Protein 4PZ6 (pdb70)

Radius of gyration: 36.15 Å; Cα contacts (8 Å, |Δi|>4): 1493; chains: 4; bounding box: 57×68×120 Å

Structure (mmCIF, N/CA/C/O backbone):
data_4PZ6
#
_entry.id   4PZ6
#
_cell.length_a   56.406
_cell.length_b   78.614
_cell.length_c   115.716
_cell.angle_alpha   90.00
_cell.angle_beta   91.42
_cell.angle_gamma   90.00
#
_symmetry.space_group_name_H-M   'P 1 21 1'
#
loop_
_entity.id
_entity.type
_entity.pdbx_description
1 polymer 'mRNA-capping enzyme subunit alpha'
2 polymer 'DNA-directed RNA polymerase II subunit rpb1'
3 non-polymer GUANOSINE
4 water water
#
loop_
_atom_site.group_PDB
_atom_site.id
_atom_site.type_symbol
_atom_site.label_atom_id
_atom_site.label_alt_id
_atom_site.label_comp_id
_atom_site.label_asym_id
_atom_site.label_entity_id
_atom_site.label_seq_id
_atom_site.pdbx_PDB_ins_code
_atom_site.Cartn_x
_atom_s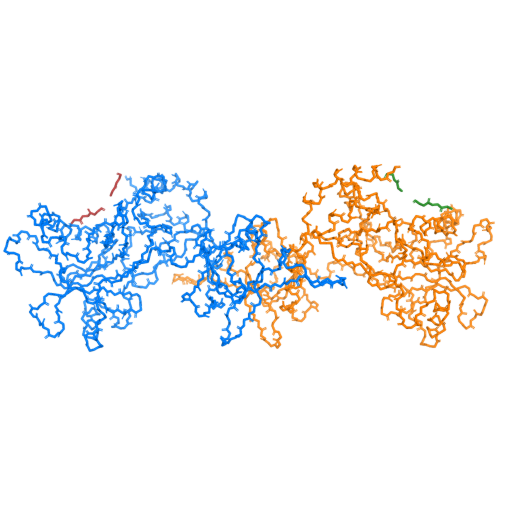ite.Cartn_y
_atom_site.Cartn_z
_atom_site.occupancy
_atom_site.B_iso_or_equiv
_atom_site.auth_seq_id
_atom_site.auth_comp_id
_atom_site.auth_asym_id
_atom_site.auth_atom_id
_atom_site.pdbx_PDB_model_num
ATOM 1 N N . SER A 1 1 ? 46.947 -13.228 -40.288 1.00 72.54 0 SER A N 1
ATOM 2 C CA . SER A 1 1 ? 46.602 -12.282 -41.343 1.00 60.84 0 SER A CA 1
ATOM 3 C C . SER A 1 1 ? 46.070 -10.979 -40.757 1.00 57.65 0 SER A C 1
ATOM 4 O O . SER A 1 1 ? 45.880 -10.866 -39.544 1.00 63.27 0 SER A O 1
ATOM 7 N N . MET A 1 2 ? 45.832 -9.997 -41.619 1.00 52.51 1 MET A N 1
ATOM 8 C CA . MET A 1 2 ? 45.209 -8.751 -41.193 1.00 67.34 1 MET A CA 1
ATOM 9 C C . MET A 1 2 ? 43.773 -9.010 -40.748 1.00 61.73 1 MET A C 1
ATOM 10 O O . MET A 1 2 ? 43.133 -9.953 -41.210 1.00 58.26 1 MET A O 1
ATOM 15 N N . ALA A 1 3 ? 43.274 -8.177 -39.842 1.00 54.57 2 ALA A N 1
ATOM 16 C CA . ALA A 1 3 ? 41.890 -8.285 -39.402 1.00 59.38 2 ALA A CA 1
ATOM 17 C C . ALA A 1 3 ? 40.967 -7.964 -40.567 1.00 48.51 2 ALA A C 1
ATOM 18 O O . ALA A 1 3 ? 41.240 -7.039 -41.332 1.00 47.06 2 ALA A O 1
ATOM 20 N N . PRO A 1 4 ? 39.870 -8.729 -40.704 1.00 50.69 3 PRO A N 1
ATOM 21 C CA . PRO A 1 4 ? 38.874 -8.432 -41.739 1.00 48.42 3 PRO A CA 1
ATOM 22 C C . PRO A 1 4 ? 38.348 -7.013 -41.546 1.00 46.19 3 PRO A C 1
ATOM 23 O O . PRO A 1 4 ? 38.052 -6.620 -40.417 1.00 44.86 3 PRO A O 1
ATOM 27 N N . SER A 1 5 ? 38.255 -6.252 -42.631 1.00 50.56 4 SER A N 1
ATOM 28 C CA . SER A 1 5 ? 37.834 -4.860 -42.556 1.00 49.61 4 SER A CA 1
ATOM 29 C C . SER A 1 5 ? 37.091 -4.445 -43.816 1.00 50.68 4 SER A C 1
ATOM 30 O O . SER A 1 5 ? 36.865 -5.262 -44.705 1.00 48.53 4 SER A O 1
ATOM 33 N N . GLU A 1 6 ? 36.732 -3.168 -43.890 1.00 45.03 5 GLU A N 1
ATOM 34 C CA . GLU A 1 6 ? 36.052 -2.619 -45.060 1.00 62.05 5 GLU A CA 1
ATOM 35 C C . GLU A 1 6 ? 36.955 -2.594 -46.297 1.00 58.53 5 GLU A C 1
ATOM 36 O O . GLU A 1 6 ? 36.476 -2.426 -47.419 1.00 65.15 5 GLU A O 1
ATOM 42 N N . LYS A 1 7 ? 38.257 -2.765 -46.087 1.00 56.51 6 LYS A N 1
ATOM 43 C CA . LYS A 1 7 ? 39.219 -2.766 -47.186 1.00 53.51 6 LYS A CA 1
ATOM 44 C C . LYS A 1 7 ? 39.195 -4.076 -47.973 1.00 56.98 6 LYS A C 1
ATOM 45 O O . LYS A 1 7 ? 39.740 -4.158 -49.074 1.00 74.96 6 LYS A O 1
ATOM 51 N N . ASP A 1 8 ? 38.564 -5.097 -47.401 1.00 60.43 7 ASP A N 1
ATOM 52 C CA . ASP A 1 8 ? 38.371 -6.369 -48.090 1.00 71.65 7 ASP A CA 1
ATOM 53 C C . ASP A 1 8 ? 37.270 -6.245 -49.137 1.00 63.52 7 ASP A C 1
ATOM 54 O O . ASP A 1 8 ? 37.276 -6.946 -50.146 1.00 69.36 7 ASP A O 1
ATOM 59 N N . ILE A 1 9 ? 36.321 -5.352 -48.877 1.00 64.92 8 ILE A N 1
ATOM 60 C CA . ILE A 1 9 ? 35.198 -5.132 -49.779 1.00 79.23 8 ILE A CA 1
ATOM 61 C C . ILE A 1 9 ? 35.650 -4.440 -51.061 1.00 80.39 8 ILE A C 1
ATOM 62 O O . ILE A 1 9 ? 36.278 -3.378 -51.019 1.00 66.94 8 ILE A O 1
ATOM 67 N N . GLU A 1 10 ? 35.343 -5.047 -52.202 1.00 70.70 9 GLU A N 1
ATOM 68 C CA . GLU A 1 10 ? 35.516 -4.357 -53.474 1.00 97.79 9 GLU A CA 1
ATOM 69 C C . GLU A 1 10 ? 34.392 -3.326 -53.620 1.00 85.75 9 GLU A C 1
ATOM 70 O O . GLU A 1 10 ? 33.228 -3.663 -53.845 1.00 84.89 9 GLU A O 1
ATOM 76 N N . GLU A 1 11 ? 34.738 -2.058 -53.438 1.00 72.49 10 GLU A N 1
ATOM 77 C CA . GLU A 1 11 ? 33.729 -1.010 -53.452 1.00 74.25 10 GLU A CA 1
ATOM 78 C C . GLU A 1 11 ? 33.748 -0.236 -54.760 1.00 70.64 10 GLU A C 1
ATOM 79 O O . GLU A 1 11 ? 34.744 0.400 -55.108 1.00 82.26 10 GLU A O 1
ATOM 85 N N . VAL A 1 12 ? 32.640 -0.312 -55.487 1.00 66.66 11 VAL A N 1
ATOM 86 C CA . VAL A 1 12 ? 32.487 0.427 -56.729 1.00 61.36 11 VAL A CA 1
ATOM 87 C C . VAL A 1 12 ? 32.399 1.923 -56.447 1.00 66.88 11 VAL A C 1
ATOM 88 O O . VAL A 1 12 ? 31.636 2.362 -55.586 1.00 64.32 11 VAL A O 1
ATOM 92 N N . SER A 1 13 ? 33.206 2.700 -57.161 1.00 68.37 12 SER A N 1
ATOM 93 C CA . SER A 1 13 ? 33.170 4.151 -57.052 1.00 75.70 12 SER A CA 1
ATOM 94 C C . SER A 1 13 ? 32.680 4.740 -58.371 1.00 75.95 12 SER A C 1
ATOM 95 O O . SER A 1 13 ? 33.197 4.395 -59.435 1.00 73.14 12 SER A O 1
ATOM 98 N N . VAL A 1 14 ? 31.677 5.614 -58.297 1.00 67.93 13 VAL A N 1
ATOM 99 C CA . VAL A 1 14 ? 31.123 6.256 -59.486 1.00 63.38 13 VAL A CA 1
ATOM 100 C C . VAL A 1 14 ? 32.227 6.974 -60.258 1.00 66.97 13 VAL A C 1
ATOM 101 O O . VAL A 1 14 ? 32.873 7.875 -59.726 1.00 66.18 13 VAL A O 1
ATOM 105 N N . PRO A 1 15 ? 32.451 6.562 -61.518 1.00 70.00 14 PRO A N 1
ATOM 106 C CA . PRO A 1 15 ? 33.542 7.064 -62.360 1.00 71.38 14 PRO A CA 1
ATOM 107 C C . PRO A 1 15 ? 33.198 8.413 -62.971 1.00 75.61 14 PRO A C 1
ATOM 108 O O . PRO A 1 15 ? 33.236 8.569 -64.194 1.00 71.85 14 PRO A O 1
ATOM 112 N N . GLY A 1 16 ? 32.865 9.379 -62.123 1.00 68.37 15 GLY A N 1
ATOM 113 C CA . GLY A 1 16 ? 32.475 10.690 -62.595 1.00 67.02 15 GLY A CA 1
ATOM 114 C C . GLY A 1 16 ? 32.695 11.779 -61.568 1.00 55.49 15 GLY A C 1
ATOM 115 O O . GLY A 1 16 ? 33.111 11.517 -60.437 1.00 62.94 15 GLY A O 1
ATOM 116 N N . VAL A 1 17 ? 32.419 13.013 -61.973 1.00 51.07 16 VAL A N 1
ATOM 117 C CA . VAL A 1 17 ? 32.535 14.157 -61.086 1.00 59.13 16 VAL A CA 1
ATOM 118 C C . VAL A 1 17 ? 31.140 14.620 -60.693 1.00 49.60 16 VAL A C 1
ATOM 119 O O . VAL A 1 17 ? 30.218 14.582 -61.509 1.00 52.58 16 VAL A O 1
ATOM 123 N N . LEU A 1 18 ? 30.986 15.047 -59.443 1.00 48.35 17 LEU A N 1
ATOM 124 C CA . LEU A 1 18 ? 29.733 15.633 -58.990 1.00 49.88 17 LEU A CA 1
ATOM 125 C C . LEU A 1 18 ? 29.365 16.816 -59.877 1.00 54.94 17 LEU A C 1
ATOM 126 O O . LEU A 1 18 ? 30.207 17.666 -60.177 1.00 47.66 17 LEU A O 1
ATOM 131 N N . ALA A 1 19 ? 28.112 16.858 -60.314 1.00 55.63 18 ALA A N 1
ATOM 132 C CA . ALA A 1 19 ? 27.621 17.994 -61.080 1.00 60.42 18 ALA A CA 1
ATOM 133 C C . ALA A 1 19 ? 27.540 19.212 -60.163 1.00 54.10 18 ALA A C 1
ATOM 134 O O . ALA A 1 19 ? 27.194 19.081 -58.987 1.00 60.69 18 ALA A O 1
ATOM 136 N N . PRO A 1 20 ? 27.873 20.399 -60.697 1.00 65.04 19 PRO A N 1
ATOM 137 C CA . PRO A 1 20 ? 27.777 21.653 -59.936 1.00 50.57 19 PRO A CA 1
ATOM 138 C C . PRO A 1 20 ? 26.334 21.954 -59.522 1.00 52.26 19 PRO A C 1
ATOM 139 O O . PRO A 1 20 ? 25.405 21.468 -60.171 1.00 57.76 19 PRO A O 1
ATOM 143 N N . ARG A 1 21 ? 26.156 22.750 -58.468 1.00 52.98 20 ARG A N 1
ATOM 144 C CA . ARG A 1 21 ? 24.834 23.015 -57.898 1.00 54.70 20 ARG A CA 1
ATOM 145 C C . ARG A 1 21 ? 23.851 23.679 -58.858 1.00 57.10 20 ARG A C 1
ATOM 146 O O . ARG A 1 21 ? 22.666 23.343 -58.866 1.00 63.53 20 ARG A O 1
ATOM 154 N N . ASP A 1 22 ? 24.333 24.628 -59.654 1.00 51.96 21 ASP A N 1
ATOM 155 C CA . ASP A 1 22 ? 23.479 25.279 -60.643 1.00 58.42 21 ASP A CA 1
ATOM 156 C C . ASP A 1 22 ? 23.062 24.298 -61.740 1.00 60.38 21 ASP A C 1
ATOM 157 O O . ASP A 1 22 ? 21.963 24.391 -62.290 1.00 50.25 21 ASP A O 1
ATOM 162 N N . ASP A 1 23 ? 23.940 23.345 -62.037 1.00 64.71 22 ASP A N 1
ATOM 163 C CA . ASP A 1 23 ? 23.665 22.339 -63.056 1.00 56.33 22 ASP A CA 1
ATOM 164 C C . ASP A 1 23 ? 22.576 21.356 -62.622 1.00 59.95 22 ASP A C 1
ATOM 165 O O . ASP A 1 23 ? 21.734 20.966 -63.431 1.00 48.00 22 ASP A O 1
ATOM 170 N N . VAL A 1 24 ? 22.587 20.961 -61.349 1.00 44.01 23 VAL A N 1
ATOM 171 C CA . VAL A 1 24 ? 21.609 19.985 -60.867 1.00 53.35 23 VAL A CA 1
ATOM 172 C C . VAL A 1 24 ? 20.196 20.561 -60.764 1.00 45.58 23 VAL A C 1
ATOM 173 O O . VAL A 1 24 ? 19.218 19.821 -60.856 1.00 51.18 23 VAL A O 1
ATOM 177 N N . ARG A 1 25 ? 20.087 21.875 -60.587 1.00 46.73 24 ARG A N 1
ATOM 178 C CA . ARG A 1 25 ? 18.774 22.516 -60.554 1.00 54.98 24 ARG A CA 1
ATOM 179 C C . ARG A 1 25 ? 18.110 22.413 -61.922 1.00 47.32 24 ARG A C 1
ATOM 180 O O . ARG A 1 25 ? 16.905 22.188 -62.025 1.00 51.79 24 ARG A O 1
ATOM 188 N N . VAL A 1 26 ? 18.908 22.574 -62.973 1.00 45.32 25 VAL A N 1
ATOM 189 C CA . VAL A 1 26 ? 18.411 22.446 -64.336 1.00 52.15 25 VAL A CA 1
ATOM 190 C C . VAL A 1 26 ? 17.990 21.009 -64.621 1.00 53.97 25 VAL A C 1
ATOM 191 O O . VAL A 1 26 ? 16.916 20.764 -65.163 1.00 41.75 25 VAL A O 1
ATOM 195 N N . LEU A 1 27 ? 18.840 20.064 -64.238 1.00 43.88 26 LEU A N 1
ATOM 196 C CA . LEU A 1 27 ? 18.581 18.647 -64.468 1.00 48.37 26 LEU A CA 1
ATOM 197 C C . LEU A 1 27 ? 17.330 18.156 -63.740 1.00 43.70 26 LEU A C 1
ATOM 198 O O . LEU A 1 27 ? 16.493 17.470 -64.328 1.00 44.74 26 LEU A O 1
ATOM 203 N N . LYS A 1 28 ? 17.206 18.512 -62.464 1.00 44.16 27 LYS A N 1
ATOM 204 C CA . LYS A 1 28 ? 16.033 18.151 -61.670 1.00 48.67 27 LYS A CA 1
ATOM 205 C C . LYS A 1 28 ? 14.760 18.732 -62.273 1.00 50.66 27 LYS A C 1
ATOM 206 O O . LYS A 1 28 ? 13.723 18.071 -62.314 1.00 46.61 27 LYS A O 1
ATOM 212 N N . THR A 1 29 ? 14.849 19.973 -62.738 1.00 50.31 28 THR A N 1
ATOM 213 C CA . THR A 1 29 ? 13.724 20.629 -63.395 1.00 54.21 28 THR A CA 1
ATOM 214 C C . THR A 1 29 ? 13.394 19.914 -64.700 1.00 49.24 28 THR A C 1
ATOM 215 O O . THR A 1 29 ? 12.231 19.637 -64.999 1.00 45.69 28 THR A O 1
ATOM 219 N N . ARG A 1 30 ? 14.434 19.598 -65.463 1.00 44.60 29 ARG A N 1
ATOM 220 C CA . ARG A 1 30 ? 14.290 18.923 -66.747 1.00 47.32 29 ARG A CA 1
ATOM 221 C C . ARG A 1 30 ? 13.670 17.532 -66.578 1.00 44.52 29 ARG A C 1
ATOM 222 O O . ARG A 1 30 ? 12.778 17.148 -67.333 1.00 59.22 29 ARG A O 1
ATOM 230 N N . ILE A 1 31 ? 14.133 16.796 -65.570 1.00 46.25 30 ILE A N 1
ATOM 231 C CA . ILE A 1 31 ? 13.645 15.444 -65.288 1.00 44.36 30 ILE A CA 1
ATOM 232 C C . ILE A 1 31 ? 12.192 15.434 -64.805 1.00 57.44 30 ILE A C 1
ATOM 233 O O . ILE A 1 31 ? 11.379 14.636 -65.272 1.00 58.29 30 ILE A O 1
ATOM 238 N N . ALA A 1 32 ? 11.871 16.324 -63.871 1.00 42.05 31 ALA A N 1
ATOM 239 C CA . ALA A 1 32 ? 10.513 16.439 -63.346 1.00 64.26 31 ALA A CA 1
ATOM 240 C C . ALA A 1 32 ? 9.500 16.801 -64.432 1.00 54.73 31 ALA A C 1
ATOM 241 O O . ALA A 1 32 ? 8.376 16.302 -64.436 1.00 49.08 31 ALA A O 1
ATOM 243 N N . LYS A 1 33 ? 9.903 17.676 -65.348 1.00 51.48 32 LYS A N 1
ATOM 244 C CA . LYS A 1 33 ? 9.054 18.063 -66.471 1.00 54.91 32 LYS A CA 1
ATOM 245 C C . LYS A 1 33 ? 8.803 16.873 -67.393 1.00 63.15 32 LYS A C 1
ATOM 246 O O . LYS A 1 33 ? 7.715 16.725 -67.948 1.00 61.23 32 LYS A O 1
ATOM 252 N N . LEU A 1 34 ? 9.814 16.024 -67.544 1.00 56.51 33 LEU A N 1
ATOM 253 C CA . LEU A 1 34 ? 9.709 14.835 -68.388 1.00 52.72 33 LEU A CA 1
ATOM 254 C C . LEU A 1 34 ? 8.793 13.772 -67.783 1.00 58.22 33 LEU A C 1
ATOM 255 O O . LEU A 1 34 ? 8.028 13.129 -68.495 1.00 64.99 33 LEU A O 1
ATOM 260 N N . LEU A 1 35 ? 8.865 13.602 -66.466 1.00 48.56 34 LEU A N 1
ATOM 261 C CA . LEU A 1 35 ? 8.168 12.505 -65.794 1.00 62.76 34 LEU A CA 1
ATOM 262 C C . LEU A 1 35 ? 6.873 12.925 -65.108 1.00 56.77 34 LEU A C 1
ATOM 263 O O . LEU A 1 35 ? 6.014 12.088 -64.834 1.00 61.04 34 LEU A O 1
ATOM 268 N N . GLY A 1 36 ? 6.735 14.214 -64.822 1.00 67.38 35 GLY A N 1
ATOM 269 C CA . GLY A 1 36 ? 5.559 14.705 -64.128 1.00 62.53 35 GLY A CA 1
ATOM 270 C C . GLY A 1 36 ? 5.636 14.462 -62.633 1.00 66.16 35 GLY A C 1
ATOM 271 O O . GLY A 1 36 ? 4.640 14.119 -61.997 1.00 92.03 35 GLY A O 1
ATOM 272 N N . THR A 1 37 ? 6.828 14.644 -62.072 1.00 63.34 36 THR A N 1
ATOM 273 C CA . THR A 1 37 ? 7.042 14.491 -60.637 1.00 71.25 36 THR A CA 1
ATOM 274 C C . THR A 1 37 ? 7.466 15.819 -60.016 1.00 73.42 36 THR A C 1
ATOM 275 O O . THR A 1 37 ? 7.492 16.848 -60.691 1.00 66.86 36 THR A O 1
ATOM 279 N N . SER A 1 38 ? 7.803 15.789 -58.731 1.00 63.18 37 SER A N 1
ATOM 280 C CA . SER A 1 38 ? 8.358 16.958 -58.062 1.00 58.69 37 SER A CA 1
ATOM 281 C C . SER A 1 38 ? 9.878 16.958 -58.227 1.00 81.17 37 SER A C 1
ATOM 282 O O . SER A 1 38 ? 10.520 15.915 -58.090 1.00 69.11 37 SER A O 1
ATOM 285 N N . PRO A 1 39 ? 10.456 18.132 -58.530 1.00 72.59 38 PRO A N 1
ATOM 286 C CA . PRO A 1 39 ? 11.873 18.302 -58.886 1.00 73.43 38 PRO A CA 1
ATOM 287 C C . PRO A 1 39 ? 12.881 17.732 -57.885 1.00 73.35 38 PRO A C 1
ATOM 288 O O . PRO A 1 39 ? 13.904 17.182 -58.300 1.00 64.89 38 PRO A O 1
ATOM 292 N N . ASP A 1 40 ? 12.606 17.867 -56.593 1.00 62.87 39 ASP A N 1
ATOM 293 C CA . ASP A 1 40 ? 13.540 17.400 -55.574 1.00 75.59 39 ASP A CA 1
ATOM 294 C C . ASP A 1 40 ? 13.196 15.996 -55.078 1.00 73.30 39 ASP A C 1
ATOM 295 O O . ASP A 1 40 ? 13.756 15.522 -54.091 1.00 73.76 39 ASP A O 1
ATOM 300 N N . THR A 1 41 ? 12.279 15.336 -55.779 1.00 71.65 40 THR A N 1
ATOM 301 C CA . THR A 1 41 ? 11.857 13.983 -55.430 1.00 62.48 40 THR A CA 1
ATOM 302 C C . THR A 1 41 ? 12.510 12.934 -56.335 1.00 72.72 40 THR A C 1
ATOM 303 O O . THR A 1 41 ? 12.402 13.007 -57.560 1.00 52.89 40 THR A O 1
ATOM 307 N N . PHE A 1 42 ? 13.184 11.963 -55.724 1.00 58.89 41 PHE A N 1
ATOM 308 C CA . PHE A 1 42 ? 13.781 10.856 -56.460 1.00 48.76 41 PHE A CA 1
ATOM 309 C C . PHE A 1 42 ? 12.693 10.059 -57.172 1.00 58.47 41 PHE A C 1
ATOM 310 O O . PHE A 1 42 ? 11.773 9.544 -56.534 1.00 65.97 41 PHE A O 1
ATOM 318 N N . PRO A 1 43 ? 12.792 9.966 -58.506 1.00 46.16 42 PRO A N 1
ATOM 319 C CA . PRO A 1 43 ? 11.779 9.297 -59.328 1.00 51.28 42 PRO A CA 1
ATOM 320 C C . PRO A 1 43 ? 11.934 7.779 -59.338 1.00 46.29 42 PRO A C 1
ATOM 321 O O . PRO A 1 43 ? 11.047 7.084 -59.833 1.00 47.00 42 PRO A O 1
ATOM 325 N N . GLY A 1 44 ? 13.041 7.275 -58.805 1.00 51.01 43 GLY A N 1
ATOM 326 C CA . GLY A 1 44 ? 13.280 5.844 -58.787 1.00 48.45 43 GLY A CA 1
ATOM 327 C C . GLY A 1 44 ? 12.368 5.100 -57.826 1.00 49.16 43 GLY A C 1
ATOM 328 O O . GLY A 1 44 ? 11.835 5.681 -56.878 1.00 53.02 43 GLY A O 1
ATOM 329 N N . SER A 1 45 ? 12.187 3.808 -58.076 1.00 39.03 44 SER A N 1
ATOM 330 C CA . SER A 1 45 ? 11.388 2.959 -57.201 1.00 55.90 44 SER A CA 1
ATOM 331 C C . SER A 1 45 ? 12.243 2.369 -56.086 1.00 54.10 44 SER A C 1
ATOM 332 O O . SER A 1 45 ? 13.438 2.138 -56.264 1.00 47.34 44 SER A O 1
ATOM 335 N N . GLN A 1 46 ? 11.626 2.134 -54.933 1.00 51.06 45 GLN A N 1
ATOM 336 C CA . GLN A 1 46 ? 12.292 1.425 -53.849 1.00 52.46 45 GLN A CA 1
ATOM 337 C C . GLN A 1 46 ? 11.509 0.163 -53.519 1.00 58.61 45 GLN A C 1
ATOM 338 O O . GLN A 1 46 ? 10.281 0.198 -53.427 1.00 50.74 45 GLN A O 1
ATOM 344 N N . PRO A 1 47 ? 12.218 -0.961 -53.350 1.00 50.24 46 PRO A N 1
ATOM 345 C CA . PRO A 1 47 ? 11.547 -2.231 -53.059 1.00 46.39 46 PRO A CA 1
ATOM 346 C C . PRO A 1 47 ? 11.142 -2.336 -51.596 1.00 56.81 46 PRO A C 1
ATOM 347 O O . PRO A 1 47 ? 11.641 -1.575 -50.767 1.00 50.44 46 PRO A O 1
ATOM 351 N N . VAL A 1 48 ? 10.232 -3.257 -51.292 1.00 59.85 47 VAL A N 1
ATOM 352 C CA . VAL A 1 48 ? 9.909 -3.583 -49.907 1.00 45.33 47 VAL A CA 1
ATOM 353 C C . VAL A 1 48 ? 10.597 -4.894 -49.553 1.00 48.12 47 VAL A C 1
ATOM 354 O O . VAL A 1 48 ? 10.877 -5.704 -50.437 1.00 43.59 47 VAL A O 1
ATOM 358 N N . SER A 1 49 ? 10.876 -5.105 -48.271 1.00 56.69 48 SER A N 1
ATOM 359 C CA . SER A 1 49 ? 11.509 -6.346 -47.834 1.00 56.37 48 SER A CA 1
ATOM 360 C C . SER A 1 49 ? 10.569 -7.534 -48.032 1.00 57.09 48 SER A C 1
ATOM 361 O O . SER A 1 49 ? 9.379 -7.448 -47.731 1.00 54.34 48 SER A O 1
ATOM 364 N N . PHE A 1 50 ? 11.105 -8.639 -48.539 1.00 47.00 49 PHE A N 1
ATOM 365 C CA . PHE A 1 50 ? 10.302 -9.836 -48.760 1.00 57.01 49 PHE A CA 1
ATOM 366 C C . PHE A 1 50 ? 9.787 -10.402 -47.433 1.00 59.48 49 PHE A C 1
ATOM 367 O O . PHE A 1 50 ? 10.566 -10.763 -46.548 1.00 56.31 49 PHE A O 1
ATOM 375 N N . SER A 1 51 ? 8.465 -10.465 -47.309 1.00 66.01 50 SER A N 1
ATOM 376 C CA . SER A 1 51 ? 7.799 -10.964 -46.110 1.00 52.00 50 SER A CA 1
ATOM 377 C C . SER A 1 51 ? 7.065 -12.262 -46.431 1.00 63.73 50 SER A C 1
ATOM 378 O O . SER A 1 51 ? 7.071 -12.710 -47.576 1.00 67.37 50 SER A O 1
ATOM 381 N N . LYS A 1 52 ? 6.429 -12.863 -45.428 1.00 60.50 51 LYS A N 1
ATOM 382 C CA . LYS A 1 52 ? 5.723 -14.129 -45.632 1.00 73.35 51 LYS A CA 1
ATOM 383 C C . LYS A 1 52 ? 4.523 -13.987 -46.569 1.00 72.44 51 LYS A C 1
ATOM 384 O O . LYS A 1 52 ? 4.237 -14.884 -47.362 1.00 64.42 51 LYS A O 1
ATOM 390 N N . LYS A 1 53 ? 3.829 -12.855 -46.483 1.00 46.84 52 LYS A N 1
ATOM 391 C CA . LYS A 1 53 ? 2.666 -12.599 -47.331 1.00 56.15 52 LYS A CA 1
ATOM 392 C C . LYS A 1 53 ? 3.028 -12.522 -48.813 1.00 61.27 52 LYS A C 1
ATOM 393 O O . LYS A 1 53 ? 2.150 -12.551 -49.673 1.00 70.66 52 LYS A O 1
ATOM 399 N N . HIS A 1 54 ? 4.321 -12.427 -49.106 1.00 55.01 53 HIS A N 1
ATOM 400 C CA . HIS A 1 54 ? 4.790 -12.282 -50.480 1.00 58.14 53 HIS A CA 1
ATOM 401 C C . HIS A 1 54 ? 4.951 -13.621 -51.195 1.00 61.34 53 HIS A C 1
ATOM 402 O O . HIS A 1 54 ? 5.230 -13.660 -52.392 1.00 68.04 53 HIS A O 1
ATOM 409 N N . LEU A 1 55 ? 4.777 -14.716 -50.461 1.00 58.91 54 LEU A N 1
ATOM 410 C CA . LEU A 1 55 ? 4.735 -16.037 -51.080 1.00 66.51 54 LEU A CA 1
ATOM 411 C C . LEU A 1 55 ? 3.432 -16.188 -51.858 1.00 54.20 54 LEU A C 1
ATOM 412 O O . LEU A 1 55 ? 3.402 -16.770 -52.941 1.00 61.97 54 LEU A O 1
ATOM 417 N N . GLN A 1 56 ? 2.358 -15.646 -51.295 1.00 56.99 55 GLN A N 1
ATOM 418 C CA . GLN A 1 56 ? 1.053 -15.645 -51.946 1.00 69.11 55 GLN A CA 1
ATOM 419 C C . GLN A 1 56 ? 1.036 -14.689 -53.136 1.00 80.39 55 GLN A C 1
ATOM 420 O O . GLN A 1 56 ? 0.432 -14.981 -54.169 1.00 80.21 55 GLN A O 1
ATOM 426 N N . ALA A 1 57 ? 1.707 -13.551 -52.986 1.00 69.24 56 ALA A N 1
ATOM 427 C CA . ALA A 1 57 ? 1.792 -12.560 -54.054 1.00 70.13 56 ALA A CA 1
ATOM 428 C C . ALA A 1 57 ? 2.434 -13.137 -55.312 1.00 60.30 56 ALA A C 1
ATOM 429 O O . ALA A 1 57 ? 2.004 -12.844 -56.426 1.00 70.42 56 ALA A O 1
ATOM 431 N N . LEU A 1 58 ? 3.464 -13.957 -55.124 1.00 66.66 57 LEU A N 1
ATOM 432 C CA . LEU A 1 58 ? 4.164 -14.590 -56.239 1.00 54.72 57 LEU A CA 1
ATOM 433 C C . LEU A 1 58 ? 3.293 -15.620 -56.960 1.00 62.52 57 LEU A C 1
ATOM 434 O O . LEU A 1 58 ? 3.583 -15.997 -58.093 1.00 68.55 57 LEU A O 1
ATOM 439 N N . LYS A 1 59 ? 2.230 -16.073 -56.299 1.00 70.69 58 LYS A N 1
ATOM 440 C CA . LYS A 1 59 ? 1.319 -17.056 -56.882 1.00 77.92 58 LYS A CA 1
ATOM 441 C C . LYS A 1 59 ? 0.219 -16.391 -57.699 1.00 71.16 58 LYS A C 1
ATOM 442 O O . LYS A 1 59 ? -0.361 -17.007 -58.591 1.00 81.10 58 LYS A O 1
ATOM 448 N N . GLU A 1 60 ? -0.063 -15.131 -57.386 1.00 67.54 59 GLU A N 1
ATOM 449 C CA . GLU A 1 60 ? -1.181 -14.413 -57.993 1.00 78.36 59 GLU A CA 1
ATOM 450 C C . GLU A 1 60 ? -0.795 -13.609 -59.235 1.00 81.01 59 GLU A C 1
ATOM 451 O O . GLU A 1 60 ? -1.627 -13.375 -60.110 1.00 75.18 59 GLU A O 1
ATOM 457 N N . LYS A 1 61 ? 0.461 -13.184 -59.313 1.00 72.71 60 LYS A N 1
ATOM 458 C CA . LYS A 1 61 ? 0.899 -12.344 -60.423 1.00 62.10 60 LYS A CA 1
ATOM 459 C C . LYS A 1 61 ? 2.180 -12.836 -61.079 1.00 62.21 60 LYS A C 1
ATOM 460 O O . LYS A 1 61 ? 3.013 -13.480 -60.439 1.00 61.33 60 LYS A O 1
ATOM 466 N N . ASN A 1 62 ? 2.332 -12.521 -62.360 1.00 61.47 61 ASN A N 1
ATOM 467 C CA . ASN A 1 62 ? 3.553 -12.848 -63.077 1.00 73.53 61 ASN A CA 1
ATOM 468 C C . ASN A 1 62 ? 4.727 -12.015 -62.575 1.00 69.22 61 ASN A C 1
ATOM 469 O O . ASN A 1 62 ? 4.615 -10.799 -62.411 1.00 57.33 61 ASN A O 1
ATOM 474 N N . TYR A 1 63 ? 5.852 -12.674 -62.325 1.00 59.67 62 TYR A N 1
ATOM 475 C CA . TYR A 1 63 ? 7.018 -11.989 -61.788 1.00 50.65 62 TYR A CA 1
ATOM 476 C C . TYR A 1 63 ? 8.286 -12.324 -62.551 1.00 55.83 62 TYR A C 1
ATOM 477 O O . TYR A 1 63 ? 8.400 -13.387 -63.161 1.00 56.62 62 TYR A O 1
ATOM 486 N N . PHE A 1 64 ? 9.231 -11.392 -62.527 1.00 54.19 63 PHE A N 1
ATOM 487 C CA . PHE A 1 64 ? 10.593 -11.683 -62.933 1.00 62.14 63 PHE A CA 1
ATOM 488 C C . PHE A 1 64 ? 11.431 -11.695 -61.672 1.00 56.65 63 PHE A C 1
ATOM 489 O O . PHE A 1 64 ? 11.033 -11.137 -60.648 1.00 49.87 63 PHE A O 1
ATOM 497 N N . VAL A 1 65 ? 12.587 -12.336 -61.737 1.00 54.02 64 VAL A N 1
ATOM 498 C CA . VAL A 1 65 ? 13.522 -12.271 -60.633 1.00 49.42 64 VAL A CA 1
ATOM 499 C C . VAL A 1 65 ? 14.941 -12.140 -61.164 1.00 59.69 64 VAL A C 1
ATOM 500 O O . VAL A 1 65 ? 15.318 -12.802 -62.131 1.00 57.43 64 VAL A O 1
ATOM 504 N N . CYS A 1 66 ? 15.713 -11.253 -60.549 1.00 42.17 65 CYS A N 1
ATOM 505 C CA . CYS A 1 66 ? 17.110 -11.090 -60.910 1.00 59.94 65 CYS A CA 1
ATOM 506 C C . CYS A 1 66 ? 17.966 -11.095 -59.658 1.00 44.15 65 CYS A C 1
ATOM 507 O O . CYS A 1 66 ? 17.452 -11.043 -58.542 1.00 61.51 65 CYS A O 1
ATOM 510 N N . GLU A 1 67 ? 19.274 -11.163 -59.855 1.00 50.07 66 GLU A N 1
ATOM 511 C CA . GLU A 1 67 ? 20.224 -11.121 -58.757 1.00 49.77 66 GLU A CA 1
ATOM 512 C C . GLU A 1 67 ? 20.413 -9.682 -58.275 1.00 56.23 66 GLU A C 1
ATOM 513 O O . GLU A 1 67 ? 20.613 -8.772 -59.081 1.00 54.28 66 GLU A O 1
ATOM 519 N N . LYS A 1 68 ? 20.327 -9.473 -56.964 1.00 46.41 67 LYS A N 1
ATOM 520 C CA . LYS A 1 68 ? 20.605 -8.162 -56.383 1.00 58.52 67 LYS A CA 1
ATOM 521 C C . LYS A 1 68 ? 22.102 -8.059 -56.113 1.00 57.14 67 LYS A C 1
ATOM 522 O O . LYS A 1 68 ? 22.641 -8.768 -55.262 1.00 62.61 67 LYS A O 1
ATOM 528 N N . SER A 1 69 ? 22.773 -7.167 -56.833 1.00 52.84 68 SER A N 1
ATOM 529 C CA . SER A 1 69 ? 24.230 -7.110 -56.803 1.00 58.91 68 SER A CA 1
ATOM 530 C C . SER A 1 69 ? 24.810 -6.182 -55.740 1.00 59.11 68 SER A C 1
ATOM 531 O O . SER A 1 69 ? 24.159 -5.232 -55.300 1.00 61.79 68 SER A O 1
ATOM 534 N N . ASP A 1 70 ? 26.038 -6.485 -55.326 1.00 64.08 69 ASP A N 1
ATOM 535 C CA . ASP A 1 70 ? 26.836 -5.566 -54.530 1.00 81.24 69 ASP A CA 1
ATOM 536 C C . ASP A 1 70 ? 27.290 -4.440 -55.443 1.00 78.04 69 ASP A C 1
ATOM 537 O O . ASP A 1 70 ? 28.232 -4.599 -56.219 1.00 102.01 69 ASP A O 1
ATOM 542 N N . GLY A 1 71 ? 26.608 -3.307 -55.361 1.00 58.94 70 GLY A N 1
ATOM 543 C CA . GLY A 1 71 ? 26.929 -2.175 -56.205 1.00 53.60 70 GLY A CA 1
ATOM 544 C C . GLY A 1 71 ? 26.114 -0.962 -55.820 1.00 56.75 70 GLY A C 1
ATOM 545 O O . GLY A 1 71 ? 25.540 -0.908 -54.733 1.00 56.43 70 GLY A O 1
ATOM 546 N N . ILE A 1 72 ? 26.056 0.011 -56.718 1.00 59.31 71 ILE A N 1
ATOM 547 C CA . ILE A 1 72 ? 25.333 1.243 -56.454 1.00 48.44 71 ILE A CA 1
ATOM 548 C C . ILE A 1 72 ? 24.125 1.362 -57.368 1.00 40.53 71 ILE A C 1
ATOM 549 O O . ILE A 1 72 ? 24.260 1.385 -58.593 1.00 49.57 71 ILE A O 1
ATOM 554 N N . ARG A 1 73 ? 22.940 1.426 -56.771 1.00 54.08 72 ARG A N 1
ATOM 555 C CA . ARG A 1 73 ? 21.731 1.692 -57.534 1.00 40.24 72 ARG A CA 1
ATOM 556 C C . ARG A 1 73 ? 21.771 3.158 -57.944 1.00 44.84 72 ARG A C 1
ATOM 557 O O . ARG A 1 73 ? 21.891 4.047 -57.098 1.00 55.73 72 ARG A O 1
ATOM 565 N N . CYS A 1 74 ? 21.679 3.407 -59.244 1.00 42.73 73 CYS A N 1
ATOM 566 C CA . CYS A 1 74 ? 21.598 4.769 -59.752 1.00 57.66 73 CYS A CA 1
ATOM 567 C C . CYS A 1 74 ? 20.822 4.825 -61.058 1.00 51.30 73 CYS A C 1
ATOM 568 O O . CYS A 1 74 ? 20.754 3.842 -61.798 1.00 50.84 73 CYS A O 1
ATOM 571 N N . LEU A 1 75 ? 20.225 5.980 -61.326 1.00 46.12 74 LEU A N 1
ATOM 572 C CA . LEU A 1 75 ? 19.537 6.205 -62.583 1.00 48.68 74 LEU A CA 1
ATOM 573 C C . LEU A 1 75 ? 20.509 6.832 -63.572 1.00 49.57 74 LEU A C 1
ATOM 574 O O . LEU A 1 75 ? 21.323 7.683 -63.201 1.00 42.60 74 LEU A O 1
ATOM 579 N N . LEU A 1 76 ? 20.437 6.402 -64.827 1.00 42.12 75 LEU A N 1
ATOM 580 C CA . LEU A 1 76 ? 21.263 6.991 -65.872 1.00 40.79 75 LEU A CA 1
ATOM 581 C C . LEU A 1 76 ? 20.410 7.939 -66.709 1.00 51.24 75 LEU A C 1
ATOM 582 O O . LEU A 1 76 ? 19.347 7.562 -67.205 1.00 41.37 75 LEU A O 1
ATOM 587 N N . TYR A 1 77 ? 20.878 9.174 -66.857 1.00 52.79 76 TYR A N 1
ATOM 588 C CA . TYR A 1 77 ? 20.137 10.191 -67.592 1.00 44.60 76 TYR A CA 1
ATOM 589 C C . TYR A 1 77 ? 20.937 10.686 -68.791 1.00 45.55 76 TYR A C 1
ATOM 590 O O . TYR A 1 77 ? 21.998 11.293 -68.629 1.00 50.66 76 TYR A O 1
ATOM 599 N N . MET A 1 78 ? 20.431 10.413 -69.991 1.00 42.66 77 MET A N 1
ATOM 600 C CA . MET A 1 78 ? 21.050 10.903 -71.218 1.00 43.65 77 MET A CA 1
ATOM 601 C C . MET A 1 78 ? 20.391 12.213 -71.621 1.00 59.40 77 MET A C 1
ATOM 602 O O . MET A 1 78 ? 19.181 12.263 -71.852 1.00 43.33 77 MET A O 1
ATOM 607 N N . THR A 1 79 ? 21.187 13.272 -71.705 1.00 53.72 78 THR A N 1
ATOM 608 C CA . THR A 1 79 ? 20.646 14.590 -71.999 1.00 44.35 78 THR A CA 1
ATOM 609 C C . THR A 1 79 ? 21.698 15.499 -72.621 1.00 51.70 78 THR A C 1
ATOM 610 O O . THR A 1 79 ? 22.733 15.033 -73.099 1.00 50.65 78 THR A O 1
ATOM 614 N N . GLU A 1 80 ? 21.419 16.796 -72.626 1.00 51.21 79 GLU A N 1
ATOM 615 C CA . GLU A 1 80 ? 22.390 17.774 -73.080 1.00 52.64 79 GLU A CA 1
ATOM 616 C C . GLU A 1 80 ? 22.909 18.557 -71.886 1.00 44.06 79 GLU A C 1
ATOM 617 O O . GLU A 1 80 ? 22.190 18.753 -70.906 1.00 38.54 79 GLU A O 1
ATOM 623 N N . HIS A 1 81 ? 24.162 18.989 -71.971 1.00 37.25 80 HIS A N 1
ATOM 624 C CA . HIS A 1 81 ? 24.813 19.703 -70.878 1.00 39.94 80 HIS A CA 1
ATOM 625 C C . HIS A 1 81 ? 24.102 21.025 -70.601 1.00 39.05 80 HIS A C 1
ATOM 626 O O . HIS A 1 81 ? 23.863 21.810 -71.519 1.00 42.80 80 HIS A O 1
ATOM 633 N N . PRO A 1 82 ? 23.765 21.274 -69.325 1.00 55.43 81 PRO A N 1
ATOM 634 C CA . PRO A 1 82 ? 23.015 22.466 -68.911 1.00 51.95 81 PRO A CA 1
ATOM 635 C C . PRO A 1 82 ? 23.672 23.780 -69.325 1.00 45.12 81 PRO A C 1
ATOM 636 O O . PRO A 1 82 ? 22.971 24.781 -69.457 1.00 65.25 81 PRO A O 1
ATOM 640 N N . ARG A 1 83 ? 24.988 23.776 -69.521 1.00 54.30 82 ARG A N 1
ATOM 641 C CA . ARG A 1 83 ? 25.715 24.984 -69.910 1.00 51.02 82 ARG A CA 1
ATOM 642 C C . ARG A 1 83 ? 26.092 24.968 -71.386 1.00 54.92 82 ARG A C 1
ATOM 643 O O . ARG A 1 83 ? 26.260 26.014 -72.008 1.00 65.79 82 ARG A O 1
ATOM 651 N N . TYR A 1 84 ? 26.239 23.769 -71.935 1.00 52.12 83 TYR A N 1
ATOM 652 C CA . TYR A 1 84 ? 26.581 23.604 -73.340 1.00 49.67 83 TYR A CA 1
ATOM 653 C C . TYR A 1 84 ? 25.488 22.805 -74.040 1.00 60.30 83 TYR A C 1
ATOM 654 O O . TYR A 1 84 ? 25.498 21.571 -74.019 1.00 50.84 83 TYR A O 1
ATOM 663 N N . GLU A 1 85 ? 24.545 23.518 -74.654 1.00 44.02 84 GLU A N 1
ATOM 664 C CA . GLU A 1 85 ? 23.339 22.905 -75.214 1.00 50.53 84 GLU A CA 1
ATOM 665 C C . GLU A 1 85 ? 23.639 21.961 -76.374 1.00 56.08 84 GLU A C 1
ATOM 666 O O . GLU A 1 85 ? 22.789 21.163 -76.770 1.00 42.93 84 GLU A O 1
ATOM 672 N N . ASN A 1 86 ? 24.851 22.052 -76.909 1.00 33.72 85 ASN A N 1
ATOM 673 C CA . ASN A 1 86 ? 25.241 21.255 -78.064 1.00 41.32 85 ASN A CA 1
ATOM 674 C C . ASN A 1 86 ? 26.152 20.093 -77.695 1.00 57.05 85 ASN A C 1
ATOM 675 O O . ASN A 1 86 ? 26.717 19.437 -78.568 1.00 56.62 85 ASN A O 1
ATOM 680 N N . ARG A 1 87 ? 26.291 19.842 -76.397 1.00 53.59 86 ARG A N 1
ATOM 681 C CA . ARG A 1 87 ? 27.162 18.775 -75.911 1.00 50.20 86 ARG A CA 1
ATOM 682 C C . ARG A 1 87 ? 26.359 17.665 -75.238 1.00 45.30 86 ARG A C 1
ATOM 683 O O . ARG A 1 87 ? 25.694 17.900 -74.224 1.00 45.59 86 ARG A O 1
ATOM 691 N N . PRO A 1 88 ? 26.420 16.448 -75.801 1.00 54.20 87 PRO A N 1
ATOM 692 C CA . PRO A 1 88 ? 25.734 15.293 -75.213 1.00 49.53 87 PRO A CA 1
ATOM 693 C C . PRO A 1 88 ? 26.366 14.958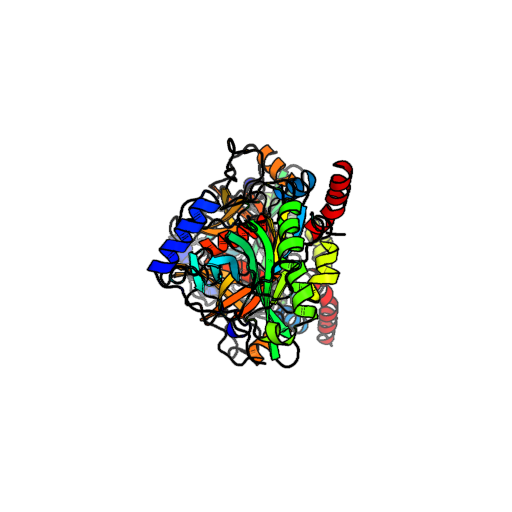 -73.867 1.00 47.01 87 PRO A C 1
ATOM 694 O O . PRO A 1 88 ? 27.595 14.890 -73.774 1.00 55.40 87 PRO A O 1
ATOM 698 N N . SER A 1 89 ? 25.546 14.760 -72.842 1.00 45.01 88 SER A N 1
ATOM 699 C CA . SER A 1 89 ? 26.060 14.516 -71.501 1.00 46.57 88 SER A CA 1
ATOM 700 C C . SER A 1 89 ? 25.263 13.446 -70.767 1.00 51.52 88 SER A C 1
ATOM 701 O O . SER A 1 89 ? 24.032 13.427 -70.816 1.00 44.61 88 SER A O 1
ATOM 704 N N . VAL A 1 90 ? 25.978 12.563 -70.077 1.00 58.56 89 VAL A N 1
ATOM 705 C CA . VAL A 1 90 ? 25.356 11.470 -69.343 1.00 51.43 89 VAL A CA 1
ATOM 706 C C . VAL A 1 90 ? 25.567 11.640 -67.844 1.00 51.37 89 VAL A C 1
ATOM 707 O O . VAL A 1 90 ? 26.690 11.864 -67.389 1.00 45.08 89 VAL A O 1
ATOM 711 N N . TYR A 1 91 ? 24.483 11.537 -67.081 1.00 38.58 90 TYR A N 1
ATOM 712 C CA . TYR A 1 91 ? 24.557 11.668 -65.631 1.00 44.82 90 TYR A CA 1
ATOM 713 C C . TYR A 1 91 ? 24.090 10.404 -64.916 1.00 44.62 90 TYR A C 1
ATOM 714 O O . TYR A 1 91 ? 23.164 9.728 -65.366 1.00 36.58 90 TYR A O 1
ATOM 723 N N . LEU A 1 92 ? 24.755 10.086 -63.810 1.00 50.14 91 LEU A N 1
ATOM 724 C CA . LEU A 1 92 ? 24.298 9.045 -62.902 1.00 43.15 91 LEU A CA 1
ATOM 725 C C . LEU A 1 92 ? 23.853 9.740 -61.622 1.00 53.70 91 LEU A C 1
ATOM 726 O O . LEU A 1 92 ? 24.505 10.683 -61.166 1.00 48.22 91 LEU A O 1
ATOM 731 N N . PHE A 1 93 ? 22.743 9.296 -61.044 1.00 45.09 92 PHE A N 1
ATOM 732 C CA . PHE A 1 93 ? 22.302 9.864 -59.774 1.00 45.85 92 PHE A CA 1
ATOM 733 C C . PHE A 1 93 ? 21.580 8.868 -58.872 1.00 49.65 92 PHE A C 1
ATOM 734 O O . PHE A 1 93 ? 20.782 8.053 -59.338 1.00 47.97 92 PHE A O 1
ATOM 742 N N . ASP A 1 94 ? 21.878 8.945 -57.576 1.00 53.85 93 ASP A N 1
ATOM 743 C CA . ASP A 1 94 ? 21.346 8.004 -56.593 1.00 56.19 93 ASP A CA 1
ATOM 744 C C . ASP A 1 94 ? 20.131 8.559 -55.857 1.00 50.77 93 ASP A C 1
ATOM 745 O O . ASP A 1 94 ? 19.655 9.651 -56.167 1.00 54.29 93 ASP A O 1
ATOM 750 N N . ARG A 1 95 ? 19.647 7.808 -54.869 1.00 49.47 94 ARG A N 1
ATOM 751 C CA . ARG A 1 95 ? 18.438 8.178 -54.128 1.00 59.08 94 ARG A CA 1
ATOM 752 C C . ARG A 1 95 ? 18.559 9.493 -53.355 1.00 59.45 94 ARG A C 1
ATOM 753 O O . ARG A 1 95 ? 17.550 10.101 -52.995 1.00 64.17 94 ARG A O 1
ATOM 761 N N . LYS A 1 96 ? 19.789 9.927 -53.100 1.00 62.80 95 LYS A N 1
ATOM 762 C CA . LYS A 1 96 ? 20.020 11.190 -52.407 1.00 62.51 95 LYS A CA 1
ATOM 763 C C . LYS A 1 96 ? 20.082 12.348 -53.394 1.00 60.87 95 LYS A C 1
ATOM 764 O O . LYS A 1 96 ? 20.426 13.472 -53.023 1.00 69.89 95 LYS A O 1
ATOM 770 N N . MET A 1 97 ? 19.746 12.059 -54.649 1.00 61.82 96 MET A N 1
ATOM 771 C CA . MET A 1 97 ? 19.753 13.055 -55.719 1.00 55.56 96 MET A CA 1
ATOM 772 C C . MET A 1 97 ? 21.110 13.746 -55.870 1.00 66.32 96 MET A C 1
ATOM 773 O O . MET A 1 97 ? 21.189 14.969 -56.015 1.00 60.38 96 MET A O 1
ATOM 778 N N . ASN A 1 98 ? 22.172 12.949 -55.831 1.00 52.90 97 ASN A N 1
ATOM 779 C CA . ASN A 1 98 ? 23.512 13.429 -56.137 1.00 51.74 97 ASN A CA 1
ATOM 780 C C . ASN A 1 98 ? 23.876 13.088 -57.575 1.00 59.83 97 ASN A C 1
ATOM 781 O O . ASN A 1 98 ? 23.970 11.915 -57.934 1.00 66.42 97 ASN A O 1
ATOM 786 N N . PHE A 1 99 ? 24.080 14.113 -58.396 1.00 59.75 98 PHE A N 1
ATOM 787 C CA . PHE A 1 99 ? 24.360 13.907 -59.813 1.00 45.59 98 PHE A CA 1
ATOM 788 C C . PHE A 1 99 ? 25.856 13.797 -60.090 1.00 58.65 98 PHE A C 1
ATOM 789 O O . PHE A 1 99 ? 26.650 14.617 -59.623 1.00 57.28 98 PHE A O 1
ATOM 797 N N . TYR A 1 100 ? 26.231 12.770 -60.845 1.00 44.62 99 TYR A N 1
ATOM 798 C CA . TYR A 1 100 ? 27.614 12.579 -61.258 1.00 45.29 99 TYR A CA 1
ATOM 799 C C . TYR A 1 100 ? 27.689 12.683 -62.771 1.00 43.06 99 TYR A C 1
ATOM 800 O O . TYR A 1 100 ? 26.962 11.991 -63.481 1.00 44.16 99 TYR A O 1
ATOM 809 N N . HIS A 1 101 ? 28.555 13.564 -63.259 1.00 53.50 100 HIS A N 1
ATOM 810 C CA . HIS A 1 101 ? 28.748 13.728 -64.693 1.00 47.70 100 HIS A CA 1
ATOM 811 C C . HIS A 1 101 ? 29.802 12.748 -65.200 1.00 52.14 100 HIS A C 1
ATOM 812 O O . HIS A 1 101 ? 30.946 12.762 -64.740 1.00 46.55 100 HIS A O 1
ATOM 819 N N . VAL A 1 102 ? 29.411 11.899 -66.146 1.00 48.44 101 VAL A N 1
ATOM 820 C CA . VAL A 1 102 ? 30.310 10.889 -66.699 1.00 47.61 101 VAL A CA 1
ATOM 821 C C . VAL A 1 102 ? 30.710 11.233 -68.134 1.00 57.60 101 VAL A C 1
ATOM 822 O O . VAL A 1 102 ? 29.861 11.280 -69.024 1.00 64.91 101 VAL A O 1
ATOM 826 N N . GLU A 1 103 ? 32.001 11.468 -68.359 1.00 61.60 102 GLU A N 1
ATOM 827 C CA . GLU A 1 103 ? 32.489 11.850 -69.686 1.00 64.49 102 GLU A CA 1
ATOM 828 C C . GLU A 1 103 ? 33.059 10.675 -70.475 1.00 64.80 102 GLU A C 1
ATOM 829 O O . GLU A 1 103 ? 33.376 9.635 -69.902 1.00 68.18 102 GLU A O 1
ATOM 835 N N . LYS A 1 104 ? 33.186 10.863 -71.788 1.00 67.46 103 LYS A N 1
ATOM 836 C CA . LYS A 1 104 ? 33.707 9.845 -72.704 1.00 64.98 103 LYS A CA 1
ATOM 837 C C . LYS A 1 104 ? 32.816 8.608 -72.799 1.00 72.37 103 LYS A C 1
ATOM 838 O O . LYS A 1 104 ? 33.248 7.554 -73.267 1.00 74.94 103 LYS A O 1
ATOM 844 N N . ILE A 1 105 ? 31.571 8.746 -72.360 1.00 64.72 104 ILE A N 1
ATOM 845 C CA . ILE A 1 105 ? 30.590 7.679 -72.499 1.00 60.33 104 ILE A CA 1
ATOM 846 C C . ILE A 1 105 ? 29.669 8.033 -73.668 1.00 72.50 104 ILE A C 1
ATOM 847 O O . ILE A 1 105 ? 29.374 9.207 -73.901 1.00 70.07 104 ILE A O 1
ATOM 852 N N . PHE A 1 106 ? 29.233 7.026 -74.420 1.00 69.83 105 PHE A N 1
ATOM 853 C CA . PHE A 1 106 ? 28.518 7.279 -75.666 1.00 60.43 105 PHE A CA 1
ATOM 854 C C . PHE A 1 106 ? 27.526 6.175 -76.030 1.00 59.36 105 PHE A C 1
ATOM 855 O O . PHE A 1 106 ? 27.878 4.996 -76.059 1.00 55.36 105 PHE A O 1
ATOM 863 N N . TYR A 1 107 ? 26.286 6.569 -76.302 1.00 55.71 106 TYR A N 1
ATOM 864 C CA . TYR A 1 107 ? 25.250 5.629 -76.714 1.00 56.19 106 TYR A CA 1
ATOM 865 C C . TYR A 1 107 ? 24.785 5.921 -78.137 1.00 56.36 106 TYR A C 1
ATOM 866 O O . TYR A 1 107 ? 24.096 6.913 -78.380 1.00 63.20 106 TYR A O 1
ATOM 875 N N . PRO A 1 108 ? 25.182 5.059 -79.086 1.00 69.06 107 PRO A N 1
ATOM 876 C CA . PRO A 1 108 ? 24.846 5.200 -80.509 1.00 50.74 107 PRO A CA 1
ATOM 877 C C . PRO A 1 108 ? 23.343 5.156 -80.776 1.00 65.40 107 PRO A C 1
ATOM 878 O O . PRO A 1 108 ? 22.589 4.568 -79.998 1.00 58.99 107 PRO A O 1
ATOM 882 N N . VAL A 1 109 ? 22.922 5.777 -81.873 1.00 63.80 108 VAL A N 1
ATOM 883 C CA . VAL A 1 109 ? 21.540 5.704 -82.324 1.00 64.06 108 VAL A CA 1
ATOM 884 C C . VAL A 1 109 ? 21.466 4.677 -83.454 1.00 81.41 108 VAL A C 1
ATOM 885 O O . VAL A 1 109 ? 22.398 4.563 -84.252 1.00 66.27 108 VAL A O 1
ATOM 889 N N . GLU A 1 110 ? 20.372 3.921 -83.511 1.00 78.81 109 GLU A N 1
ATOM 890 C CA . GLU A 1 110 ? 20.220 2.858 -84.504 1.00 85.45 109 GLU A CA 1
ATOM 891 C C . GLU A 1 110 ? 20.279 3.378 -85.943 1.00 87.74 109 GLU A C 1
ATOM 892 O O . GLU A 1 110 ? 19.654 4.389 -86.272 1.00 84.09 109 GLU A O 1
ATOM 898 N N . ASN A 1 111 ? 21.044 2.679 -86.780 1.00 79.09 110 ASN A N 1
ATOM 899 C CA . ASN A 1 111 ? 21.165 2.969 -88.214 1.00 88.34 110 ASN A CA 1
ATOM 900 C C . ASN A 1 111 ? 21.908 4.260 -88.583 1.00 90.92 110 ASN A C 1
ATOM 901 O O . ASN A 1 111 ? 21.994 4.614 -89.759 1.00 94.48 110 ASN A O 1
ATOM 906 N N . ASP A 1 112 ? 22.451 4.953 -87.586 1.00 84.74 111 ASP A N 1
ATOM 907 C CA . ASP A 1 112 ? 23.253 6.149 -87.838 1.00 91.55 111 ASP A CA 1
ATOM 908 C C . ASP A 1 112 ? 24.739 5.801 -87.890 1.00 86.42 111 ASP A C 1
ATOM 909 O O . ASP A 1 112 ? 25.375 5.596 -86.855 1.00 90.49 111 ASP A O 1
ATOM 914 N N . LYS A 1 113 ? 25.286 5.736 -89.101 1.00 80.04 112 LYS A N 1
ATOM 915 C CA . LYS A 1 113 ? 26.679 5.342 -89.297 1.00 101.40 112 LYS A CA 1
ATOM 916 C C . LYS A 1 113 ? 27.647 6.523 -89.224 1.00 98.94 112 LYS A C 1
ATOM 917 O O . LYS A 1 113 ? 28.863 6.335 -89.193 1.00 94.45 112 LYS A O 1
ATOM 923 N N . SER A 1 114 ? 27.104 7.737 -89.192 1.00 100.21 113 SER A N 1
ATOM 924 C CA . SER A 1 114 ? 27.925 8.936 -89.056 1.00 91.09 113 SER A CA 1
ATOM 925 C C . SER A 1 114 ? 28.544 9.017 -87.663 1.00 93.74 113 SER A C 1
ATOM 926 O O . SER A 1 114 ? 29.693 9.431 -87.507 1.00 89.69 113 SER A O 1
ATOM 929 N N . GLY A 1 115 ? 27.772 8.623 -86.654 1.00 92.21 114 GLY A N 1
ATOM 930 C CA . GLY A 1 115 ? 28.237 8.646 -85.279 1.00 75.22 114 GLY A CA 1
ATOM 931 C C . GLY A 1 115 ? 28.056 9.999 -84.618 1.00 79.20 114 GLY A C 1
ATOM 932 O O . GLY A 1 115 ? 28.596 10.246 -83.540 1.00 86.19 114 GLY A O 1
ATOM 933 N N . LYS A 1 116 ? 27.284 10.873 -85.260 1.00 72.69 115 LYS A N 1
ATOM 934 C CA . LYS A 1 116 ? 27.080 12.232 -84.768 1.00 82.11 115 LYS A CA 1
ATOM 935 C C . LYS A 1 116 ? 25.763 12.389 -84.008 1.00 67.53 115 LYS A C 1
ATOM 936 O O . LYS A 1 116 ? 25.595 13.329 -83.232 1.00 76.01 115 LYS A O 1
ATOM 942 N N . LYS A 1 117 ? 24.829 11.474 -84.242 1.00 60.54 116 LYS A N 1
ATOM 943 C CA . LYS A 1 117 ? 23.526 11.526 -83.587 1.00 67.16 116 LYS A CA 1
ATOM 944 C C . LYS A 1 117 ? 23.555 10.871 -82.205 1.00 68.48 116 LYS A C 1
ATOM 945 O O . LYS A 1 117 ? 24.199 9.838 -82.005 1.00 63.99 116 LYS A O 1
ATOM 951 N N . TYR A 1 118 ? 22.852 11.480 -81.253 1.00 58.04 117 TYR A N 1
ATOM 952 C CA . TYR A 1 118 ? 22.854 11.008 -79.871 1.00 44.50 117 TYR A CA 1
ATOM 953 C C . TYR A 1 118 ? 21.462 11.052 -79.243 1.00 49.64 117 TYR A C 1
ATOM 954 O O . TYR A 1 118 ? 20.579 11.760 -79.724 1.00 54.58 117 TYR A O 1
ATOM 963 N N . HIS A 1 119 ? 21.277 10.300 -78.162 1.00 47.43 118 HIS A N 1
ATOM 964 C CA . HIS A 1 119 ? 19.995 10.255 -77.461 1.00 59.99 118 HIS A CA 1
ATOM 965 C C . HIS A 1 119 ? 19.859 11.374 -76.429 1.00 47.76 118 HIS A C 1
ATOM 966 O O . HIS A 1 119 ? 20.834 11.755 -75.777 1.00 54.91 118 HIS A O 1
ATOM 973 N N . VAL A 1 120 ? 18.641 11.889 -76.284 1.00 44.90 119 VAL A N 1
ATOM 974 C CA . VAL A 1 120 ? 18.310 12.817 -75.203 1.00 54.07 119 VAL A CA 1
ATOM 975 C C . VAL A 1 120 ? 17.018 12.356 -74.545 1.00 49.97 119 VAL A C 1
ATOM 976 O O . VAL A 1 120 ? 16.324 11.493 -75.085 1.00 50.44 119 VAL A O 1
ATOM 980 N N . ASP A 1 121 ? 16.702 12.931 -73.387 1.00 59.97 120 ASP A N 1
ATOM 981 C CA . ASP A 1 121 ? 15.480 12.598 -72.659 1.00 52.16 120 ASP A CA 1
ATOM 982 C C . ASP A 1 121 ? 15.318 11.091 -72.482 1.00 55.17 120 ASP A C 1
ATOM 983 O O . ASP A 1 121 ? 14.241 10.534 -72.699 1.00 53.25 120 ASP A O 1
ATOM 988 N N . THR A 1 122 ? 16.411 10.440 -72.104 1.00 52.45 121 THR A N 1
ATOM 989 C CA . THR A 1 122 ? 16.417 9.005 -71.873 1.00 59.25 121 THR A CA 1
ATOM 990 C C . THR A 1 122 ? 16.849 8.739 -70.439 1.00 54.71 121 THR A C 1
ATOM 991 O O . THR A 1 122 ? 17.860 9.270 -69.978 1.00 40.60 121 THR A O 1
ATOM 995 N N . LEU A 1 123 ? 16.068 7.931 -69.730 1.00 50.96 122 LEU A N 1
ATOM 996 C CA . LEU A 1 123 ? 16.310 7.691 -68.313 1.00 53.67 122 LEU A CA 1
ATOM 997 C C . LEU A 1 123 ? 16.203 6.207 -67.987 1.00 49.97 122 LEU A C 1
ATOM 998 O O . LEU A 1 123 ? 15.144 5.601 -68.152 1.00 52.77 122 LEU A O 1
ATOM 1003 N N . LEU A 1 124 ? 17.303 5.627 -67.520 1.00 46.64 123 LEU A N 1
ATOM 1004 C CA . LEU A 1 124 ? 17.343 4.202 -67.218 1.00 52.52 123 LEU A CA 1
ATOM 1005 C C . LEU A 1 124 ? 17.455 3.957 -65.716 1.00 49.20 123 LEU A C 1
ATOM 1006 O O . LEU A 1 124 ? 17.920 4.820 -64.970 1.00 46.33 123 LEU A O 1
ATOM 1011 N N . ASP A 1 125 ? 17.014 2.782 -65.277 1.00 47.02 124 ASP A N 1
ATOM 1012 C CA . ASP A 1 125 ? 17.221 2.352 -63.901 1.00 42.23 124 ASP A CA 1
ATOM 1013 C C . ASP A 1 125 ? 18.165 1.161 -63.928 1.00 46.84 124 ASP A C 1
ATOM 1014 O O . ASP A 1 125 ? 17.950 0.197 -64.669 1.00 45.20 124 ASP A O 1
ATOM 1019 N N . GLY A 1 126 ? 19.222 1.229 -63.132 1.00 41.06 125 GLY A N 1
ATOM 1020 C CA . GLY A 1 126 ? 20.225 0.187 -63.167 1.00 39.51 125 GLY A CA 1
ATOM 1021 C C . GLY A 1 126 ? 21.107 0.137 -61.942 1.00 46.83 125 GLY A C 1
ATOM 1022 O O . GLY A 1 126 ? 20.865 0.824 -60.948 1.00 48.84 125 GLY A O 1
ATOM 1023 N N . GLU A 1 127 ? 22.141 -0.691 -62.022 1.00 46.36 126 GLU A N 1
ATOM 1024 C CA . GLU A 1 127 ? 23.075 -0.855 -60.925 1.00 47.76 126 GLU A CA 1
ATOM 1025 C C . GLU A 1 127 ? 24.501 -0.767 -61.449 1.00 48.84 126 GLU A C 1
ATOM 1026 O O . GLU A 1 127 ? 24.837 -1.366 -62.474 1.00 43.51 126 GLU A O 1
ATOM 1032 N N . LEU A 1 128 ? 25.335 -0.006 -60.750 1.00 47.75 127 LEU A N 1
ATOM 1033 C CA . LEU A 1 128 ? 26.732 0.136 -61.133 1.00 41.26 127 LEU A CA 1
ATOM 1034 C C . LEU A 1 128 ? 27.581 -0.865 -60.354 1.00 53.14 127 LEU A C 1
ATOM 1035 O O . LEU A 1 128 ? 27.714 -0.757 -59.134 1.00 53.40 127 LEU A O 1
ATOM 1040 N N . VAL A 1 129 ? 28.146 -1.843 -61.058 1.00 44.05 128 VAL A N 1
ATOM 1041 C CA . VAL A 1 129 ? 28.923 -2.896 -60.408 1.00 54.03 128 VAL A CA 1
ATOM 1042 C C . VAL A 1 129 ? 30.371 -2.944 -60.885 1.00 52.03 128 VAL A C 1
ATOM 1043 O O . VAL A 1 129 ? 30.702 -2.449 -61.963 1.00 57.15 128 VAL A O 1
ATOM 1047 N N . LEU A 1 130 ? 31.229 -3.546 -60.069 1.00 47.29 129 LEU A N 1
ATOM 1048 C CA . LEU A 1 130 ? 32.634 -3.708 -60.413 1.00 52.85 129 LEU A CA 1
ATOM 1049 C C . LEU A 1 130 ? 32.969 -5.181 -60.634 1.00 49.90 129 LEU A C 1
ATOM 1050 O O . LEU A 1 130 ? 33.076 -5.950 -59.676 1.00 66.19 129 LEU A O 1
ATOM 1055 N N . ASP A 1 131 ? 33.129 -5.571 -61.895 1.00 49.86 130 ASP A N 1
ATOM 1056 C CA . ASP A 1 131 ? 33.476 -6.950 -62.223 1.00 54.27 130 ASP A CA 1
ATOM 1057 C C . ASP A 1 131 ? 34.976 -7.198 -62.089 1.00 56.04 130 ASP A C 1
ATOM 1058 O O . ASP A 1 131 ? 35.790 -6.422 -62.590 1.00 64.40 130 ASP A O 1
ATOM 1063 N N . ILE A 1 132 ? 35.332 -8.280 -61.404 1.00 58.36 131 ILE A N 1
ATOM 1064 C CA . ILE A 1 132 ? 36.733 -8.618 -61.183 1.00 60.88 131 ILE A CA 1
ATOM 1065 C C . ILE A 1 132 ? 37.183 -9.735 -62.124 1.00 67.03 131 ILE A C 1
ATOM 1066 O O . ILE A 1 132 ? 36.545 -10.786 -62.208 1.00 68.48 131 ILE A O 1
ATOM 1071 N N . TYR A 1 133 ? 38.279 -9.493 -62.836 1.00 62.46 132 TYR A N 1
ATOM 1072 C CA . TYR A 1 133 ? 38.828 -10.468 -63.772 1.00 69.71 132 TYR A CA 1
ATOM 1073 C C . TYR A 1 133 ? 40.190 -10.944 -63.271 1.00 79.15 132 TYR A C 1
ATOM 1074 O O . TYR A 1 133 ? 40.810 -10.276 -62.441 1.00 68.51 132 TYR A O 1
ATOM 1083 N N . PRO A 1 134 ? 40.647 -12.116 -63.748 1.00 83.13 133 PRO A N 1
ATOM 1084 C CA . PRO A 1 134 ? 41.976 -12.609 -63.370 1.00 80.02 133 PRO A CA 1
ATOM 1085 C C . PRO A 1 134 ? 43.061 -11.614 -63.774 1.00 91.04 133 PRO A C 1
ATOM 1086 O O . PRO A 1 134 ? 42.903 -10.914 -64.777 1.00 78.69 133 PRO A O 1
ATOM 1090 N N . GLY A 1 135 ? 44.141 -11.544 -63.002 1.00 79.47 134 GLY A N 1
ATOM 1091 C CA . GLY A 1 135 ? 45.208 -10.604 -63.288 1.00 95.66 134 GLY A CA 1
ATOM 1092 C C . GLY A 1 135 ? 44.976 -9.252 -62.640 1.00 97.46 134 GLY A C 1
ATOM 1093 O O . GLY A 1 135 ? 45.639 -8.271 -62.978 1.00 107.87 134 GLY A O 1
ATOM 1094 N N . GLY A 1 136 ? 44.032 -9.200 -61.706 1.00 101.94 135 GLY A N 1
ATOM 1095 C CA . GLY A 1 136 ? 43.724 -7.968 -61.004 1.00 99.20 135 GLY A CA 1
ATOM 1096 C C . GLY A 1 136 ? 43.156 -6.892 -61.910 1.00 96.39 135 GLY A C 1
ATOM 1097 O O . GLY A 1 136 ? 43.339 -5.700 -61.661 1.00 92.85 135 GLY A O 1
ATOM 1098 N N . LYS A 1 137 ? 42.466 -7.309 -62.966 1.00 82.92 136 LYS A N 1
ATOM 1099 C CA . LYS A 1 137 ? 41.820 -6.358 -63.860 1.00 75.43 136 LYS A CA 1
ATOM 1100 C C . LYS A 1 137 ? 40.402 -6.061 -63.392 1.00 83.78 136 LYS A C 1
ATOM 1101 O O . LYS A 1 137 ? 39.673 -6.960 -62.972 1.00 73.44 136 LYS A O 1
ATOM 1107 N N . LYS A 1 138 ? 40.022 -4.791 -63.461 1.00 77.17 137 LYS A N 1
ATOM 1108 C CA . LYS A 1 138 ? 38.709 -4.365 -63.006 1.00 64.64 137 LYS A CA 1
ATOM 1109 C C . LYS A 1 138 ? 37.908 -3.786 -64.162 1.00 70.24 137 LYS A C 1
ATOM 1110 O O . LYS A 1 138 ? 38.461 -3.122 -65.038 1.00 73.87 137 LYS A O 1
ATOM 1116 N N . GLN A 1 139 ? 36.607 -4.051 -64.169 1.00 59.90 138 GLN A N 1
ATOM 1117 C CA . GLN A 1 139 ? 35.727 -3.509 -65.196 1.00 48.92 138 GLN A CA 1
ATOM 1118 C C . GLN A 1 139 ? 34.432 -2.994 -64.582 1.00 62.41 138 GLN A C 1
ATOM 1119 O O . GLN A 1 139 ? 33.661 -3.760 -63.995 1.00 46.31 138 GLN A O 1
ATOM 1125 N N . LEU A 1 140 ? 34.200 -1.692 -64.707 1.00 62.47 139 LEU A N 1
ATOM 1126 C CA . LEU A 1 140 ? 32.945 -1.112 -64.259 1.00 52.56 139 LEU A CA 1
ATOM 1127 C C . LEU A 1 140 ? 31.846 -1.465 -65.249 1.00 55.66 139 LEU A C 1
ATOM 1128 O O . LEU A 1 140 ? 32.055 -1.437 -66.464 1.00 48.60 139 LEU A O 1
ATOM 1133 N N . ARG A 1 141 ? 30.678 -1.816 -64.725 1.00 43.22 140 ARG A N 1
ATOM 1134 C CA . ARG A 1 141 ? 29.560 -2.202 -65.566 1.00 43.29 140 ARG A CA 1
ATOM 1135 C C . ARG A 1 141 ? 28.265 -1.607 -65.028 1.00 48.15 140 ARG A C 1
ATOM 1136 O O . ARG A 1 141 ? 28.064 -1.513 -63.817 1.00 42.03 140 ARG A O 1
ATOM 1144 N N . TYR A 1 142 ? 27.395 -1.189 -65.936 1.00 49.94 141 TYR A N 1
ATOM 1145 C CA . TYR A 1 142 ? 26.087 -0.697 -65.549 1.00 39.10 141 TYR A CA 1
ATOM 1146 C C . TYR A 1 142 ? 25.044 -1.693 -66.027 1.00 46.83 141 TYR A C 1
ATOM 1147 O O . TYR A 1 142 ? 24.873 -1.896 -67.231 1.00 50.34 141 TYR A O 1
ATOM 1156 N N . LEU A 1 143 ? 24.359 -2.319 -65.077 1.00 44.57 142 LEU A N 1
ATOM 1157 C CA . LEU A 1 143 ? 23.359 -3.328 -65.392 1.00 43.62 142 LEU A CA 1
ATOM 1158 C C . LEU A 1 143 ? 21.957 -2.721 -65.379 1.00 47.52 142 LEU A C 1
ATOM 1159 O O . LEU A 1 143 ? 21.425 -2.392 -64.319 1.00 55.79 142 LEU A O 1
ATOM 1164 N N . VAL A 1 144 ? 21.365 -2.575 -66.561 1.00 48.36 143 VAL A N 1
ATOM 1165 C CA . VAL A 1 144 ? 20.046 -1.962 -66.694 1.00 41.68 143 VAL A CA 1
ATOM 1166 C C . VAL A 1 144 ? 18.942 -2.961 -66.364 1.00 39.75 143 VAL A C 1
ATOM 1167 O O . VAL A 1 144 ? 18.891 -4.045 -66.945 1.00 51.96 143 VAL A O 1
ATOM 1171 N N . PHE A 1 145 ? 18.065 -2.599 -65.428 1.00 50.35 144 PHE A N 1
ATOM 1172 C CA . PHE A 1 145 ? 16.934 -3.459 -65.078 1.00 49.04 144 PHE A CA 1
ATOM 1173 C C . PHE A 1 145 ? 15.571 -2.794 -65.263 1.00 48.32 144 PHE A C 1
ATOM 1174 O O . PHE A 1 145 ? 14.538 -3.406 -64.985 1.00 55.72 144 PHE A O 1
ATOM 1182 N N . ASP A 1 146 ? 15.571 -1.548 -65.729 1.00 49.68 145 ASP A N 1
ATOM 1183 C CA . ASP A 1 146 ? 14.322 -0.851 -66.042 1.00 50.54 145 ASP A CA 1
ATOM 1184 C C . ASP A 1 146 ? 14.547 0.424 -66.852 1.00 55.30 145 ASP A C 1
ATOM 1185 O O . ASP A 1 146 ? 15.623 1.021 -66.805 1.00 55.23 145 ASP A O 1
ATOM 1190 N N . CYS A 1 147 ? 13.520 0.827 -67.598 1.00 61.37 146 CYS A N 1
ATOM 1191 C CA . CYS A 1 147 ? 13.567 2.043 -68.400 1.00 47.26 146 CYS A CA 1
ATOM 1192 C C . CYS A 1 147 ? 12.384 2.947 -68.072 1.00 60.84 146 CYS A C 1
ATOM 1193 O O . CYS A 1 147 ? 11.228 2.531 -68.175 1.00 57.67 146 CYS A O 1
ATOM 1196 N N . LEU A 1 148 ? 12.675 4.183 -67.679 1.00 49.03 147 LEU A N 1
ATOM 1197 C CA . LEU A 1 148 ? 11.631 5.132 -67.303 1.00 44.45 147 LEU A CA 1
ATOM 1198 C C . LEU A 1 148 ? 11.211 5.972 -68.507 1.00 62.49 147 LEU A C 1
ATOM 1199 O O . LEU A 1 148 ? 10.035 6.304 -68.671 1.00 41.63 147 LEU A O 1
ATOM 1204 N N . ALA A 1 149 ? 12.185 6.306 -69.348 1.00 43.40 148 ALA A N 1
ATOM 1205 C CA . ALA A 1 149 ? 11.936 7.093 -70.547 1.00 47.21 148 ALA A CA 1
ATOM 1206 C C . ALA A 1 149 ? 12.971 6.782 -71.617 1.00 49.75 148 ALA A C 1
ATOM 1207 O O . ALA A 1 149 ? 14.149 6.580 -71.312 1.00 48.50 148 ALA A O 1
ATOM 1209 N N . CYS A 1 150 ? 12.526 6.745 -72.869 1.00 42.80 149 CYS A N 1
ATOM 1210 C CA . CYS A 1 150 ? 13.422 6.493 -73.991 1.00 59.63 149 CYS A CA 1
ATOM 1211 C C . CYS A 1 150 ? 13.140 7.482 -75.120 1.00 63.37 149 CYS A C 1
ATOM 1212 O O . CYS A 1 150 ? 12.072 7.443 -75.735 1.00 56.27 149 CYS A O 1
ATOM 1215 N N . ASP A 1 151 ? 14.101 8.370 -75.370 1.00 61.66 150 ASP A N 1
ATOM 1216 C CA . ASP A 1 151 ? 14.017 9.353 -76.451 1.00 59.93 150 ASP A CA 1
ATOM 1217 C C . ASP A 1 151 ? 12.791 10.266 -76.361 1.00 54.15 150 ASP A C 1
ATOM 1218 O O . ASP A 1 151 ? 12.106 10.499 -77.354 1.00 55.36 150 ASP A O 1
ATOM 1223 N N . GLY A 1 152 ? 12.525 10.782 -75.167 1.00 60.73 151 GLY A N 1
ATOM 1224 C CA . GLY A 1 152 ? 11.432 11.716 -74.974 1.00 60.96 151 GLY A CA 1
ATOM 1225 C C . GLY A 1 152 ? 10.110 11.074 -74.599 1.00 61.24 151 GLY A C 1
ATOM 1226 O O . GLY A 1 152 ? 9.212 11.750 -74.096 1.00 61.34 151 GLY A O 1
ATOM 1227 N N . ILE A 1 153 ? 9.988 9.772 -74.839 1.00 65.52 152 ILE A N 1
ATOM 1228 C CA . ILE A 1 153 ? 8.746 9.054 -74.558 1.00 55.76 152 ILE A CA 1
ATOM 1229 C C . ILE A 1 153 ? 8.773 8.379 -73.181 1.00 52.85 152 ILE A C 1
ATOM 1230 O O . ILE A 1 153 ? 9.676 7.596 -72.882 1.00 49.46 152 ILE A O 1
ATOM 1235 N N . VAL A 1 154 ? 7.778 8.686 -72.351 1.00 53.31 153 VAL A N 1
ATOM 1236 C CA . VAL A 1 154 ? 7.685 8.124 -71.003 1.00 53.89 153 VAL A CA 1
ATOM 1237 C C . VAL A 1 154 ? 7.081 6.722 -71.015 1.00 51.79 153 VAL A C 1
ATOM 1238 O O . VAL A 1 154 ? 5.968 6.523 -71.502 1.00 68.45 153 VAL A O 1
ATOM 1242 N N . TYR A 1 155 ? 7.816 5.755 -70.472 1.00 46.61 154 TYR A N 1
ATOM 1243 C CA . TYR A 1 155 ? 7.376 4.363 -70.480 1.00 44.28 154 TYR A CA 1
ATOM 1244 C C . TYR A 1 155 ? 6.952 3.860 -69.104 1.00 59.89 154 TYR A C 1
ATOM 1245 O O . TYR A 1 155 ? 6.634 2.683 -68.939 1.00 54.09 154 TYR A O 1
ATOM 1254 N N . MET A 1 156 ? 6.937 4.760 -68.125 1.00 43.31 155 MET A N 1
ATOM 1255 C CA . MET A 1 156 ? 6.575 4.408 -66.754 1.00 57.37 155 MET A CA 1
ATOM 1256 C C . MET A 1 156 ? 5.190 3.772 -66.623 1.00 64.20 155 MET A C 1
ATOM 1257 O O . MET A 1 156 ? 4.973 2.922 -65.762 1.00 66.23 155 MET A O 1
ATOM 1262 N N . SER A 1 157 ? 4.261 4.180 -67.481 1.00 58.72 156 SER A N 1
ATOM 1263 C CA . SER A 1 157 ? 2.887 3.681 -67.416 1.00 65.08 156 SER A CA 1
ATOM 1264 C C . SER A 1 157 ? 2.724 2.323 -68.100 1.00 56.49 156 SER A C 1
ATOM 1265 O O . SER A 1 157 ? 1.700 1.659 -67.941 1.00 62.77 156 SER A O 1
ATOM 1268 N N . ARG A 1 158 ? 3.738 1.912 -68.854 1.00 51.93 157 ARG A N 1
ATOM 1269 C CA . ARG A 1 158 ? 3.704 0.633 -69.556 1.00 54.13 157 ARG A CA 1
ATOM 1270 C C . ARG A 1 158 ? 4.165 -0.493 -68.638 1.00 61.07 157 ARG A C 1
ATOM 1271 O O . ARG A 1 158 ? 4.681 -0.238 -67.551 1.00 64.55 157 ARG A O 1
ATOM 1279 N N . LEU A 1 159 ? 3.978 -1.736 -69.074 1.00 55.10 158 LEU A N 1
ATOM 1280 C CA . LEU A 1 159 ? 4.402 -2.889 -68.284 1.00 58.00 158 LEU A CA 1
ATOM 1281 C C . LEU A 1 159 ? 5.892 -3.155 -68.479 1.00 56.14 158 LEU A C 1
ATOM 1282 O O . LEU A 1 159 ? 6.517 -2.587 -69.375 1.00 52.95 158 LEU A O 1
ATOM 1287 N N . LEU A 1 160 ? 6.449 -4.029 -67.644 1.00 49.57 159 LEU A N 1
ATOM 1288 C CA . LEU A 1 160 ? 7.890 -4.271 -67.604 1.00 61.22 159 LEU A CA 1
ATOM 1289 C C . LEU A 1 160 ? 8.483 -4.750 -68.927 1.00 64.91 159 LEU A C 1
ATOM 1290 O O . LEU A 1 160 ? 9.579 -4.329 -69.309 1.00 58.79 159 LEU A O 1
ATOM 1295 N N . ASP A 1 161 ? 7.764 -5.624 -69.622 1.00 56.11 160 ASP A N 1
ATOM 1296 C CA . ASP A 1 161 ? 8.262 -6.178 -70.877 1.00 56.98 160 ASP A CA 1
ATOM 1297 C C . ASP A 1 161 ? 8.428 -5.095 -71.940 1.00 62.08 160 ASP A C 1
ATOM 1298 O O . ASP A 1 161 ? 9.360 -5.144 -72.743 1.00 56.87 160 ASP A O 1
ATOM 1303 N N . LYS A 1 162 ? 7.534 -4.109 -71.928 1.00 59.39 161 LYS A N 1
ATOM 1304 C CA . LYS A 1 162 ? 7.590 -3.004 -72.883 1.00 62.67 161 LYS A CA 1
ATOM 1305 C C . LYS A 1 162 ? 8.680 -2.002 -72.515 1.00 58.21 161 LYS A C 1
ATOM 1306 O O . LYS A 1 162 ? 9.356 -1.457 -73.388 1.00 60.50 161 LYS A O 1
ATOM 1312 N N . ARG A 1 163 ? 8.837 -1.760 -71.218 1.00 55.35 162 ARG A N 1
ATOM 1313 C CA . ARG A 1 163 ? 9.875 -0.872 -70.709 1.00 53.11 162 ARG A CA 1
ATOM 1314 C C . ARG A 1 163 ? 11.265 -1.392 -71.046 1.00 60.94 162 ARG A C 1
ATOM 1315 O O . ARG A 1 163 ? 12.113 -0.656 -71.545 1.00 51.16 162 ARG A O 1
ATOM 1323 N N . LEU A 1 164 ? 11.491 -2.672 -70.776 1.00 58.22 163 LEU A N 1
ATOM 1324 C CA . LEU A 1 164 ? 12.769 -3.297 -71.081 1.00 57.95 163 LEU A CA 1
ATOM 1325 C C . LEU A 1 164 ? 12.900 -3.558 -72.580 1.00 65.31 163 LEU A C 1
ATOM 1326 O O . LEU A 1 164 ? 14.009 -3.628 -73.109 1.00 64.21 163 LEU A O 1
ATOM 1331 N N . GLY A 1 165 ? 11.766 -3.687 -73.264 1.00 63.03 164 GLY A N 1
ATOM 1332 C CA . GLY A 1 165 ? 11.762 -3.914 -74.698 1.00 53.01 164 GLY A CA 1
ATOM 1333 C C . GLY A 1 165 ? 12.314 -2.737 -75.480 1.00 66.30 164 GLY A C 1
ATOM 1334 O O . GLY A 1 165 ? 13.153 -2.909 -76.367 1.00 62.34 164 GLY A O 1
ATOM 1335 N N . ILE A 1 166 ? 11.848 -1.537 -75.146 1.00 51.93 165 ILE A N 1
ATOM 1336 C CA . ILE A 1 166 ? 12.289 -0.328 -75.833 1.00 49.65 165 ILE A CA 1
ATOM 1337 C C . ILE A 1 166 ? 13.773 -0.029 -75.580 1.00 58.67 165 ILE A C 1
ATOM 1338 O O . ILE A 1 166 ? 14.461 0.483 -76.459 1.00 59.88 165 ILE A O 1
ATOM 1343 N N . PHE A 1 167 ? 14.271 -0.369 -74.394 1.00 63.02 166 PHE A N 1
ATOM 1344 C CA . PHE A 1 167 ? 15.682 -0.159 -74.086 1.00 55.52 166 PHE A CA 1
ATOM 1345 C C . PHE A 1 167 ? 16.567 -1.082 -74.913 1.00 48.53 166 PHE A C 1
ATOM 1346 O O . PHE A 1 167 ? 17.610 -0.672 -75.426 1.00 55.61 166 PHE A O 1
ATOM 1354 N N . ALA A 1 168 ? 16.148 -2.337 -75.017 1.00 62.81 167 ALA A N 1
ATOM 1355 C CA . ALA A 1 168 ? 16.914 -3.350 -75.727 1.00 71.55 167 ALA A CA 1
ATOM 1356 C C . ALA A 1 168 ? 17.080 -3.015 -77.208 1.00 61.66 167 ALA A C 1
ATOM 1357 O O . ALA A 1 168 ? 18.164 -3.176 -77.768 1.00 79.13 167 ALA A O 1
ATOM 1359 N N . LYS A 1 169 ? 16.006 -2.545 -77.835 1.00 60.43 168 LYS A N 1
ATOM 1360 C CA . LYS A 1 169 ? 16.026 -2.223 -79.260 1.00 67.01 168 LYS A CA 1
ATOM 1361 C C . LYS A 1 169 ? 16.676 -0.871 -79.551 1.00 71.84 168 LYS A C 1
ATOM 1362 O O . LYS A 1 169 ? 17.515 -0.756 -80.443 1.00 79.67 168 LYS A O 1
ATOM 1368 N N . SER A 1 170 ? 16.289 0.149 -78.793 1.00 65.26 169 SER A N 1
ATOM 1369 C CA . SER A 1 170 ? 16.709 1.519 -79.075 1.00 50.38 169 SER A CA 1
ATOM 1370 C C . SER A 1 170 ? 18.104 1.883 -78.554 1.00 62.13 169 SER A C 1
ATOM 1371 O O . SER A 1 170 ? 18.749 2.791 -79.082 1.00 65.50 169 SER A O 1
ATOM 1374 N N . ILE A 1 171 ? 18.569 1.174 -77.529 1.00 57.71 170 ILE A N 1
ATOM 1375 C CA . ILE A 1 171 ? 19.836 1.512 -76.880 1.00 56.26 170 ILE A CA 1
ATOM 1376 C C . ILE A 1 171 ? 20.848 0.368 -76.859 1.00 55.41 170 ILE A C 1
ATOM 1377 O O . ILE A 1 171 ? 21.988 0.539 -77.287 1.00 58.16 170 ILE A O 1
ATOM 1382 N N . GLN A 1 172 ? 20.437 -0.793 -76.359 1.00 64.11 171 GLN A N 1
ATOM 1383 C CA . GLN A 1 172 ? 21.354 -1.925 -76.243 1.00 62.21 171 GLN A CA 1
ATOM 1384 C C . GLN A 1 172 ? 21.796 -2.455 -77.606 1.00 59.96 171 GLN A C 1
ATOM 1385 O O . GLN A 1 172 ? 22.986 -2.671 -77.838 1.00 60.89 171 GLN A O 1
ATOM 1391 N N . LYS A 1 173 ? 20.838 -2.652 -78.505 1.00 57.57 172 LYS A N 1
ATOM 1392 C CA . LYS A 1 173 ? 21.141 -3.175 -79.838 1.00 72.14 172 LYS A CA 1
ATOM 1393 C C . LYS A 1 173 ? 22.165 -2.351 -80.639 1.00 62.50 172 LYS A C 1
ATOM 1394 O O . LYS A 1 173 ? 23.143 -2.913 -81.129 1.00 74.81 172 LYS A O 1
ATOM 1400 N N . PRO A 1 174 ? 21.953 -1.025 -80.771 1.00 58.59 173 PRO A N 1
ATOM 1401 C CA . PRO A 1 174 ? 22.946 -0.244 -81.518 1.00 63.34 173 PRO A CA 1
ATOM 1402 C C . PRO A 1 174 ? 24.310 -0.246 -80.840 1.00 62.77 173 PRO A C 1
ATOM 1403 O O . PRO A 1 174 ? 25.330 -0.277 -81.528 1.00 68.38 173 PRO A O 1
ATOM 1407 N N . LEU A 1 175 ? 24.325 -0.209 -79.511 1.00 60.41 174 LEU A N 1
ATOM 1408 C CA . LEU A 1 175 ? 25.576 -0.231 -78.759 1.00 63.88 174 LEU A CA 1
ATOM 1409 C C . LEU A 1 175 ? 26.340 -1.535 -78.993 1.00 62.31 174 LEU A C 1
ATOM 1410 O O . LEU A 1 175 ? 27.569 -1.539 -79.052 1.00 52.78 174 LEU A O 1
ATOM 1415 N N . ASP A 1 176 ? 25.604 -2.635 -79.129 1.00 72.40 175 ASP A N 1
ATOM 1416 C CA . ASP A 1 176 ? 26.204 -3.937 -79.411 1.00 78.35 175 ASP A CA 1
ATOM 1417 C C . ASP A 1 176 ? 26.804 -3.963 -80.815 1.00 72.85 175 ASP A C 1
ATOM 1418 O O . ASP A 1 176 ? 27.917 -4.453 -81.013 1.00 80.46 175 ASP A O 1
ATOM 1423 N N . GLU A 1 177 ? 26.056 -3.437 -81.783 1.00 67.25 176 GLU A N 1
ATOM 1424 C CA . GLU A 1 177 ? 26.536 -3.307 -83.156 1.00 68.89 176 GLU A CA 1
ATOM 1425 C C . GLU A 1 177 ? 27.791 -2.450 -83.200 1.00 76.73 176 GLU A C 1
ATOM 1426 O O . GLU A 1 177 ? 28.784 -2.807 -83.834 1.00 77.43 176 GLU A O 1
ATOM 1432 N N . TYR A 1 178 ? 27.728 -1.313 -82.518 1.00 70.14 177 TYR A N 1
ATOM 1433 C CA . TYR A 1 178 ? 28.835 -0.369 -82.459 1.00 75.22 177 TYR A CA 1
ATOM 1434 C C . TYR A 1 178 ? 30.082 -0.995 -81.847 1.00 80.74 177 TYR A C 1
ATOM 1435 O O . TYR A 1 178 ? 31.187 -0.820 -82.355 1.00 89.60 177 TYR A O 1
ATOM 1444 N N . THR A 1 179 ? 29.895 -1.724 -80.754 1.00 75.44 178 THR A N 1
ATOM 1445 C CA . THR A 1 179 ? 31.004 -2.323 -80.018 1.00 89.19 178 THR A CA 1
ATOM 1446 C C . THR A 1 179 ? 31.743 -3.376 -80.839 1.00 84.20 178 THR A C 1
ATOM 1447 O O . THR A 1 179 ? 32.956 -3.547 -80.709 1.00 73.61 178 THR A O 1
ATOM 1451 N N . LYS A 1 180 ? 31.004 -4.078 -81.690 1.00 79.72 179 LYS A N 1
ATOM 1452 C CA . LYS A 1 180 ? 31.574 -5.147 -82.502 1.00 84.82 179 LYS A CA 1
ATOM 1453 C C . LYS A 1 180 ? 32.588 -4.611 -83.512 1.00 89.51 179 LYS A C 1
ATOM 1454 O O . LYS A 1 180 ? 33.554 -5.292 -83.855 1.00 85.25 179 LYS A O 1
ATOM 1460 N N . THR A 1 181 ? 32.370 -3.380 -83.967 1.00 92.32 180 THR A N 1
ATOM 1461 C CA . THR A 1 181 ? 33.176 -2.794 -85.035 1.00 93.80 180 THR A CA 1
ATOM 1462 C C . THR A 1 181 ? 34.054 -1.640 -84.557 1.00 94.70 180 THR A C 1
ATOM 1463 O O . THR A 1 181 ? 35.000 -1.248 -85.240 1.00 100.86 180 THR A O 1
ATOM 1467 N N . HIS A 1 182 ? 33.732 -1.099 -83.387 1.00 97.30 181 HIS A N 1
ATOM 1468 C CA . HIS A 1 182 ? 34.469 0.031 -82.830 1.00 88.41 181 HIS A CA 1
ATOM 1469 C C . HIS A 1 182 ? 35.114 -0.332 -81.494 1.00 98.37 181 HIS A C 1
ATOM 1470 O O . HIS A 1 182 ? 35.152 0.487 -80.573 1.00 97.86 181 HIS A O 1
ATOM 1477 N N . MET A 1 183 ? 35.625 -1.557 -81.407 1.00 95.57 182 MET A N 1
ATOM 1478 C CA . MET A 1 183 ? 36.176 -2.111 -80.170 1.00 91.04 182 MET A CA 1
ATOM 1479 C C . MET A 1 183 ? 37.212 -1.207 -79.499 1.00 91.77 182 MET A C 1
ATOM 1480 O O . MET A 1 183 ? 37.305 -1.160 -78.272 1.00 98.39 182 MET A O 1
ATOM 1485 N N . ARG A 1 184 ? 37.979 -0.485 -80.308 1.00 94.91 183 ARG A N 1
ATOM 1486 C CA . ARG A 1 184 ? 38.990 0.432 -79.794 1.00 104.87 183 ARG A CA 1
ATOM 1487 C C . ARG A 1 184 ? 38.357 1.601 -79.039 1.00 94.81 183 ARG A C 1
ATOM 1488 O O . ARG A 1 184 ? 38.782 1.944 -77.937 1.00 81.18 183 ARG A O 1
ATOM 1496 N N . GLU A 1 185 ? 37.335 2.204 -79.640 1.00 101.22 184 GLU A N 1
ATOM 1497 C CA . GLU A 1 185 ? 36.643 3.341 -79.038 1.00 98.93 184 GLU A CA 1
ATOM 1498 C C . GLU A 1 185 ? 35.816 2.932 -77.818 1.00 89.65 184 GLU A C 1
ATOM 1499 O O . GLU A 1 185 ? 35.586 3.734 -76.914 1.00 85.22 184 GLU A O 1
ATOM 1505 N N . THR A 1 186 ? 35.372 1.680 -77.801 1.00 88.21 185 THR A N 1
ATOM 1506 C CA . THR A 1 186 ? 34.586 1.143 -76.691 1.00 87.08 185 THR A CA 1
ATOM 1507 C C . THR A 1 186 ? 35.407 1.032 -75.404 1.00 81.50 185 THR A C 1
ATOM 1508 O O . THR A 1 186 ? 34.915 1.316 -74.311 1.00 72.51 185 THR A O 1
ATOM 1512 N N . ALA A 1 187 ? 36.669 0.641 -75.545 1.00 87.12 186 ALA A N 1
ATOM 1513 C CA . ALA A 1 187 ? 37.540 0.415 -74.395 1.00 83.96 186 ALA A CA 1
ATOM 1514 C C . ALA A 1 187 ? 37.841 1.685 -73.595 1.00 73.89 186 ALA A C 1
ATOM 1515 O O . ALA A 1 187 ? 38.403 1.609 -72.503 1.00 83.67 186 ALA A O 1
ATOM 1517 N N . ILE A 1 188 ? 37.474 2.846 -74.132 1.00 77.63 187 ILE A N 1
ATOM 1518 C CA . ILE A 1 188 ? 37.697 4.108 -73.430 1.00 84.44 187 ILE A CA 1
ATOM 1519 C C . ILE A 1 188 ? 36.506 4.484 -72.548 1.00 77.23 187 ILE A C 1
ATOM 1520 O O . ILE A 1 188 ? 36.614 5.372 -71.700 1.00 60.98 187 ILE A O 1
ATOM 1525 N N . PHE A 1 189 ? 35.376 3.809 -72.756 1.00 62.97 188 PHE A N 1
ATOM 1526 C CA . PHE A 1 189 ? 34.185 4.025 -71.935 1.00 67.69 188 PHE A CA 1
ATOM 1527 C C . PHE A 1 189 ? 34.516 3.835 -70.457 1.00 66.02 188 PHE A C 1
ATOM 1528 O O . PHE A 1 189 ? 35.221 2.891 -70.093 1.00 62.97 188 PHE A O 1
ATOM 1536 N N . PRO A 1 190 ? 34.020 4.745 -69.601 1.00 58.26 189 PRO A N 1
ATOM 1537 C CA . PRO A 1 190 ? 34.212 4.647 -68.149 1.00 55.33 189 PRO A CA 1
ATOM 1538 C C . PRO A 1 190 ? 33.585 3.367 -67.613 1.00 47.17 189 PRO A C 1
ATOM 1539 O O . PRO A 1 190 ? 34.059 2.805 -66.626 1.00 52.11 189 PRO A O 1
ATOM 1543 N N . PHE A 1 191 ? 32.514 2.924 -68.264 1.00 46.07 190 PHE A N 1
ATOM 1544 C CA . PHE A 1 191 ? 31.895 1.647 -67.938 1.00 46.39 190 PHE A CA 1
ATOM 1545 C C . PHE A 1 191 ? 31.170 1.043 -69.133 1.00 52.34 190 PHE A C 1
ATOM 1546 O O . PHE A 1 191 ? 30.856 1.739 -70.100 1.00 52.91 190 PHE A O 1
ATOM 1554 N N . LEU A 1 192 ? 30.901 -0.256 -69.055 1.00 50.72 191 LEU A N 1
ATOM 1555 C CA . LEU A 1 192 ? 30.108 -0.931 -70.072 1.00 43.76 191 LEU A CA 1
ATOM 1556 C C . LEU A 1 192 ? 28.660 -1.037 -69.604 1.00 42.40 191 LEU A C 1
ATOM 1557 O O . LEU A 1 192 ? 28.390 -1.077 -68.402 1.00 50.93 191 LEU A O 1
ATOM 1562 N N . THR A 1 193 ? 27.729 -1.063 -70.552 1.00 44.29 192 THR A N 1
ATOM 1563 C CA . THR A 1 193 ? 26.307 -1.099 -70.226 1.00 48.68 192 THR A CA 1
ATOM 1564 C C . THR A 1 193 ? 25.660 -2.355 -70.802 1.00 52.35 192 THR A C 1
ATOM 1565 O O . THR A 1 193 ? 25.871 -2.692 -71.967 1.00 61.97 192 THR A O 1
ATOM 1569 N N . SER A 1 194 ? 24.874 -3.049 -69.985 1.00 52.42 193 SER A N 1
ATOM 1570 C CA . SER A 1 194 ? 24.180 -4.247 -70.445 1.00 59.74 193 SER A CA 1
ATOM 1571 C C . SER A 1 194 ? 22.851 -4.448 -69.731 1.00 56.10 193 SER A C 1
ATOM 1572 O O . SER A 1 194 ? 22.641 -3.939 -68.629 1.00 51.45 193 SER A O 1
ATOM 1575 N N . LEU A 1 195 ? 21.954 -5.189 -70.374 1.00 52.70 194 LEU A N 1
ATOM 1576 C CA . LEU A 1 195 ? 20.689 -5.565 -69.758 1.00 59.42 194 LEU A CA 1
ATOM 1577 C C . LEU A 1 195 ? 20.954 -6.636 -68.709 1.00 57.30 194 LEU A C 1
ATOM 1578 O O . LEU A 1 195 ? 21.752 -7.547 -68.932 1.00 52.63 194 LEU A O 1
ATOM 1583 N N . LYS A 1 196 ? 20.292 -6.533 -67.563 1.00 59.86 195 LYS A N 1
ATOM 1584 C CA . LYS A 1 196 ? 20.545 -7.469 -66.474 1.00 70.38 195 LYS A CA 1
ATOM 1585 C C . LYS A 1 196 ? 19.991 -8.859 -66.778 1.00 72.96 195 LYS A C 1
ATOM 1586 O O . LYS A 1 196 ? 18.945 -8.999 -67.413 1.00 61.78 195 LYS A O 1
ATOM 1592 N N . LYS A 1 197 ? 20.712 -9.883 -66.332 1.00 85.88 196 LYS A N 1
ATOM 1593 C CA . LYS A 1 197 ? 20.273 -11.264 -66.488 1.00 86.59 196 LYS A CA 1
ATOM 1594 C C . LYS A 1 197 ? 19.017 -11.506 -65.653 1.00 72.39 196 LYS A C 1
ATOM 1595 O O . LYS A 1 197 ? 19.061 -11.448 -64.422 1.00 70.61 196 LYS A O 1
ATOM 1601 N N . MET A 1 198 ? 17.897 -11.767 -66.321 1.00 63.12 197 MET A N 1
ATOM 1602 C CA . MET A 1 198 ? 16.639 -12.017 -65.621 1.00 63.42 197 MET A CA 1
ATOM 1603 C C . MET A 1 198 ? 16.070 -13.413 -65.854 1.00 75.67 197 MET A C 1
ATOM 1604 O O . MET A 1 198 ? 16.375 -14.068 -66.854 1.00 70.32 197 MET A O 1
ATOM 1609 N N . GLU A 1 199 ? 15.248 -13.860 -64.910 1.00 59.82 198 GLU A N 1
ATOM 1610 C CA . GLU A 1 199 ? 14.592 -15.158 -64.996 1.00 46.90 198 GLU A CA 1
ATOM 1611 C C . GLU A 1 199 ? 13.119 -15.021 -64.646 1.00 65.22 198 GLU A C 1
ATOM 1612 O O . GLU A 1 199 ? 12.700 -14.012 -64.078 1.00 62.20 198 GLU A O 1
ATOM 1618 N N . LEU A 1 200 ? 12.333 -16.037 -64.990 1.00 67.21 199 LEU A N 1
ATOM 1619 C CA . LEU A 1 200 ? 10.939 -16.084 -64.577 1.00 52.72 199 LEU A CA 1
ATOM 1620 C C . LEU A 1 200 ? 10.899 -16.268 -63.064 1.00 59.84 199 LEU A C 1
ATOM 1621 O O . LEU A 1 200 ? 11.823 -16.843 -62.486 1.00 58.45 199 LEU A O 1
ATOM 1626 N N . GLY A 1 201 ? 9.836 -15.779 -62.429 1.00 59.90 200 GLY A N 1
ATOM 1627 C CA . GLY A 1 201 ? 9.726 -15.776 -60.978 1.00 58.58 200 GLY A CA 1
ATOM 1628 C C . GLY A 1 201 ? 10.003 -17.096 -60.282 1.00 69.72 200 GLY A C 1
ATOM 1629 O O . GLY A 1 201 ? 10.389 -17.117 -59.113 1.00 80.80 200 GLY A O 1
ATOM 1630 N N . HIS A 1 202 ? 9.812 -18.198 -61.001 1.00 60.29 201 HIS A N 1
ATOM 1631 C CA . HIS A 1 202 ? 10.014 -19.529 -60.438 1.00 65.96 201 HIS A CA 1
ATOM 1632 C C . HIS A 1 202 ? 11.371 -20.129 -60.805 1.00 57.54 201 HIS A C 1
ATOM 1633 O O . HIS A 1 202 ? 11.626 -21.302 -60.539 1.00 70.72 201 HIS A O 1
ATOM 1640 N N . GLY A 1 203 ? 12.239 -19.324 -61.410 1.00 60.34 202 GLY A N 1
ATOM 1641 C CA . GLY A 1 203 ? 13.563 -19.788 -61.788 1.00 51.34 202 GLY A CA 1
ATOM 1642 C C . GLY A 1 203 ? 14.629 -19.462 -60.757 1.00 47.77 202 GLY A C 1
ATOM 1643 O O . GLY A 1 203 ? 15.808 -19.341 -61.090 1.00 53.30 202 GLY A O 1
ATOM 1644 N N . ILE A 1 204 ? 14.204 -19.323 -59.504 1.00 61.15 203 ILE A N 1
ATOM 1645 C CA . ILE A 1 204 ? 15.088 -18.994 -58.387 1.00 51.55 203 ILE A CA 1
ATOM 1646 C C . ILE A 1 204 ? 16.272 -19.953 -58.263 1.00 57.71 203 ILE A C 1
ATOM 1647 O O . ILE A 1 204 ? 17.418 -19.524 -58.109 1.00 60.19 203 ILE A O 1
ATOM 1652 N N . LEU A 1 205 ? 15.983 -21.248 -58.333 1.00 56.33 204 LEU A N 1
ATOM 1653 C CA . LEU A 1 205 ? 17.001 -22.286 -58.205 1.00 67.12 204 LEU A CA 1
ATOM 1654 C C . LEU A 1 205 ? 18.149 -22.083 -59.189 1.00 62.53 204 LEU A C 1
ATOM 1655 O O . LEU A 1 205 ? 19.315 -22.275 -58.844 1.00 67.19 204 LEU A O 1
ATOM 1660 N N . LYS A 1 206 ? 17.806 -21.688 -60.411 1.00 60.96 205 LYS A N 1
ATOM 1661 C CA . LYS A 1 206 ? 18.791 -21.461 -61.462 1.00 56.06 205 LYS A CA 1
ATOM 1662 C C . LYS A 1 206 ? 19.722 -20.307 -61.104 1.00 58.69 205 LYS A C 1
ATOM 1663 O O . LYS A 1 206 ? 20.918 -20.352 -61.390 1.00 55.99 205 LYS A O 1
ATOM 1669 N N . LEU A 1 207 ? 19.166 -19.279 -60.469 1.00 56.69 206 LEU A N 1
ATOM 1670 C CA . LEU A 1 207 ? 19.956 -18.138 -60.020 1.00 59.86 206 LEU A CA 1
ATOM 1671 C C . LEU A 1 207 ? 20.984 -18.553 -58.973 1.00 60.32 206 LEU A C 1
ATOM 1672 O O . LEU A 1 207 ? 22.171 -18.251 -59.102 1.00 61.17 206 LEU A O 1
ATOM 1677 N N . PHE A 1 208 ? 20.519 -19.254 -57.945 1.00 56.83 207 PHE A N 1
ATOM 1678 C CA . PHE A 1 208 ? 21.376 -19.705 -56.853 1.00 56.06 207 PHE A CA 1
ATOM 1679 C C . PHE A 1 208 ? 22.516 -20.611 -57.314 1.00 61.51 207 PHE A C 1
ATOM 1680 O O . PHE A 1 208 ? 23.665 -20.416 -56.923 1.00 66.33 207 PHE A O 1
ATOM 1688 N N . ASN A 1 209 ? 22.197 -21.595 -58.149 1.00 67.40 208 ASN A N 1
ATOM 1689 C CA . ASN A 1 209 ? 23.149 -22.653 -58.476 1.00 67.32 208 ASN A CA 1
ATOM 1690 C C . ASN A 1 209 ? 24.023 -22.413 -59.709 1.00 61.65 208 ASN A C 1
ATOM 1691 O O . ASN A 1 209 ? 25.121 -22.958 -59.805 1.00 71.39 208 ASN A O 1
ATOM 1696 N N . GLU A 1 210 ? 23.543 -21.603 -60.647 1.00 59.42 209 GLU A N 1
ATOM 1697 C CA . GLU A 1 210 ? 24.245 -21.423 -61.918 1.00 77.50 209 GLU A CA 1
ATOM 1698 C C . GLU A 1 210 ? 24.729 -19.995 -62.169 1.00 68.71 209 GLU A C 1
ATOM 1699 O O . GLU A 1 210 ? 25.898 -19.775 -62.487 1.00 68.29 209 GLU A O 1
ATOM 1705 N N . VAL A 1 211 ? 23.822 -19.032 -62.034 1.00 62.02 210 VAL A N 1
ATOM 1706 C CA . VAL A 1 211 ? 24.106 -17.639 -62.372 1.00 65.83 210 VAL A CA 1
ATOM 1707 C C . VAL A 1 211 ? 24.979 -16.926 -61.338 1.00 62.58 210 VAL A C 1
ATOM 1708 O O . VAL A 1 211 ? 26.065 -16.445 -61.661 1.00 52.62 210 VAL A O 1
ATOM 1712 N N . ILE A 1 212 ? 24.495 -16.864 -60.101 1.00 59.09 211 ILE A N 1
ATOM 1713 C CA . ILE A 1 212 ? 25.189 -16.161 -59.015 1.00 47.21 211 ILE A CA 1
ATOM 1714 C C . ILE A 1 212 ? 26.651 -16.593 -58.754 1.00 65.12 211 ILE A C 1
ATOM 1715 O O . ILE A 1 212 ? 27.527 -15.739 -58.592 1.00 60.74 211 ILE A O 1
ATOM 1720 N N . PRO A 1 213 ? 26.932 -17.911 -58.723 1.00 64.48 212 PRO A N 1
ATOM 1721 C CA . PRO A 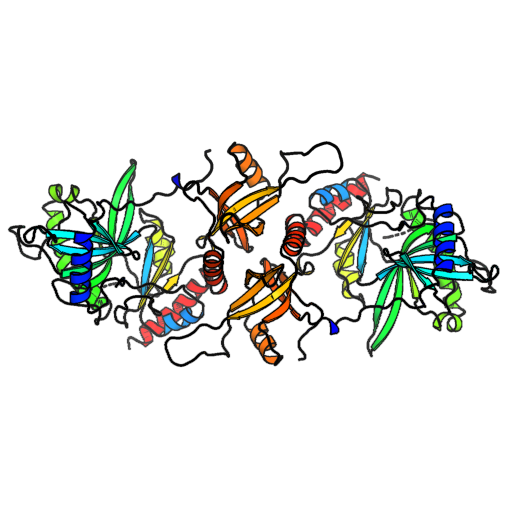1 213 ? 28.338 -18.280 -58.499 1.00 54.36 212 PRO A CA 1
ATOM 1722 C C . PRO A 1 213 ? 29.263 -18.003 -59.687 1.00 63.04 212 PRO A C 1
ATOM 1723 O O . PRO A 1 213 ? 30.481 -18.134 -59.545 1.00 67.85 212 PRO A O 1
ATOM 1727 N N . ARG A 1 214 ? 28.704 -17.628 -60.834 1.00 58.07 213 ARG A N 1
ATOM 1728 C CA . ARG A 1 214 ? 29.520 -17.339 -62.013 1.00 62.29 213 ARG A CA 1
ATOM 1729 C C . ARG A 1 214 ? 29.713 -15.841 -62.264 1.00 58.45 213 ARG A C 1
ATOM 1730 O O . ARG A 1 214 ? 30.475 -15.451 -63.146 1.00 59.07 213 ARG A O 1
ATOM 1738 N N . LEU A 1 215 ? 29.029 -15.008 -61.486 1.00 65.48 214 LEU A N 1
ATOM 1739 C CA . LEU A 1 215 ? 29.165 -13.557 -61.608 1.00 51.10 214 LEU A CA 1
ATOM 1740 C C . LEU A 1 215 ? 30.577 -13.105 -61.249 1.00 54.19 214 LEU A C 1
ATOM 1741 O O . LEU A 1 215 ? 31.273 -13.765 -60.475 1.00 62.38 214 LEU A O 1
ATOM 1746 N N . ARG A 1 216 ? 31.000 -11.981 -61.817 1.00 52.66 215 ARG A N 1
ATOM 1747 C CA . ARG A 1 216 ? 32.320 -11.438 -61.523 1.00 54.36 215 ARG A CA 1
ATOM 1748 C C . ARG A 1 216 ? 32.218 -10.300 -60.511 1.00 52.83 215 ARG A C 1
ATOM 1749 O O . ARG A 1 216 ? 33.183 -9.578 -60.267 1.00 57.36 215 ARG A O 1
ATOM 1757 N N . HIS A 1 217 ? 31.033 -10.152 -59.927 1.00 54.43 216 HIS A N 1
ATOM 1758 C CA . HIS A 1 217 ? 30.823 -9.233 -58.814 1.00 65.88 216 HIS A CA 1
ATOM 1759 C C . HIS A 1 217 ? 30.086 -9.944 -57.686 1.00 51.24 216 HIS A C 1
ATOM 1760 O O . HIS A 1 217 ? 29.724 -11.113 -57.818 1.00 58.72 216 HIS A O 1
ATOM 1767 N N . GLY A 1 218 ? 29.861 -9.237 -56.584 1.00 58.41 217 GLY A N 1
ATOM 1768 C CA . GLY A 1 218 ? 29.227 -9.833 -55.421 1.00 65.70 217 GLY A CA 1
ATOM 1769 C C . GLY A 1 218 ? 27.708 -9.782 -55.435 1.00 67.69 217 GLY A C 1
ATOM 1770 O O . GLY A 1 218 ? 27.103 -9.028 -56.199 1.00 69.80 217 GLY A O 1
ATOM 1771 N N . ASN A 1 219 ? 27.094 -10.588 -54.572 1.00 64.37 218 ASN A N 1
ATOM 1772 C CA . ASN A 1 219 ? 25.641 -10.668 -54.476 1.00 64.10 218 ASN A CA 1
ATOM 1773 C C . ASN A 1 219 ? 25.157 -10.444 -53.046 1.00 60.10 218 ASN A C 1
ATOM 1774 O O . ASN A 1 219 ? 25.810 -10.866 -52.092 1.00 62.57 218 ASN A O 1
ATOM 1779 N N . ASP A 1 220 ? 24.022 -9.767 -52.897 1.00 61.01 219 ASP A N 1
ATOM 1780 C CA . ASP A 1 220 ? 23.346 -9.712 -51.602 1.00 86.60 219 ASP A CA 1
ATOM 1781 C C . ASP A 1 220 ? 21.825 -9.849 -51.739 1.00 69.20 219 ASP A C 1
ATOM 1782 O O . ASP A 1 220 ? 21.060 -9.005 -51.267 1.00 60.22 219 ASP A O 1
ATOM 1787 N N . GLY A 1 221 ? 21.400 -10.923 -52.399 1.00 56.65 220 GLY A N 1
ATOM 1788 C CA . GLY A 1 221 ? 19.993 -11.274 -52.449 1.00 51.70 220 GLY A CA 1
ATOM 1789 C C . GLY A 1 221 ? 19.337 -11.280 -53.819 1.00 53.89 220 GLY A C 1
ATOM 1790 O O . GLY A 1 221 ? 20.004 -11.367 -54.852 1.00 48.54 220 GLY A O 1
ATOM 1791 N N . LEU A 1 222 ? 18.010 -11.190 -53.813 1.00 44.70 221 LEU A N 1
ATOM 1792 C CA . LEU A 1 222 ? 17.215 -11.266 -55.030 1.00 38.42 221 LEU A CA 1
ATOM 1793 C C . LEU A 1 222 ? 16.229 -10.110 -55.108 1.00 47.28 221 LEU A C 1
ATOM 1794 O O . LEU A 1 222 ? 15.777 -9.599 -54.082 1.00 45.94 221 LEU A O 1
ATOM 1799 N N . ILE A 1 223 ? 15.903 -9.699 -56.329 1.00 48.65 222 ILE A N 1
ATOM 1800 C CA . ILE A 1 223 ? 14.870 -8.694 -56.548 1.00 44.11 222 ILE A CA 1
ATOM 1801 C C . ILE A 1 223 ? 13.732 -9.321 -57.343 1.00 54.70 222 ILE A C 1
ATOM 1802 O O . ILE A 1 223 ? 13.964 -9.956 -58.373 1.00 46.01 222 ILE A O 1
ATOM 1807 N N . PHE A 1 224 ? 12.507 -9.158 -56.855 1.00 46.39 223 PHE A N 1
ATOM 1808 C CA . PHE A 1 224 ? 11.330 -9.644 -57.565 1.00 49.99 223 PHE A CA 1
ATOM 1809 C C . PHE A 1 224 ? 10.577 -8.475 -58.184 1.00 47.35 223 PHE A C 1
ATOM 1810 O O . PHE A 1 224 ? 10.094 -7.593 -57.474 1.00 45.71 223 PHE A O 1
ATOM 1818 N N . THR A 1 225 ? 10.486 -8.469 -59.510 1.00 37.75 224 THR A N 1
ATOM 1819 C CA . THR A 1 225 ? 9.832 -7.378 -60.225 1.00 48.47 224 THR A CA 1
ATOM 1820 C C . THR A 1 225 ? 8.563 -7.864 -60.921 1.00 53.24 224 THR A C 1
ATOM 1821 O O . THR A 1 225 ? 8.609 -8.750 -61.780 1.00 45.77 224 THR A O 1
ATOM 1825 N N . CYS A 1 226 ? 7.429 -7.284 -60.541 1.00 52.85 225 CYS A N 1
ATOM 1826 C CA . CYS A 1 226 ? 6.145 -7.651 -61.127 1.00 50.16 225 CYS A CA 1
ATOM 1827 C C . CYS A 1 226 ? 6.050 -7.180 -62.576 1.00 62.42 225 CYS A C 1
ATOM 1828 O O . CYS A 1 226 ? 6.411 -6.047 -62.898 1.00 62.95 225 CYS A O 1
ATOM 1831 N N . THR A 1 227 ? 5.555 -8.057 -63.444 1.00 67.49 226 THR A N 1
ATOM 1832 C CA . THR A 1 227 ? 5.451 -7.768 -64.870 1.00 62.14 226 THR A CA 1
ATOM 1833 C C . THR A 1 227 ? 4.048 -7.318 -65.254 1.00 56.20 226 THR A C 1
ATOM 1834 O O . THR A 1 227 ? 3.734 -7.178 -66.436 1.00 55.63 226 THR A O 1
ATOM 1838 N N . GLU A 1 228 ? 3.210 -7.094 -64.246 1.00 54.39 227 GLU A N 1
ATOM 1839 C CA . GLU A 1 228 ? 1.819 -6.720 -64.471 1.00 56.56 227 GLU A CA 1
ATOM 1840 C C . GLU A 1 228 ? 1.518 -5.331 -63.922 1.00 64.01 227 GLU A C 1
ATOM 1841 O O . GLU A 1 228 ? 0.366 -4.906 -63.890 1.00 53.30 227 GLU A O 1
ATOM 1847 N N . THR A 1 229 ? 2.559 -4.629 -63.488 1.00 61.58 228 THR A N 1
ATOM 1848 C CA . THR A 1 229 ? 2.389 -3.334 -62.834 1.00 46.30 228 THR A CA 1
ATOM 1849 C C . THR A 1 229 ? 3.226 -2.237 -63.490 1.00 60.80 228 THR A C 1
ATOM 1850 O O . THR A 1 229 ? 4.283 -2.514 -64.063 1.00 54.76 228 THR A O 1
ATOM 1854 N N . PRO A 1 230 ? 2.751 -0.982 -63.407 1.00 61.51 229 PRO A N 1
ATOM 1855 C CA . PRO A 1 230 ? 3.503 0.159 -63.944 1.00 54.86 229 PRO A CA 1
ATOM 1856 C C . PRO A 1 230 ? 4.680 0.512 -63.046 1.00 54.44 229 PRO A C 1
ATOM 1857 O O . PRO A 1 230 ? 4.708 0.082 -61.892 1.00 59.71 229 PRO A O 1
ATOM 1861 N N . TYR A 1 231 ? 5.631 1.284 -63.563 1.00 48.17 230 TYR A N 1
ATOM 1862 C CA . TYR A 1 231 ? 6.743 1.759 -62.751 1.00 47.55 230 TYR A CA 1
ATOM 1863 C C . TYR A 1 231 ? 6.216 2.771 -61.740 1.00 51.08 230 TYR A C 1
ATOM 1864 O O . TYR A 1 231 ? 5.495 3.704 -62.099 1.00 59.55 230 TYR A O 1
ATOM 1873 N N . VAL A 1 232 ? 6.577 2.578 -60.475 1.00 61.69 231 VAL A N 1
ATOM 1874 C CA . VAL A 1 232 ? 6.113 3.439 -59.395 1.00 64.63 231 VAL A CA 1
ATOM 1875 C C . VAL A 1 232 ? 7.276 4.207 -58.778 1.00 66.10 231 VAL A C 1
ATOM 1876 O O . VAL A 1 232 ? 8.268 3.609 -58.369 1.00 60.80 231 VAL A O 1
ATOM 1880 N N . SER A 1 233 ? 7.159 5.529 -58.711 1.00 48.68 232 SER A N 1
ATOM 1881 C CA . SER A 1 233 ? 8.179 6.334 -58.052 1.00 50.08 232 SER A CA 1
ATOM 1882 C C . SER A 1 233 ? 8.036 6.182 -56.539 1.00 52.43 232 SER A C 1
ATOM 1883 O O . SER A 1 233 ? 6.933 6.281 -56.004 1.00 60.60 232 SER A O 1
ATOM 1886 N N . GLY A 1 234 ? 9.145 5.929 -55.850 1.00 60.55 233 GLY A N 1
ATOM 1887 C CA . GLY A 1 234 ? 9.102 5.695 -54.417 1.00 50.68 233 GLY A CA 1
ATOM 1888 C C . GLY A 1 234 ? 8.855 4.234 -54.077 1.00 60.50 233 GLY A C 1
ATOM 1889 O O . GLY A 1 234 ? 9.124 3.346 -54.888 1.00 55.55 233 GLY A O 1
ATOM 1890 N N . THR A 1 235 ? 8.338 3.984 -52.877 1.00 53.90 234 THR A N 1
ATOM 1891 C CA . THR A 1 235 ? 8.110 2.621 -52.401 1.00 53.83 234 THR A CA 1
ATOM 1892 C C . THR A 1 235 ? 7.061 1.870 -53.230 1.00 62.65 234 THR A C 1
ATOM 1893 O O . THR A 1 235 ? 5.901 2.281 -53.309 1.00 61.77 234 THR A O 1
ATOM 1897 N N . ASP A 1 236 ? 7.487 0.768 -53.842 1.00 60.80 235 ASP A N 1
ATOM 1898 C CA . ASP A 1 236 ? 6.611 -0.088 -54.642 1.00 60.34 235 ASP A CA 1
ATOM 1899 C C . ASP A 1 236 ? 6.328 -1.393 -53.896 1.00 62.66 235 ASP A C 1
ATOM 1900 O O . ASP A 1 236 ? 7.234 -2.198 -53.669 1.00 66.76 235 ASP A O 1
ATOM 1905 N N . GLN A 1 237 ? 5.066 -1.604 -53.534 1.00 50.01 236 GLN A N 1
ATOM 1906 C CA . GLN A 1 237 ? 4.667 -2.778 -52.759 1.00 59.70 236 GLN A CA 1
ATOM 1907 C C . GLN A 1 237 ? 4.731 -4.078 -53.560 1.00 55.46 236 GLN A C 1
ATOM 1908 O O . GLN A 1 237 ? 4.595 -5.163 -52.999 1.00 60.98 236 GLN A O 1
ATOM 1914 N N . SER A 1 238 ? 4.941 -3.962 -54.868 1.00 52.58 237 SER A N 1
ATOM 1915 C CA . SER A 1 238 ? 5.038 -5.128 -55.741 1.00 44.86 237 SER A CA 1
ATOM 1916 C C . SER A 1 238 ? 6.488 -5.469 -56.084 1.00 45.19 237 SER A C 1
ATOM 1917 O O . SER A 1 238 ? 6.769 -6.528 -56.645 1.00 55.06 237 SER A O 1
ATOM 1920 N N . LEU A 1 239 ? 7.404 -4.562 -55.761 1.00 40.44 238 LEU A N 1
ATOM 1921 C CA . LEU A 1 239 ? 8.831 -4.782 -55.996 1.00 42.79 238 LEU A CA 1
ATOM 1922 C C . LEU A 1 239 ? 9.450 -5.319 -54.710 1.00 40.30 238 LEU A C 1
ATOM 1923 O O . LEU A 1 239 ? 9.516 -4.612 -53.705 1.00 46.34 238 LEU A O 1
ATOM 1928 N N . LEU A 1 240 ? 9.897 -6.570 -54.740 1.00 49.85 239 LEU A N 1
ATOM 1929 C CA . LEU A 1 240 ? 10.328 -7.254 -53.524 1.00 36.64 239 LEU A CA 1
ATOM 1930 C C . LEU A 1 240 ? 11.818 -7.568 -53.537 1.00 48.90 239 LEU A C 1
ATOM 1931 O O . LEU A 1 240 ? 12.331 -8.127 -54.509 1.00 46.74 239 LEU A O 1
ATOM 1936 N N . LYS A 1 241 ? 12.516 -7.215 -52.461 1.00 46.37 240 LYS A N 1
ATOM 1937 C CA . LYS A 1 241 ? 13.897 -7.660 -52.307 1.00 54.25 240 LYS A CA 1
ATOM 1938 C C . LYS A 1 241 ? 14.015 -8.731 -51.221 1.00 50.52 240 LYS A C 1
ATOM 1939 O O . LYS A 1 241 ? 13.540 -8.560 -50.094 1.00 40.41 240 LYS A O 1
ATOM 1945 N N . TRP A 1 242 ? 14.621 -9.856 -51.583 1.00 38.84 241 TRP A N 1
ATOM 1946 C CA . TRP A 1 242 ? 14.841 -10.937 -50.638 1.00 50.69 241 TRP A CA 1
ATOM 1947 C C . TRP A 1 242 ? 16.324 -11.038 -50.321 1.00 52.45 241 TRP A C 1
ATOM 1948 O O . TRP A 1 242 ? 17.172 -10.760 -51.166 1.00 49.00 241 TRP A O 1
ATOM 1959 N N . LYS A 1 243 ? 16.627 -11.454 -49.100 1.00 63.67 242 LYS A N 1
ATOM 1960 C CA . LYS A 1 243 ? 17.990 -11.463 -48.608 1.00 60.24 242 LYS A CA 1
ATOM 1961 C C . LYS A 1 243 ? 18.092 -12.474 -47.471 1.00 59.10 242 LYS A C 1
ATOM 1962 O O . LYS A 1 243 ? 17.243 -12.490 -46.579 1.00 52.05 242 LYS A O 1
ATOM 1968 N N . PRO A 1 244 ? 19.113 -13.346 -47.513 1.00 53.26 243 PRO A N 1
ATOM 1969 C CA . PRO A 1 244 ? 19.283 -14.295 -46.407 1.00 66.98 243 PRO A CA 1
ATOM 1970 C C . PRO A 1 244 ? 19.633 -13.562 -45.114 1.00 59.64 243 PRO A C 1
ATOM 1971 O O . PRO A 1 244 ? 20.163 -12.450 -45.177 1.00 60.51 243 PRO A O 1
ATOM 1975 N N . LYS A 1 245 ? 19.334 -14.174 -43.971 1.00 51.27 244 LYS A N 1
ATOM 1976 C CA . LYS A 1 245 ? 19.541 -13.549 -42.667 1.00 53.99 244 LYS A CA 1
ATOM 1977 C C . LYS A 1 245 ? 20.983 -13.075 -42.470 1.00 55.24 244 LYS A C 1
ATOM 1978 O O . LYS A 1 245 ? 21.226 -12.016 -41.889 1.00 50.23 244 LYS A O 1
ATOM 1984 N N . GLU A 1 246 ? 21.928 -13.849 -42.991 1.00 48.10 245 GLU A N 1
ATOM 1985 C CA . GLU A 1 246 ? 23.352 -13.566 -42.831 1.00 54.57 245 GLU A CA 1
ATOM 1986 C C . GLU A 1 246 ? 23.815 -12.284 -43.529 1.00 55.21 245 GLU A C 1
ATOM 1987 O O . GLU A 1 246 ? 24.930 -11.817 -43.297 1.00 59.13 245 GLU A O 1
ATOM 1993 N N . MET A 1 247 ? 22.969 -11.714 -44.379 1.00 51.94 246 MET A N 1
ATOM 1994 C CA . MET A 1 247 ? 23.345 -10.508 -45.109 1.00 47.49 246 MET A CA 1
ATOM 1995 C C . MET A 1 247 ? 22.672 -9.277 -44.513 1.00 47.04 246 MET A C 1
ATOM 1996 O O . MET A 1 247 ? 22.934 -8.151 -44.927 1.00 44.86 246 MET A O 1
ATOM 2001 N N . ASN A 1 248 ? 21.791 -9.499 -43.544 1.00 59.22 247 ASN A N 1
ATOM 2002 C CA . ASN A 1 248 ? 21.196 -8.400 -42.796 1.00 39.65 247 ASN A CA 1
ATOM 2003 C C . ASN A 1 248 ? 22.100 -8.007 -41.637 1.00 40.81 247 ASN A C 1
ATOM 2004 O O . ASN A 1 248 ? 21.840 -8.372 -40.491 1.00 50.20 247 ASN A O 1
ATOM 2009 N N . THR A 1 249 ? 23.156 -7.257 -41.939 1.00 32.88 248 THR A N 1
ATOM 2010 C CA . THR A 1 249 ? 24.182 -6.935 -40.947 1.00 44.83 248 THR A CA 1
ATOM 2011 C C . THR A 1 249 ? 23.927 -5.616 -40.219 1.00 35.30 248 THR A C 1
ATOM 2012 O O . THR A 1 249 ? 23.197 -4.754 -40.711 1.00 36.67 248 THR A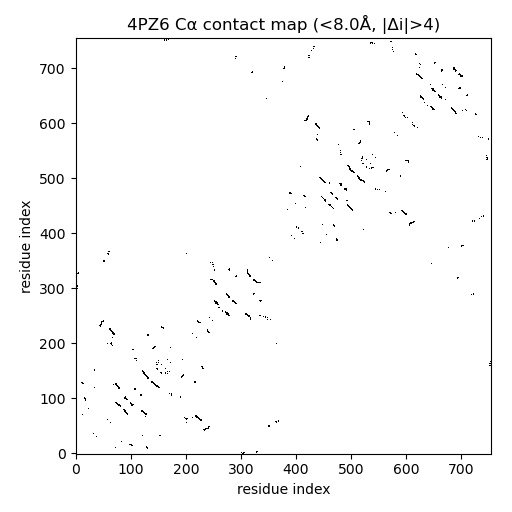 O 1
ATOM 2016 N N . ILE A 1 250 ? 24.539 -5.469 -39.046 1.00 41.14 249 ILE A N 1
ATOM 2017 C CA . ILE A 1 250 ? 24.426 -4.247 -38.254 1.00 41.69 249 ILE A CA 1
ATOM 2018 C C . ILE A 1 250 ? 25.804 -3.798 -37.767 1.00 43.27 249 ILE A C 1
ATOM 2019 O O . ILE A 1 250 ? 26.642 -4.628 -37.408 1.00 43.60 249 ILE A O 1
ATOM 2024 N N . ASP A 1 251 ? 26.048 -2.491 -37.770 1.00 51.46 250 ASP A N 1
ATOM 2025 C CA . ASP A 1 251 ? 27.268 -1.957 -37.179 1.00 44.55 250 ASP A CA 1
ATOM 2026 C C . ASP A 1 251 ? 27.042 -1.667 -35.701 1.00 44.76 250 ASP A C 1
ATOM 2027 O O . ASP A 1 251 ? 26.114 -0.942 -35.342 1.00 53.40 250 ASP A O 1
ATOM 2032 N N . PHE A 1 252 ? 27.882 -2.244 -34.848 1.00 36.60 251 PHE A N 1
ATOM 2033 C CA . PHE A 1 252 ? 27.816 -1.983 -33.414 1.00 47.49 251 PHE A CA 1
ATOM 2034 C C . PHE A 1 252 ? 29.110 -1.352 -32.924 1.00 48.70 251 PHE A C 1
ATOM 2035 O O . PHE A 1 252 ? 30.139 -1.414 -33.599 1.00 41.58 251 PHE A O 1
ATOM 2043 N N . MET A 1 253 ? 29.051 -0.753 -31.741 1.00 36.06 252 MET A N 1
ATOM 2044 C CA . MET A 1 253 ? 30.253 -0.381 -31.013 1.00 42.49 252 MET A CA 1
ATOM 2045 C C . MET A 1 253 ? 30.639 -1.571 -30.142 1.00 46.29 252 MET A C 1
ATOM 2046 O O . MET A 1 253 ? 29.881 -1.973 -29.256 1.00 41.70 252 MET A O 1
ATOM 2051 N N . LEU A 1 254 ? 31.803 -2.152 -30.409 1.00 49.32 253 LEU A N 1
ATOM 2052 C CA . LEU A 1 254 ? 32.277 -3.284 -29.620 1.00 37.53 253 LEU A CA 1
ATOM 2053 C C . LEU A 1 254 ? 33.042 -2.799 -28.393 1.00 39.79 253 LEU A C 1
ATOM 2054 O O . LEU A 1 254 ? 33.811 -1.839 -28.462 1.00 44.06 253 LEU A O 1
ATOM 2059 N N . LYS A 1 255 ? 32.815 -3.468 -27.269 1.00 40.02 254 LYS A N 1
ATOM 2060 C CA . LYS A 1 255 ? 33.482 -3.140 -26.020 1.00 43.73 254 LYS A CA 1
ATOM 2061 C C . LYS A 1 255 ? 33.802 -4.437 -25.282 1.00 48.66 254 LYS A C 1
ATOM 2062 O O . LYS A 1 255 ? 32.914 -5.253 -25.034 1.00 50.73 254 LYS A O 1
ATOM 2068 N N . LEU A 1 256 ? 35.074 -4.631 -24.949 1.00 44.53 255 LEU A N 1
ATOM 2069 C CA . LEU A 1 256 ? 35.508 -5.852 -24.282 1.00 38.09 255 LEU A CA 1
ATOM 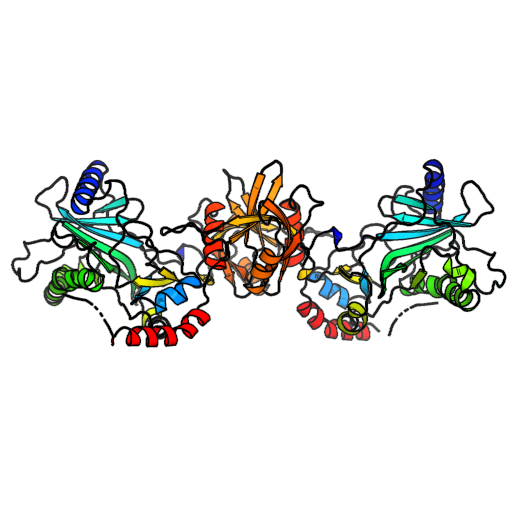2070 C C . LEU A 1 256 ? 35.541 -5.644 -22.773 1.00 40.11 255 LEU A C 1
ATOM 2071 O O . LEU A 1 256 ? 36.019 -4.617 -22.291 1.00 57.52 255 LEU A O 1
ATOM 2076 N N . GLU A 1 257 ? 35.020 -6.613 -22.028 1.00 53.54 256 GLU A N 1
ATOM 2077 C CA . GLU A 1 257 ? 35.029 -6.534 -20.573 1.00 51.62 256 GLU A CA 1
ATOM 2078 C C . GLU A 1 257 ? 35.638 -7.802 -19.998 1.00 58.99 256 GLU A C 1
ATOM 2079 O O . GLU A 1 257 ? 35.166 -8.908 -20.268 1.00 54.26 256 GLU A O 1
ATOM 2085 N N . PHE A 1 258 ? 36.692 -7.637 -19.208 1.00 52.50 257 PHE A N 1
ATOM 2086 C CA . PHE A 1 258 ? 37.417 -8.779 -18.672 1.00 56.49 257 PHE A CA 1
ATOM 2087 C C . PHE A 1 258 ? 36.991 -9.125 -17.248 1.00 67.02 257 PHE A C 1
ATOM 2088 O O . PHE A 1 258 ? 36.786 -8.242 -16.414 1.00 67.09 257 PHE A O 1
ATOM 2096 N N . ALA A 1 259 ? 36.848 -10.421 -16.988 1.00 65.63 258 ALA A N 1
ATOM 2097 C CA . ALA A 1 259 ? 36.461 -10.906 -15.670 1.00 87.13 258 ALA A CA 1
ATOM 2098 C C . ALA A 1 259 ? 37.502 -10.512 -14.632 1.00 83.86 258 ALA A C 1
ATOM 2099 O O . ALA A 1 259 ? 38.641 -10.978 -14.678 1.00 72.57 258 ALA A O 1
ATOM 2101 N N . GLN A 1 260 ? 37.106 -9.644 -13.705 1.00 82.44 259 GLN A N 1
ATOM 2102 C CA . GLN A 1 260 ? 37.963 -9.254 -12.592 1.00 91.33 259 GLN A CA 1
ATOM 2103 C C . GLN A 1 260 ? 37.871 -10.308 -11.494 1.00 90.23 259 GLN A C 1
ATOM 2104 O O . GLN A 1 260 ? 36.863 -10.392 -10.792 1.00 93.66 259 GLN A O 1
ATOM 2110 N N . PRO A 1 261 ? 38.928 -11.118 -11.340 1.00 77.43 260 PRO A N 1
ATOM 2111 C CA . PRO A 1 261 ? 38.887 -12.211 -10.368 1.00 102.51 260 PRO A CA 1
ATOM 2112 C C . PRO A 1 261 ? 39.138 -11.699 -8.955 1.00 117.72 260 PRO A C 1
ATOM 2113 O O . PRO A 1 261 ? 39.723 -10.628 -8.785 1.00 123.03 260 PRO A O 1
ATOM 2117 N N . GLU A 1 262 ? 38.697 -12.457 -7.957 1.00 115.63 261 GLU A N 1
ATOM 2118 C CA . GLU A 1 262 ? 38.917 -12.086 -6.565 1.00 128.39 261 GLU A CA 1
ATOM 2119 C C . GLU A 1 262 ? 40.370 -12.322 -6.159 1.00 131.43 261 GLU A C 1
ATOM 2120 O O . GLU A 1 262 ? 40.890 -11.652 -5.266 1.00 131.91 261 GLU A O 1
ATOM 2126 N N . GLU A 1 263 ? 41.020 -13.271 -6.824 1.00 128.02 262 GLU A N 1
ATOM 2127 C CA . GLU A 1 263 ? 42.388 -13.647 -6.485 1.00 127.43 262 GLU A CA 1
ATOM 2128 C C . GLU A 1 263 ? 43.385 -13.255 -7.575 1.00 119.47 262 GLU A C 1
ATOM 2129 O O . GLU A 1 263 ? 43.161 -13.514 -8.758 1.00 109.65 262 GLU A O 1
ATOM 2135 N N . GLY A 1 264 ? 44.488 -12.636 -7.165 1.00 109.84 263 GLY A N 1
ATOM 2136 C CA . GLY A 1 264 ? 45.544 -12.271 -8.091 1.00 110.39 263 GLY A CA 1
ATOM 2137 C C . GLY A 1 264 ? 45.131 -11.196 -9.075 1.00 113.99 263 GLY A C 1
ATOM 2138 O O . GLY A 1 264 ? 44.346 -10.306 -8.745 1.00 116.58 263 GLY A O 1
ATOM 2139 N N . ASP A 1 265 ? 45.660 -11.280 -10.292 1.00 110.11 264 ASP A N 1
ATOM 2140 C CA . ASP A 1 265 ? 45.395 -10.274 -11.314 1.00 100.50 264 ASP A CA 1
ATOM 2141 C C . ASP A 1 265 ? 44.539 -10.818 -12.456 1.00 97.77 264 ASP A C 1
ATOM 2142 O O . ASP A 1 265 ? 44.153 -11.987 -12.454 1.00 88.10 264 ASP A O 1
ATOM 2147 N N . ILE A 1 266 ? 44.248 -9.959 -13.428 1.00 84.54 265 ILE A N 1
ATOM 2148 C CA . ILE A 1 266 ? 43.413 -10.333 -14.565 1.00 67.13 265 ILE A CA 1
ATOM 2149 C C . ILE A 1 266 ? 44.190 -11.155 -15.597 1.00 63.33 265 ILE A C 1
ATOM 2150 O O . ILE A 1 266 ? 45.314 -10.808 -15.959 1.00 46.11 265 ILE A O 1
ATOM 2155 N N . ASP A 1 267 ? 43.591 -12.252 -16.055 1.00 58.28 266 ASP A N 1
ATOM 2156 C CA . ASP A 1 267 ? 44.161 -13.059 -17.130 1.00 50.35 266 ASP A CA 1
ATOM 2157 C C . ASP A 1 267 ? 43.627 -12.566 -18.471 1.00 53.39 266 ASP A C 1
ATOM 2158 O O . ASP A 1 267 ? 42.513 -12.908 -18.869 1.00 44.35 266 ASP A O 1
ATOM 2163 N N . TYR A 1 268 ? 44.424 -11.765 -19.168 1.00 53.48 267 TYR A N 1
ATOM 2164 C CA . TYR A 1 268 ? 43.978 -11.145 -20.413 1.00 46.67 267 TYR A CA 1
ATOM 2165 C C . TYR A 1 268 ? 43.975 -12.094 -21.609 1.00 44.94 267 TYR A C 1
ATOM 2166 O O . TYR A 1 268 ? 43.422 -11.774 -22.659 1.00 49.74 267 TYR A O 1
ATOM 2175 N N . SER A 1 269 ? 44.586 -13.262 -21.450 1.00 39.53 268 SER A N 1
ATOM 2176 C CA . SER A 1 269 ? 44.571 -14.266 -22.509 1.00 39.50 268 SER A CA 1
ATOM 2177 C C . SER A 1 269 ? 43.248 -15.031 -22.521 1.00 38.94 268 SER A C 1
ATOM 2178 O O . SER A 1 269 ? 42.931 -15.729 -23.487 1.00 43.56 268 SER A O 1
ATOM 2181 N N . ALA A 1 270 ? 42.485 -14.905 -21.440 1.00 42.98 269 ALA A N 1
ATOM 2182 C CA . ALA A 1 270 ? 41.201 -15.591 -21.321 1.00 54.61 269 ALA A CA 1
ATOM 2183 C C . ALA A 1 270 ? 40.093 -14.789 -22.000 1.00 43.22 269 ALA A C 1
ATOM 2184 O O . ALA A 1 270 ? 40.123 -13.554 -22.003 1.00 49.24 269 ALA A O 1
ATOM 2186 N N . MET A 1 271 ? 39.117 -15.495 -22.564 1.00 48.60 270 MET A N 1
ATOM 2187 C CA . MET A 1 271 ? 38.021 -14.865 -23.299 1.00 42.65 270 MET A CA 1
ATOM 2188 C C . MET A 1 271 ? 37.202 -13.909 -22.434 1.00 32.67 270 MET A C 1
ATOM 2189 O O . MET A 1 271 ? 36.671 -14.301 -21.393 1.00 52.25 270 MET A O 1
ATOM 2194 N N . PRO A 1 272 ? 37.099 -12.645 -22.872 1.00 33.34 271 PRO A N 1
ATOM 2195 C CA . PRO A 1 272 ? 36.336 -11.598 -22.188 1.00 38.87 271 PRO A CA 1
ATOM 2196 C C . PRO A 1 272 ? 34.886 -11.576 -22.653 1.00 53.44 271 PRO A C 1
ATOM 2197 O O . PRO A 1 272 ? 34.487 -12.418 -23.460 1.00 44.33 271 PRO A O 1
ATOM 2201 N N . GLU A 1 273 ? 34.112 -10.618 -22.151 1.00 44.92 272 GLU A N 1
ATOM 2202 C CA . GLU A 1 273 ? 32.763 -10.389 -22.647 1.00 43.67 272 GLU A CA 1
ATOM 2203 C C . GLU A 1 273 ? 32.819 -9.441 -23.831 1.00 40.36 272 GLU A C 1
ATOM 2204 O O . GLU A 1 273 ? 33.500 -8.414 -23.782 1.00 32.88 272 GLU A O 1
ATOM 2210 N N . PHE A 1 274 ? 32.090 -9.776 -24.888 1.00 41.61 273 PHE A N 1
ATOM 2211 C CA . PHE A 1 274 ? 32.038 -8.920 -26.065 1.00 36.21 273 PHE A CA 1
ATOM 2212 C C . PHE A 1 274 ? 30.707 -8.175 -26.134 1.00 35.36 273 PHE A C 1
ATOM 2213 O O . PHE A 1 274 ? 29.711 -8.704 -26.633 1.00 39.30 273 PHE A O 1
ATOM 2221 N N . GLN A 1 275 ? 30.699 -6.945 -25.630 1.00 39.04 274 GLN A N 1
ATOM 2222 C CA . GLN A 1 275 ? 29.483 -6.147 -25.578 1.00 37.60 274 GLN A CA 1
ATOM 2223 C C . GLN A 1 275 ? 29.260 -5.378 -26.868 1.00 45.65 274 GLN A C 1
ATOM 2224 O O . GLN A 1 275 ? 30.147 -4.667 -27.342 1.00 44.86 274 GLN A O 1
ATOM 2230 N N . LEU A 1 276 ? 28.065 -5.521 -27.428 1.00 35.35 275 LEU A N 1
ATOM 2231 C CA . LEU A 1 276 ? 27.696 -4.776 -28.619 1.00 34.00 275 LEU A CA 1
ATOM 2232 C C . LEU A 1 276 ? 26.819 -3.598 -28.215 1.00 50.08 275 LEU A C 1
ATOM 2233 O O . LEU A 1 276 ? 25.815 -3.766 -27.522 1.00 37.63 275 LEU A O 1
ATOM 2238 N N . GLY A 1 277 ? 27.208 -2.399 -28.631 1.00 51.67 276 GLY A N 1
ATOM 2239 C CA . GLY A 1 277 ? 26.469 -1.210 -28.253 1.00 33.12 276 GLY A CA 1
ATOM 2240 C C . GLY A 1 277 ? 25.823 -0.522 -29.439 1.00 54.91 276 GLY A C 1
ATOM 2241 O O . GLY A 1 277 ? 26.381 -0.505 -30.540 1.00 38.20 276 GLY A O 1
ATOM 2242 N N . VAL A 1 278 ? 24.646 0.051 -29.209 1.00 37.32 277 VAL A N 1
ATOM 2243 C CA . VAL A 1 278 ? 23.929 0.778 -30.246 1.00 37.17 277 VAL A CA 1
ATOM 2244 C C . VAL A 1 278 ? 24.045 2.283 -30.008 1.00 40.59 277 VAL A C 1
ATOM 2245 O O . VAL A 1 278 ? 23.983 2.753 -28.870 1.00 49.06 277 VAL A O 1
ATOM 2249 N N . TRP A 1 279 ? 24.241 3.031 -31.088 1.00 52.06 278 TRP A N 1
ATOM 2250 C CA . TRP A 1 279 ? 24.345 4.480 -31.018 1.00 53.25 278 TRP A CA 1
ATOM 2251 C C . TRP A 1 279 ? 22.958 5.118 -30.932 1.00 66.91 278 TRP A C 1
ATOM 2252 O O . TRP A 1 279 ? 22.067 4.800 -31.723 1.00 54.42 278 TRP A O 1
ATOM 2263 N N . GLU A 1 280 ? 22.779 6.015 -29.967 1.00 69.35 279 GLU A N 1
ATOM 2264 C CA . GLU A 1 280 ? 21.507 6.707 -29.789 1.00 75.63 279 GLU A CA 1
ATOM 2265 C C . GLU A 1 280 ? 21.679 8.211 -29.942 1.00 96.39 279 GLU A C 1
ATOM 2266 O O . GLU A 1 280 ? 21.494 8.764 -31.027 1.00 92.70 279 GLU A O 1
ATOM 2272 N N . GLY A 1 281 ? 22.035 8.866 -28.842 1.00 104.04 280 GLY A N 1
ATOM 2273 C CA . GLY A 1 281 ? 22.213 10.305 -28.829 1.00 104.27 280 GLY A CA 1
ATOM 2274 C C . GLY A 1 281 ? 23.486 10.767 -29.512 1.00 105.09 280 GLY A C 1
ATOM 2275 O O . GLY A 1 281 ? 23.804 10.338 -30.622 1.00 95.56 280 GLY A O 1
ATOM 2276 N N . ARG A 1 282 ? 24.219 11.650 -28.842 1.00 107.23 281 ARG A N 1
ATOM 2277 C CA . ARG A 1 282 ? 25.414 12.252 -29.422 1.00 110.70 281 ARG A CA 1
ATOM 2278 C C . ARG A 1 282 ? 26.563 11.260 -29.369 1.00 104.57 281 ARG A C 1
ATOM 2279 O O . ARG A 1 282 ? 26.919 10.647 -30.375 1.00 105.91 281 ARG A O 1
ATOM 2287 N N . ASN A 1 283 ? 27.149 11.123 -28.187 1.00 97.57 282 ASN A N 1
ATOM 2288 C CA . ASN A 1 283 ? 28.105 10.059 -27.923 1.00 110.02 282 ASN A CA 1
ATOM 2289 C C . ASN A 1 283 ? 27.536 9.148 -26.847 1.00 98.25 282 ASN A C 1
ATOM 2290 O O . ASN A 1 283 ? 28.252 8.652 -25.976 1.00 94.28 282 ASN A O 1
ATOM 2295 N N . MET A 1 284 ? 26.226 8.944 -26.924 1.00 79.91 283 MET A N 1
ATOM 2296 C CA . MET A 1 284 ? 25.504 8.122 -25.968 1.00 81.86 283 MET A CA 1
ATOM 2297 C C . MET A 1 284 ? 25.209 6.757 -26.577 1.00 78.90 283 MET A C 1
ATOM 2298 O O . MET A 1 284 ? 24.435 6.642 -27.532 1.00 68.65 283 MET A O 1
ATOM 2303 N N . TYR A 1 285 ? 25.838 5.723 -26.030 1.00 70.49 284 TYR A N 1
ATOM 2304 C CA . TYR A 1 285 ? 25.607 4.362 -26.492 1.00 59.60 284 TYR A CA 1
ATOM 2305 C C . TYR A 1 285 ? 24.841 3.566 -25.444 1.00 66.74 284 TYR A C 1
ATOM 2306 O O . TYR A 1 285 ? 24.840 3.918 -24.265 1.00 66.20 284 TYR A O 1
ATOM 2315 N N . SER A 1 286 ? 24.180 2.499 -25.878 1.00 55.96 285 SER A N 1
ATOM 2316 C CA . SER A 1 286 ? 23.440 1.638 -24.965 1.00 54.03 285 SER A CA 1
ATOM 2317 C C . SER A 1 286 ? 23.695 0.170 -25.294 1.00 40.02 285 SER A C 1
ATOM 2318 O O . SER A 1 286 ? 23.821 -0.192 -26.464 1.00 46.89 285 SER A O 1
ATOM 2321 N N . PHE A 1 287 ? 23.784 -0.664 -24.261 1.00 42.31 286 PHE A N 1
ATOM 2322 C CA . PHE A 1 287 ? 23.968 -2.096 -24.450 1.00 37.20 286 PHE A CA 1
ATOM 2323 C C . PHE A 1 287 ? 22.838 -2.659 -25.305 1.00 49.57 286 PHE A C 1
ATOM 2324 O O . PHE A 1 287 ? 21.681 -2.258 -25.161 1.00 50.88 286 PHE A O 1
ATOM 2332 N N . PHE A 1 288 ? 23.177 -3.591 -26.190 1.00 43.62 287 PHE A N 1
ATOM 2333 C CA . PHE A 1 288 ? 22.184 -4.212 -27.052 1.00 40.75 287 PHE A CA 1
ATOM 2334 C C . PHE A 1 288 ? 22.270 -5.736 -27.044 1.00 37.86 287 PHE A C 1
ATOM 2335 O O . PHE A 1 288 ? 21.248 -6.417 -27.055 1.00 45.91 287 PHE A O 1
ATOM 2343 N N . ALA A 1 289 ? 23.489 -6.265 -27.041 1.00 38.82 288 ALA A N 1
ATOM 2344 C CA . ALA A 1 289 ? 23.695 -7.707 -27.069 1.00 30.72 288 ALA A CA 1
ATOM 2345 C C . ALA A 1 289 ? 25.130 -8.074 -26.757 1.00 39.90 288 ALA A C 1
ATOM 2346 O O . ALA A 1 289 ? 26.007 -7.214 -26.692 1.00 42.00 288 ALA A O 1
ATOM 2348 N N . PHE A 1 290 ? 25.359 -9.365 -26.572 1.00 37.71 289 PHE A N 1
ATOM 2349 C CA . PHE A 1 290 ? 26.707 -9.881 -26.468 1.00 39.59 289 PHE A CA 1
ATOM 2350 C C . PHE A 1 290 ? 27.042 -10.602 -27.756 1.00 47.43 289 PHE A C 1
ATOM 2351 O O . PHE A 1 290 ? 26.240 -11.389 -28.258 1.00 40.40 289 PHE A O 1
ATOM 2359 N N . MET A 1 291 ? 28.223 -10.324 -28.295 1.00 40.41 290 MET A N 1
ATOM 2360 C CA . MET A 1 291 ? 28.679 -10.997 -29.499 1.00 32.97 290 MET A CA 1
ATOM 2361 C C . MET A 1 291 ? 29.192 -12.376 -29.095 1.00 43.58 290 MET A C 1
ATOM 2362 O O . MET A 1 291 ? 30.000 -12.495 -28.172 1.00 39.76 290 MET A O 1
ATOM 2367 N N . TYR A 1 292 ? 28.706 -13.423 -29.757 1.00 36.83 291 TYR A N 1
ATOM 2368 C CA . TYR A 1 292 ? 29.174 -14.771 -29.449 1.00 41.18 291 TYR A CA 1
ATOM 2369 C C . TYR A 1 292 ? 30.507 -15.064 -30.138 1.00 36.52 291 TYR A C 1
ATOM 2370 O O . TYR A 1 292 ? 30.628 -14.950 -31.358 1.00 34.10 291 TYR A O 1
ATOM 2379 N N . VAL A 1 293 ? 31.505 -15.436 -29.341 1.00 40.50 292 VAL A N 1
ATOM 2380 C CA . VAL A 1 293 ? 32.838 -15.747 -29.840 1.00 41.41 292 VAL A CA 1
ATOM 2381 C C . VAL A 1 293 ? 33.312 -17.055 -29.226 1.00 46.47 292 VAL A C 1
ATOM 2382 O O . VAL A 1 293 ? 33.366 -17.176 -28.003 1.00 37.42 292 VAL A O 1
ATOM 2386 N N . ASP A 1 294 ? 33.649 -18.038 -30.058 1.00 36.66 293 ASP A N 1
ATOM 2387 C CA . ASP A 1 294 ? 34.204 -19.281 -29.520 1.00 48.53 293 ASP A CA 1
ATOM 2388 C C . ASP A 1 294 ? 35.709 -19.155 -29.269 1.00 36.50 293 ASP A C 1
ATOM 2389 O O . ASP A 1 294 ? 36.313 -18.137 -29.609 1.00 41.60 293 ASP A O 1
ATOM 2394 N N . GLU A 1 295 ? 36.306 -20.181 -28.669 1.00 50.30 294 GLU A N 1
ATOM 2395 C CA . GLU A 1 295 ? 37.724 -20.144 -28.318 1.00 57.56 294 GLU A CA 1
ATOM 2396 C C . GLU A 1 295 ? 38.633 -20.012 -29.534 1.00 39.72 294 GLU A C 1
ATOM 2397 O O . GLU A 1 295 ? 39.649 -19.319 -29.484 1.00 50.51 294 GLU A O 1
ATOM 2403 N N . LYS A 1 296 ? 38.258 -20.673 -30.624 1.00 40.08 295 LYS A N 1
ATOM 2404 C CA . LYS A 1 296 ? 39.048 -20.649 -31.851 1.00 43.27 295 LYS A CA 1
ATOM 2405 C C . LYS A 1 296 ? 39.078 -19.249 -32.461 1.00 44.54 295 LYS A C 1
ATOM 2406 O O . LYS A 1 296 ? 40.121 -18.785 -32.921 1.00 53.80 295 LYS A O 1
ATOM 2412 N N . GLU A 1 297 ? 37.932 -18.575 -32.453 1.00 38.06 296 GLU A N 1
ATOM 2413 C CA . GLU A 1 297 ? 37.854 -17.214 -32.975 1.00 44.49 296 GLU A CA 1
ATOM 2414 C C . GLU A 1 297 ? 38.593 -16.234 -32.070 1.00 36.34 296 GLU A C 1
ATOM 2415 O O . GLU A 1 297 ? 39.202 -15.278 -32.545 1.00 36.13 296 GLU A O 1
ATOM 2421 N N . TRP A 1 298 ? 38.543 -16.478 -30.765 1.00 29.69 297 TRP A N 1
ATOM 2422 C CA . TRP A 1 298 ? 39.214 -15.604 -29.809 1.00 34.19 297 TRP A CA 1
ATOM 2423 C C . TRP A 1 298 ? 40.728 -15.639 -30.013 1.00 32.50 297 TRP A C 1
ATOM 2424 O O . TRP A 1 298 ? 41.392 -14.603 -29.990 1.00 34.18 297 TRP A O 1
ATOM 2435 N N . GLU A 1 299 ? 41.266 -16.834 -30.229 1.00 29.66 298 GLU A N 1
ATOM 2436 C CA . GLU A 1 299 ? 42.682 -16.984 -30.543 1.00 39.46 298 GLU A CA 1
ATOM 2437 C C . GLU A 1 299 ? 43.014 -16.275 -31.845 1.00 43.00 298 GLU A C 1
ATOM 2438 O O . GLU A 1 299 ? 44.036 -15.599 -31.953 1.00 46.46 298 GLU A O 1
ATOM 2444 N N . LYS A 1 300 ? 42.134 -16.423 -32.828 1.00 40.99 299 LYS A N 1
ATOM 2445 C CA . LYS A 1 300 ? 42.298 -15.767 -34.120 1.00 34.38 299 LYS A CA 1
ATOM 2446 C C . LYS A 1 300 ? 42.269 -14.250 -33.962 1.00 42.98 299 LYS A C 1
ATOM 2447 O O . LYS A 1 300 ? 43.046 -13.532 -34.592 1.00 42.15 299 LYS A O 1
ATOM 2453 N N . LEU A 1 301 ? 41.373 -13.768 -33.107 1.00 30.63 300 LEU A N 1
ATOM 2454 C CA . LEU A 1 301 ? 41.274 -12.337 -32.833 1.00 41.84 300 LEU A CA 1
ATOM 2455 C C . LEU A 1 301 ? 42.540 -11.797 -32.176 1.00 40.48 300 LEU A C 1
ATOM 2456 O O . LEU A 1 301 ? 43.007 -10.711 -32.515 1.00 42.68 300 LEU A O 1
ATOM 2461 N N . LYS A 1 302 ? 43.094 -12.556 -31.236 1.00 37.46 301 LYS A N 1
ATOM 2462 C CA . LYS A 1 302 ? 44.320 -12.147 -30.559 1.00 39.03 301 LYS A CA 1
ATOM 2463 C C . LYS A 1 302 ? 45.505 -12.170 -31.523 1.00 48.77 301 LYS A C 1
ATOM 2464 O O . LYS A 1 302 ? 46.384 -11.313 -31.466 1.00 41.12 301 LYS A O 1
ATOM 2470 N N . SER A 1 303 ? 45.505 -13.146 -32.424 1.00 27.29 302 SER A N 1
ATOM 2471 C CA . SER A 1 303 ? 46.571 -13.302 -33.409 1.00 43.61 302 SER A CA 1
ATOM 2472 C C . SER A 1 303 ? 46.645 -12.139 -34.397 1.00 47.93 302 SER A C 1
ATOM 2473 O O . SER A 1 303 ? 47.674 -11.927 -35.037 1.00 51.98 302 SER A O 1
ATOM 2476 N N . PHE A 1 304 ? 45.551 -11.391 -34.519 1.00 38.40 303 PHE A N 1
ATOM 2477 C CA . PHE A 1 304 ? 45.520 -10.200 -35.364 1.00 41.01 303 PHE A CA 1
ATOM 2478 C C . PHE A 1 304 ? 46.435 -9.118 -34.803 1.00 36.52 303 PHE A C 1
ATOM 2479 O O . PHE A 1 304 ? 46.944 -8.282 -35.549 1.00 42.74 303 PHE A O 1
ATOM 2487 N N . ASN A 1 305 ? 46.626 -9.142 -33.484 1.00 42.70 304 ASN A N 1
ATOM 2488 C CA . ASN A 1 305 ? 47.430 -8.141 -32.775 1.00 48.22 304 ASN A CA 1
ATOM 2489 C C . ASN A 1 305 ? 46.992 -6.712 -33.090 1.00 45.82 304 ASN A C 1
ATOM 2490 O O . ASN A 1 305 ? 47.818 -5.827 -33.313 1.00 56.38 304 ASN A O 1
ATOM 2495 N N . VAL A 1 306 ? 45.681 -6.496 -33.106 1.00 46.06 305 VAL A N 1
ATOM 2496 C CA . VAL A 1 306 ? 45.123 -5.155 -33.258 1.00 55.16 305 VAL A CA 1
ATOM 2497 C C . VAL A 1 306 ? 44.190 -4.872 -32.089 1.00 51.11 305 VAL A C 1
ATOM 2498 O O . VAL A 1 306 ? 43.661 -5.805 -31.482 1.00 45.96 305 VAL A O 1
ATOM 2502 N N . PRO A 1 307 ? 44.008 -3.586 -31.751 1.00 50.98 306 PRO A N 1
ATOM 2503 C CA . PRO A 1 307 ? 43.051 -3.212 -30.704 1.00 47.76 306 PRO A CA 1
ATOM 2504 C C . PRO A 1 307 ? 41.650 -3.717 -31.042 1.00 58.28 306 PRO A C 1
ATOM 2505 O O . PRO A 1 307 ? 41.208 -3.550 -32.179 1.00 47.37 306 PRO A O 1
ATOM 2509 N N . LEU A 1 308 ? 40.967 -4.326 -30.075 1.00 47.25 307 LEU A N 1
ATOM 2510 C CA . LEU A 1 308 ? 39.641 -4.889 -30.317 1.00 58.72 307 LEU A CA 1
ATOM 2511 C C . LEU A 1 308 ? 38.531 -4.008 -29.749 1.00 46.35 307 LEU A C 1
ATOM 2512 O O . LEU A 1 308 ? 37.529 -3.752 -30.413 1.00 48.18 307 LEU A O 1
ATOM 2517 N N . SER A 1 309 ? 38.719 -3.544 -28.519 1.00 40.95 308 SER A N 1
ATOM 2518 C CA . SER A 1 309 ? 37.695 -2.774 -27.825 1.00 46.64 308 SER A CA 1
ATOM 2519 C C . SER A 1 309 ? 37.583 -1.360 -28.376 1.00 57.60 308 SER A C 1
ATOM 2520 O O . SER A 1 309 ? 38.523 -0.852 -28.990 1.00 53.22 308 SER A O 1
ATOM 2523 N N . GLU A 1 310 ? 36.418 -0.749 -28.165 1.00 51.19 309 GLU A N 1
ATOM 2524 C CA . GLU A 1 310 ? 36.173 0.655 -28.504 1.00 47.47 309 GLU A CA 1
ATOM 2525 C C . GLU A 1 310 ? 36.206 0.969 -29.999 1.00 54.58 309 GLU A C 1
ATOM 2526 O O . GLU A 1 310 ? 36.601 2.065 -30.400 1.00 57.82 309 GLU A O 1
ATOM 2532 N N . ARG A 1 311 ? 35.774 0.022 -30.823 1.00 39.58 310 ARG A N 1
ATOM 2533 C CA . ARG A 1 311 ? 35.664 0.287 -32.254 1.00 53.31 310 ARG A CA 1
ATOM 2534 C C . ARG A 1 311 ? 34.420 -0.309 -32.906 1.00 43.49 310 ARG A C 1
ATOM 2535 O O . ARG A 1 311 ? 33.775 -1.204 -32.356 1.00 49.80 310 ARG A O 1
ATOM 2543 N N . ILE A 1 312 ? 34.093 0.210 -34.085 1.00 48.68 311 ILE A N 1
ATOM 2544 C CA . ILE A 1 312 ? 32.896 -0.189 -34.806 1.00 36.35 311 ILE A CA 1
ATOM 2545 C C . ILE A 1 312 ? 33.108 -1.521 -35.521 1.00 47.16 311 ILE A C 1
ATOM 2546 O O . ILE A 1 312 ? 34.068 -1.683 -36.279 1.00 47.76 311 ILE A O 1
ATOM 2551 N N . VAL A 1 313 ? 32.213 -2.474 -35.268 1.00 52.03 312 VAL A N 1
ATOM 2552 C CA . VAL A 1 313 ? 32.264 -3.776 -35.926 1.00 33.72 312 VAL A CA 1
ATOM 2553 C C . VAL A 1 313 ? 30.960 -4.076 -36.650 1.00 44.86 312 VAL A C 1
ATOM 2554 O O . VAL A 1 313 ? 29.881 -3.704 -36.190 1.00 48.23 312 VAL A O 1
ATOM 2558 N N . GLU A 1 314 ? 31.067 -4.735 -37.797 1.00 42.73 313 GLU A N 1
ATOM 2559 C CA . GLU A 1 314 ? 29.893 -5.214 -38.504 1.00 38.68 313 GLU A CA 1
ATOM 2560 C C . GLU A 1 314 ? 29.620 -6.630 -38.017 1.00 44.37 313 GLU A C 1
ATOM 2561 O O . GLU A 1 314 ? 30.522 -7.470 -37.992 1.00 42.96 313 GLU A O 1
ATOM 2567 N N . CYS A 1 315 ? 28.386 -6.889 -37.601 1.00 43.73 314 CYS A N 1
ATOM 2568 C CA . CYS A 1 315 ? 28.020 -8.209 -37.105 1.00 38.31 314 CYS A CA 1
ATOM 2569 C C . CYS A 1 315 ? 26.849 -8.793 -37.875 1.00 39.88 314 CYS A C 1
ATOM 2570 O O . CYS A 1 315 ? 26.086 -8.063 -38.509 1.00 44.72 314 CYS A O 1
ATOM 2573 N N . TYR A 1 316 ? 26.718 -10.116 -37.818 1.00 41.51 315 TYR A N 1
ATOM 2574 C CA . TYR A 1 316 ? 25.612 -10.812 -38.465 1.00 38.91 315 TYR A CA 1
ATOM 2575 C C . TYR A 1 316 ? 25.014 -11.855 -37.527 1.00 44.42 315 TYR A C 1
ATOM 2576 O O . TYR A 1 316 ? 25.661 -12.279 -36.567 1.00 42.19 315 TYR A O 1
ATOM 2585 N N . LEU A 1 317 ? 23.782 -12.268 -37.813 1.00 38.54 316 LEU A N 1
ATOM 2586 C CA . LEU A 1 317 ? 23.113 -13.309 -37.038 1.00 41.58 316 LEU A CA 1
ATOM 2587 C C . LEU A 1 317 ? 23.354 -14.678 -37.665 1.00 40.38 316 LEU A C 1
ATOM 2588 O O . LEU A 1 317 ? 23.220 -14.838 -38.881 1.00 41.85 316 LEU A O 1
ATOM 2593 N N . ASP A 1 318 ? 23.702 -15.666 -36.842 1.00 39.17 317 ASP A N 1
ATOM 2594 C CA . ASP A 1 318 ? 23.878 -17.032 -37.341 1.00 35.29 317 ASP A CA 1
ATOM 2595 C C . ASP A 1 318 ? 22.590 -17.858 -37.246 1.00 44.57 317 ASP A C 1
ATOM 2596 O O . ASP A 1 318 ? 21.506 -17.309 -37.036 1.00 41.00 317 ASP A O 1
ATOM 2601 N N . ASP A 1 319 ? 22.720 -19.173 -37.398 1.00 46.28 318 ASP A N 1
ATOM 2602 C CA . ASP A 1 319 ? 21.573 -20.079 -37.347 1.00 59.56 318 ASP A CA 1
ATOM 2603 C C . ASP A 1 319 ? 20.923 -20.150 -35.964 1.00 47.27 318 ASP A C 1
ATOM 2604 O O . ASP A 1 319 ? 19.736 -20.447 -35.846 1.00 66.57 318 ASP A O 1
ATOM 2609 N N . GLU A 1 320 ? 21.707 -19.880 -34.923 1.00 45.53 319 GLU A N 1
ATOM 2610 C CA . GLU A 1 320 ? 21.201 -19.885 -33.552 1.00 47.23 319 GLU A CA 1
ATOM 2611 C C . GLU A 1 320 ? 20.761 -18.491 -33.114 1.00 43.25 319 GLU A C 1
ATOM 2612 O O . GLU A 1 320 ? 20.482 -18.265 -31.937 1.00 51.97 319 GLU A O 1
ATOM 2618 N N . ASN A 1 321 ? 20.699 -17.568 -34.071 1.00 41.86 320 ASN A N 1
ATOM 2619 C CA . ASN A 1 321 ? 20.369 -16.171 -33.801 1.00 43.05 320 ASN A CA 1
ATOM 2620 C C . ASN A 1 321 ? 21.315 -15.517 -32.803 1.00 36.40 320 ASN A C 1
ATOM 2621 O O . ASN A 1 321 ? 20.894 -14.735 -31.953 1.00 37.91 320 ASN A O 1
ATOM 2626 N N . ARG A 1 322 ? 22.597 -15.845 -32.915 1.00 43.50 321 ARG A N 1
ATOM 2627 C CA . ARG A 1 322 ? 23.630 -15.166 -32.145 1.00 40.70 321 ARG A CA 1
ATOM 2628 C C . ARG A 1 322 ? 24.357 -14.173 -33.038 1.00 35.55 321 ARG A C 1
ATOM 2629 O O . ARG A 1 322 ? 24.655 -14.475 -34.197 1.00 43.24 321 ARG A O 1
ATOM 2637 N N . TRP A 1 323 ? 24.631 -12.985 -32.509 1.00 35.85 322 TRP A N 1
ATOM 2638 C CA . TRP A 1 323 ? 25.408 -12.003 -33.254 1.00 34.27 322 TRP A CA 1
ATOM 2639 C C . TRP A 1 323 ? 26.855 -12.462 -33.366 1.00 31.96 322 TRP A C 1
ATOM 2640 O O . TRP A 1 323 ? 27.468 -12.861 -32.375 1.00 42.51 322 TRP A O 1
ATOM 2651 N N . ARG A 1 324 ? 27.395 -12.408 -34.578 1.00 32.96 323 ARG A N 1
ATOM 2652 C CA . ARG A 1 324 ? 28.748 -12.880 -34.835 1.00 35.70 323 ARG A CA 1
ATOM 2653 C C . ARG A 1 324 ? 29.581 -11.800 -35.507 1.00 38.68 323 ARG A C 1
ATOM 2654 O O . ARG A 1 324 ? 29.067 -11.025 -36.308 1.00 33.55 323 ARG A O 1
ATOM 2662 N N . PHE A 1 325 ? 30.870 -11.769 -35.190 1.00 36.76 324 PHE A N 1
ATOM 2663 C CA . PHE A 1 325 ? 31.792 -10.839 -35.825 1.00 37.74 324 PHE A CA 1
ATOM 2664 C C . PHE A 1 325 ? 31.905 -11.118 -37.320 1.00 36.80 324 PHE A C 1
ATOM 2665 O O . PHE A 1 325 ? 32.093 -12.267 -37.733 1.00 35.37 324 PHE A O 1
ATOM 2673 N N . LEU A 1 326 ? 31.795 -10.066 -38.127 1.00 39.69 325 LEU A N 1
ATOM 2674 C CA . LEU A 1 326 ? 31.999 -10.177 -39.567 1.00 38.92 325 LEU A CA 1
ATOM 2675 C C . LEU A 1 326 ? 33.273 -9.456 -39.993 1.00 43.08 325 LEU A C 1
ATOM 2676 O O . LEU A 1 326 ? 34.124 -10.037 -40.661 1.00 41.03 325 LEU A O 1
ATOM 2681 N N . ARG A 1 327 ? 33.393 -8.190 -39.601 1.00 36.98 326 ARG A N 1
ATOM 2682 C CA . ARG A 1 327 ? 34.556 -7.381 -39.959 1.00 47.60 326 ARG A CA 1
ATOM 2683 C C . ARG A 1 327 ? 34.567 -6.075 -39.182 1.00 51.24 326 ARG A C 1
ATOM 2684 O O . ARG A 1 327 ? 33.550 -5.673 -38.609 1.00 42.77 326 ARG A O 1
ATOM 2692 N N . PHE A 1 328 ? 35.720 -5.412 -39.165 1.00 31.15 327 PHE A N 1
ATOM 2693 C CA . PHE A 1 328 ? 35.815 -4.076 -38.589 1.00 35.22 327 PHE A CA 1
ATOM 2694 C C . PHE A 1 328 ? 35.360 -3.026 -39.601 1.00 42.13 327 PHE A C 1
ATOM 2695 O O . PHE A 1 328 ? 35.454 -3.236 -40.812 1.00 46.12 327 PHE A O 1
ATOM 2703 N N . ARG A 1 329 ? 34.854 -1.904 -39.096 1.00 44.21 328 ARG A N 1
ATOM 2704 C CA . ARG A 1 329 ? 34.455 -0.781 -39.938 1.00 47.85 328 ARG A CA 1
ATOM 2705 C C . ARG A 1 329 ? 35.209 0.473 -39.511 1.00 48.65 328 ARG A C 1
ATOM 2706 O O . ARG A 1 329 ? 34.768 1.198 -38.618 1.00 59.79 328 ARG A O 1
ATOM 2714 N N . ASP A 1 330 ? 36.351 0.718 -40.145 1.00 57.34 329 ASP A N 1
ATOM 2715 C CA . ASP A 1 330 ? 37.175 1.875 -39.814 1.00 59.38 329 ASP A CA 1
ATOM 2716 C C . ASP A 1 330 ? 36.650 3.126 -40.515 1.00 70.21 329 ASP A C 1
ATOM 2717 O O . ASP A 1 330 ? 37.032 4.251 -40.185 1.00 61.28 329 ASP A O 1
ATOM 2722 N N . ASP A 1 331 ? 35.761 2.916 -41.480 1.00 53.92 330 ASP A N 1
ATOM 2723 C CA . ASP A 1 331 ? 35.183 4.004 -42.263 1.00 66.19 330 ASP A CA 1
ATOM 2724 C C . ASP A 1 331 ? 33.927 4.577 -41.609 1.00 69.31 330 ASP A C 1
ATOM 2725 O O . ASP A 1 331 ? 33.233 5.408 -42.196 1.00 70.66 330 ASP A O 1
ATOM 2730 N N . LYS A 1 332 ? 33.636 4.133 -40.391 1.00 51.82 331 LYS A N 1
ATOM 2731 C CA . LYS A 1 332 ? 32.467 4.621 -39.669 1.00 59.76 331 LYS A CA 1
ATOM 2732 C C . LYS A 1 332 ? 32.865 5.340 -38.389 1.00 68.68 331 LYS A C 1
ATOM 2733 O O . LYS A 1 332 ? 33.712 4.858 -37.634 1.00 70.97 331 LYS A O 1
ATOM 2739 N N . ARG A 1 333 ? 32.252 6.494 -38.149 1.00 71.23 332 ARG A N 1
ATOM 2740 C CA . ARG A 1 333 ? 32.477 7.225 -36.909 1.00 70.27 332 ARG A CA 1
ATOM 2741 C C . ARG A 1 333 ? 31.648 6.620 -35.780 1.00 75.14 332 ARG A C 1
ATOM 2742 O O . ARG A 1 333 ? 32.076 6.591 -34.626 1.00 63.54 332 ARG A O 1
ATOM 2750 N N . ASP A 1 334 ? 30.459 6.135 -36.120 1.00 64.76 333 ASP A N 1
ATOM 2751 C CA . ASP A 1 334 ? 29.558 5.571 -35.122 1.00 65.10 333 ASP A CA 1
ATOM 2752 C C . ASP A 1 334 ? 28.877 4.293 -35.592 1.00 52.76 333 ASP A C 1
ATOM 2753 O O . ASP A 1 334 ? 28.868 3.979 -36.784 1.00 49.04 333 ASP A O 1
ATOM 2758 N N . ALA A 1 335 ? 28.307 3.562 -34.638 1.00 49.63 334 ALA A N 1
ATOM 2759 C CA . ALA A 1 335 ? 27.475 2.403 -34.940 1.00 53.86 334 ALA A CA 1
ATOM 2760 C C . ALA A 1 335 ? 26.158 2.871 -35.546 1.00 50.67 334 ALA A C 1
ATOM 2761 O O . ALA A 1 335 ? 25.878 4.071 -35.584 1.00 43.70 334 ALA A O 1
ATOM 2763 N N . ASN A 1 336 ? 25.345 1.928 -36.009 1.00 52.27 335 ASN A N 1
ATOM 2764 C CA . ASN A 1 336 ? 24.029 2.265 -36.541 1.00 37.46 335 ASN A CA 1
ATOM 2765 C C . ASN A 1 336 ? 23.151 2.915 -35.471 1.00 50.43 335 ASN A C 1
ATOM 2766 O O . ASN A 1 336 ? 23.245 2.580 -34.291 1.00 44.06 335 ASN A O 1
ATOM 2771 N N . HIS A 1 337 ? 22.311 3.858 -35.883 1.00 50.53 336 HIS A N 1
ATOM 2772 C CA . HIS A 1 337 ? 21.353 4.463 -34.967 1.00 50.46 336 HIS A CA 1
ATOM 2773 C C . HIS A 1 337 ? 20.288 3.429 -34.607 1.00 48.95 336 HIS A C 1
ATOM 2774 O O . HIS A 1 337 ? 19.980 2.547 -35.411 1.00 48.10 336 HIS A O 1
ATOM 2781 N N . ILE A 1 338 ? 19.730 3.539 -33.404 1.00 54.86 337 ILE A N 1
ATOM 2782 C CA . ILE A 1 338 ? 18.746 2.577 -32.906 1.00 44.89 337 ILE A CA 1
ATOM 2783 C C . ILE A 1 338 ? 17.571 2.389 -33.870 1.00 53.41 337 ILE A C 1
ATOM 2784 O O . ILE A 1 338 ? 17.063 1.279 -34.040 1.00 45.32 337 ILE A O 1
ATOM 2789 N N . SER A 1 339 ? 17.170 3.473 -34.527 1.00 53.26 338 SER A N 1
ATOM 2790 C CA . SER A 1 339 ? 16.097 3.425 -35.513 1.00 49.58 338 SER A CA 1
ATOM 2791 C C . SER A 1 339 ? 16.461 2.534 -36.698 1.00 44.69 338 SER A C 1
ATOM 2792 O O . SER A 1 339 ? 15.605 1.832 -37.240 1.00 56.00 338 SER A O 1
ATOM 2795 N N . THR A 1 340 ? 17.729 2.570 -37.099 1.00 48.44 339 THR A N 1
ATOM 2796 C CA . THR A 1 340 ? 18.223 1.731 -38.191 1.00 42.45 339 THR A CA 1
ATOM 2797 C C . THR A 1 340 ? 18.237 0.256 -37.788 1.00 37.33 339 THR A C 1
ATOM 2798 O O . THR A 1 340 ? 17.818 -0.616 -38.554 1.00 39.75 339 THR A O 1
ATOM 2802 N N . VAL A 1 341 ? 18.728 -0.007 -36.582 1.00 33.05 340 VAL A N 1
ATOM 2803 C CA . VAL A 1 341 ? 18.829 -1.359 -36.050 1.00 39.52 340 VAL A CA 1
ATOM 2804 C C . VAL A 1 341 ? 17.462 -2.017 -36.006 1.00 42.36 340 VAL A C 1
ATOM 2805 O O . VAL A 1 341 ? 17.295 -3.167 -36.412 1.00 49.64 340 VAL A O 1
ATOM 2809 N N . LYS A 1 342 ? 16.486 -1.265 -35.517 1.00 44.32 341 LYS A N 1
ATOM 2810 C CA . LYS A 1 342 ? 15.109 -1.725 -35.432 1.00 41.44 341 LYS A CA 1
ATOM 2811 C C . LYS A 1 342 ? 14.577 -2.158 -36.797 1.00 40.41 341 LYS A C 1
ATOM 2812 O O . LYS A 1 342 ? 13.983 -3.227 -36.926 1.00 34.18 341 LYS A O 1
ATOM 2818 N N . SER A 1 343 ? 14.822 -1.341 -37.818 1.00 33.37 342 SER A N 1
ATOM 2819 C CA . SER A 1 343 ? 14.374 -1.647 -39.177 1.00 37.08 342 SER A CA 1
ATOM 2820 C C . SER A 1 343 ? 14.971 -2.947 -39.715 1.00 34.57 342 SER A C 1
ATOM 2821 O O . SER A 1 343 ? 14.261 -3.771 -40.293 1.00 46.01 342 SER A O 1
ATOM 2824 N N . VAL A 1 344 ? 16.277 -3.117 -39.537 1.00 38.48 343 VAL A N 1
ATOM 2825 C CA . VAL A 1 344 ? 16.968 -4.315 -40.003 1.00 35.64 343 VAL A CA 1
ATOM 2826 C C . VAL A 1 344 ? 16.413 -5.565 -39.329 1.00 36.56 343 VAL A C 1
ATOM 2827 O O . VAL A 1 344 ? 16.101 -6.554 -39.990 1.00 44.86 343 VAL A O 1
ATOM 2831 N N . LEU A 1 345 ? 16.282 -5.506 -38.009 1.00 34.31 344 LEU A N 1
ATOM 2832 C CA . LEU A 1 345 ? 15.748 -6.622 -37.238 1.00 40.92 344 LEU A CA 1
ATOM 2833 C C . LEU A 1 345 ? 14.311 -6.956 -37.623 1.00 46.10 344 LEU A C 1
ATOM 2834 O O . LEU A 1 345 ? 13.896 -8.112 -37.545 1.00 49.99 344 LEU A O 1
ATOM 2839 N N . GLN A 1 346 ? 13.551 -5.952 -38.045 1.00 38.25 345 GLN A N 1
ATOM 2840 C CA . GLN A 1 346 ? 12.186 -6.197 -38.494 1.00 38.78 345 GLN A CA 1
ATOM 2841 C C . GLN A 1 346 ? 12.182 -6.982 -39.804 1.00 44.69 345 GLN A C 1
ATOM 2842 O O . GLN A 1 346 ? 11.364 -7.878 -39.995 1.00 48.56 345 GLN A O 1
ATOM 2848 N N . SER A 1 347 ? 13.114 -6.658 -40.695 1.00 41.27 346 SER A N 1
ATOM 2849 C CA . SER A 1 347 ? 13.259 -7.396 -41.948 1.00 47.92 346 SER A CA 1
ATOM 2850 C C . SER A 1 347 ? 13.673 -8.845 -41.696 1.00 47.26 346 SER A C 1
ATOM 2851 O O . SER A 1 347 ? 13.435 -9.722 -42.526 1.00 47.53 346 SER A O 1
ATOM 2854 N N . ILE A 1 348 ? 14.302 -9.084 -40.550 1.00 42.94 347 ILE A N 1
ATOM 2855 C CA . ILE A 1 348 ? 14.723 -10.425 -40.164 1.00 56.13 347 ILE A CA 1
ATOM 2856 C C . ILE A 1 348 ? 13.560 -11.200 -39.544 1.00 46.58 347 ILE A C 1
ATOM 2857 O O . ILE A 1 348 ? 13.332 -12.363 -39.879 1.00 55.65 347 ILE A O 1
ATOM 2862 N N . GLU A 1 349 ? 12.823 -10.546 -38.650 1.00 48.04 348 GLU A N 1
ATOM 2863 C CA . GLU A 1 349 ? 11.657 -11.150 -38.007 1.00 62.93 348 GLU A CA 1
ATOM 2864 C C . GLU A 1 349 ? 10.581 -11.584 -38.993 1.00 55.11 348 GLU A C 1
ATOM 2865 O O . GLU A 1 349 ? 9.985 -12.647 -38.837 1.00 63.01 348 GLU A O 1
ATOM 2871 N N . ASP A 1 350 ? 10.332 -10.753 -40.000 1.00 60.38 349 ASP A N 1
ATOM 2872 C CA . ASP A 1 350 ? 9.337 -11.057 -41.020 1.00 52.65 349 ASP A CA 1
ATOM 2873 C C . ASP A 1 350 ? 9.983 -11.764 -42.204 1.00 54.37 349 ASP A C 1
ATOM 2874 O O . ASP A 1 350 ? 9.378 -11.906 -43.263 1.00 57.98 349 ASP A O 1
ATOM 2879 N N . GLY A 1 351 ? 11.218 -12.210 -42.014 1.00 49.86 350 GLY A N 1
ATOM 2880 C CA . GLY A 1 351 ? 11.973 -12.816 -43.092 1.00 63.41 350 GLY A CA 1
A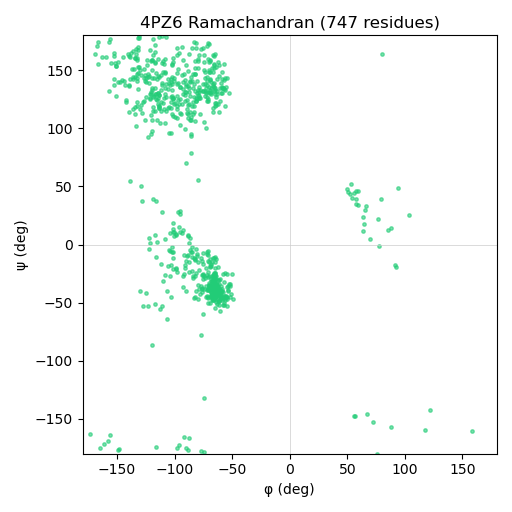TOM 2881 C C . GLY A 1 351 ? 11.482 -14.190 -43.504 1.00 59.85 350 GLY A C 1
ATOM 2882 O O . GLY A 1 351 ? 10.793 -14.877 -42.745 1.00 58.31 350 GLY A O 1
ATOM 2883 N N . VAL A 1 352 ? 11.841 -14.585 -44.721 1.00 61.26 351 VAL A N 1
ATOM 2884 C CA . VAL A 1 352 ? 11.548 -15.916 -45.230 1.00 47.55 351 VAL A CA 1
ATOM 2885 C C . VAL A 1 352 ? 12.871 -16.604 -45.526 1.00 53.76 351 VAL A C 1
ATOM 2886 O O . VAL A 1 352 ? 13.714 -16.056 -46.233 1.00 61.57 351 VAL A O 1
ATOM 2890 N N . SER A 1 353 ? 13.060 -17.800 -44.981 1.00 62.97 352 SER A N 1
ATOM 2891 C CA . SER A 1 353 ? 14.296 -18.540 -45.210 1.00 56.24 352 SER A CA 1
ATOM 2892 C C . SER A 1 353 ? 14.423 -18.947 -46.673 1.00 56.27 352 SER A C 1
ATOM 2893 O O . SER A 1 353 ? 13.440 -18.945 -47.416 1.00 63.97 352 SER A O 1
ATOM 2896 N N . LYS A 1 354 ? 15.638 -19.292 -47.082 1.00 62.37 353 LYS A N 1
ATOM 2897 C CA . LYS A 1 354 ? 15.902 -19.712 -48.452 1.00 60.15 353 LYS A CA 1
ATOM 2898 C C . LYS A 1 354 ? 15.225 -21.044 -48.749 1.00 65.27 353 LYS A C 1
ATOM 2899 O O . LYS A 1 354 ? 14.777 -21.288 -49.869 1.00 77.30 353 LYS A O 1
ATOM 2905 N N . GLU A 1 355 ? 15.140 -21.896 -47.731 1.00 67.81 354 GLU A N 1
ATOM 2906 C CA . GLU A 1 355 ? 14.505 -23.201 -47.867 1.00 66.98 354 GLU A CA 1
ATOM 2907 C C . GLU A 1 355 ? 13.003 -23.077 -48.113 1.00 70.37 354 GLU A C 1
ATOM 2908 O O . GLU A 1 355 ? 12.454 -23.753 -48.982 1.00 67.74 354 GLU A O 1
ATOM 2914 N N . ASP A 1 356 ? 12.346 -22.212 -47.346 1.00 57.32 355 ASP A N 1
ATOM 2915 C CA . ASP A 1 356 ? 10.918 -21.957 -47.515 1.00 64.91 355 ASP A CA 1
ATOM 2916 C C . ASP A 1 356 ? 10.620 -21.338 -48.880 1.00 73.35 355 ASP A C 1
ATOM 2917 O O . ASP A 1 356 ? 9.583 -21.611 -49.486 1.00 73.66 355 ASP A O 1
ATOM 2922 N N . LEU A 1 357 ? 11.535 -20.500 -49.357 1.00 68.63 356 LEU A N 1
ATOM 2923 C CA . LEU A 1 357 ? 11.387 -19.854 -50.656 1.00 72.50 356 LEU A CA 1
ATOM 2924 C C . LEU A 1 357 ? 11.471 -20.874 -51.790 1.00 68.99 356 LEU A C 1
ATOM 2925 O O . LEU A 1 357 ? 10.679 -20.836 -52.730 1.00 65.94 356 LEU A O 1
ATOM 2930 N N . LEU A 1 358 ? 12.429 -21.791 -51.688 1.00 62.01 357 LEU A N 1
ATOM 2931 C CA . LEU A 1 358 ? 12.606 -22.846 -52.682 1.00 61.02 357 LEU A CA 1
ATOM 2932 C C . LEU A 1 358 ? 11.454 -23.851 -52.667 1.00 84.81 357 LEU A C 1
ATOM 2933 O O . LEU A 1 358 ? 10.987 -24.292 -53.718 1.00 76.52 357 LEU A O 1
ATOM 2938 N N . LYS A 1 359 ? 10.996 -24.208 -51.471 1.00 74.10 358 LYS A N 1
ATOM 2939 C CA . LYS A 1 359 ? 9.934 -25.200 -51.320 1.00 82.07 358 LYS A CA 1
ATOM 2940 C C . LYS A 1 359 ? 8.563 -24.675 -51.746 1.00 89.48 358 LYS A C 1
ATOM 2941 O O . LYS A 1 359 ? 7.592 -25.429 -51.795 1.00 94.99 358 LYS A O 1
ATOM 2947 N N . GLU A 1 360 ? 8.491 -23.386 -52.060 1.00 79.17 359 GLU A N 1
ATOM 2948 C CA . GLU A 1 360 ? 7.243 -22.775 -52.504 1.00 79.03 359 GLU A CA 1
ATOM 2949 C C . GLU A 1 360 ? 7.271 -22.518 -54.011 1.00 83.45 359 GLU A C 1
ATOM 2950 O O . GLU A 1 360 ? 6.273 -22.101 -54.599 1.00 80.69 359 GLU A O 1
ATOM 2956 N N . MET A 1 361 ? 8.419 -22.779 -54.630 1.00 66.28 360 MET A N 1
ATOM 2957 C CA . MET A 1 361 ? 8.597 -22.562 -56.068 1.00 72.62 360 MET A CA 1
ATOM 2958 C C . MET A 1 361 ? 7.620 -23.311 -56.995 1.00 87.67 360 MET A C 1
ATOM 2959 O O . MET A 1 361 ? 7.004 -22.684 -57.857 1.00 80.80 360 MET A O 1
ATOM 2964 N N . PRO A 1 362 ? 7.482 -24.645 -56.834 1.00 88.40 361 PRO A N 1
ATOM 2965 C CA . PRO A 1 362 ? 6.636 -25.387 -57.781 1.00 82.30 361 PRO A CA 1
ATOM 2966 C C . PRO A 1 362 ? 5.179 -24.917 -57.814 1.00 60.73 361 PRO A C 1
ATOM 2967 O O . PRO A 1 362 ? 4.567 -24.919 -58.883 1.00 75.37 361 PRO A O 1
ATOM 2971 N N . ILE A 1 363 ? 4.639 -24.521 -56.664 1.00 65.25 362 ILE A N 1
ATOM 2972 C CA . ILE A 1 363 ? 3.281 -23.984 -56.589 1.00 75.53 362 ILE A CA 1
ATOM 2973 C C . ILE A 1 363 ? 3.180 -22.662 -57.353 1.00 84.55 362 ILE A C 1
ATOM 2974 O O . ILE A 1 363 ? 2.158 -22.362 -57.974 1.00 88.26 362 ILE A O 1
ATOM 2979 N N . ILE A 1 364 ? 4.249 -21.875 -57.294 1.00 85.30 363 ILE A N 1
ATOM 2980 C CA . ILE A 1 364 ? 4.326 -20.605 -58.006 1.00 74.12 363 ILE A CA 1
ATOM 2981 C C . ILE A 1 364 ? 4.400 -20.848 -59.510 1.00 61.61 363 ILE A C 1
ATOM 2982 O O . ILE A 1 364 ? 3.832 -20.098 -60.303 1.00 70.42 363 ILE A O 1
ATOM 2987 N N . ARG A 1 365 ? 5.086 -21.920 -59.892 1.00 65.40 364 ARG A N 1
ATOM 2988 C CA . ARG A 1 365 ? 5.234 -22.287 -61.295 1.00 67.28 364 ARG A CA 1
ATOM 2989 C C . ARG A 1 365 ? 3.910 -22.726 -61.923 1.00 86.39 364 ARG A C 1
ATOM 2990 O O . ARG A 1 365 ? 3.556 -22.274 -63.013 1.00 80.02 364 ARG A O 1
ATOM 2998 N N . GLU A 1 366 ? 3.181 -23.600 -61.232 1.00 77.05 365 GLU A N 1
ATOM 2999 C CA . GLU A 1 366 ? 1.922 -24.128 -61.758 1.00 83.23 365 GLU A CA 1
ATOM 3000 C C . GLU A 1 366 ? 0.851 -23.047 -61.896 1.00 86.67 365 GLU A C 1
ATOM 3001 O O . GLU A 1 366 ? 0.047 -23.079 -62.828 1.00 102.50 365 GLU A O 1
ATOM 3007 N N . ALA A 1 367 ? 0.850 -22.089 -60.973 1.00 75.71 366 ALA A N 1
ATOM 3008 C CA . ALA A 1 367 ? -0.115 -20.999 -61.008 1.00 80.41 366 ALA A CA 1
ATOM 3009 C C . ALA A 1 367 ? 0.183 -20.063 -62.173 1.00 86.08 366 ALA A C 1
ATOM 3010 O O . ALA A 1 367 ? -0.729 -19.490 -62.770 1.00 86.54 366 ALA A O 1
ATOM 3012 N N . TYR A 1 368 ? 1.468 -19.916 -62.489 1.00 73.80 367 TYR A N 1
ATOM 3013 C CA . TYR A 1 368 ? 1.904 -19.101 -63.619 1.00 80.63 367 TYR A CA 1
ATOM 3014 C C . TYR A 1 368 ? 1.357 -19.653 -64.928 1.00 75.85 367 TYR A C 1
ATOM 3015 O O . TYR A 1 368 ? 0.993 -18.895 -65.827 1.00 79.86 367 TYR A O 1
ATOM 3024 N N . TYR A 1 369 ? 1.297 -20.976 -65.028 1.00 78.09 368 TYR A N 1
ATOM 3025 C CA . TYR A 1 369 ? 0.808 -21.622 -66.240 1.00 88.06 368 TYR A CA 1
ATOM 3026 C C . TYR A 1 369 ? -0.716 -21.725 -66.277 1.00 79.72 368 TYR A C 1
ATOM 3027 O O . TYR A 1 369 ? -1.319 -21.723 -67.350 1.00 79.96 368 TYR A O 1
ATOM 3036 N N . ASN A 1 370 ? -1.334 -21.800 -65.103 1.00 72.68 369 ASN A N 1
ATOM 3037 C CA . ASN A 1 370 ? -2.788 -21.743 -65.005 1.00 81.26 369 ASN A CA 1
ATOM 3038 C C . ASN A 1 370 ? -3.314 -20.377 -65.434 1.00 85.45 369 ASN A C 1
ATOM 3039 O O . ASN A 1 370 ? -4.465 -20.247 -65.847 1.00 101.25 369 ASN A O 1
ATOM 3044 N N . ARG A 1 371 ? -2.463 -19.359 -65.329 1.00 85.65 370 ARG A N 1
ATOM 3045 C CA . ARG A 1 371 ? -2.797 -18.024 -65.814 1.00 87.35 370 ARG A CA 1
ATOM 3046 C C . ARG A 1 371 ? -2.557 -17.918 -67.317 1.00 88.78 370 ARG A C 1
ATOM 3047 O O . ARG A 1 371 ? -3.192 -17.116 -68.001 1.00 79.21 370 ARG A O 1
ATOM 3055 N N . LYS A 1 372 ? -1.629 -18.723 -67.825 1.00 80.43 371 LYS A N 1
ATOM 3056 C CA . LYS A 1 372 ? -1.399 -18.804 -69.264 1.00 86.47 371 LYS A CA 1
ATOM 3057 C C . LYS A 1 372 ? -2.286 -19.890 -69.860 1.00 105.25 371 LYS A C 1
ATOM 3058 O O . LYS A 1 372 ? -1.801 -20.943 -70.278 1.00 103.02 371 LYS A O 1
ATOM 3064 N N . LYS A 1 373 ? -3.590 -19.631 -69.892 1.00 109.46 372 LYS A N 1
ATOM 3065 C CA . LYS A 1 373 ? -4.556 -20.624 -70.347 1.00 115.01 372 LYS A CA 1
ATOM 3066 C C . LYS A 1 373 ? -5.543 -20.045 -71.361 1.00 105.17 372 LYS A C 1
ATOM 3067 O O . LYS A 1 373 ? -6.122 -20.770 -72.171 1.00 100.41 372 LYS A O 1
ATOM 3073 N N . SER B 1 1 ? -8.409 -18.647 -22.757 1.00 67.33 0 SER B N 1
ATOM 3074 C CA . SER B 1 1 ? -8.611 -18.625 -21.312 1.00 89.08 0 SER B CA 1
ATOM 3075 C C . SER B 1 1 ? -8.162 -17.287 -20.739 1.00 75.88 0 SER B C 1
ATOM 3076 O O . SER B 1 1 ? -7.863 -16.358 -21.486 1.00 80.08 0 SER B O 1
ATOM 3079 N N . MET B 1 2 ? -8.120 -17.188 -19.414 1.00 62.25 1 MET B N 1
ATOM 3080 C CA . MET B 1 2 ? -7.692 -15.956 -18.761 1.00 70.86 1 MET B CA 1
ATOM 3081 C C . MET B 1 2 ? -6.200 -15.704 -18.999 1.00 72.53 1 MET B C 1
ATOM 3082 O O . MET B 1 2 ? -5.376 -16.602 -18.825 1.00 66.01 1 MET B O 1
ATOM 3087 N N . ALA B 1 3 ? -5.864 -14.482 -19.406 1.00 72.57 2 ALA B N 1
ATOM 3088 C CA . ALA B 1 3 ? -4.486 -14.113 -19.729 1.00 59.86 2 ALA B CA 1
ATOM 3089 C C . ALA B 1 3 ? -3.552 -14.305 -18.541 1.00 51.58 2 ALA B C 1
ATOM 3090 O O . ALA B 1 3 ? -3.832 -13.825 -17.440 1.00 53.33 2 ALA B O 1
ATOM 3092 N N . PRO B 1 4 ? -2.421 -14.990 -18.770 1.00 62.98 3 PRO B N 1
ATOM 3093 C CA . PRO B 1 4 ? -1.480 -15.313 -17.692 1.00 57.54 3 PRO B CA 1
ATOM 3094 C C . PRO B 1 4 ? -0.889 -14.055 -17.062 1.00 47.22 3 PRO B C 1
ATOM 3095 O O . PRO B 1 4 ? -0.615 -13.078 -17.764 1.00 45.80 3 PRO B O 1
ATOM 3099 N N . SER B 1 5 ? -0.705 -14.088 -15.747 1.00 47.50 4 SER B N 1
ATOM 3100 C CA . SER B 1 5 ? -0.140 -12.966 -15.012 1.00 57.99 4 SER B CA 1
ATOM 3101 C C . SER B 1 5 ? 0.635 -13.463 -13.802 1.00 55.02 4 SER B C 1
ATOM 3102 O O . SER B 1 5 ? 0.763 -14.666 -13.586 1.00 57.85 4 SER B O 1
ATOM 3105 N N . GLU B 1 6 ? 1.144 -12.524 -13.015 1.00 62.09 5 GLU B N 1
ATOM 3106 C CA . GLU B 1 6 ? 1.841 -12.838 -11.774 1.00 69.53 5 GLU B CA 1
ATOM 3107 C C . GLU B 1 6 ? 0.908 -13.485 -10.750 1.00 72.88 5 GLU B C 1
ATOM 3108 O O . GLU B 1 6 ? 1.355 -14.218 -9.868 1.00 67.20 5 GLU B O 1
ATOM 3114 N N . LYS B 1 7 ? -0.390 -13.219 -10.883 1.00 69.23 6 LYS B N 1
ATOM 3115 C CA . LYS B 1 7 ? -1.397 -13.759 -9.972 1.00 76.80 6 LYS B CA 1
ATOM 3116 C C . LYS B 1 7 ? -1.601 -15.262 -10.129 1.00 67.65 6 LYS B C 1
ATOM 3117 O O . LYS B 1 7 ? -2.215 -15.904 -9.277 1.00 83.70 6 LYS B O 1
ATOM 3123 N N . ASP B 1 8 ? -1.097 -15.816 -11.227 1.00 83.02 7 ASP B N 1
ATOM 3124 C CA . ASP B 1 8 ? -1.200 -17.248 -11.483 1.00 81.50 7 ASP B CA 1
ATOM 3125 C C . ASP B 1 8 ? -0.486 -18.056 -10.412 1.00 84.16 7 ASP B C 1
ATOM 3126 O O . ASP B 1 8 ? -1.059 -18.975 -9.827 1.00 96.44 7 ASP B O 1
ATOM 3131 N N . ILE B 1 9 ? 0.773 -17.712 -10.163 1.00 95.40 8 ILE B N 1
ATOM 3132 C CA . ILE B 1 9 ? 1.569 -18.422 -9.172 1.00 111.15 8 ILE B CA 1
ATOM 3133 C C . ILE B 1 9 ? 1.325 -17.878 -7.761 1.00 106.63 8 ILE B C 1
ATOM 3134 O O . ILE B 1 9 ? 1.261 -16.665 -7.545 1.00 92.63 8 ILE B O 1
ATOM 3139 N N . GLU B 1 10 ? 1.150 -18.786 -6.808 1.00 115.11 9 GLU B N 1
ATOM 3140 C CA . GLU B 1 10 ? 0.965 -18.389 -5.419 1.00 114.68 9 GLU B CA 1
ATOM 3141 C C . GLU B 1 10 ? 2.319 -18.236 -4.740 1.00 90.44 9 GLU B C 1
ATOM 3142 O O . GLU B 1 10 ? 3.194 -19.093 -4.869 1.00 84.95 9 GLU B O 1
ATOM 3148 N N . GLU B 1 11 ? 2.504 -17.120 -4.047 1.00 90.90 10 GLU B N 1
ATOM 3149 C CA . GLU B 1 11 ? 3.720 -16.916 -3.280 1.00 92.79 10 GLU B CA 1
ATOM 3150 C C . GLU B 1 11 ? 3.492 -17.382 -1.853 1.00 89.09 10 GLU B C 1
ATOM 3151 O O . GLU B 1 11 ? 2.499 -17.020 -1.223 1.00 97.54 10 GLU B O 1
ATOM 3157 N N . VAL B 1 12 ? 4.407 -18.205 -1.356 1.00 70.21 11 VAL B N 1
ATOM 3158 C CA . VAL B 1 12 ? 4.352 -18.665 0.022 1.00 71.03 11 VAL B CA 1
ATOM 3159 C C . VAL B 1 12 ? 4.551 -17.486 0.973 1.00 80.65 11 VAL B C 1
ATOM 3160 O O . VAL B 1 12 ? 5.420 -16.645 0.752 1.00 79.80 11 VAL B O 1
ATOM 3164 N N . SER B 1 13 ? 3.723 -17.410 2.010 1.00 84.95 12 SER B N 1
ATOM 3165 C CA . SER B 1 13 ? 3.901 -16.407 3.052 1.00 79.25 12 SER B CA 1
ATOM 3166 C C . SER B 1 13 ? 4.499 -17.059 4.294 1.00 85.54 12 SER B C 1
ATOM 3167 O O . SER B 1 13 ? 4.090 -18.155 4.678 1.00 80.31 12 SER B O 1
ATOM 3170 N N . VAL B 1 14 ? 5.470 -16.391 4.912 1.00 80.55 13 VAL B N 1
ATOM 3171 C CA . VAL B 1 14 ? 6.080 -16.893 6.139 1.00 78.26 13 VAL B CA 1
ATOM 3172 C C . VAL B 1 14 ? 5.047 -16.936 7.260 1.00 72.90 13 VAL B C 1
ATOM 3173 O O . VAL B 1 14 ? 4.452 -15.912 7.596 1.00 74.98 13 VAL B O 1
ATOM 3177 N N . PRO B 1 15 ? 4.827 -18.128 7.839 1.00 79.27 14 PRO B N 1
ATOM 3178 C CA . PRO B 1 15 ? 3.855 -18.292 8.925 1.00 74.74 14 PRO B CA 1
ATOM 3179 C C . PRO B 1 15 ? 4.373 -17.663 10.208 1.00 81.69 14 PRO B C 1
ATOM 3180 O O . PRO B 1 15 ? 5.538 -17.268 10.265 1.00 79.85 14 PRO B O 1
ATOM 3184 N N . GLY B 1 16 ? 3.521 -17.570 11.222 1.00 92.66 15 GLY B N 1
ATOM 3185 C CA . GLY B 1 16 ? 3.910 -16.938 12.466 1.00 94.91 15 GLY B CA 1
ATOM 3186 C C . GLY B 1 16 ? 3.944 -15.425 12.352 1.00 95.95 15 GLY B C 1
ATOM 3187 O O . GLY B 1 16 ? 3.670 -14.863 11.290 1.00 93.51 15 GLY B O 1
ATOM 3188 N N . VAL B 1 17 ? 4.293 -14.762 13.449 1.00 96.60 16 VAL B N 1
ATOM 3189 C CA . VAL B 1 17 ? 4.245 -13.307 13.509 1.00 96.86 16 VAL B CA 1
ATOM 3190 C C . VAL B 1 17 ? 5.634 -12.712 13.713 1.00 88.07 16 VAL B C 1
ATOM 3191 O O . VAL B 1 17 ? 6.485 -13.321 14.362 1.00 74.25 16 VAL B O 1
ATOM 3195 N N . LEU B 1 18 ? 5.853 -11.526 13.150 1.00 86.86 17 LEU B N 1
ATOM 3196 C CA . LEU B 1 18 ? 7.091 -10.783 13.361 1.00 82.67 17 LEU B CA 1
ATOM 3197 C C . LEU B 1 18 ? 7.384 -10.630 14.850 1.00 89.21 17 LEU B C 1
ATOM 3198 O O . LEU B 1 18 ? 6.515 -10.228 15.625 1.00 91.02 17 LEU B O 1
ATOM 3203 N N . ALA B 1 19 ? 8.606 -10.964 15.245 1.00 85.91 18 ALA B N 1
ATOM 3204 C CA . ALA B 1 19 ? 9.014 -10.842 16.637 1.00 96.03 18 ALA B CA 1
ATOM 3205 C C . ALA B 1 19 ? 9.215 -9.374 16.993 1.00 104.33 18 ALA B C 1
ATOM 3206 O O . ALA B 1 19 ? 9.604 -8.578 16.138 1.00 105.03 18 ALA B O 1
ATOM 3208 N N . PRO B 1 20 ? 8.944 -9.008 18.257 1.00 104.99 19 PRO B N 1
ATOM 3209 C CA . PRO B 1 20 ? 9.159 -7.635 18.730 1.00 106.22 19 PRO B CA 1
ATOM 3210 C C . PRO B 1 20 ? 10.610 -7.193 18.536 1.00 105.52 19 PRO B C 1
ATOM 3211 O O . PRO B 1 20 ? 11.501 -8.043 18.490 1.00 115.71 19 PRO B O 1
ATOM 3215 N N . ARG B 1 21 ? 10.839 -5.886 18.428 1.00 106.50 20 ARG B N 1
ATOM 3216 C CA . ARG B 1 21 ? 12.172 -5.353 18.152 1.00 110.65 20 ARG B CA 1
ATOM 3217 C C . ARG B 1 21 ? 13.177 -5.655 19.260 1.00 105.84 20 ARG B C 1
ATOM 3218 O O . ARG B 1 21 ? 14.360 -5.864 18.995 1.00 103.59 20 ARG B O 1
ATOM 3226 N N . ASP B 1 22 ? 12.704 -5.671 20.501 1.00 107.65 21 ASP B N 1
ATOM 3227 C CA . ASP B 1 22 ? 13.570 -5.965 21.638 1.00 112.98 21 ASP B CA 1
ATOM 3228 C C . ASP B 1 22 ? 13.879 -7.458 21.739 1.00 110.31 21 ASP B C 1
ATOM 3229 O O . ASP B 1 22 ? 14.913 -7.850 22.282 1.00 99.36 21 ASP B O 1
ATOM 3234 N N . ASP B 1 23 ? 12.979 -8.283 21.210 1.00 112.70 22 ASP B N 1
ATOM 3235 C CA . ASP B 1 23 ? 13.156 -9.733 21.216 1.00 103.97 22 ASP B CA 1
ATOM 3236 C C . ASP B 1 23 ? 14.229 -10.170 20.225 1.00 90.17 22 ASP B C 1
ATOM 3237 O O . ASP B 1 23 ? 15.080 -11.000 20.547 1.00 90.40 22 ASP B O 1
ATOM 3242 N N . VAL B 1 24 ? 14.181 -9.610 19.019 1.00 90.45 23 VAL B N 1
ATOM 3243 C CA . VAL B 1 24 ? 15.170 -9.929 17.994 1.00 101.93 23 VAL B CA 1
ATOM 3244 C C . VAL B 1 24 ? 16.560 -9.448 18.408 1.00 92.38 23 VAL B C 1
ATOM 3245 O O . VAL B 1 24 ? 17.569 -10.000 17.976 1.00 88.12 23 VAL B O 1
ATOM 3249 N N . ARG B 1 25 ? 16.598 -8.426 19.259 1.00 99.58 24 ARG B N 1
ATOM 3250 C CA . ARG B 1 25 ? 17.848 -7.909 19.804 1.00 101.19 24 ARG B CA 1
ATOM 3251 C C . ARG B 1 25 ? 18.539 -8.997 20.623 1.00 91.34 24 ARG B C 1
ATOM 3252 O O . ARG B 1 25 ? 19.765 -9.131 20.596 1.00 89.57 24 ARG B O 1
ATOM 3260 N N . VAL B 1 26 ? 17.735 -9.773 21.345 1.00 96.26 25 VAL B N 1
ATOM 3261 C CA . VAL B 1 26 ? 18.229 -10.883 22.154 1.00 105.13 25 VAL B CA 1
ATOM 3262 C C . VAL B 1 26 ? 18.713 -12.031 21.272 1.00 94.75 25 VAL B C 1
ATOM 3263 O O . VAL B 1 26 ? 19.821 -12.541 21.449 1.00 90.12 25 VAL B O 1
ATOM 3267 N N . LEU B 1 27 ? 17.871 -12.428 20.323 1.00 86.97 26 LEU B N 1
ATOM 3268 C CA . LEU B 1 27 ? 18.161 -13.546 19.429 1.00 87.30 26 LEU B CA 1
ATOM 3269 C C . LEU B 1 27 ? 19.402 -13.302 18.570 1.00 86.22 26 LEU B C 1
ATOM 3270 O O . LEU B 1 27 ? 20.280 -14.163 18.482 1.00 84.71 26 LEU B O 1
ATOM 3275 N N . LYS B 1 28 ? 19.465 -12.130 17.939 1.00 81.06 27 LYS B N 1
ATOM 3276 C CA . LYS B 1 28 ? 20.618 -11.735 17.130 1.00 84.78 27 LYS B CA 1
ATOM 3277 C C . LYS B 1 28 ? 21.916 -11.813 17.927 1.00 94.82 27 LYS B C 1
ATOM 3278 O O . LYS B 1 28 ? 22.928 -12.319 17.439 1.00 78.86 27 LYS B O 1
ATOM 3284 N N . THR B 1 29 ? 21.875 -11.303 19.154 1.00 83.43 28 THR B N 1
ATOM 3285 C CA . THR B 1 29 ? 23.021 -11.351 20.051 1.00 85.31 28 THR B CA 1
ATOM 3286 C C . THR B 1 29 ? 23.352 -12.792 20.421 1.00 92.31 28 THR B C 1
ATOM 3287 O O . THR B 1 29 ? 24.515 -13.199 20.397 1.00 81.57 28 THR B O 1
ATOM 3291 N N . ARG B 1 30 ? 22.319 -13.561 20.755 1.00 83.89 29 ARG B N 1
ATOM 3292 C CA . ARG B 1 30 ? 22.484 -14.958 21.146 1.00 86.76 29 ARG B CA 1
ATOM 3293 C C . ARG B 1 30 ? 23.081 -15.795 20.016 1.00 83.52 29 ARG B C 1
ATOM 3294 O O . ARG B 1 30 ? 23.947 -16.639 20.248 1.00 77.17 29 ARG B O 1
ATOM 3302 N N . ILE B 1 31 ? 22.613 -15.551 18.796 1.00 82.65 30 ILE B N 1
ATOM 3303 C CA . ILE B 1 31 ? 23.124 -16.239 17.613 1.00 83.65 30 ILE B CA 1
ATOM 3304 C C . ILE B 1 31 ? 24.584 -15.867 17.347 1.00 89.08 30 ILE B C 1
ATOM 3305 O O . ILE B 1 31 ? 25.399 -16.725 16.997 1.00 88.17 30 ILE B O 1
ATOM 3310 N N . ALA B 1 32 ? 24.908 -14.589 17.529 1.00 95.75 31 ALA B N 1
ATOM 3311 C CA . ALA B 1 32 ? 26.268 -14.092 17.326 1.00 92.17 31 ALA B CA 1
ATOM 3312 C C . ALA B 1 32 ? 27.291 -14.830 18.187 1.00 92.10 31 ALA B C 1
ATOM 3313 O O . ALA B 1 32 ? 28.364 -15.199 17.711 1.00 95.70 31 ALA B O 1
ATOM 3315 N N . LYS B 1 33 ? 26.952 -15.044 19.454 1.00 86.81 32 LYS B N 1
ATOM 3316 C CA . LYS B 1 33 ? 27.832 -15.749 20.380 1.00 94.30 32 LYS B CA 1
ATOM 3317 C C . LYS B 1 33 ? 28.035 -17.208 19.974 1.00 92.31 32 LYS B C 1
ATOM 3318 O O . LYS B 1 33 ? 29.148 -17.732 20.041 1.00 86.08 32 LYS B O 1
ATOM 3324 N N . LEU B 1 34 ? 26.954 -17.853 19.549 1.00 92.69 33 LEU B N 1
ATOM 3325 C CA . LEU B 1 34 ? 26.989 -19.264 19.176 1.00 87.86 33 LEU B CA 1
ATOM 3326 C C . LEU B 1 34 ? 27.862 -19.518 17.949 1.00 92.25 33 LEU B C 1
ATOM 3327 O O . LEU B 1 34 ? 28.781 -20.335 17.991 1.00 86.18 33 LEU B O 1
ATOM 3332 N N . LEU B 1 35 ? 27.574 -18.810 16.863 1.00 88.49 34 LEU B N 1
ATOM 3333 C CA . LEU B 1 35 ? 28.276 -19.023 15.602 1.00 96.50 34 LEU B CA 1
ATOM 3334 C C . LEU B 1 35 ? 29.648 -18.357 15.572 1.00 93.67 34 LEU B C 1
ATOM 3335 O O . LEU B 1 35 ? 30.605 -18.909 15.027 1.00 83.38 34 LEU B O 1
ATOM 3340 N N . GLY B 1 36 ? 29.737 -17.169 16.160 1.00 88.38 35 GLY B N 1
ATOM 3341 C CA . GLY B 1 36 ? 30.955 -16.382 16.101 1.00 98.84 35 GLY B CA 1
ATOM 3342 C C . GLY B 1 36 ? 30.894 -15.406 14.943 1.00 104.10 35 GLY B C 1
ATOM 3343 O O . GLY B 1 36 ? 31.827 -15.309 14.147 1.00 105.51 35 GLY B O 1
ATOM 3344 N N . THR B 1 37 ? 29.780 -14.685 14.852 1.00 100.59 36 THR B N 1
ATOM 3345 C CA . THR B 1 37 ? 29.554 -13.737 13.766 1.00 98.05 36 THR B CA 1
ATOM 3346 C C . THR B 1 37 ? 29.083 -12.383 14.289 1.00 98.32 36 THR B C 1
ATOM 3347 O O . THR B 1 37 ? 28.926 -12.191 15.494 1.00 93.74 36 THR B O 1
ATOM 3351 N N . SER B 1 38 ? 28.855 -11.449 13.373 1.00 95.16 37 SER B N 1
ATOM 3352 C CA . SER B 1 38 ? 28.303 -10.150 13.732 1.00 105.42 37 SER B CA 1
ATOM 3353 C C . SER B 1 38 ? 26.795 -10.263 13.940 1.00 109.11 37 SER B C 1
ATOM 3354 O O . SER B 1 38 ? 26.104 -10.898 13.144 1.00 108.50 37 SER B O 1
ATOM 3357 N N . PRO B 1 39 ? 26.286 -9.644 15.017 1.00 109.18 38 PRO B N 1
ATOM 3358 C CA . PRO B 1 39 ? 24.888 -9.735 15.459 1.00 109.06 38 PRO B CA 1
ATOM 3359 C C . PRO B 1 39 ? 23.867 -9.421 14.369 1.00 114.08 38 PRO B C 1
ATOM 3360 O O . PRO B 1 39 ? 22.877 -10.141 14.230 1.00 107.47 38 PRO B O 1
ATOM 3364 N N . ASP B 1 40 ? 24.107 -8.355 13.613 1.00 111.88 39 ASP B N 1
ATOM 3365 C CA . ASP B 1 40 ? 23.169 -7.920 12.586 1.00 109.26 39 ASP B CA 1
ATOM 3366 C C . ASP B 1 40 ? 23.557 -8.458 11.213 1.00 102.46 39 ASP B C 1
ATOM 3367 O O . ASP B 1 40 ? 23.057 -7.991 10.191 1.00 98.64 39 ASP B O 1
ATOM 3372 N N . THR B 1 41 ? 24.448 -9.443 11.198 1.00 102.68 40 THR B N 1
ATOM 3373 C CA . THR B 1 41 ? 24.899 -10.053 9.951 1.00 107.37 40 THR B CA 1
ATOM 3374 C C . THR B 1 41 ? 24.243 -11.413 9.703 1.00 94.53 40 THR B C 1
ATOM 3375 O O . THR B 1 41 ? 24.346 -12.321 10.527 1.00 89.53 40 THR B O 1
ATOM 3379 N N . PHE B 1 42 ? 23.569 -11.544 8.564 1.00 88.76 41 PHE B N 1
ATOM 3380 C CA . PHE B 1 42 ? 22.971 -12.812 8.167 1.00 78.13 41 PHE B CA 1
ATOM 3381 C C . PHE B 1 42 ? 24.070 -13.840 7.923 1.00 82.33 41 PHE B C 1
ATOM 3382 O O . PHE B 1 42 ? 24.953 -13.627 7.090 1.00 93.71 41 PHE B O 1
ATOM 3390 N N . PRO B 1 43 ? 24.023 -14.958 8.663 1.00 75.11 42 PRO B N 1
ATOM 3391 C CA . PRO B 1 43 ? 25.060 -15.995 8.623 1.00 72.44 42 PRO B CA 1
ATOM 3392 C C . PRO B 1 43 ? 24.853 -16.995 7.495 1.00 72.86 42 PRO B C 1
ATOM 3393 O O . PRO B 1 43 ? 25.675 -17.895 7.322 1.00 69.08 42 PRO B O 1
ATOM 3397 N N . GLY B 1 44 ? 23.770 -16.845 6.742 1.00 70.37 43 GLY B N 1
ATOM 3398 C CA . GLY B 1 44 ? 23.481 -17.765 5.660 1.00 65.02 43 GLY B CA 1
ATOM 3399 C C . GLY B 1 44 ? 24.436 -17.641 4.488 1.00 69.88 43 GLY B C 1
ATOM 3400 O O . GLY B 1 44 ? 24.948 -16.558 4.195 1.00 68.57 43 GLY B O 1
ATOM 3401 N N . SER B 1 45 ? 24.676 -18.760 3.813 1.00 64.33 44 SER B N 1
ATOM 3402 C CA . SER B 1 45 ? 25.506 -18.769 2.618 1.00 64.84 44 SER B CA 1
ATOM 3403 C C . SER B 1 45 ? 24.703 -18.306 1.406 1.00 73.09 44 SER B C 1
ATOM 3404 O O . SER B 1 45 ? 23.529 -18.648 1.259 1.00 76.78 44 SER B O 1
ATOM 3407 N N . GLN B 1 46 ? 25.335 -17.520 0.543 1.00 62.75 45 GLN B N 1
ATOM 3408 C CA . GLN B 1 46 ? 24.709 -17.120 -0.710 1.00 65.28 45 GLN B CA 1
ATOM 3409 C C . GLN B 1 46 ? 25.500 -17.678 -1.886 1.00 59.23 45 GLN B C 1
ATOM 3410 O O . GLN B 1 46 ? 26.718 -17.522 -1.949 1.00 66.49 45 GLN B O 1
ATOM 3416 N N . PRO B 1 47 ? 24.805 -18.343 -2.819 1.00 61.29 46 PRO B N 1
ATOM 3417 C CA . PRO B 1 47 ? 25.462 -19.006 -3.951 1.00 68.62 46 PRO B CA 1
ATOM 3418 C C . PRO B 1 47 ? 25.894 -18.033 -5.045 1.00 75.10 46 PRO B C 1
ATOM 3419 O O . PRO B 1 47 ? 25.499 -16.866 -5.024 1.00 63.57 46 PRO B O 1
ATOM 3423 N N . VAL B 1 48 ? 26.704 -18.518 -5.984 1.00 62.70 47 VAL B N 1
ATOM 3424 C CA . VAL B 1 48 ? 27.114 -17.732 -7.144 1.00 58.73 47 VAL B CA 1
ATOM 3425 C C . VAL B 1 48 ? 26.589 -18.393 -8.413 1.00 58.17 47 VAL B C 1
ATOM 3426 O O . VAL B 1 48 ? 26.316 -19.593 -8.418 1.00 57.16 47 VAL B O 1
ATOM 3430 N N . SER B 1 49 ? 26.444 -17.621 -9.485 1.00 49.47 48 SER B N 1
ATOM 3431 C CA . SER B 1 49 ? 25.917 -18.169 -10.734 1.00 58.99 48 SER B CA 1
ATOM 3432 C C . SER B 1 49 ? 26.892 -19.150 -11.384 1.00 58.28 48 SER B C 1
ATOM 3433 O O . SER B 1 49 ? 28.102 -18.920 -11.398 1.00 61.27 48 SER B O 1
ATOM 3436 N N . PHE B 1 50 ? 26.354 -20.242 -11.920 1.00 58.24 49 PHE B N 1
ATOM 3437 C CA . PHE B 1 50 ? 27.159 -21.259 -12.589 1.00 69.01 49 PHE B CA 1
ATOM 3438 C C . PHE B 1 50 ? 27.776 -20.701 -13.872 1.00 71.65 49 PHE B C 1
ATOM 3439 O O . PHE B 1 50 ? 27.058 -20.319 -14.800 1.00 63.45 49 PHE B O 1
ATOM 3447 N N . SER B 1 51 ? 29.106 -20.653 -13.918 1.00 77.52 50 SER B N 1
ATOM 3448 C CA . SER B 1 51 ? 29.830 -20.147 -15.083 1.00 74.62 50 SER B CA 1
ATOM 3449 C C . SER B 1 51 ? 30.507 -21.268 -15.866 1.00 70.83 50 SER B C 1
ATOM 3450 O O . SER B 1 51 ? 30.443 -22.435 -15.482 1.00 64.74 50 SER B O 1
ATOM 3453 N N . LYS B 1 52 ? 31.164 -20.898 -16.961 1.00 74.11 51 LYS B N 1
ATOM 3454 C CA . LYS B 1 52 ? 31.871 -21.852 -17.809 1.00 71.37 51 LYS B CA 1
ATOM 3455 C C . LYS B 1 52 ? 33.047 -22.484 -17.065 1.00 75.23 51 LYS B C 1
ATOM 3456 O O . LYS B 1 52 ? 33.454 -23.608 -17.360 1.00 65.37 51 LYS B O 1
ATOM 3462 N N . LYS B 1 53 ? 33.582 -21.755 -16.091 1.00 59.26 52 LYS B N 1
ATOM 3463 C CA . LYS B 1 53 ? 34.719 -22.228 -15.310 1.00 66.09 52 LYS B CA 1
ATOM 3464 C C . LYS B 1 53 ? 34.320 -23.333 -14.335 1.00 73.54 52 LYS B C 1
ATOM 3465 O O . LYS B 1 53 ? 35.163 -24.103 -13.877 1.00 69.54 52 LYS B O 1
ATOM 3471 N N . HIS B 1 54 ? 33.031 -23.409 -14.027 1.00 62.05 53 HIS B N 1
ATOM 3472 C CA . HIS B 1 54 ? 32.542 -24.328 -13.003 1.00 57.50 53 HIS B CA 1
ATOM 3473 C C . HIS B 1 54 ? 32.375 -25.760 -13.507 1.00 54.46 53 HIS B C 1
ATOM 3474 O O . HIS B 1 54 ? 32.107 -26.671 -12.724 1.00 63.09 53 HIS B O 1
ATOM 3481 N N . LEU B 1 55 ? 32.530 -25.959 -14.813 1.00 51.74 54 LEU B N 1
ATOM 3482 C CA . LEU B 1 55 ? 32.653 -27.310 -15.345 1.00 70.26 54 LEU B CA 1
ATOM 3483 C C . LEU B 1 55 ? 33.893 -27.947 -14.733 1.00 69.63 54 LEU B C 1
ATOM 3484 O O . LEU B 1 55 ? 33.869 -29.097 -14.301 1.00 81.21 54 LEU B O 1
ATOM 3489 N N . GLN B 1 56 ? 34.973 -27.174 -14.689 1.00 66.42 55 GLN B N 1
ATOM 3490 C CA . GLN B 1 56 ? 36.230 -27.620 -14.101 1.00 84.53 55 GLN B CA 1
ATOM 3491 C C . GLN B 1 56 ? 36.110 -27.802 -12.588 1.00 72.97 55 GLN B C 1
ATOM 3492 O O . GLN B 1 56 ? 36.717 -28.703 -12.012 1.00 76.15 55 GLN B O 1
ATOM 3498 N N . ALA B 1 57 ? 35.314 -26.949 -11.949 1.00 70.08 56 ALA B N 1
ATOM 3499 C CA . ALA B 1 57 ? 35.125 -27.016 -10.502 1.00 60.40 56 ALA B CA 1
ATOM 3500 C C . ALA B 1 57 ? 34.468 -28.325 -10.069 1.00 68.04 56 ALA B C 1
ATOM 3501 O O . ALA B 1 57 ? 34.776 -28.862 -9.006 1.00 71.53 56 ALA B O 1
ATOM 3503 N N . LEU B 1 58 ? 33.561 -28.831 -10.900 1.00 63.67 57 LEU B N 1
ATOM 3504 C CA . LEU B 1 58 ? 32.866 -30.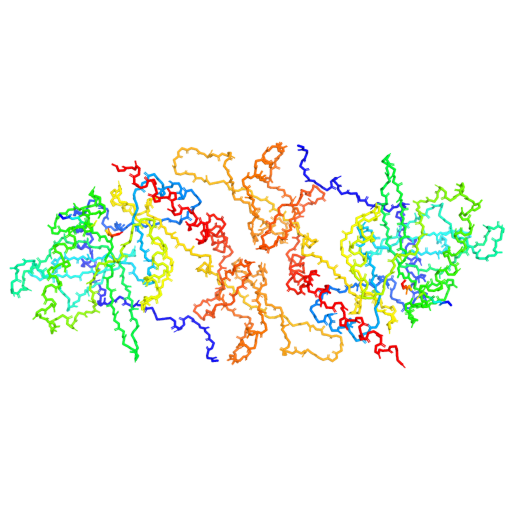083 -10.619 1.00 70.32 57 LEU B CA 1
ATOM 3505 C C . LEU B 1 58 ? 33.770 -31.290 -10.859 1.00 76.32 57 LEU B C 1
ATOM 3506 O O . LEU B 1 58 ? 33.403 -32.421 -10.546 1.00 71.83 57 LEU B O 1
ATOM 3511 N N . LYS B 1 59 ? 34.951 -31.042 -11.416 1.00 67.73 58 LYS B N 1
ATOM 3512 C CA . LYS B 1 59 ? 35.886 -32.110 -11.750 1.00 76.42 58 LYS B CA 1
ATOM 3513 C C . LYS B 1 59 ? 36.949 -32.290 -10.673 1.00 78.95 58 LYS B C 1
ATOM 3514 O O . LYS B 1 59 ? 37.531 -33.365 -10.537 1.00 87.38 58 LYS B O 1
ATOM 3520 N N . GLU B 1 60 ? 37.193 -31.232 -9.907 1.00 72.84 59 GLU B N 1
ATOM 3521 C CA . GLU B 1 60 ? 38.264 -31.235 -8.916 1.00 75.16 59 GLU B CA 1
ATOM 3522 C C . GLU B 1 60 ? 37.772 -31.527 -7.502 1.00 76.87 59 GLU B C 1
ATOM 3523 O O . GLU B 1 60 ? 38.550 -31.938 -6.643 1.00 80.49 59 GLU B O 1
ATOM 3529 N N . LYS B 1 61 ? 36.485 -31.308 -7.257 1.00 72.50 60 LYS B N 1
ATOM 3530 C CA . LYS B 1 61 ? 35.928 -31.505 -5.922 1.00 58.65 60 LYS B CA 1
ATOM 3531 C C . LYS B 1 61 ? 34.577 -32.211 -5.935 1.00 65.95 60 LYS B C 1
ATOM 3532 O O . LYS B 1 61 ? 33.815 -32.102 -6.897 1.00 68.09 60 LYS B O 1
ATOM 3538 N N . ASN B 1 62 ? 34.288 -32.932 -4.856 1.00 68.81 61 ASN B N 1
ATOM 3539 C CA . ASN B 1 62 ? 33.030 -33.653 -4.731 1.00 71.28 61 ASN B CA 1
ATOM 3540 C C . ASN B 1 62 ? 31.850 -32.711 -4.510 1.00 65.28 61 ASN B C 1
ATOM 3541 O O . ASN B 1 62 ? 31.936 -31.753 -3.739 1.00 66.89 61 ASN B O 1
ATOM 3546 N N . TYR B 1 63 ? 30.747 -32.989 -5.196 1.00 50.85 62 TYR B N 1
ATOM 3547 C CA . TYR B 1 63 ? 29.578 -32.123 -5.145 1.00 63.10 62 TYR B CA 1
ATOM 3548 C C . TYR B 1 63 ? 28.283 -32.904 -4.963 1.00 54.67 62 TYR B C 1
ATOM 3549 O O . TYR B 1 63 ? 28.128 -34.012 -5.479 1.00 49.75 62 TYR B O 1
ATOM 3558 N N . PHE B 1 64 ? 27.357 -32.319 -4.214 1.00 55.98 63 PHE B N 1
ATOM 3559 C CA . PHE B 1 64 ? 25.980 -32.784 -4.228 1.00 60.65 63 PHE B CA 1
ATOM 3560 C C . PHE B 1 64 ? 25.192 -31.824 -5.105 1.00 57.96 63 PHE B C 1
ATOM 3561 O O . PHE B 1 64 ? 25.608 -30.681 -5.314 1.00 50.63 63 PHE B O 1
ATOM 3569 N N . VAL B 1 65 ? 24.066 -32.290 -5.632 1.00 60.41 64 VAL B N 1
ATOM 3570 C CA . VAL B 1 65 ? 23.198 -31.428 -6.420 1.00 59.50 64 VAL B CA 1
ATOM 3571 C C . VAL B 1 65 ? 21.740 -31.648 -6.029 1.00 71.91 64 VAL B C 1
ATOM 3572 O O . VAL B 1 65 ? 21.337 -32.762 -5.693 1.00 64.39 64 VAL B O 1
ATOM 3576 N N . CYS B 1 66 ? 20.959 -30.574 -6.044 1.00 51.89 65 CYS B N 1
ATOM 3577 C CA . CYS B 1 66 ? 19.541 -30.667 -5.732 1.00 63.22 65 CYS B CA 1
ATOM 3578 C C . CYS B 1 66 ? 18.747 -29.678 -6.570 1.00 53.64 65 CYS B C 1
ATOM 3579 O O . CYS B 1 66 ? 19.302 -28.730 -7.122 1.00 59.72 65 CYS B O 1
ATOM 3582 N N . GLU B 1 67 ? 17.446 -29.911 -6.670 1.00 51.62 66 GLU B N 1
ATOM 3583 C CA . GLU B 1 67 ? 16.563 -28.979 -7.349 1.00 48.07 66 GLU B CA 1
ATOM 3584 C C . GLU B 1 67 ? 16.487 -27.656 -6.587 1.00 55.41 66 GLU B C 1
ATOM 3585 O O . GLU B 1 67 ? 16.382 -27.638 -5.360 1.00 54.14 66 GLU B O 1
ATOM 3591 N N . LYS B 1 68 ? 16.573 -26.551 -7.321 1.00 54.15 67 LYS B N 1
ATOM 3592 C CA . LYS B 1 68 ? 16.457 -25.224 -6.730 1.00 63.77 67 LYS B CA 1
ATOM 3593 C C . LYS B 1 68 ? 14.980 -24.850 -6.664 1.00 68.70 67 LYS B C 1
ATOM 3594 O O . LYS B 1 68 ? 14.360 -24.550 -7.686 1.00 62.37 67 LYS B O 1
ATOM 3600 N N . SER B 1 69 ? 14.417 -24.871 -5.460 1.00 67.71 68 SER B N 1
ATOM 3601 C CA . SER B 1 69 ? 12.979 -24.685 -5.283 1.00 72.82 68 SER B CA 1
ATOM 3602 C C . SER B 1 69 ? 12.555 -23.219 -5.289 1.00 67.86 68 SER B C 1
ATOM 3603 O O . SER B 1 69 ? 13.297 -22.343 -4.839 1.00 67.09 68 SER B O 1
ATOM 3606 N N . ASP B 1 70 ? 11.356 -22.963 -5.807 1.00 80.34 69 ASP B N 1
ATOM 3607 C CA . ASP B 1 70 ? 10.713 -21.667 -5.642 1.00 72.47 69 ASP B CA 1
ATOM 3608 C C . ASP B 1 70 ? 10.226 -21.586 -4.206 1.00 50.52 69 ASP B C 1
ATOM 3609 O O . ASP B 1 70 ? 9.597 -22.518 -3.710 1.00 69.24 69 ASP B O 1
ATOM 3614 N N . GLY B 1 71 ? 10.520 -20.481 -3.533 1.00 45.29 70 GLY B N 1
ATOM 3615 C CA . GLY B 1 71 ? 10.106 -20.312 -2.154 1.00 50.90 70 GLY B CA 1
ATOM 3616 C C . GLY B 1 71 ? 10.937 -19.283 -1.417 1.00 67.43 70 GLY B C 1
ATOM 3617 O O . GLY B 1 71 ? 11.604 -18.451 -2.034 1.00 63.86 70 GLY B O 1
ATOM 3618 N N . ILE B 1 72 ? 10.899 -19.345 -0.091 1.00 60.71 71 ILE B N 1
ATOM 3619 C CA . ILE B 1 72 ? 11.624 -18.393 0.735 1.00 63.00 71 ILE B CA 1
ATOM 3620 C C . ILE B 1 72 ? 12.748 -19.075 1.501 1.00 59.75 71 ILE B C 1
ATOM 3621 O O . ILE B 1 72 ? 12.503 -19.961 2.319 1.00 61.67 71 ILE B O 1
ATOM 3626 N N . ARG B 1 73 ? 13.982 -18.666 1.228 1.00 54.83 72 ARG B N 1
ATOM 3627 C CA . ARG B 1 73 ? 15.127 -19.158 1.981 1.00 52.64 72 ARG B CA 1
ATOM 3628 C C . ARG B 1 73 ? 15.078 -18.537 3.369 1.00 60.07 72 ARG B C 1
ATOM 3629 O O . ARG B 1 73 ? 14.978 -17.318 3.511 1.00 68.30 72 ARG B O 1
ATOM 3637 N N . CYS B 1 74 ? 15.140 -19.378 4.394 1.00 46.83 73 CYS B N 1
ATOM 3638 C CA . CYS B 1 74 ? 15.170 -18.897 5.769 1.00 64.45 73 CYS B CA 1
ATOM 3639 C C . CYS B 1 74 ? 15.912 -19.861 6.684 1.00 61.95 73 CYS B C 1
ATOM 3640 O O . CYS B 1 74 ? 15.994 -21.059 6.410 1.00 50.64 73 CYS B O 1
ATOM 3643 N N . LEU B 1 75 ? 16.466 -19.325 7.764 1.00 61.66 74 LEU B N 1
ATOM 3644 C CA . LEU B 1 75 ? 17.097 -20.155 8.773 1.00 51.12 74 LEU B CA 1
ATOM 3645 C C . LEU B 1 75 ? 16.070 -20.512 9.843 1.00 64.56 74 LEU B C 1
ATOM 3646 O O . LEU B 1 75 ? 15.168 -19.724 10.138 1.00 68.55 74 LEU B O 1
ATOM 3651 N N . LEU B 1 76 ? 16.194 -21.708 10.408 1.00 67.07 75 LEU B N 1
ATOM 3652 C CA . LEU B 1 76 ? 15.300 -22.138 11.477 1.00 71.47 75 LEU B CA 1
ATOM 3653 C C . LEU B 1 76 ? 16.071 -22.201 12.792 1.00 58.97 75 LEU B C 1
ATOM 3654 O O . LEU B 1 76 ? 17.062 -22.923 12.905 1.00 55.19 75 LEU B O 1
ATOM 3659 N N . TYR B 1 77 ? 15.611 -21.443 13.784 1.00 64.05 76 TYR B N 1
ATOM 3660 C CA . TYR B 1 77 ? 16.324 -21.326 15.052 1.00 55.24 76 TYR B CA 1
ATOM 3661 C C . TYR B 1 77 ? 15.510 -21.860 16.226 1.00 68.45 76 TYR B C 1
ATOM 3662 O O . TYR B 1 77 ? 14.457 -21.310 16.566 1.00 56.74 76 TYR B O 1
ATOM 3671 N N . MET B 1 78 ? 16.003 -22.933 16.839 1.00 49.36 77 MET B N 1
ATOM 3672 C CA . MET B 1 78 ? 15.372 -23.494 18.028 1.00 66.02 77 MET B CA 1
ATOM 3673 C C . MET B 1 78 ? 16.067 -22.971 19.277 1.00 69.30 77 MET B C 1
ATOM 3674 O O . MET B 1 78 ? 17.271 -23.163 19.455 1.00 67.20 77 MET B O 1
ATOM 3679 N N . THR B 1 79 ? 15.304 -22.308 20.138 1.00 65.73 78 THR B N 1
ATOM 3680 C CA . THR B 1 79 ? 15.857 -21.743 21.361 1.00 85.11 78 THR B CA 1
ATOM 3681 C C . THR B 1 79 ? 14.765 -21.528 22.402 1.00 73.90 78 THR B C 1
ATOM 3682 O O . THR B 1 79 ? 13.639 -21.999 22.239 1.00 79.48 78 THR B O 1
ATOM 3686 N N . GLU B 1 80 ? 15.104 -20.820 23.473 1.00 83.79 79 GLU B N 1
ATOM 3687 C CA . GLU B 1 80 ? 14.136 -20.508 24.513 1.00 86.79 79 GLU B CA 1
ATOM 3688 C C . GLU B 1 80 ? 13.586 -19.104 24.318 1.00 88.77 79 GLU B C 1
ATOM 3689 O O . GLU B 1 80 ? 14.291 -18.217 23.839 1.00 93.12 79 GLU B O 1
ATOM 3695 N N . HIS B 1 81 ? 12.323 -18.912 24.685 1.00 83.14 80 HIS B N 1
ATOM 3696 C CA . HIS B 1 81 ? 11.676 -17.615 24.549 1.00 89.89 80 HIS B CA 1
ATOM 3697 C C . HIS B 1 81 ? 12.440 -16.569 25.353 1.00 102.18 80 HIS B C 1
ATOM 3698 O O . HIS B 1 81 ? 12.828 -16.821 26.493 1.00 116.26 80 HIS B O 1
ATOM 3705 N N . PRO B 1 82 ? 12.678 -15.396 24.748 1.00 106.56 81 PRO B N 1
ATOM 3706 C CA . PRO B 1 82 ? 13.440 -14.307 25.370 1.00 111.07 81 PRO B CA 1
ATOM 3707 C C . PRO B 1 82 ? 12.807 -13.772 26.655 1.00 113.64 81 PRO B C 1
ATOM 3708 O O . PRO B 1 82 ? 13.532 -13.368 27.564 1.00 103.73 81 PRO B O 1
ATOM 3712 N N . ARG B 1 83 ? 11.478 -13.766 26.723 1.00 109.15 82 ARG B N 1
ATOM 3713 C CA . ARG B 1 83 ? 10.772 -13.238 27.888 1.00 99.05 82 ARG B CA 1
ATOM 3714 C C . ARG B 1 83 ? 10.251 -14.349 28.803 1.00 107.27 82 ARG B C 1
ATOM 3715 O O . ARG B 1 83 ? 9.737 -14.084 29.889 1.00 102.23 82 ARG B O 1
ATOM 3723 N N . TYR B 1 84 ? 10.396 -15.592 28.356 1.00 111.62 83 TYR B N 1
ATOM 3724 C CA . TYR B 1 84 ? 10.020 -16.755 29.152 1.00 110.82 83 TYR B CA 1
ATOM 3725 C C . TYR B 1 84 ? 11.141 -17.790 29.089 1.00 116.56 83 TYR B C 1
ATOM 3726 O O . TYR B 1 84 ? 11.278 -18.504 28.096 1.00 121.03 83 TYR B O 1
ATOM 3735 N N . GLU B 1 85 ? 11.940 -17.868 30.151 1.00 110.72 84 GLU B N 1
ATOM 3736 C CA . GLU B 1 85 ? 13.152 -18.689 30.153 1.00 126.82 84 GLU B CA 1
ATOM 3737 C C . GLU B 1 85 ? 12.888 -20.195 30.177 1.00 128.04 84 GLU B C 1
ATOM 3738 O O . GLU B 1 85 ? 13.817 -20.997 30.071 1.00 118.66 84 GLU B O 1
ATOM 3744 N N . ASN B 1 86 ? 11.622 -20.574 30.310 1.00 128.90 85 ASN B N 1
ATOM 3745 C CA . ASN B 1 86 ? 11.251 -21.979 30.405 1.00 117.48 85 ASN B CA 1
ATOM 3746 C C . ASN B 1 86 ? 10.663 -22.545 29.115 1.00 118.62 85 ASN B C 1
ATOM 3747 O O . ASN B 1 86 ? 10.612 -23.761 28.928 1.00 103.15 85 ASN B O 1
ATOM 3752 N N . ARG B 1 87 ? 10.225 -21.657 28.227 1.00 122.83 86 ARG B N 1
ATOM 3753 C CA . ARG B 1 87 ? 9.479 -22.061 27.037 1.00 110.13 86 ARG B CA 1
ATOM 3754 C C . ARG B 1 87 ? 10.337 -22.159 25.778 1.00 101.33 86 ARG B C 1
ATOM 3755 O O . ARG B 1 87 ? 11.049 -21.216 25.427 1.00 99.09 86 ARG B O 1
ATOM 3763 N N . PRO B 1 88 ? 10.258 -23.308 25.091 1.00 92.06 87 PRO B N 1
ATOM 3764 C CA . PRO B 1 88 ? 10.953 -23.526 23.820 1.00 93.72 87 PRO B CA 1
ATOM 3765 C C . PRO B 1 88 ? 10.334 -22.655 22.739 1.00 90.38 87 PRO B C 1
ATOM 3766 O O . PRO B 1 88 ? 9.107 -22.594 22.641 1.00 75.62 87 PRO B O 1
ATOM 3770 N N . SER B 1 89 ? 11.164 -21.995 21.940 1.00 82.50 88 SER B N 1
ATOM 3771 C CA . SER B 1 89 ? 10.662 -21.149 20.867 1.00 80.94 88 SER B CA 1
ATOM 3772 C C . SER B 1 89 ? 11.331 -21.469 19.534 1.00 75.72 88 SER B C 1
ATOM 3773 O O . SER B 1 89 ? 12.506 -21.834 19.485 1.00 54.32 88 SER B O 1
ATOM 3776 N N . VAL B 1 90 ? 10.567 -21.339 18.456 1.00 67.87 89 VAL B N 1
ATOM 3777 C CA . VAL B 1 90 ? 11.088 -21.566 17.117 1.00 71.21 89 VAL B CA 1
ATOM 3778 C C . VAL B 1 90 ? 10.938 -20.299 16.285 1.00 64.05 89 VAL B C 1
ATOM 3779 O O . VAL B 1 90 ? 9.863 -19.701 16.237 1.00 60.07 89 VAL B O 1
ATOM 3783 N N . TYR B 1 91 ? 12.025 -19.885 15.645 1.00 66.25 90 TYR B N 1
ATOM 3784 C CA . TYR B 1 91 ? 11.999 -18.685 14.823 1.00 63.13 90 TYR B CA 1
ATOM 3785 C C . TYR B 1 91 ? 12.476 -18.963 13.403 1.00 63.17 90 TYR B C 1
ATOM 3786 O O . TYR B 1 91 ? 13.382 -19.769 13.184 1.00 60.57 90 TYR B O 1
ATOM 3795 N N . LEU B 1 92 ? 11.844 -18.297 12.443 1.00 72.34 91 LEU B N 1
ATOM 3796 C CA . LEU B 1 92 ? 12.315 -18.285 11.067 1.00 58.25 91 LEU B CA 1
ATOM 3797 C C . LEU B 1 92 ? 12.810 -16.878 10.762 1.00 67.18 91 LEU B C 1
ATOM 3798 O O . LEU B 1 92 ? 12.174 -15.895 11.146 1.00 69.03 91 LEU B O 1
ATOM 3803 N N . PHE B 1 93 ? 13.951 -16.770 10.090 1.00 65.71 92 PHE B N 1
ATOM 3804 C CA . PHE B 1 93 ? 14.418 -15.459 9.653 1.00 70.95 92 PHE B CA 1
ATOM 3805 C C . PHE B 1 93 ? 15.116 -15.496 8.296 1.00 70.56 92 PHE B C 1
ATOM 3806 O O . PHE B 1 93 ? 15.856 -16.434 7.991 1.00 70.35 92 PHE B O 1
ATOM 3814 N N . ASP B 1 94 ? 14.851 -14.475 7.482 1.00 62.45 93 ASP B N 1
ATOM 3815 C CA . ASP B 1 94 ? 15.415 -14.378 6.137 1.00 77.03 93 ASP B CA 1
ATOM 3816 C C . ASP B 1 94 ? 16.664 -13.505 6.117 1.00 72.45 93 ASP B C 1
ATOM 3817 O O . ASP B 1 94 ? 17.150 -13.088 7.168 1.00 73.99 93 ASP B O 1
ATOM 3822 N N . ARG B 1 95 ? 17.172 -13.218 4.920 1.00 80.55 94 ARG B N 1
ATOM 3823 C CA . ARG B 1 95 ? 18.407 -12.450 4.781 1.00 81.38 94 ARG B CA 1
ATOM 3824 C C . ARG B 1 95 ? 18.237 -10.979 5.152 1.00 86.63 94 ARG B C 1
ATOM 3825 O O . ARG B 1 95 ? 19.220 -10.262 5.341 1.00 76.83 94 ARG B O 1
ATOM 3833 N N . LYS B 1 96 ? 16.989 -10.537 5.264 1.00 80.26 95 LYS B N 1
ATOM 3834 C CA . LYS B 1 96 ? 16.699 -9.197 5.760 1.00 82.23 95 LYS B CA 1
ATOM 3835 C C . LYS B 1 96 ? 16.622 -9.211 7.281 1.00 82.14 95 LYS B C 1
ATOM 3836 O O . LYS B 1 96 ? 16.280 -8.204 7.902 1.00 90.92 95 LYS B O 1
ATOM 3842 N N . MET B 1 97 ? 16.938 -10.366 7.862 1.00 84.32 96 MET B N 1
ATOM 3843 C CA . MET B 1 97 ? 16.949 -10.561 9.311 1.00 75.59 96 MET B CA 1
ATOM 3844 C C . MET B 1 97 ? 15.601 -10.261 9.965 1.00 81.71 96 MET B C 1
ATOM 3845 O O . MET B 1 97 ? 15.541 -9.762 11.091 1.00 80.17 96 MET B O 1
ATOM 3850 N N . ASN B 1 98 ? 14.524 -10.573 9.253 1.00 81.13 97 ASN B N 1
ATOM 3851 C CA . ASN B 1 98 ? 13.184 -10.475 9.817 1.00 89.18 97 ASN B CA 1
ATOM 3852 C C . ASN B 1 98 ? 12.824 -11.747 10.575 1.00 71.88 97 ASN B C 1
ATOM 3853 O O . ASN B 1 98 ? 12.616 -12.801 9.975 1.00 76.12 97 ASN B O 1
ATOM 3858 N N . PHE B 1 99 ? 12.756 -11.645 11.898 1.00 74.91 98 PHE B N 1
ATOM 3859 C CA . PHE B 1 99 ? 12.486 -12.807 12.737 1.00 71.03 98 PHE B CA 1
ATOM 3860 C C . PHE B 1 99 ? 10.990 -13.039 12.940 1.00 74.60 98 PHE B C 1
ATOM 3861 O O . PHE B 1 99 ? 10.279 -12.178 13.461 1.00 76.53 98 PHE B O 1
ATOM 3869 N N . TYR B 1 100 ? 10.522 -14.209 12.517 1.00 68.16 99 TYR B N 1
ATOM 3870 C CA . TYR B 1 100 ? 9.127 -14.591 12.690 1.00 69.44 99 TYR B CA 1
ATOM 3871 C C . TYR B 1 100 ? 9.014 -15.669 13.759 1.00 81.08 99 TYR B C 1
ATOM 3872 O O . TYR B 1 100 ? 9.724 -16.673 13.718 1.00 75.90 99 TYR B O 1
ATOM 3881 N N . HIS B 1 101 ? 8.126 -15.453 14.723 1.00 83.41 100 HIS B N 1
ATOM 3882 C CA . HIS B 1 101 ? 7.893 -16.430 15.777 1.00 78.10 100 HIS B CA 1
ATOM 3883 C C . HIS B 1 101 ? 6.909 -17.487 15.291 1.00 78.95 100 HIS B C 1
ATOM 3884 O O . HIS B 1 101 ? 5.767 -17.173 14.957 1.00 84.64 100 HIS B O 1
ATOM 3891 N N . VAL B 1 102 ? 7.353 -18.740 15.254 1.00 81.44 101 VAL B N 1
ATOM 3892 C CA . VAL B 1 102 ? 6.502 -19.836 14.805 1.00 83.19 101 VAL B CA 1
ATOM 3893 C C . VAL B 1 102 ? 5.955 -20.632 15.986 1.00 82.08 101 VAL B C 1
ATOM 3894 O O . VAL B 1 102 ? 6.702 -21.327 16.677 1.00 79.44 101 VAL B O 1
ATOM 3898 N N . GLU B 1 103 ? 4.650 -20.525 16.216 1.00 92.19 102 GLU B N 1
ATOM 3899 C CA . GLU B 1 103 ? 4.001 -21.289 17.277 1.00 94.97 102 GLU B CA 1
ATOM 3900 C C . GLU B 1 103 ? 3.336 -22.542 16.720 1.00 88.07 102 GLU B C 1
ATOM 3901 O O . GLU B 1 103 ? 3.221 -22.705 15.503 1.00 84.60 102 GLU B O 1
ATOM 3907 N N . LYS B 1 104 ? 2.906 -23.419 17.625 1.00 74.25 103 LYS B N 1
ATOM 3908 C CA . LYS B 1 104 ? 2.225 -24.661 17.269 1.00 84.08 103 LYS B CA 1
ATOM 3909 C C . LYS B 1 104 ? 3.120 -25.605 16.466 1.00 70.17 103 LYS B C 1
ATOM 3910 O O . LYS B 1 104 ? 2.640 -26.470 15.731 1.00 72.74 103 LYS B O 1
ATOM 3916 N N . ILE B 1 105 ? 4.428 -25.432 16.631 1.00 68.48 104 ILE B N 1
ATOM 3917 C CA . ILE B 1 105 ? 5.413 -26.336 16.056 1.00 64.55 104 ILE B CA 1
ATOM 3918 C C . ILE B 1 105 ? 6.429 -26.734 17.129 1.00 72.94 104 ILE B C 1
ATOM 3919 O O . ILE B 1 105 ? 6.722 -25.953 18.036 1.00 77.75 104 ILE B O 1
ATOM 3924 N N . PHE B 1 106 ? 6.945 -27.956 17.047 1.00 58.80 105 PHE B N 1
ATOM 3925 C CA . PHE B 1 106 ? 7.998 -28.388 17.961 1.00 61.28 105 PHE B CA 1
ATOM 3926 C C . PHE B 1 106 ? 8.844 -29.507 17.377 1.00 51.03 105 PHE B C 1
ATOM 3927 O O . PHE B 1 106 ? 8.403 -30.246 16.497 1.00 44.74 105 PHE B O 1
ATOM 3935 N N . TYR B 1 107 ? 10.065 -29.622 17.881 1.00 52.77 106 TYR B N 1
ATOM 3936 C CA . TYR B 1 107 ? 10.982 -30.648 17.418 1.00 47.18 106 TYR B CA 1
ATOM 3937 C C . TYR B 1 107 ? 11.399 -31.558 18.571 1.00 62.89 106 TYR B C 1
ATOM 3938 O O . TYR B 1 107 ? 12.090 -31.126 19.498 1.00 55.14 106 TYR B O 1
ATOM 3947 N N . PRO B 1 108 ? 10.948 -32.823 18.521 1.00 56.75 107 PRO B N 1
ATOM 3948 C CA . PRO B 1 108 ? 11.182 -33.818 19.573 1.00 53.40 107 PRO B CA 1
ATOM 3949 C C . PRO B 1 108 ? 12.656 -34.191 19.715 1.00 67.02 107 PRO B C 1
ATOM 3950 O O . PRO B 1 108 ? 13.426 -34.063 18.757 1.00 45.58 107 PRO B O 1
ATOM 3954 N N . VAL B 1 109 ? 13.032 -34.642 20.908 1.00 59.27 108 VAL B N 1
ATOM 3955 C CA . VAL B 1 109 ? 14.378 -35.130 21.175 1.00 56.99 108 VAL B CA 1
ATOM 3956 C C . VAL B 1 109 ? 14.336 -36.652 21.147 1.00 61.17 108 VAL B C 1
ATOM 3957 O O . VAL B 1 109 ? 13.375 -37.251 21.632 1.00 57.02 108 VAL B O 1
ATOM 3961 N N . GLU B 1 110 ? 15.364 -37.277 20.575 1.00 58.45 109 GLU B N 1
ATOM 3962 C CA . GLU B 1 110 ? 15.391 -38.735 20.424 1.00 63.07 109 GLU B CA 1
ATOM 3963 C C . GLU B 1 110 ? 15.226 -39.487 21.749 1.00 76.24 109 GLU B C 1
ATOM 3964 O O . GLU B 1 110 ? 15.709 -39.042 22.793 1.00 63.71 109 GLU B O 1
ATOM 3970 N N . ASN B 1 111 ? 14.522 -40.617 21.692 1.00 66.28 110 ASN B N 1
ATOM 3971 C CA . ASN B 1 111 ? 14.277 -41.475 22.855 1.00 77.07 110 ASN B CA 1
ATOM 3972 C C . ASN B 1 111 ? 13.453 -40.830 23.977 1.00 78.10 110 ASN B C 1
ATOM 3973 O O . ASN B 1 111 ? 13.363 -41.374 25.078 1.00 88.07 110 ASN B O 1
ATOM 3978 N N . ASP B 1 112 ? 12.849 -39.679 23.691 1.00 61.41 111 ASP B N 1
ATOM 3979 C CA . ASP B 1 112 ? 11.943 -39.028 24.634 1.00 71.11 111 ASP B CA 1
ATOM 3980 C C . ASP B 1 112 ? 10.489 -39.326 24.267 1.00 72.64 111 ASP B C 1
ATOM 3981 O O . ASP B 1 112 ? 9.982 -38.834 23.257 1.00 73.61 111 ASP B O 1
ATOM 3986 N N . LYS B 1 113 ? 9.827 -40.133 25.092 1.00 66.86 112 LYS B N 1
ATOM 3987 C CA . LYS B 1 113 ? 8.450 -40.545 24.837 1.00 69.31 112 LYS B CA 1
ATOM 3988 C C . LYS B 1 113 ? 7.431 -39.467 25.208 1.00 71.50 112 LYS B C 1
ATOM 3989 O O . LYS B 1 113 ? 6.304 -39.476 24.715 1.00 75.49 112 LYS B O 1
ATOM 3995 N N . SER B 1 114 ? 7.830 -38.545 26.079 1.00 68.13 113 SER B N 1
ATOM 3996 C CA . SER B 1 114 ? 6.936 -37.480 26.532 1.00 66.97 113 SER B CA 1
ATOM 3997 C C . SER B 1 114 ? 6.762 -36.389 25.478 1.00 84.79 113 SER B C 1
ATOM 3998 O O . SER B 1 114 ? 5.674 -35.834 25.317 1.00 72.66 113 SER B O 1
ATOM 4001 N N . GLY B 1 115 ? 7.840 -36.082 24.763 1.00 70.43 114 GLY B N 1
ATOM 4002 C CA . GLY B 1 115 ? 7.809 -35.038 23.756 1.00 63.78 114 GLY B CA 1
ATOM 4003 C C . GLY B 1 115 ? 7.855 -33.660 24.387 1.00 76.50 114 GLY B C 1
ATOM 4004 O O . GLY B 1 115 ? 7.448 -32.672 23.775 1.00 73.94 114 GLY B O 1
ATOM 4005 N N . LYS B 1 116 ? 8.358 -33.598 25.617 1.00 68.53 115 LYS B N 1
ATOM 4006 C CA . LYS B 1 116 ? 8.437 -32.342 26.354 1.00 70.27 115 LYS B CA 1
ATOM 4007 C C . LYS B 1 116 ? 9.869 -31.822 26.424 1.00 73.88 115 LYS B C 1
ATOM 4008 O O . LYS B 1 116 ? 10.098 -30.644 26.701 1.00 70.87 115 LYS B O 1
ATOM 4014 N N . LYS B 1 117 ? 10.829 -32.708 26.184 1.00 55.33 116 LYS B N 1
ATOM 4015 C CA . LYS B 1 117 ? 12.219 -32.296 26.047 1.00 74.86 116 LYS B CA 1
ATOM 4016 C C . LYS B 1 117 ? 12.379 -31.600 24.700 1.00 68.00 116 LYS B C 1
ATOM 4017 O O . LYS B 1 117 ? 11.748 -31.988 23.713 1.00 64.89 116 LYS B O 1
ATOM 4023 N N . TYR B 1 118 ? 13.215 -30.569 24.656 1.00 58.33 117 TYR B N 1
ATOM 4024 C CA . TYR B 1 118 ? 13.341 -29.762 23.448 1.00 64.93 117 TYR B CA 1
ATOM 4025 C C . TYR B 1 118 ? 14.784 -29.435 23.096 1.00 62.32 117 TYR B C 1
ATOM 4026 O O . TYR B 1 118 ? 15.693 -29.610 23.908 1.00 62.84 117 TYR B O 1
ATOM 4035 N N . HIS B 1 119 ? 14.982 -28.955 21.873 1.00 61.13 118 HIS B N 1
ATOM 4036 C CA . HIS B 1 119 ? 16.300 -28.547 21.414 1.00 62.80 118 HIS B CA 1
ATOM 4037 C C . HIS B 1 119 ? 16.500 -27.054 21.654 1.00 69.21 118 HIS B C 1
ATOM 4038 O O . HIS B 1 119 ? 15.554 -26.269 21.565 1.00 66.07 118 HIS B O 1
ATOM 4045 N N . VAL B 1 120 ? 17.733 -26.670 21.967 1.00 61.01 119 VAL B N 1
ATOM 4046 C CA . VAL B 1 120 ? 18.106 -25.262 22.067 1.00 66.93 119 VAL B CA 1
ATOM 4047 C C . VAL B 1 120 ? 19.422 -25.066 21.336 1.00 70.63 119 VAL B C 1
ATOM 4048 O O . VAL B 1 120 ? 20.149 -26.033 21.106 1.00 69.20 119 VAL B O 1
ATOM 4052 N N . ASP B 1 121 ? 19.726 -23.820 20.979 1.00 74.78 120 ASP B N 1
ATOM 4053 C CA . ASP B 1 121 ? 20.933 -23.503 20.220 1.00 74.45 120 ASP B CA 1
ATOM 4054 C C . ASP B 1 121 ? 21.059 -24.405 18.995 1.00 80.05 120 ASP B C 1
ATOM 4055 O O . ASP B 1 121 ? 22.111 -24.995 18.740 1.00 71.03 120 ASP B O 1
ATOM 4060 N N . THR B 1 122 ? 19.963 -24.519 18.256 1.00 67.09 121 THR B N 1
ATOM 4061 C CA . THR B 1 122 ? 19.929 -25.324 17.047 1.00 64.40 121 THR B CA 1
ATOM 4062 C C . THR B 1 122 ? 19.551 -24.445 15.861 1.00 65.03 121 THR B C 1
ATOM 4063 O O . THR B 1 122 ? 18.529 -23.756 15.882 1.00 60.89 121 THR B O 1
ATOM 4067 N N . LEU B 1 123 ? 20.389 -24.459 14.831 1.00 54.18 122 LEU B N 1
ATOM 4068 C CA . LEU B 1 123 ? 20.212 -23.555 13.704 1.00 52.89 122 LEU B CA 1
ATOM 4069 C C . LEU B 1 123 ? 20.268 -24.304 12.381 1.00 59.43 122 LEU B C 1
ATOM 4070 O O . LEU B 1 123 ? 21.299 -24.877 12.022 1.00 48.85 122 LEU B O 1
ATOM 4075 N N . LEU B 1 124 ? 19.154 -24.290 11.658 1.00 49.98 123 LEU B N 1
ATOM 4076 C CA . LEU B 1 124 ? 19.056 -25.008 10.395 1.00 54.67 123 LEU B CA 1
ATOM 4077 C C . LEU B 1 124 ? 19.012 -24.057 9.209 1.00 60.88 123 LEU B C 1
ATOM 4078 O O . LEU B 1 124 ? 18.610 -22.901 9.340 1.00 55.03 123 LEU B O 1
ATOM 4083 N N . ASP B 1 125 ? 19.431 -24.555 8.051 1.00 51.29 124 ASP B N 1
ATOM 4084 C CA . ASP B 1 125 ? 19.316 -23.809 6.807 1.00 51.08 124 ASP B CA 1
ATOM 4085 C C . ASP B 1 125 ? 18.414 -24.588 5.862 1.00 52.53 124 ASP B C 1
ATOM 4086 O O . ASP B 1 125 ? 18.630 -25.779 5.620 1.00 51.85 124 ASP B O 1
ATOM 4091 N N . GLY B 1 126 ? 17.397 -23.921 5.333 1.00 45.05 125 GLY B N 1
ATOM 4092 C CA . GLY B 1 126 ? 16.478 -24.573 4.424 1.00 48.16 125 GLY B CA 1
ATOM 4093 C C . GLY B 1 126 ? 15.614 -23.601 3.652 1.00 57.48 125 GLY B C 1
ATOM 4094 O O . GLY B 1 126 ? 15.787 -22.387 3.757 1.00 56.99 125 GLY B O 1
ATOM 4095 N N . GLU B 1 127 ? 14.681 -24.132 2.870 1.00 54.84 126 GLU B N 1
ATOM 4096 C CA . GLU B 1 127 ? 13.742 -23.278 2.160 1.00 49.10 126 GLU B CA 1
ATOM 4097 C C . GLU B 1 127 ? 12.291 -23.632 2.452 1.00 60.31 126 GLU B C 1
ATOM 4098 O O . GLU B 1 127 ? 11.919 -24.806 2.551 1.00 47.85 126 GLU B O 1
ATOM 4104 N N . LEU B 1 128 ? 11.476 -22.595 2.588 1.00 51.12 127 LEU B N 1
ATOM 4105 C CA . LEU B 1 128 ? 10.051 -22.751 2.812 1.00 60.51 127 LEU B CA 1
ATOM 4106 C C . LEU B 1 128 ? 9.338 -22.821 1.460 1.00 60.44 127 LEU B C 1
ATOM 4107 O O . LEU B 1 128 ? 9.317 -21.841 0.711 1.00 71.87 127 LEU B O 1
ATOM 4112 N N . VAL B 1 129 ? 8.771 -23.981 1.140 1.00 50.42 128 VAL B N 1
ATOM 4113 C CA . VAL B 1 129 ? 8.066 -24.151 -0.128 1.00 58.06 128 VAL B CA 1
ATOM 4114 C C . VAL B 1 129 ? 6.586 -24.444 0.092 1.00 55.74 128 VAL B C 1
ATOM 4115 O O . VAL B 1 129 ? 6.166 -24.769 1.201 1.00 66.38 128 VAL B O 1
ATOM 4119 N N . LEU B 1 130 ? 5.801 -24.324 -0.972 1.00 58.59 129 LEU B N 1
ATOM 4120 C CA . LEU B 1 130 ? 4.368 -24.580 -0.905 1.00 59.17 129 LEU B CA 1
ATOM 4121 C C . LEU B 1 130 ? 3.951 -25.605 -1.955 1.00 59.39 129 LEU B C 1
ATOM 4122 O O . LEU B 1 130 ? 3.921 -25.301 -3.150 1.00 65.42 129 LEU B O 1
ATOM 4127 N N . ASP B 1 131 ? 3.637 -26.819 -1.512 1.00 53.96 130 ASP B N 1
ATOM 4128 C CA . ASP B 1 131 ? 3.217 -27.873 -2.429 1.00 57.81 130 ASP B CA 1
ATOM 4129 C C . ASP B 1 131 ? 1.734 -27.755 -2.766 1.00 65.94 130 ASP B C 1
ATOM 4130 O O . ASP B 1 131 ? 0.934 -27.325 -1.937 1.00 68.03 130 ASP B O 1
ATOM 4135 N N . ILE B 1 132 ? 1.379 -28.129 -3.992 1.00 76.29 131 ILE B N 1
ATOM 4136 C CA . ILE B 1 132 ? -0.008 -28.079 -4.440 1.00 76.39 131 ILE B CA 1
ATOM 4137 C C . ILE B 1 132 ? -0.515 -29.471 -4.808 1.00 80.83 131 ILE B C 1
ATOM 4138 O O . ILE B 1 132 ? 0.020 -30.120 -5.707 1.00 75.25 131 ILE B O 1
ATOM 4143 N N . TYR B 1 133 ? -1.544 -29.927 -4.100 1.00 93.17 132 TYR B N 1
ATOM 4144 C CA . TYR B 1 133 ? -2.153 -31.226 -4.362 1.00 96.19 132 TYR B CA 1
ATOM 4145 C C . TYR B 1 133 ? -3.445 -31.034 -5.152 1.00 103.30 132 TYR B C 1
ATOM 4146 O O . TYR B 1 133 ? -3.990 -29.930 -5.182 1.00 94.90 132 TYR B O 1
ATOM 4155 N N . PRO B 1 134 ? -3.923 -32.100 -5.818 1.00 119.20 133 PRO B N 1
ATOM 4156 C CA . PRO B 1 134 ? -5.217 -32.062 -6.510 1.00 119.54 133 PRO B CA 1
ATOM 4157 C C . PRO B 1 134 ? -6.345 -31.630 -5.574 1.00 115.44 133 PRO B C 1
ATOM 4158 O O . PRO B 1 134 ? -6.327 -31.982 -4.393 1.00 111.38 133 PRO B O 1
ATOM 4162 N N . GLY B 1 135 ? -7.304 -30.870 -6.093 1.00 111.44 134 GLY B N 1
ATOM 4163 C CA . GLY B 1 135 ? -8.426 -30.409 -5.295 1.00 108.23 134 GLY B CA 1
ATOM 4164 C C . GLY B 1 135 ? -8.194 -29.050 -4.662 1.00 118.61 134 GLY B C 1
ATOM 4165 O O . GLY B 1 135 ? -9.143 -28.377 -4.257 1.00 129.00 134 GLY B O 1
ATOM 4166 N N . GLY B 1 136 ? -6.932 -28.644 -4.573 1.00 121.10 135 GLY B N 1
ATOM 4167 C CA . GLY B 1 136 ? -6.584 -27.374 -3.964 1.00 118.55 135 GLY B CA 1
ATOM 4168 C C . GLY B 1 136 ? -6.019 -27.534 -2.566 1.00 110.22 135 GLY B C 1
ATOM 4169 O O . GLY B 1 136 ? -6.105 -26.621 -1.742 1.00 104.45 135 GLY B O 1
ATOM 4170 N N . LYS B 1 137 ? -5.440 -28.700 -2.295 1.00 106.70 136 LYS B N 1
ATOM 4171 C CA . LYS B 1 137 ? -4.831 -28.963 -0.997 1.00 103.34 136 LYS B CA 1
ATOM 4172 C C . LYS B 1 137 ? -3.417 -28.395 -0.962 1.00 91.21 136 LYS B C 1
ATOM 4173 O O . LYS B 1 137 ? -2.532 -28.861 -1.682 1.00 79.22 136 LYS B O 1
ATOM 4179 N N . LYS B 1 138 ? -3.207 -27.391 -0.119 1.00 77.95 137 LYS B N 1
ATOM 4180 C CA . LYS B 1 138 ? -1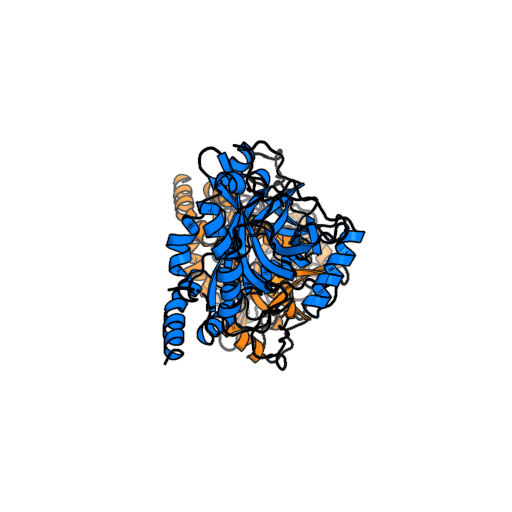.905 -26.748 -0.011 1.00 76.70 137 LYS B CA 1
ATOM 4181 C C . LYS B 1 138 ? -1.143 -27.228 1.220 1.00 77.14 137 LYS B C 1
ATOM 4182 O O . LYS B 1 138 ? -1.650 -27.166 2.339 1.00 74.81 137 LYS B O 1
ATOM 4188 N N . GLN B 1 139 ? 0.079 -27.707 1.009 1.00 62.76 138 GLN B N 1
ATOM 4189 C CA . GLN B 1 139 ? 0.915 -28.157 2.116 1.00 50.20 138 GLN B CA 1
ATOM 4190 C C . GLN B 1 139 ? 2.214 -27.361 2.199 1.00 67.31 138 GLN B C 1
ATOM 4191 O O . GLN B 1 139 ? 3.111 -27.525 1.366 1.00 58.32 138 GLN B O 1
ATOM 4197 N N . LEU B 1 140 ? 2.309 -26.495 3.203 1.00 56.72 139 LEU B N 1
ATOM 4198 C CA . LEU B 1 140 ? 3.538 -25.758 3.457 1.00 42.83 139 LEU B CA 1
ATOM 4199 C C . LEU B 1 140 ? 4.614 -26.747 3.893 1.00 60.84 139 LEU B C 1
ATOM 4200 O O . LEU B 1 140 ? 4.346 -27.664 4.670 1.00 58.05 139 LEU B O 1
ATOM 4205 N N . ARG B 1 141 ? 5.826 -26.572 3.385 1.00 52.74 140 ARG B N 1
ATOM 4206 C CA . ARG B 1 141 ? 6.887 -27.527 3.656 1.00 47.85 140 ARG B CA 1
ATOM 4207 C C . ARG B 1 141 ? 8.228 -26.820 3.819 1.00 53.59 140 ARG B C 1
ATOM 4208 O O . ARG B 1 141 ? 8.549 -25.899 3.069 1.00 54.42 140 ARG B O 1
ATOM 4216 N N . TYR B 1 142 ? 9.001 -27.246 4.812 1.00 58.35 141 TYR B N 1
ATOM 4217 C CA . TYR B 1 142 ? 10.321 -26.678 5.041 1.00 44.23 141 TYR B CA 1
ATOM 4218 C C . TYR B 1 142 ? 11.395 -27.685 4.649 1.00 48.26 141 TYR B C 1
ATOM 4219 O O . TYR B 1 142 ? 11.640 -28.662 5.361 1.00 48.42 141 TYR B O 1
ATOM 4228 N N . LEU B 1 143 ? 12.023 -27.444 3.503 1.00 50.75 142 LEU B N 1
ATOM 4229 C CA . LEU B 1 143 ? 13.051 -28.335 2.988 1.00 46.04 142 LEU B CA 1
ATOM 4230 C C . LEU B 1 143 ? 14.419 -27.947 3.543 1.00 52.76 142 LEU B C 1
ATOM 4231 O O . LEU B 1 143 ? 14.981 -26.923 3.161 1.00 52.98 142 LEU B O 1
ATOM 4236 N N . VAL B 1 144 ? 14.947 -28.773 4.443 1.00 48.32 143 VAL B N 1
ATOM 4237 C CA . VAL B 1 144 ? 16.238 -28.516 5.079 1.00 46.76 143 VAL B CA 1
ATOM 4238 C C . VAL B 1 144 ? 17.393 -28.983 4.196 1.00 54.04 143 VAL B C 1
ATOM 4239 O O . VAL B 1 144 ? 17.420 -30.136 3.763 1.00 50.23 143 VAL B O 1
ATOM 4243 N N . PHE B 1 145 ? 18.344 -28.090 3.927 1.00 38.16 144 PHE B N 1
ATOM 4244 C CA . PHE B 1 145 ? 19.514 -28.464 3.130 1.00 55.28 144 PHE B CA 1
ATOM 4245 C C . PHE B 1 145 ? 20.870 -28.255 3.817 1.00 48.52 144 PHE B C 1
ATOM 4246 O O . PHE B 1 145 ? 21.906 -28.622 3.265 1.00 63.40 144 PHE B O 1
ATOM 4254 N N . ASP B 1 146 ? 20.864 -27.683 5.018 1.00 50.50 145 ASP B N 1
ATOM 4255 C CA . ASP B 1 146 ? 22.104 -27.541 5.784 1.00 58.56 145 ASP B CA 1
ATOM 4256 C C . ASP B 1 146 ? 21.860 -27.329 7.278 1.00 59.75 145 ASP B C 1
ATOM 4257 O O . ASP B 1 146 ? 20.761 -26.961 7.695 1.00 50.88 145 ASP B O 1
ATOM 4262 N N . CYS B 1 147 ? 22.898 -27.570 8.073 1.00 60.88 146 CYS B N 1
ATOM 4263 C CA . CYS B 1 147 ? 22.832 -27.390 9.518 1.00 59.91 146 CYS B CA 1
ATOM 4264 C C . CYS B 1 147 ? 24.051 -26.619 10.006 1.00 52.44 146 CYS B C 1
ATOM 4265 O O . CYS B 1 147 ? 25.185 -27.070 9.846 1.00 57.77 146 CYS B O 1
ATOM 4268 N N . LEU B 1 148 ? 23.809 -25.455 10.600 1.00 51.28 147 LEU B N 1
ATOM 4269 C CA . LEU B 1 148 ? 24.885 -24.594 11.077 1.00 57.58 147 LEU B CA 1
ATOM 4270 C C . LEU B 1 148 ? 25.252 -24.934 12.523 1.00 68.92 147 LEU B C 1
ATOM 4271 O O . LEU B 1 148 ? 26.428 -24.947 12.890 1.00 65.63 147 LEU B O 1
ATOM 4276 N N . ALA B 1 149 ? 24.236 -25.213 13.335 1.00 64.20 148 ALA B N 1
ATOM 4277 C CA . ALA B 1 149 ? 24.432 -25.602 14.728 1.00 53.74 148 ALA B CA 1
ATOM 4278 C C . ALA B 1 149 ? 23.369 -26.606 15.154 1.00 68.84 148 ALA B C 1
ATOM 4279 O O . ALA B 1 149 ? 22.205 -26.491 14.767 1.00 60.29 148 ALA B O 1
ATOM 4281 N N . CYS B 1 150 ? 23.773 -27.585 15.956 1.00 69.79 149 CYS B N 1
ATOM 4282 C CA . CYS B 1 150 ? 22.849 -28.599 16.444 1.00 67.55 149 CYS B CA 1
ATOM 4283 C C . CYS B 1 150 ? 23.128 -28.913 17.910 1.00 77.09 149 CYS B C 1
ATOM 4284 O O . CYS B 1 150 ? 24.186 -29.450 18.245 1.00 72.00 149 CYS B O 1
ATOM 4287 N N . ASP B 1 151 ? 22.173 -28.568 18.773 1.00 78.50 150 ASP B N 1
ATOM 4288 C CA . ASP B 1 151 ? 22.281 -28.792 20.217 1.00 69.67 150 ASP B CA 1
ATOM 4289 C C . ASP B 1 151 ? 23.481 -28.080 20.842 1.00 78.31 150 ASP B C 1
ATOM 4290 O O . ASP B 1 151 ? 24.219 -28.664 21.636 1.00 84.29 150 ASP B O 1
ATOM 4295 N N . GLY B 1 152 ? 23.671 -26.815 20.481 1.00 86.62 151 GLY B N 1
ATOM 4296 C CA . GLY B 1 152 ? 24.753 -26.025 21.038 1.00 69.19 151 GLY B CA 1
ATOM 4297 C C . GLY B 1 152 ? 26.112 -26.323 20.435 1.00 72.50 151 GLY B C 1
ATOM 4298 O O . GLY B 1 152 ? 27.109 -25.702 20.802 1.00 76.99 151 GLY B O 1
ATOM 4299 N N . ILE B 1 153 ? 26.158 -27.275 19.509 1.00 68.97 152 ILE B N 1
ATOM 4300 C CA . ILE B 1 153 ? 27.409 -27.626 18.850 1.00 77.20 152 ILE B CA 1
ATOM 4301 C C . ILE B 1 153 ? 27.457 -27.075 17.423 1.00 80.70 152 ILE B C 1
ATOM 4302 O O . ILE B 1 153 ? 26.634 -27.430 16.577 1.00 76.66 152 ILE B O 1
ATOM 4307 N N . VAL B 1 154 ? 28.428 -26.203 17.170 1.00 79.29 153 VAL B N 1
ATOM 4308 C CA . VAL B 1 154 ? 28.606 -25.595 15.856 1.00 61.51 153 VAL B CA 1
ATOM 4309 C C . VAL B 1 154 ? 29.170 -26.601 14.855 1.00 66.31 153 VAL B C 1
ATOM 4310 O O . VAL B 1 154 ? 30.154 -27.286 15.138 1.00 68.04 153 VAL B O 1
ATOM 4314 N N . TYR B 1 155 ? 28.539 -26.687 13.687 1.00 61.56 154 TYR B N 1
ATOM 4315 C CA . TYR B 1 155 ? 28.948 -27.636 12.656 1.00 54.10 154 TYR B CA 1
ATOM 4316 C C . TYR B 1 155 ? 29.453 -26.934 11.402 1.00 56.10 154 TYR B C 1
ATOM 4317 O O . TYR B 1 155 ? 29.812 -27.585 10.423 1.00 54.48 154 TYR B O 1
ATOM 4326 N N . MET B 1 156 ? 29.484 -25.604 11.444 1.00 55.65 155 MET B N 1
ATOM 4327 C CA . MET B 1 156 ? 29.920 -24.796 10.306 1.00 65.75 155 MET B CA 1
ATOM 4328 C C . MET B 1 156 ? 31.338 -25.128 9.840 1.00 72.92 155 MET B C 1
ATOM 4329 O O . MET B 1 156 ? 31.682 -24.914 8.679 1.00 71.32 155 MET B O 1
ATOM 4334 N N . SER B 1 157 ? 32.153 -25.656 10.748 1.00 70.27 156 SER B N 1
ATOM 4335 C CA . SER B 1 157 ? 33.531 -26.019 10.430 1.00 67.54 156 SER B CA 1
ATOM 4336 C C . SER B 1 157 ? 33.619 -27.417 9.825 1.00 69.86 156 SER B C 1
ATOM 4337 O O . SER B 1 157 ? 34.576 -27.737 9.121 1.00 77.80 156 SER B O 1
ATOM 4340 N N . ARG B 1 158 ? 32.618 -28.247 10.103 1.00 64.10 157 ARG B N 1
ATOM 4341 C CA . ARG B 1 158 ? 32.572 -29.599 9.552 1.00 69.11 157 ARG B CA 1
ATOM 4342 C C . ARG B 1 158 ? 32.171 -29.565 8.080 1.00 65.04 157 ARG B C 1
ATOM 4343 O O . ARG B 1 158 ? 31.741 -28.529 7.573 1.00 69.64 157 ARG B O 1
ATOM 4351 N N . LEU B 1 159 ? 32.307 -30.699 7.399 1.00 66.62 158 LEU B N 1
ATOM 4352 C CA . LEU B 1 159 ? 31.900 -30.803 5.999 1.00 78.55 158 LEU B CA 1
ATOM 4353 C C . LEU B 1 159 ? 30.395 -31.042 5.866 1.00 82.71 158 LEU B C 1
ATOM 4354 O O . LEU B 1 159 ? 29.701 -31.251 6.864 1.00 75.91 158 LEU B O 1
ATOM 4359 N N . LEU B 1 160 ? 29.900 -31.012 4.631 1.00 72.86 159 LEU B N 1
ATOM 4360 C CA . LEU B 1 160 ? 28.465 -31.096 4.364 1.00 66.16 159 LEU B CA 1
ATOM 4361 C C . LEU B 1 160 ? 27.819 -32.382 4.873 1.00 67.11 159 LEU B C 1
ATOM 4362 O O . LEU B 1 160 ? 26.736 -32.345 5.459 1.00 73.38 159 LEU B O 1
ATOM 4367 N N . ASP B 1 161 ? 28.485 -33.512 4.654 1.00 58.11 160 ASP B N 1
ATOM 4368 C CA . ASP B 1 161 ? 27.912 -34.808 5.008 1.00 68.98 160 ASP B CA 1
ATOM 4369 C C . ASP B 1 161 ? 27.771 -35.002 6.517 1.00 74.88 160 ASP B C 1
ATOM 4370 O O . ASP B 1 161 ? 26.897 -35.737 6.975 1.00 60.10 160 ASP B O 1
ATOM 4375 N N . LYS B 1 162 ? 28.625 -34.334 7.286 1.00 69.02 161 LYS B N 1
ATOM 4376 C CA . LYS B 1 162 ? 28.526 -34.367 8.740 1.00 73.26 161 LYS B CA 1
ATOM 4377 C C . LYS B 1 162 ? 27.514 -33.334 9.218 1.00 62.39 161 LYS B C 1
ATOM 4378 O O . LYS B 1 162 ? 26.906 -33.487 10.277 1.00 69.03 161 LYS B O 1
ATOM 4384 N N . ARG B 1 163 ? 27.344 -32.277 8.432 1.00 59.12 162 ARG B N 1
ATOM 4385 C CA . ARG B 1 163 ? 26.370 -31.237 8.739 1.00 70.32 162 ARG B CA 1
ATOM 4386 C C . ARG B 1 163 ? 24.944 -31.737 8.526 1.00 59.51 162 ARG B C 1
ATOM 4387 O O . ARG B 1 163 ? 24.065 -31.510 9.355 1.00 51.46 162 ARG B O 1
ATOM 4395 N N . LEU B 1 164 ? 24.724 -32.429 7.415 1.00 50.18 163 LEU B N 1
ATOM 4396 C CA . LEU B 1 164 ? 23.430 -33.035 7.137 1.00 54.40 163 LEU B CA 1
ATOM 4397 C C . LEU B 1 164 ? 23.232 -34.285 7.990 1.00 65.19 163 LEU B C 1
ATOM 4398 O O . LEU B 1 164 ? 22.102 -34.663 8.301 1.00 52.94 163 LEU B O 1
ATOM 4403 N N . GLY B 1 165 ? 24.338 -34.913 8.376 1.00 69.19 164 GLY B N 1
ATOM 4404 C CA . GLY B 1 165 ? 24.296 -36.098 9.213 1.00 65.98 164 GLY B CA 1
ATOM 4405 C C . GLY B 1 165 ? 23.712 -35.829 10.587 1.00 71.00 164 GLY B C 1
ATOM 4406 O O . GLY B 1 165 ? 22.817 -36.546 11.039 1.00 58.92 164 GLY B O 1
ATOM 4407 N N . ILE B 1 166 ? 24.211 -34.791 11.250 1.00 56.51 165 ILE B N 1
ATOM 4408 C CA . ILE B 1 166 ? 23.733 -34.447 12.583 1.00 57.10 165 ILE B CA 1
ATOM 4409 C C . ILE B 1 166 ? 22.264 -34.013 12.569 1.00 60.67 165 ILE B C 1
ATOM 4410 O O . ILE B 1 166 ? 21.548 -34.222 13.545 1.00 62.40 165 ILE B O 1
ATOM 4415 N N . PHE B 1 167 ? 21.810 -33.429 11.463 1.00 59.66 166 PHE B N 1
ATOM 4416 C CA . PHE B 1 167 ? 20.409 -33.040 11.353 1.00 52.42 166 PHE B CA 1
ATOM 4417 C C . PHE B 1 167 ? 19.528 -34.272 11.212 1.00 47.43 166 PHE B C 1
ATOM 4418 O O . PHE B 1 167 ? 18.483 -34.381 11.856 1.00 62.61 166 PHE B O 1
ATOM 4426 N N . ALA B 1 168 ? 19.953 -35.187 10.347 1.00 45.40 167 ALA B N 1
ATOM 4427 C CA . ALA B 1 168 ? 19.191 -36.396 10.069 1.00 47.84 167 ALA B CA 1
ATOM 4428 C C . ALA B 1 168 ? 18.946 -37.227 11.322 1.00 53.21 167 ALA B C 1
ATOM 4429 O O . ALA B 1 168 ? 17.826 -37.670 11.566 1.00 61.73 167 ALA B O 1
ATOM 4431 N N . LYS B 1 169 ? 19.993 -37.428 12.116 1.00 59.93 168 LYS B N 1
ATOM 4432 C CA . LYS B 1 169 ? 19.913 -38.298 13.288 1.00 79.90 168 LYS B CA 1
ATOM 4433 C C . LYS B 1 169 ? 19.301 -37.621 14.516 1.00 59.71 168 LYS B C 1
ATOM 4434 O O . LYS B 1 169 ? 18.519 -38.232 15.240 1.00 69.17 168 LYS B O 1
ATOM 4440 N N . SER B 1 170 ? 19.654 -36.360 14.742 1.00 57.10 169 SER B N 1
ATOM 4441 C CA . SER B 1 170 ? 19.256 -35.656 15.962 1.00 58.71 169 SER B CA 1
ATOM 4442 C C . SER B 1 170 ? 17.936 -34.882 15.859 1.00 48.78 169 SER B C 1
ATOM 4443 O O . SER B 1 170 ? 17.338 -34.528 16.877 1.00 53.17 169 SER B O 1
ATOM 4446 N N . ILE B 1 171 ? 17.480 -34.625 14.636 1.00 57.34 170 ILE B N 1
ATOM 4447 C CA . ILE B 1 171 ? 16.269 -33.828 14.435 1.00 48.48 170 ILE B CA 1
ATOM 4448 C C . ILE B 1 171 ? 15.216 -34.491 13.547 1.00 48.26 170 ILE B C 1
ATOM 4449 O O . ILE B 1 171 ? 14.056 -34.607 13.941 1.00 52.55 170 ILE B O 1
ATOM 4454 N N . GLN B 1 172 ? 15.615 -34.925 12.357 1.00 53.07 171 GLN B N 1
ATOM 4455 C CA . GLN B 1 172 ? 14.674 -35.535 11.418 1.00 51.65 171 GLN B CA 1
ATOM 4456 C C . GLN B 1 172 ? 14.176 -36.900 11.894 1.00 59.35 171 GLN B C 1
ATOM 4457 O O . GLN B 1 172 ? 12.971 -37.155 11.915 1.00 55.53 171 GLN B O 1
ATOM 4463 N N . LYS B 1 173 ? 15.106 -37.773 12.272 1.00 53.38 172 LYS B N 1
ATOM 4464 C CA . LYS B 1 173 ? 14.754 -39.116 12.743 1.00 60.94 172 LYS B CA 1
ATOM 4465 C C . LYS B 1 173 ? 13.785 -39.128 13.940 1.00 58.12 172 LYS B C 1
ATOM 4466 O O . LYS B 1 173 ? 12.796 -39.860 13.915 1.00 62.42 172 LYS B O 1
ATOM 4472 N N . PRO B 1 174 ? 14.054 -38.317 14.983 1.00 50.54 173 PRO B N 1
ATOM 4473 C CA . PRO B 1 174 ? 13.074 -38.274 16.077 1.00 56.90 173 PRO B CA 1
ATOM 4474 C C . PRO B 1 174 ? 11.747 -37.650 15.649 1.00 56.88 173 PRO B C 1
ATOM 4475 O O . PRO B 1 174 ? 10.701 -38.006 16.195 1.00 54.97 173 PRO B O 1
ATOM 4479 N N . LEU B 1 175 ? 11.789 -36.727 14.692 1.00 57.77 174 LEU B N 1
ATOM 4480 C CA . LEU B 1 175 ? 10.566 -36.107 14.187 1.00 59.64 174 LEU B CA 1
ATOM 4481 C C . LEU B 1 175 ? 9.753 -37.104 13.371 1.00 45.67 174 LEU B C 1
ATOM 4482 O O . LEU B 1 175 ? 8.525 -37.114 13.435 1.00 58.59 174 LEU B O 1
ATOM 4487 N N . ASP B 1 176 ? 10.446 -37.942 12.607 1.00 57.88 175 ASP B N 1
ATOM 4488 C CA . ASP B 1 176 ? 9.794 -38.984 11.821 1.00 60.96 175 ASP B CA 1
ATOM 4489 C C . ASP B 1 176 ? 9.112 -40.006 12.729 1.00 68.67 175 ASP B C 1
ATOM 4490 O O . ASP B 1 176 ? 7.972 -40.402 12.488 1.00 55.78 175 ASP B O 1
ATOM 4495 N N . GLU B 1 177 ? 9.819 -40.420 13.776 1.00 61.09 176 GLU B N 1
ATOM 4496 C CA . GLU B 1 177 ? 9.305 -41.409 14.721 1.00 66.49 176 GLU B CA 1
ATOM 4497 C C . GLU B 1 177 ? 8.122 -40.887 15.534 1.00 63.32 176 GLU B C 1
ATOM 4498 O O . GLU B 1 177 ? 7.171 -41.621 15.797 1.00 67.59 176 GLU B O 1
ATOM 4504 N N . TYR B 1 178 ? 8.184 -39.620 15.931 1.00 61.86 177 TYR B N 1
ATOM 4505 C CA . TYR B 1 178 ? 7.116 -39.011 16.721 1.00 58.51 177 TYR B CA 1
ATOM 4506 C C . TYR B 1 178 ? 5.856 -38.771 15.894 1.00 62.92 177 TYR B C 1
ATOM 4507 O O . TYR B 1 178 ? 4.739 -38.945 16.383 1.00 72.44 177 TYR B O 1
ATOM 4516 N N . THR B 1 179 ? 6.042 -38.354 14.646 1.00 67.29 178 THR B N 1
ATOM 4517 C CA . THR B 1 179 ? 4.929 -38.142 13.727 1.00 71.89 178 THR B CA 1
ATOM 4518 C C . THR B 1 179 ? 4.260 -39.476 13.418 1.00 67.12 178 THR B C 1
ATOM 4519 O O . THR B 1 179 ? 3.059 -39.546 13.155 1.00 63.47 178 THR B O 1
ATOM 4523 N N . LYS B 1 180 ? 5.053 -40.539 13.471 1.00 58.37 179 LYS B N 1
ATOM 4524 C CA . LYS B 1 180 ? 4.582 -41.882 13.156 1.00 67.70 179 LYS B CA 1
ATOM 4525 C C . LYS B 1 180 ? 3.557 -42.400 14.170 1.00 68.39 179 LYS B C 1
ATOM 4526 O O . LYS B 1 180 ? 2.660 -43.160 13.812 1.00 62.87 179 LYS B O 1
ATOM 4532 N N . THR B 1 181 ? 3.685 -41.981 15.429 1.00 54.20 180 THR B N 1
ATOM 4533 C CA . THR B 1 181 ? 2.821 -42.488 16.498 1.00 61.88 180 THR B CA 1
ATOM 4534 C C . THR B 1 181 ? 1.926 -41.427 17.140 1.00 62.51 180 THR B C 1
ATOM 4535 O O . THR B 1 181 ? 1.028 -41.754 17.913 1.00 74.27 180 THR B O 1
ATOM 4539 N N . HIS B 1 182 ? 2.184 -40.161 16.830 1.00 65.58 181 HIS B N 1
ATOM 4540 C CA . HIS B 1 182 ? 1.377 -39.066 17.360 1.00 60.35 181 HIS B CA 1
ATOM 4541 C C . HIS B 1 182 ? 0.921 -38.146 16.234 1.00 66.70 181 HIS B C 1
ATOM 4542 O O . HIS B 1 182 ? 1.068 -36.924 16.316 1.00 67.06 181 HIS B O 1
ATOM 4549 N N . MET B 1 183 ? 0.361 -38.754 15.192 1.00 58.15 182 MET B N 1
ATOM 4550 C CA . MET B 1 183 ? -0.048 -38.056 13.976 1.00 61.48 182 MET B CA 1
ATOM 4551 C C . MET B 1 183 ? -0.951 -36.853 14.247 1.00 67.16 182 MET B C 1
ATOM 4552 O O . MET B 1 183 ? -0.878 -35.843 13.547 1.00 76.55 182 MET B O 1
ATOM 4557 N N . ARG B 1 184 ? -1.787 -36.958 15.273 1.00 75.49 183 ARG B N 1
ATOM 4558 C CA . ARG B 1 184 ? -2.713 -35.882 15.612 1.00 80.73 183 ARG B CA 1
ATOM 4559 C C . ARG B 1 184 ? -2.006 -34.604 16.073 1.00 82.57 183 ARG B C 1
ATOM 4560 O O . ARG B 1 184 ? -2.361 -33.508 15.644 1.00 81.82 183 ARG B O 1
ATOM 4568 N N . GLU B 1 185 ? -1.007 -34.747 16.941 1.00 84.78 184 GLU B N 1
ATOM 4569 C CA . GLU B 1 185 ? -0.260 -33.592 17.445 1.00 96.14 184 GLU B CA 1
ATOM 4570 C C . GLU B 1 185 ? 0.516 -32.872 16.342 1.00 90.36 184 GLU B C 1
ATOM 4571 O O . GLU B 1 185 ? 0.772 -31.672 16.436 1.00 91.39 184 GLU B O 1
ATOM 4577 N N . THR B 1 186 ? 0.888 -33.611 15.300 1.00 88.42 185 THR B N 1
ATOM 4578 C CA . THR B 1 186 ? 1.725 -33.077 14.227 1.00 80.95 185 THR B CA 1
ATOM 4579 C C . THR B 1 186 ? 0.915 -32.433 13.103 1.00 82.67 185 THR B C 1
ATOM 4580 O O . THR B 1 186 ? 1.473 -31.777 12.224 1.00 91.77 185 THR B O 1
ATOM 4584 N N . ALA B 1 187 ? -0.400 -32.625 13.136 1.00 87.90 186 ALA B N 1
ATOM 4585 C CA . ALA B 1 187 ? -1.278 -32.060 12.118 1.00 86.30 186 ALA B CA 1
ATOM 4586 C C . ALA B 1 187 ? -1.600 -30.592 12.400 1.00 71.24 186 ALA B C 1
ATOM 4587 O O . ALA B 1 187 ? -2.275 -29.933 11.608 1.00 74.66 186 ALA B O 1
ATOM 4589 N N . ILE B 1 188 ? -1.116 -30.089 13.532 1.00 69.66 187 ILE B N 1
ATOM 4590 C CA . ILE B 1 188 ? -1.281 -28.683 13.889 1.00 72.29 187 ILE B CA 1
ATOM 4591 C C . ILE B 1 188 ? -0.087 -27.866 13.391 1.00 80.28 187 ILE B C 1
ATOM 4592 O O . ILE B 1 188 ? -0.102 -26.634 13.435 1.00 64.75 187 ILE B O 1
ATOM 4597 N N . PHE B 1 189 ? 0.943 -28.562 12.914 1.00 65.83 188 PHE B N 1
ATOM 4598 C CA . PHE B 1 189 ? 2.146 -27.913 12.400 1.00 65.80 188 PHE B CA 1
ATOM 4599 C C . PHE B 1 189 ? 1.826 -26.990 11.229 1.00 55.67 188 PHE B C 1
ATOM 4600 O O . PHE B 1 189 ? 1.134 -27.388 10.292 1.00 53.43 188 PHE B O 1
ATOM 4608 N N . PRO B 1 190 ? 2.325 -25.746 11.285 1.00 62.26 189 PRO B N 1
ATOM 4609 C CA . PRO B 1 190 ? 2.163 -24.795 10.180 1.00 63.53 189 PRO B CA 1
ATOM 4610 C C . PRO B 1 190 ? 2.815 -25.333 8.915 1.00 66.71 189 PRO B C 1
ATOM 4611 O O . PRO B 1 190 ? 2.365 -25.023 7.813 1.00 60.51 189 PRO B O 1
ATOM 4615 N N . PHE B 1 191 ? 3.868 -26.130 9.084 1.00 61.21 190 PHE B N 1
ATOM 4616 C CA . PHE B 1 191 ? 4.549 -26.760 7.957 1.00 48.67 190 PHE B CA 1
ATOM 4617 C C . PHE B 1 191 ? 5.205 -28.086 8.341 1.00 51.40 190 PHE B C 1
ATOM 4618 O O . PHE B 1 191 ? 5.521 -28.315 9.508 1.00 50.77 190 PHE B O 1
ATOM 4626 N N . LEU B 1 192 ? 5.407 -28.952 7.353 1.00 40.23 191 LEU B N 1
ATOM 4627 C CA . LEU B 1 192 ? 6.138 -30.196 7.561 1.00 37.96 191 LEU B CA 1
ATOM 4628 C C . LEU B 1 192 ? 7.628 -29.987 7.284 1.00 55.18 191 LEU B C 1
ATOM 4629 O O . LEU B 1 192 ? 7.999 -29.261 6.361 1.00 59.72 191 LEU B O 1
ATOM 4634 N N . THR B 1 193 ? 8.479 -30.615 8.089 1.00 47.73 192 THR B N 1
ATOM 4635 C CA . THR B 1 193 ? 9.925 -30.490 7.924 1.00 38.95 192 THR B CA 1
ATOM 4636 C C . THR B 1 193 ? 10.505 -31.794 7.381 1.00 46.42 192 THR B C 1
ATOM 4637 O O . THR B 1 193 ? 10.167 -32.877 7.859 1.00 57.84 192 THR B O 1
ATOM 4641 N N . SER B 1 194 ? 11.381 -31.692 6.386 1.00 49.06 193 SER B N 1
ATOM 4642 C CA . SER B 1 194 ? 12.025 -32.872 5.818 1.00 48.58 193 SER B CA 1
ATOM 4643 C C . SER B 1 194 ? 13.386 -32.540 5.226 1.00 48.07 193 SER B C 1
ATOM 4644 O O . SER B 1 194 ? 13.715 -31.373 5.015 1.00 51.78 193 SER B O 1
ATOM 4647 N N . LEU B 1 195 ? 14.176 -33.575 4.965 1.00 54.72 194 LEU B N 1
ATOM 4648 C CA . LEU B 1 195 ? 15.486 -33.397 4.356 1.00 43.38 194 LEU B CA 1
ATOM 4649 C C . LEU B 1 195 ? 15.343 -33.200 2.853 1.00 58.04 194 LEU B C 1
ATOM 4650 O O . LEU B 1 195 ? 14.676 -33.985 2.178 1.00 60.59 194 LEU B O 1
ATOM 4655 N N . LYS B 1 196 ? 15.963 -32.143 2.337 1.00 61.01 195 LYS B N 1
ATOM 4656 C CA . LYS B 1 196 ? 15.989 -31.880 0.904 1.00 56.80 195 LYS B CA 1
ATOM 4657 C C . LYS B 1 196 ? 16.614 -33.073 0.183 1.00 67.52 195 LYS B C 1
ATOM 4658 O O . LYS B 1 196 ? 17.638 -33.603 0.621 1.00 63.20 195 LYS B O 1
ATOM 4664 N N . LYS B 1 197 ? 15.996 -33.505 -0.912 1.00 59.52 196 LYS B N 1
ATOM 4665 C CA . LYS B 1 197 ? 16.514 -34.642 -1.668 1.00 84.32 196 LYS B CA 1
ATOM 4666 C C . LYS B 1 197 ? 17.707 -34.242 -2.536 1.00 75.70 196 LYS B C 1
ATOM 4667 O O . LYS B 1 197 ? 17.567 -33.492 -3.505 1.00 70.04 196 LYS B O 1
ATOM 4673 N N . MET B 1 198 ? 18.882 -34.751 -2.181 1.00 62.18 197 MET B N 1
ATOM 4674 C CA . MET B 1 198 ? 20.102 -34.426 -2.903 1.00 64.15 197 MET B CA 1
ATOM 4675 C C . MET B 1 198 ? 20.638 -35.639 -3.643 1.00 79.03 197 MET B C 1
ATOM 4676 O O . MET B 1 198 ? 20.507 -36.771 -3.176 1.00 75.94 197 MET B O 1
ATOM 4681 N N . GLU B 1 199 ? 21.237 -35.394 -4.803 1.00 71.17 198 GLU B N 1
ATOM 4682 C CA . GLU B 1 199 ? 21.893 -36.444 -5.568 1.00 62.20 198 GLU B CA 1
ATOM 4683 C C . GLU B 1 199 ? 23.382 -36.143 -5.674 1.00 60.40 198 GLU B C 1
ATOM 4684 O O . GLU B 1 199 ? 23.830 -35.068 -5.280 1.00 53.95 198 GLU B O 1
ATOM 4690 N N . LEU B 1 200 ? 24.148 -37.094 -6.198 1.00 72.66 199 LEU B N 1
ATOM 4691 C CA . LEU B 1 200 ? 25.569 -36.873 -6.427 1.00 66.66 199 LEU B CA 1
ATOM 4692 C C . LEU B 1 200 ? 25.745 -35.860 -7.557 1.00 74.88 199 LEU B C 1
ATOM 4693 O O . LEU B 1 200 ? 24.835 -35.670 -8.366 1.00 60.54 199 LEU B O 1
ATOM 4698 N N . GLY B 1 201 ? 26.907 -35.209 -7.605 1.00 59.99 200 GLY B N 1
ATOM 4699 C CA . GLY B 1 201 ? 27.163 -34.150 -8.570 1.00 61.94 200 GLY B CA 1
ATOM 4700 C C . GLY B 1 201 ? 26.946 -34.528 -10.024 1.00 72.74 200 GLY B C 1
ATOM 4701 O O . GLY B 1 201 ? 26.665 -33.670 -10.862 1.00 80.99 200 GLY B O 1
ATOM 4702 N N . HIS B 1 202 ? 27.069 -35.817 -10.323 1.00 68.95 201 HIS B N 1
ATOM 4703 C CA . HIS B 1 202 ? 26.909 -36.306 -11.687 1.00 67.36 201 HIS B CA 1
ATOM 4704 C C . HIS B 1 202 ? 25.540 -36.940 -11.936 1.00 72.09 201 HIS B C 1
ATOM 4705 O O . HIS B 1 202 ? 25.322 -37.565 -12.974 1.00 74.05 201 HIS B O 1
ATOM 4712 N N . GLY B 1 203 ? 24.622 -36.773 -10.989 1.00 78.59 202 GLY B N 1
ATOM 4713 C CA . GLY B 1 203 ? 23.294 -37.348 -11.114 1.00 74.01 202 GLY B CA 1
ATOM 4714 C C . GLY B 1 203 ? 22.258 -36.372 -11.633 1.00 67.21 202 GLY B C 1
ATOM 4715 O O . GLY B 1 203 ? 21.073 -36.497 -11.328 1.00 82.60 202 GLY B O 1
ATOM 4716 N N . ILE B 1 204 ? 22.713 -35.400 -12.420 1.00 79.45 203 ILE B N 1
ATOM 4717 C CA . ILE B 1 204 ? 21.848 -34.380 -13.011 1.00 84.39 203 ILE B CA 1
ATOM 4718 C C . ILE B 1 204 ? 20.717 -34.993 -13.835 1.00 78.27 203 ILE B C 1
ATOM 4719 O O . ILE B 1 204 ? 19.563 -34.564 -13.746 1.00 77.02 203 ILE B O 1
ATOM 4724 N N . LEU B 1 205 ? 21.064 -35.997 -14.634 1.00 81.95 204 LEU B N 1
ATOM 4725 C CA . LEU B 1 205 ? 20.102 -36.712 -15.465 1.00 85.51 204 LEU B CA 1
ATOM 4726 C C . LEU B 1 205 ? 18.905 -37.187 -14.646 1.00 86.50 204 LEU B C 1
ATOM 4727 O O . LEU B 1 205 ? 17.757 -37.075 -15.077 1.00 87.87 204 LEU B O 1
ATOM 4732 N N . LYS B 1 206 ? 19.189 -37.703 -13.455 1.00 84.20 205 LYS B N 1
ATOM 4733 C CA . LYS B 1 206 ? 18.169 -38.255 -12.573 1.00 85.51 205 LYS B CA 1
ATOM 4734 C C . LYS B 1 206 ? 17.180 -37.193 -12.094 1.00 83.33 205 LYS B C 1
ATOM 4735 O O . LYS B 1 206 ? 15.969 -37.413 -12.113 1.00 87.07 205 LYS B O 1
ATOM 4741 N N . LEU B 1 207 ? 17.700 -36.045 -11.670 1.00 75.96 206 LEU B N 1
ATOM 4742 C CA . LEU B 1 207 ? 16.862 -34.948 -11.189 1.00 82.63 206 LEU B CA 1
ATOM 4743 C C . LEU B 1 207 ? 15.909 -34.454 -12.272 1.00 83.83 206 LEU B C 1
ATOM 4744 O O . LEU B 1 207 ? 14.751 -34.142 -11.999 1.00 83.79 206 LEU B O 1
ATOM 4749 N N . PHE B 1 208 ? 16.405 -34.396 -13.504 1.00 84.48 207 PHE B N 1
ATOM 4750 C CA . PHE B 1 208 ? 15.617 -33.926 -14.639 1.00 87.05 207 PHE B CA 1
ATOM 4751 C C . PHE B 1 208 ? 14.519 -34.908 -15.043 1.00 99.12 207 PHE B C 1
ATOM 4752 O O . PHE B 1 208 ? 13.482 -34.508 -15.572 1.00 92.09 207 PHE B O 1
ATOM 4760 N N . ASN B 1 209 ? 14.748 -36.193 -14.788 1.00 97.31 208 ASN B N 1
ATOM 4761 C CA . ASN B 1 209 ? 13.855 -37.236 -15.282 1.00 89.72 208 ASN B CA 1
ATOM 4762 C C . ASN B 1 209 ? 13.030 -37.948 -14.210 1.00 94.67 208 ASN B C 1
ATOM 4763 O O . ASN B 1 209 ? 11.904 -38.370 -14.472 1.00 97.91 208 ASN B O 1
ATOM 4768 N N . GLU B 1 210 ? 13.578 -38.078 -13.006 1.00 92.05 209 GLU B N 1
ATOM 4769 C CA . GLU B 1 210 ? 12.894 -38.831 -11.955 1.00 94.31 209 GLU B CA 1
ATOM 4770 C C . GLU B 1 210 ? 12.320 -37.964 -10.830 1.00 103.97 209 GLU B C 1
ATOM 4771 O O . GLU B 1 210 ? 11.350 -38.352 -10.180 1.00 112.13 209 GLU B O 1
ATOM 4777 N N . VAL B 1 211 ? 12.913 -36.794 -10.605 1.00 98.63 210 VAL B N 1
ATOM 4778 C CA . VAL B 1 211 ? 12.543 -35.962 -9.460 1.00 77.54 210 VAL B CA 1
ATOM 4779 C C . VAL B 1 211 ? 11.732 -34.719 -9.832 1.00 80.97 210 VAL B C 1
ATOM 4780 O O . VAL B 1 211 ? 10.574 -34.592 -9.436 1.00 94.55 210 VAL B O 1
ATOM 4784 N N . ILE B 1 212 ? 12.346 -33.810 -10.585 1.00 79.51 211 ILE B N 1
ATOM 4785 C CA . ILE B 1 212 ? 11.733 -32.519 -10.929 1.00 78.14 211 ILE B CA 1
ATOM 4786 C C . ILE B 1 212 ? 10.287 -32.552 -11.476 1.00 80.46 211 ILE B C 1
ATOM 4787 O O . ILE B 1 212 ? 9.443 -31.779 -11.018 1.00 84.02 211 ILE B O 1
ATOM 4792 N N . PRO B 1 213 ? 9.986 -33.439 -12.443 1.00 85.55 212 PRO B N 1
ATOM 4793 C CA . PRO B 1 213 ? 8.605 -33.425 -12.945 1.00 91.94 212 PRO B CA 1
ATOM 4794 C C . PRO B 1 213 ? 7.577 -33.923 -11.926 1.00 90.53 212 PRO B C 1
ATOM 4795 O O . PRO B 1 213 ? 6.389 -33.634 -12.070 1.00 89.24 212 PRO B O 1
ATOM 4799 N N . ARG B 1 214 ? 8.029 -34.661 -10.916 1.00 92.94 213 ARG B N 1
ATOM 4800 C CA . ARG B 1 214 ? 7.137 -35.142 -9.865 1.00 91.86 213 ARG B CA 1
ATOM 4801 C C . ARG B 1 214 ? 6.990 -34.130 -8.730 1.00 86.55 213 ARG B C 1
ATOM 4802 O O . ARG B 1 214 ? 6.299 -34.388 -7.746 1.00 89.17 213 ARG B O 1
ATOM 4810 N N . LEU B 1 215 ? 7.644 -32.981 -8.871 1.00 88.55 214 LEU B N 1
ATOM 4811 C CA . LEU B 1 215 ? 7.560 -31.927 -7.865 1.00 92.32 214 LEU B CA 1
ATOM 4812 C C . LEU B 1 215 ? 6.192 -31.257 -7.879 1.00 89.09 214 LEU B C 1
ATOM 4813 O O . LEU B 1 215 ? 5.611 -31.026 -8.942 1.00 88.91 214 LEU B O 1
ATOM 4818 N N . ARG B 1 216 ? 5.685 -30.945 -6.691 1.00 77.29 215 ARG B N 1
ATOM 4819 C CA . ARG B 1 216 ? 4.376 -30.322 -6.555 1.00 80.00 215 ARG B CA 1
ATOM 4820 C C . ARG B 1 216 ? 4.525 -28.822 -6.333 1.00 71.88 215 ARG B C 1
ATOM 4821 O O . ARG B 1 216 ? 3.550 -28.123 -6.061 1.00 61.40 215 ARG B O 1
ATOM 4829 N N . HIS B 1 217 ? 5.758 -28.339 -6.448 1.00 70.19 216 HIS B N 1
ATOM 4830 C CA . HIS B 1 217 ? 6.044 -26.914 -6.325 1.00 64.63 216 HIS B CA 1
ATOM 4831 C C . HIS B 1 217 ? 6.964 -26.450 -7.448 1.00 70.84 216 HIS B C 1
ATOM 4832 O O . HIS B 1 217 ? 7.532 -27.268 -8.173 1.00 68.70 216 HIS B O 1
ATOM 4839 N N . GLY B 1 218 ? 7.110 -25.137 -7.588 1.00 66.14 217 GLY B N 1
ATOM 4840 C CA . GLY B 1 218 ? 7.917 -24.581 -8.657 1.00 76.65 217 GLY B CA 1
ATOM 4841 C C . GLY B 1 218 ? 9.407 -24.827 -8.501 1.00 76.70 217 GLY B C 1
ATOM 4842 O O . GLY B 1 218 ? 9.948 -24.776 -7.394 1.00 67.98 217 GLY B O 1
ATOM 4843 N N . ASN B 1 219 ? 10.070 -25.095 -9.624 1.00 70.97 218 ASN B N 1
ATOM 4844 C CA . ASN B 1 219 ? 11.522 -25.227 -9.664 1.00 75.78 218 ASN B CA 1
ATOM 4845 C C . ASN B 1 219 ? 12.135 -24.118 -10.512 1.00 72.53 218 ASN B C 1
ATOM 4846 O O . ASN B 1 219 ? 11.564 -23.729 -11.529 1.00 70.18 218 ASN B O 1
ATOM 4851 N N . ASP B 1 220 ? 13.286 -23.601 -10.092 1.00 73.73 219 ASP B N 1
ATOM 4852 C CA . ASP B 1 220 ? 14.010 -22.623 -10.904 1.00 84.39 219 ASP B CA 1
ATOM 4853 C C . ASP B 1 220 ? 15.480 -23.005 -11.120 1.00 70.53 219 ASP B C 1
ATOM 4854 O O . ASP B 1 220 ? 16.366 -22.147 -11.133 1.00 71.79 219 ASP B O 1
ATOM 4859 N N . GLY B 1 221 ? 15.729 -24.299 -11.296 1.00 62.91 220 GLY B N 1
ATOM 4860 C CA . GLY B 1 221 ? 17.057 -24.769 -11.646 1.00 51.82 220 GLY B CA 1
ATOM 4861 C C . GLY B 1 221 ? 17.676 -25.770 -10.688 1.00 52.04 220 GLY B C 1
ATOM 4862 O O . GLY B 1 221 ? 16.996 -26.646 -10.151 1.00 57.68 220 GLY B O 1
ATOM 4863 N N . LEU B 1 222 ? 18.985 -25.641 -10.488 1.00 66.88 221 LEU B N 1
ATOM 4864 C CA . LEU B 1 222 ? 19.740 -26.577 -9.667 1.00 63.70 221 LEU B CA 1
ATOM 4865 C C . LEU B 1 222 ? 20.701 -25.851 -8.732 1.00 58.82 221 LEU B C 1
ATOM 4866 O O . LEU B 1 222 ? 21.173 -24.756 -9.038 1.00 64.08 221 LEU B O 1
ATOM 4871 N N . ILE B 1 223 ? 20.983 -26.463 -7.588 1.00 59.20 222 ILE B N 1
ATOM 4872 C CA . ILE B 1 223 ? 21.993 -25.941 -6.678 1.00 60.63 222 ILE B CA 1
ATOM 4873 C C . ILE B 1 223 ? 23.073 -26.996 -6.467 1.00 53.45 222 ILE B C 1
ATOM 4874 O O . ILE B 1 223 ? 22.774 -28.138 -6.119 1.00 53.75 222 ILE B O 1
ATOM 4879 N N . PHE B 1 224 ? 24.324 -26.616 -6.706 1.00 64.17 223 PHE B N 1
ATOM 4880 C CA . PHE B 1 224 ? 25.455 -27.497 -6.443 1.00 54.33 223 PHE B CA 1
ATOM 4881 C C . PHE B 1 224 ? 26.113 -27.099 -5.127 1.00 56.98 223 PHE B C 1
ATOM 4882 O O . PHE B 1 224 ? 26.555 -25.960 -4.965 1.00 50.57 223 PHE B O 1
ATOM 4890 N N . THR B 1 225 ? 26.158 -28.035 -4.185 1.00 62.58 224 THR B N 1
ATOM 4891 C CA . THR B 1 225 ? 26.784 -27.786 -2.892 1.00 55.71 224 THR B CA 1
ATOM 4892 C C . THR B 1 225 ? 28.047 -28.630 -2.766 1.00 63.12 224 THR B C 1
ATOM 4893 O O . THR B 1 225 ? 28.000 -29.858 -2.886 1.00 55.14 224 THR B O 1
ATOM 4897 N N . CYS B 1 226 ? 29.177 -27.968 -2.536 1.00 57.47 225 CYS B N 1
ATOM 4898 C CA . CYS B 1 226 ? 30.454 -28.658 -2.396 1.00 56.78 225 CYS B CA 1
ATOM 4899 C C . CYS B 1 226 ? 30.521 -29.403 -1.068 1.00 54.16 225 CYS B C 1
ATOM 4900 O O . CYS B 1 226 ? 30.157 -28.862 -0.022 1.00 57.71 225 CYS B O 1
ATOM 4903 N N . THR B 1 227 ? 30.990 -30.646 -1.118 1.00 59.53 226 THR B N 1
ATOM 4904 C CA . THR B 1 227 ? 31.038 -31.509 0.061 1.00 63.42 226 THR B CA 1
ATOM 4905 C C . THR B 1 227 ? 32.437 -31.588 0.669 1.00 71.23 226 THR B C 1
ATOM 4906 O O . THR B 1 227 ? 32.709 -32.455 1.498 1.00 66.13 226 THR B O 1
ATOM 4910 N N . GLU B 1 228 ? 33.321 -30.686 0.250 1.00 53.22 227 GLU B N 1
ATOM 4911 C CA . GLU B 1 228 ? 34.696 -30.683 0.741 1.00 59.13 227 GLU B CA 1
ATOM 4912 C C . GLU B 1 228 ? 35.067 -29.357 1.394 1.00 58.04 227 GLU B C 1
ATOM 4913 O O . GLU B 1 228 ? 36.215 -29.144 1.773 1.00 72.35 227 GLU B O 1
ATOM 4919 N N . THR B 1 229 ? 34.087 -28.469 1.522 1.00 69.32 228 THR B N 1
ATOM 4920 C CA . THR B 1 229 ? 34.327 -27.139 2.073 1.00 62.85 228 THR B CA 1
ATOM 4921 C C . THR B 1 229 ? 33.501 -26.893 3.330 1.00 66.39 228 THR B C 1
ATOM 4922 O O . THR B 1 229 ? 32.415 -27.452 3.486 1.00 55.36 228 THR B O 1
ATOM 4926 N N . PRO B 1 230 ? 34.021 -26.056 4.238 1.00 69.43 229 PRO B N 1
ATOM 4927 C CA . PRO B 1 230 ? 33.245 -25.633 5.409 1.00 63.81 229 PRO B CA 1
ATOM 4928 C C . PRO B 1 230 ? 32.059 -24.772 4.987 1.00 72.77 229 PRO B C 1
ATOM 4929 O O . PRO B 1 230 ? 32.041 -24.268 3.863 1.00 72.51 229 PRO B O 1
ATOM 4933 N N . TYR B 1 231 ? 31.083 -24.601 5.874 1.00 78.72 230 TYR B N 1
ATOM 4934 C CA . TYR B 1 231 ? 29.972 -23.699 5.605 1.00 56.13 230 TYR B CA 1
ATOM 4935 C C . TYR B 1 231 ? 30.474 -22.263 5.686 1.00 54.37 230 TYR B C 1
ATOM 4936 O O . TYR B 1 231 ? 31.142 -21.887 6.650 1.00 73.66 230 TYR B O 1
ATOM 4945 N N . VAL B 1 232 ? 30.149 -21.463 4.676 1.00 80.25 231 VAL B N 1
ATOM 4946 C CA . VAL B 1 232 ? 30.628 -20.088 4.603 1.00 74.42 231 VAL B CA 1
ATOM 4947 C C . VAL B 1 232 ? 29.481 -19.084 4.691 1.00 67.65 231 VAL B C 1
ATOM 4948 O O . VAL B 1 232 ? 28.546 -19.137 3.899 1.00 75.17 231 VAL B O 1
ATOM 4952 N N . SER B 1 233 ? 29.553 -18.168 5.653 1.00 55.84 232 SER B N 1
ATOM 4953 C CA . SER B 1 233 ? 28.580 -17.082 5.728 1.00 61.46 232 SER B CA 1
ATOM 4954 C C . SER B 1 233 ? 28.788 -16.127 4.552 1.00 78.27 232 SER B C 1
ATOM 4955 O O . SER B 1 233 ? 29.911 -15.953 4.080 1.00 69.46 232 SER B O 1
ATOM 4958 N N . GLY B 1 234 ? 27.711 -15.513 4.076 1.00 76.80 233 GLY B N 1
ATOM 4959 C CA . GLY B 1 234 ? 27.802 -14.629 2.928 1.00 64.23 233 GLY B CA 1
ATOM 4960 C C . GLY B 1 234 ? 28.037 -15.382 1.629 1.00 68.93 233 GLY B C 1
ATOM 4961 O O . GLY B 1 234 ? 27.658 -16.545 1.498 1.00 78.27 233 GLY B O 1
ATOM 4962 N N . THR B 1 235 ? 28.673 -14.720 0.667 1.00 65.33 234 THR B N 1
ATOM 4963 C CA . THR B 1 235 ? 28.873 -15.299 -0.658 1.00 69.92 234 THR B CA 1
ATOM 4964 C C . THR B 1 235 ? 29.898 -16.436 -0.662 1.00 71.84 234 THR B C 1
ATOM 4965 O O . THR B 1 235 ? 31.046 -16.259 -0.250 1.00 77.90 234 THR B O 1
ATOM 4969 N N . ASP B 1 236 ? 29.465 -17.601 -1.137 1.00 75.16 235 ASP B N 1
ATOM 4970 C CA . ASP B 1 236 ? 30.309 -18.792 -1.208 1.00 67.15 235 ASP B CA 1
ATOM 4971 C C . ASP B 1 236 ? 30.655 -19.100 -2.663 1.00 72.48 235 ASP B C 1
ATOM 4972 O O . ASP B 1 236 ? 29.768 -19.222 -3.510 1.00 80.23 235 ASP B O 1
ATOM 4977 N N . GLN B 1 237 ? 31.948 -19.226 -2.946 1.00 66.50 236 GLN B N 1
ATOM 4978 C CA . GLN B 1 237 ? 32.419 -19.521 -4.296 1.00 70.62 236 GLN B CA 1
ATOM 4979 C C . GLN B 1 237 ? 32.197 -20.983 -4.664 1.00 68.08 236 GLN B C 1
ATOM 4980 O O . GLN B 1 237 ? 32.233 -21.346 -5.839 1.00 70.47 236 GLN B O 1
ATOM 4986 N N . SER B 1 238 ? 31.966 -21.816 -3.654 1.00 58.83 237 SER B N 1
ATOM 4987 C CA . SER B 1 238 ? 31.746 -23.243 -3.870 1.00 68.91 237 SER B CA 1
ATOM 4988 C C . SER B 1 238 ? 30.269 -23.584 -4.066 1.00 66.67 237 SER B C 1
ATOM 4989 O O . SER B 1 238 ? 29.938 -24.638 -4.611 1.00 59.74 237 SER B O 1
ATOM 4992 N N . LEU B 1 239 ? 29.385 -22.698 -3.615 1.00 68.36 238 LEU B N 1
ATOM 4993 C CA . LEU B 1 239 ? 27.945 -22.914 -3.750 1.00 51.79 238 LEU B CA 1
ATOM 4994 C C . LEU B 1 239 ? 27.454 -22.416 -5.110 1.00 55.01 238 LEU B C 1
ATOM 4995 O O . LEU B 1 239 ? 27.354 -21.210 -5.343 1.00 49.93 238 LEU B O 1
ATOM 5000 N N . LEU B 1 240 ? 27.138 -23.350 -6.001 1.00 47.42 239 LEU B N 1
ATOM 5001 C CA . LEU B 1 240 ? 26.812 -23.006 -7.383 1.00 59.43 239 LEU B CA 1
ATOM 5002 C C . LEU B 1 240 ? 25.312 -23.032 -7.682 1.00 59.88 239 LEU B C 1
ATOM 5003 O O . LEU B 1 240 ? 24.609 -23.985 -7.344 1.00 62.48 239 LEU B O 1
ATOM 5008 N N . LYS B 1 241 ? 24.839 -21.978 -8.337 1.00 51.71 240 LYS B N 1
ATOM 5009 C CA . LYS B 1 241 ? 23.431 -21.833 -8.684 1.00 48.36 240 LYS B CA 1
ATOM 5010 C C . LYS B 1 241 ? 23.268 -21.874 -10.204 1.00 55.20 240 LYS B C 1
ATOM 5011 O O . LYS B 1 241 ? 23.848 -21.056 -10.920 1.00 54.18 240 LYS B O 1
ATOM 5017 N N . TRP B 1 242 ? 22.488 -22.832 -10.697 1.00 52.53 241 TRP B N 1
ATOM 5018 C CA . TRP B 1 242 ? 22.357 -23.035 -12.138 1.00 54.38 241 TRP B CA 1
ATOM 5019 C C . TRP B 1 242 ? 20.919 -22.891 -12.639 1.00 61.80 241 TRP B C 1
ATOM 5020 O O . TRP B 1 242 ? 19.991 -23.476 -12.079 1.00 49.97 241 TRP B O 1
ATOM 5031 N N . LYS B 1 243 ? 20.751 -22.114 -13.705 1.00 53.49 242 LYS B N 1
ATOM 5032 C CA . LYS B 1 243 ? 19.458 -21.955 -14.355 1.00 63.56 242 LYS B CA 1
ATOM 5033 C C . LYS B 1 243 ? 19.556 -22.368 -15.814 1.00 54.91 242 LYS B C 1
ATOM 5034 O O . LYS B 1 243 ? 20.535 -22.047 -16.488 1.00 65.66 242 LYS B O 1
ATOM 5040 N N . PRO B 1 244 ? 18.535 -23.079 -16.312 1.00 57.87 243 PRO B N 1
ATOM 5041 C CA . PRO B 1 244 ? 18.444 -23.288 -17.759 1.00 70.65 243 PRO B CA 1
ATOM 5042 C C . PRO B 1 244 ? 18.118 -21.949 -18.415 1.00 55.77 243 PRO B C 1
ATOM 5043 O O . PRO B 1 244 ? 17.608 -21.063 -17.725 1.00 60.35 243 PRO B O 1
ATOM 5047 N N . LYS B 1 245 ? 18.408 -21.799 -19.704 1.00 46.65 244 LYS B N 1
ATOM 5048 C CA . LYS B 1 245 ? 18.249 -20.509 -20.375 1.00 57.83 244 LYS B CA 1
ATOM 5049 C C . LYS B 1 245 ? 16.818 -19.982 -20.324 1.00 50.80 244 LYS B C 1
ATOM 5050 O O . LYS B 1 245 ? 16.595 -18.784 -20.143 1.00 55.39 244 LYS B O 1
ATOM 5056 N N . GLU B 1 246 ? 15.856 -20.889 -20.466 1.00 40.58 245 GLU B N 1
ATOM 5057 C CA . GLU B 1 246 ? 14.442 -20.528 -20.528 1.00 55.25 245 GLU B CA 1
ATOM 5058 C C . GLU B 1 246 ? 13.891 -19.952 -19.221 1.00 55.67 245 GLU B C 1
ATOM 5059 O O . GLU B 1 246 ? 12.782 -19.422 -19.194 1.00 67.87 245 GLU B O 1
ATOM 5065 N N . MET B 1 247 ? 14.659 -20.055 -18.141 1.00 62.96 246 MET B N 1
ATOM 5066 C CA . MET B 1 247 ? 14.211 -19.539 -16.851 1.00 60.19 246 MET B CA 1
ATOM 5067 C C . MET B 1 247 ? 14.859 -18.206 -16.524 1.00 57.86 246 MET B C 1
ATOM 5068 O O . MET B 1 247 ? 14.578 -17.605 -15.491 1.00 57.71 246 MET B O 1
ATOM 5073 N N . ASN B 1 248 ? 15.736 -17.752 -17.408 1.00 50.24 247 ASN B N 1
ATOM 5074 C CA . ASN B 1 248 ? 16.259 -16.398 -17.316 1.00 56.63 247 ASN B CA 1
ATOM 5075 C C . ASN B 1 248 ? 15.309 -15.442 -18.029 1.00 60.54 247 ASN B C 1
ATOM 5076 O O . ASN B 1 248 ? 15.389 -15.268 -19.244 1.00 79.85 247 ASN B O 1
ATOM 5081 N N . THR B 1 249 ? 14.402 -14.835 -17.271 1.00 45.33 248 THR B N 1
ATOM 5082 C CA . THR B 1 249 ? 13.353 -14.003 -17.852 1.00 48.50 248 THR B CA 1
ATOM 5083 C C . THR B 1 249 ? 13.644 -12.516 -17.703 1.00 45.23 248 THR B C 1
ATOM 5084 O O . THR B 1 249 ? 14.378 -12.108 -16.805 1.00 55.67 248 THR B O 1
ATOM 5088 N N . ILE B 1 250 ? 13.059 -11.714 -18.589 1.00 39.14 249 ILE B N 1
ATOM 5089 C CA . ILE B 1 250 ? 13.194 -10.263 -18.534 1.00 41.54 249 ILE B CA 1
ATOM 5090 C C . ILE B 1 250 ? 11.823 -9.604 -18.678 1.00 51.13 249 ILE B C 1
ATOM 5091 O O . ILE B 1 250 ? 10.967 -10.096 -19.416 1.00 41.39 249 ILE B O 1
ATOM 5096 N N . ASP B 1 251 ? 11.606 -8.509 -17.956 1.00 45.61 250 ASP B N 1
ATOM 5097 C CA . ASP B 1 251 ? 10.378 -7.740 -18.100 1.00 47.96 250 ASP B CA 1
ATOM 5098 C C . ASP B 1 251 ? 10.553 -6.646 -19.149 1.00 55.29 250 ASP B C 1
ATOM 5099 O O . ASP B 1 251 ? 11.458 -5.817 -19.047 1.00 55.14 250 ASP B O 1
ATOM 5104 N N . PHE B 1 252 ? 9.688 -6.655 -20.160 1.00 41.95 251 PHE B N 1
ATOM 5105 C CA . PHE B 1 252 ? 9.744 -5.672 -21.237 1.00 40.13 251 PHE B CA 1
ATOM 5106 C C . PHE B 1 252 ? 8.465 -4.848 -21.318 1.00 45.33 251 PHE B C 1
ATOM 5107 O O . PHE B 1 252 ? 7.411 -5.265 -20.835 1.00 38.52 251 PHE B O 1
ATOM 5115 N N . MET B 1 253 ? 8.560 -3.681 -21.944 1.00 37.38 252 MET B N 1
ATOM 5116 C CA . MET B 1 253 ? 7.372 -2.938 -22.333 1.00 42.37 252 MET B CA 1
ATOM 5117 C C . MET B 1 253 ? 6.965 -3.424 -23.719 1.00 46.76 252 MET B C 1
ATOM 5118 O O . MET B 1 253 ? 7.687 -3.207 -24.697 1.00 36.62 252 MET B O 1
ATOM 5123 N N . LEU B 1 254 ? 5.824 -4.099 -23.802 1.00 38.96 253 LEU B N 1
ATOM 5124 C CA . LEU B 1 254 ? 5.328 -4.598 -25.083 1.00 40.42 253 LEU B CA 1
ATOM 5125 C C . LEU B 1 254 ? 4.574 -3.511 -25.841 1.00 43.61 253 LEU B C 1
ATOM 5126 O O . LEU B 1 254 ? 3.797 -2.756 -25.256 1.00 54.41 253 LEU B O 1
ATOM 5131 N N . LYS B 1 255 ? 4.811 -3.432 -27.144 1.00 38.76 254 LYS B N 1
ATOM 5132 C CA . LYS B 1 255 ? 4.108 -2.479 -27.989 1.00 40.71 254 LYS B CA 1
ATOM 5133 C C . LYS B 1 255 ? 3.810 -3.104 -29.344 1.00 46.22 254 LYS B C 1
ATOM 5134 O O . LYS B 1 255 ? 4.722 -3.550 -30.043 1.00 52.02 254 LYS B O 1
ATOM 5140 N N . LEU B 1 256 ? 2.533 -3.140 -29.711 1.00 46.45 255 LEU B N 1
ATOM 5141 C CA . LEU B 1 256 ? 2.132 -3.712 -30.993 1.00 37.07 255 LEU B CA 1
ATOM 5142 C C . LEU B 1 256 ? 2.201 -2.679 -32.115 1.00 37.58 255 LEU B C 1
ATOM 5143 O O . LEU B 1 256 ? 1.870 -1.508 -31.922 1.00 49.76 255 LEU B O 1
ATOM 5148 N N . GLU B 1 257 ? 2.654 -3.119 -33.284 1.00 52.07 256 GLU B N 1
ATOM 5149 C CA . GLU B 1 257 ? 2.750 -2.250 -34.450 1.00 50.80 256 GLU B CA 1
ATOM 5150 C C . GLU B 1 257 ? 2.082 -2.911 -35.644 1.00 52.24 256 GLU B C 1
ATOM 5151 O O . GLU B 1 257 ? 2.481 -3.994 -36.069 1.00 56.86 256 GLU B O 1
ATOM 5157 N N . PHE B 1 258 ? 1.062 -2.261 -36.187 1.00 47.66 257 PHE B N 1
ATOM 5158 C CA . PHE B 1 258 ? 0.379 -2.811 -37.345 1.00 62.77 257 PHE B CA 1
ATOM 5159 C C . PHE B 1 258 ? 0.801 -2.074 -38.609 1.00 60.96 257 PHE B C 1
ATOM 5160 O O . PHE B 1 258 ? 0.975 -0.855 -38.601 1.00 71.65 257 PHE B O 1
ATOM 5168 N N . ALA B 1 259 ? 0.982 -2.826 -39.689 1.00 50.89 258 ALA B N 1
ATOM 5169 C CA . ALA B 1 259 ? 1.412 -2.252 -40.957 1.00 76.37 258 ALA B CA 1
ATOM 5170 C C . ALA B 1 259 ? 0.268 -1.485 -41.607 1.00 74.43 258 ALA B C 1
ATOM 5171 O O . ALA B 1 259 ? -0.825 -2.023 -41.779 1.00 73.74 258 ALA B O 1
ATOM 5173 N N . GLN B 1 260 ? 0.525 -0.232 -41.970 1.00 82.44 259 GLN B N 1
ATOM 5174 C CA . GLN B 1 260 ? -0.470 0.590 -42.653 1.00 93.57 259 GLN B CA 1
ATOM 5175 C C . GLN B 1 260 ? -0.449 0.317 -44.155 1.00 89.07 259 GLN B C 1
ATOM 5176 O O . GLN B 1 260 ? 0.525 0.643 -44.834 1.00 94.63 259 GLN B O 1
ATOM 5182 N N . PRO B 1 261 ? -1.527 -0.284 -44.681 1.00 96.50 260 PRO B N 1
ATOM 5183 C CA . PRO B 1 261 ? -1.605 -0.613 -46.108 1.00 105.19 260 PRO B CA 1
ATOM 5184 C C . PRO B 1 261 ? -2.028 0.593 -46.937 1.00 112.25 260 PRO B C 1
ATOM 5185 O O . PRO B 1 261 ? -2.626 1.526 -46.397 1.00 100.05 260 PRO B O 1
ATOM 5189 N N . GLU B 1 262 ? -1.718 0.575 -48.230 1.00 119.96 261 GLU B N 1
ATOM 5190 C CA . GLU B 1 262 ? -2.136 1.646 -49.125 1.00 125.18 261 GLU B CA 1
ATOM 5191 C C . GLU B 1 262 ? -3.611 1.497 -49.486 1.00 130.08 261 GLU B C 1
ATOM 5192 O O . GLU B 1 262 ? -4.329 2.487 -49.627 1.00 119.79 261 GLU B O 1
ATOM 5198 N N . GLU B 1 263 ? -4.052 0.250 -49.630 1.00 132.37 262 GLU B N 1
ATOM 5199 C CA . GLU B 1 263 ? -5.435 -0.054 -49.977 1.00 130.30 262 GLU B CA 1
ATOM 5200 C C . GLU B 1 263 ? -6.264 -0.334 -48.733 1.00 126.73 262 GLU B C 1
ATOM 5201 O O . GLU B 1 263 ? -5.833 -1.070 -47.844 1.00 126.38 262 GLU B O 1
ATOM 5207 N N . GLY B 1 264 ? -7.459 0.247 -48.682 1.00 122.79 263 GLY B N 1
ATOM 5208 C CA . GLY B 1 264 ? -8.377 0.019 -47.582 1.00 111.87 263 GLY B CA 1
ATOM 5209 C C . GLY B 1 264 ? -7.781 0.351 -46.228 1.00 109.05 263 GLY B C 1
ATOM 5210 O O . GLY B 1 264 ? -6.948 1.250 -46.106 1.00 111.62 263 GLY B O 1
ATOM 5211 N N . ASP B 1 265 ? -8.202 -0.387 -45.207 1.00 96.74 264 ASP B N 1
ATOM 5212 C CA . ASP B 1 265 ? -7.743 -0.122 -43.851 1.00 102.17 264 ASP B CA 1
ATOM 5213 C C . ASP B 1 265 ? -6.986 -1.297 -43.236 1.00 86.80 264 ASP B C 1
ATOM 5214 O O . ASP B 1 265 ? -6.859 -2.359 -43.845 1.00 81.72 264 ASP B O 1
ATOM 5219 N N . ILE B 1 266 ? -6.485 -1.086 -42.023 1.00 71.35 265 ILE B N 1
ATOM 5220 C CA . ILE B 1 266 ? -5.656 -2.069 -41.333 1.00 71.51 265 ILE B CA 1
ATOM 5221 C C . ILE B 1 266 ? -6.408 -3.356 -40.988 1.00 62.52 265 ILE B C 1
ATOM 5222 O O . ILE B 1 266 ? -7.496 -3.317 -40.410 1.00 57.96 265 ILE B O 1
ATOM 5227 N N . ASP B 1 267 ? -5.821 -4.495 -41.351 1.00 49.60 266 ASP B N 1
ATOM 5228 C CA . ASP B 1 267 ? -6.344 -5.794 -40.947 1.00 57.26 266 ASP B CA 1
ATOM 5229 C C . ASP B 1 267 ? -5.798 -6.151 -39.567 1.00 55.66 266 ASP B C 1
ATOM 5230 O O . ASP B 1 267 ? -4.714 -6.724 -39.448 1.00 51.67 266 ASP B O 1
ATOM 5235 N N . TYR B 1 268 ? -6.553 -5.811 -38.526 1.00 55.00 267 TYR B N 1
ATOM 5236 C CA . TYR B 1 268 ? -6.115 -6.035 -37.151 1.00 41.81 267 TYR B CA 1
ATOM 5237 C C . TYR B 1 268 ? -6.073 -7.512 -36.755 1.00 45.53 267 TYR B C 1
ATOM 5238 O O . TYR B 1 268 ? -5.509 -7.869 -35.723 1.00 47.38 267 TYR B O 1
ATOM 5247 N N . SER B 1 269 ? -6.664 -8.368 -37.581 1.00 41.81 268 SER B N 1
ATOM 5248 C CA . SER B 1 269 ? -6.610 -9.807 -37.347 1.00 42.21 268 SER B CA 1
ATOM 5249 C C . SER B 1 269 ? -5.225 -10.361 -37.670 1.00 53.05 268 SER B C 1
ATOM 5250 O O . SER B 1 269 ? -4.795 -11.364 -37.096 1.00 45.50 268 SER B O 1
ATOM 5253 N N . ALA B 1 270 ? -4.536 -9.707 -38.601 1.00 38.95 269 ALA B N 1
ATOM 5254 C CA . ALA B 1 270 ? -3.229 -10.171 -39.055 1.00 61.52 269 ALA B CA 1
ATOM 5255 C C . ALA B 1 270 ? -2.154 -9.894 -38.009 1.00 42.75 269 ALA B C 1
ATOM 5256 O O . ALA B 1 270 ? -2.247 -8.929 -37.246 1.00 47.28 269 ALA B O 1
ATOM 5258 N N . MET B 1 271 ? -1.130 -10.739 -37.983 1.00 51.09 270 MET B N 1
ATOM 5259 C CA . MET B 1 271 ? -0.059 -10.611 -37.005 1.00 56.70 270 MET B CA 1
ATOM 5260 C C . MET B 1 271 ? 0.719 -9.310 -37.179 1.00 50.55 270 MET B C 1
ATOM 5261 O O . MET B 1 271 ? 1.182 -8.994 -38.279 1.00 54.61 270 MET B O 1
ATOM 5266 N N . PRO B 1 272 ? 0.850 -8.541 -36.090 1.00 42.42 271 PRO B N 1
ATOM 5267 C CA . PRO B 1 272 ? 1.613 -7.291 -36.072 1.00 42.14 271 PRO B CA 1
ATOM 5268 C C . PRO B 1 272 ? 3.065 -7.552 -35.694 1.00 53.15 271 PRO B C 1
ATOM 5269 O O . PRO B 1 272 ? 3.458 -8.710 -35.546 1.00 44.53 271 PRO B O 1
ATOM 5273 N N . GLU B 1 273 ? 3.851 -6.491 -35.540 1.00 43.83 272 GLU B N 1
ATOM 5274 C CA . GLU B 1 273 ? 5.185 -6.619 -34.968 1.00 42.44 272 GLU B CA 1
ATOM 5275 C C . GLU B 1 273 ? 5.075 -6.442 -33.462 1.00 48.33 272 GLU B C 1
ATOM 5276 O O . GLU B 1 273 ? 4.373 -5.546 -32.986 1.00 44.28 272 GLU B O 1
ATOM 5282 N N . PHE B 1 274 ? 5.764 -7.291 -32.710 1.00 45.74 273 PHE B N 1
ATOM 5283 C CA . PHE B 1 274 ? 5.742 -7.190 -31.255 1.00 47.95 273 PHE B CA 1
ATOM 5284 C C . PHE B 1 274 ? 7.029 -6.564 -30.724 1.00 41.62 273 PHE B C 1
ATOM 5285 O O . PHE B 1 274 ? 8.034 -7.252 -30.532 1.00 47.72 273 PHE B O 1
ATOM 5293 N N . GLN B 1 275 ? 6.989 -5.255 -30.491 1.00 39.45 274 GLN B N 1
ATOM 5294 C CA . GLN B 1 275 ? 8.156 -4.523 -30.015 1.00 35.14 274 GLN B CA 1
ATOM 5295 C C . GLN B 1 275 ? 8.386 -4.726 -28.528 1.00 53.80 274 GLN B C 1
ATOM 5296 O O . GLN B 1 275 ? 7.493 -4.491 -27.710 1.00 46.53 274 GLN B O 1
ATOM 5302 N N . LEU B 1 276 ? 9.594 -5.155 -28.181 1.00 39.07 275 LEU B N 1
ATOM 5303 C CA . LEU B 1 276 ? 9.991 -5.226 -26.787 1.00 37.68 275 LEU B CA 1
ATOM 5304 C C . LEU B 1 276 ? 10.829 -3.995 -26.465 1.00 47.70 275 LEU B C 1
ATOM 5305 O O . LEU B 1 276 ? 11.850 -3.740 -27.108 1.00 50.14 275 LEU B O 1
ATOM 5310 N N . GLY B 1 277 ? 10.379 -3.218 -25.486 1.00 50.37 276 GLY B N 1
ATOM 5311 C CA . GLY B 1 277 ? 11.080 -2.012 -25.094 1.00 36.29 276 GLY B CA 1
ATOM 5312 C C . GLY B 1 277 ? 11.746 -2.174 -23.744 1.00 42.61 276 GLY B C 1
ATOM 5313 O O . GLY B 1 277 ? 11.246 -2.884 -22.867 1.00 41.81 276 GLY B O 1
ATOM 5314 N N . VAL B 1 278 ? 12.882 -1.510 -23.576 1.00 47.37 277 VAL B N 1
ATOM 5315 C CA . VAL B 1 278 ? 13.649 -1.602 -22.343 1.00 41.65 277 VAL B CA 1
ATOM 5316 C C . VAL B 1 278 ? 13.642 -0.258 -21.612 1.00 34.68 277 VAL B C 1
ATOM 5317 O O . VAL B 1 278 ? 13.635 0.801 -22.245 1.00 44.08 277 VAL B O 1
ATOM 5321 N N . TRP B 1 279 ? 13.614 -0.308 -20.282 1.00 46.53 278 TRP B N 1
ATOM 5322 C CA . TRP B 1 279 ? 13.552 0.902 -19.469 1.00 61.74 278 TRP B CA 1
ATOM 5323 C C . TRP B 1 279 ? 14.942 1.503 -19.248 1.00 62.92 278 TRP B C 1
ATOM 5324 O O . TRP B 1 279 ? 15.840 0.837 -18.728 1.00 49.93 278 TRP B O 1
ATOM 5335 N N . GLU B 1 280 ? 15.110 2.762 -19.648 1.00 55.03 279 GLU B N 1
ATOM 5336 C CA . GLU B 1 280 ? 16.385 3.460 -19.497 1.00 78.38 279 GLU B CA 1
ATOM 5337 C C . GLU B 1 280 ? 16.309 4.574 -18.453 1.00 76.22 279 GLU B C 1
ATOM 5338 O O . GLU B 1 280 ? 17.041 5.560 -18.541 1.00 76.06 279 GLU B O 1
ATOM 5344 N N . GLY B 1 281 ? 15.426 4.414 -17.471 1.00 64.43 280 GLY B N 1
ATOM 5345 C CA . GLY B 1 281 ? 15.208 5.440 -16.466 1.00 75.89 280 GLY B CA 1
ATOM 5346 C C . GLY B 1 281 ? 14.298 6.539 -16.991 1.00 86.18 280 GLY B C 1
ATOM 5347 O O . GLY B 1 281 ? 14.101 6.651 -18.203 1.00 78.40 280 GLY B O 1
ATOM 5348 N N . ARG B 1 282 ? 13.753 7.347 -16.082 1.00 95.46 281 ARG B N 1
ATOM 5349 C CA . ARG B 1 282 ? 12.801 8.403 -16.434 1.00 93.50 281 ARG B CA 1
ATOM 5350 C C . ARG B 1 282 ? 11.617 7.829 -17.205 1.00 88.02 281 ARG B C 1
ATOM 5351 O O . ARG B 1 282 ? 11.206 6.693 -16.974 1.00 82.88 281 ARG B O 1
ATOM 5359 N N . ASN B 1 283 ? 11.068 8.621 -18.119 1.00 98.57 282 ASN B N 1
ATOM 5360 C CA . ASN B 1 283 ? 10.042 8.129 -19.030 1.00 100.17 282 ASN B CA 1
ATOM 5361 C C . ASN B 1 283 ? 10.667 7.704 -20.351 1.00 86.68 282 ASN B C 1
ATOM 5362 O O . ASN B 1 283 ? 10.026 7.752 -21.401 1.00 88.00 282 ASN B O 1
ATOM 5367 N N . MET B 1 284 ? 11.926 7.283 -20.286 1.00 82.44 283 MET B N 1
ATOM 5368 C CA . MET B 1 284 ? 12.675 6.929 -21.484 1.00 85.29 283 MET B CA 1
ATOM 5369 C C . MET B 1 284 ? 12.683 5.425 -21.751 1.00 74.03 283 MET B C 1
ATOM 5370 O O . MET B 1 284 ? 13.160 4.633 -20.934 1.00 59.69 283 MET B O 1
ATOM 5375 N N . TYR B 1 285 ? 12.148 5.042 -22.905 1.00 66.51 284 TYR B N 1
ATOM 5376 C CA . TYR B 1 285 ? 12.192 3.657 -23.351 1.00 66.27 284 TYR B CA 1
ATOM 5377 C C . TYR B 1 285 ? 12.892 3.566 -24.701 1.00 66.17 284 TYR B C 1
ATOM 5378 O O . TYR B 1 285 ? 12.775 4.467 -25.529 1.00 66.29 284 TYR B O 1
ATOM 5387 N N . SER B 1 286 ? 13.630 2.483 -24.915 1.00 59.01 285 SER B N 1
ATOM 5388 C CA . SER B 1 286 ? 14.290 2.260 -26.195 1.00 55.08 285 SER B CA 1
ATOM 5389 C C . SER B 1 286 ? 14.047 0.838 -26.687 1.00 44.28 285 SER B C 1
ATOM 5390 O O . SER B 1 286 ? 13.933 -0.092 -25.889 1.00 40.28 285 SER B O 1
ATOM 5393 N N . PHE B 1 287 ? 13.961 0.684 -28.004 1.00 33.94 286 PHE B N 1
ATOM 5394 C CA . PHE B 1 287 ? 13.772 -0.621 -28.622 1.00 43.81 286 PHE B CA 1
ATOM 5395 C C . PHE B 1 287 ? 14.911 -1.574 -28.271 1.00 50.37 286 PHE B C 1
ATOM 5396 O O . PHE B 1 287 ? 16.081 -1.184 -28.264 1.00 56.00 286 PHE B O 1
ATOM 5404 N N . PHE B 1 288 ? 14.562 -2.827 -27.992 1.00 48.43 287 PHE B N 1
ATOM 5405 C CA . PHE B 1 288 ? 15.553 -3.836 -27.644 1.00 41.51 287 PHE B CA 1
ATOM 5406 C C . PHE B 1 288 ? 15.478 -5.073 -28.542 1.00 46.94 287 PHE B C 1
ATOM 5407 O O . PHE B 1 288 ? 16.506 -5.610 -28.953 1.00 48.98 287 PHE B O 1
ATOM 5415 N N . ALA B 1 289 ? 14.263 -5.529 -28.836 1.00 44.93 288 ALA B N 1
ATOM 5416 C CA . ALA B 1 289 ? 14.074 -6.730 -29.646 1.00 48.72 288 ALA B CA 1
ATOM 5417 C C . ALA B 1 289 ? 12.641 -6.885 -30.123 1.00 55.70 288 ALA B C 1
ATOM 5418 O O . ALA B 1 289 ? 11.755 -6.123 -29.739 1.00 47.31 288 ALA B O 1
ATOM 5420 N N . PHE B 1 290 ? 12.421 -7.889 -30.961 1.00 44.04 289 PHE B N 1
ATOM 5421 C CA . PHE B 1 290 ? 11.073 -8.265 -31.343 1.00 34.95 289 PHE B CA 1
ATOM 5422 C C . PHE B 1 290 ? 10.723 -9.577 -30.672 1.00 48.54 289 PHE B C 1
ATOM 5423 O O . PHE B 1 290 ? 11.554 -10.483 -30.598 1.00 34.02 289 PHE B O 1
ATOM 5431 N N . MET B 1 291 ? 9.498 -9.677 -30.171 1.00 35.94 290 MET B N 1
ATOM 5432 C CA . MET B 1 291 ? 9.034 -10.915 -29.570 1.00 31.23 290 MET B CA 1
ATOM 5433 C C . MET B 1 291 ? 8.638 -11.850 -30.703 1.00 38.83 290 MET B C 1
ATOM 5434 O O . MET B 1 291 ? 7.955 -11.431 -31.639 1.00 50.88 290 MET B O 1
ATOM 5439 N N . TYR B 1 292 ? 9.075 -13.106 -30.646 1.00 34.59 291 TYR B N 1
ATOM 5440 C CA . TYR B 1 292 ? 8.642 -14.071 -31.655 1.00 30.87 291 TYR B CA 1
ATOM 5441 C C . TYR B 1 292 ? 7.300 -14.698 -31.283 1.00 34.71 291 TYR B C 1
ATOM 5442 O O . TYR B 1 292 ? 7.166 -15.352 -30.246 1.00 35.13 291 TYR B O 1
ATOM 5451 N N . VAL B 1 293 ? 6.309 -14.500 -32.143 1.00 44.95 292 VAL B N 1
ATOM 5452 C CA . VAL B 1 293 ? 4.974 -15.030 -31.915 1.00 37.62 292 VAL B CA 1
ATOM 5453 C C . VAL B 1 293 ? 4.513 -15.810 -33.139 1.00 37.92 292 VAL B C 1
ATOM 5454 O O . VAL B 1 293 ? 4.308 -15.225 -34.196 1.00 38.98 292 VAL B O 1
ATOM 5458 N N . ASP B 1 294 ? 4.358 -17.127 -33.011 1.00 34.14 293 ASP B N 1
ATOM 5459 C CA . ASP B 1 294 ? 3.833 -17.914 -34.131 1.00 48.50 293 ASP B CA 1
ATOM 5460 C C . ASP B 1 294 ? 2.313 -17.764 -34.276 1.00 52.99 293 ASP B C 1
ATOM 5461 O O . ASP B 1 294 ? 1.684 -17.022 -33.522 1.00 40.55 293 ASP B O 1
ATOM 5466 N N . GLU B 1 295 ? 1.726 -18.473 -35.237 1.00 62.82 294 GLU B N 1
ATOM 5467 C CA . GLU B 1 295 ? 0.297 -18.338 -35.514 1.00 60.26 294 GLU B CA 1
ATOM 5468 C C . GLU B 1 295 ? -0.614 -18.815 -34.386 1.00 46.67 294 GLU B C 1
ATOM 5469 O O . GLU B 1 295 ? -1.674 -18.232 -34.157 1.00 61.99 294 GLU B O 1
ATOM 5475 N N . LYS B 1 296 ? -0.207 -19.871 -33.689 1.00 56.31 295 LYS B N 1
ATOM 5476 C CA . LYS B 1 296 ? -0.989 -20.389 -32.570 1.00 49.55 295 LYS B CA 1
ATOM 5477 C C . LYS B 1 296 ? -0.994 -19.427 -31.392 1.00 50.68 295 LYS B C 1
ATOM 5478 O O . LYS B 1 296 ? -2.022 -19.234 -30.742 1.00 67.02 295 LYS B O 1
ATOM 5484 N N . GLU B 1 297 ? 0.164 -18.836 -31.115 1.00 56.35 296 GLU B N 1
ATOM 5485 C CA . GLU B 1 297 ? 0.297 -17.880 -30.023 1.00 57.02 296 GLU B CA 1
ATOM 5486 C C . GLU B 1 297 ? -0.514 -16.620 -30.287 1.00 39.25 296 GLU B C 1
ATOM 5487 O O . GLU B 1 297 ? -1.099 -16.049 -29.372 1.00 43.57 296 GLU B O 1
ATOM 5493 N N . TRP B 1 298 ? -0.537 -16.182 -31.540 1.00 31.40 297 TRP B N 1
ATOM 5494 C CA . TRP B 1 298 ? -1.254 -14.966 -31.898 1.00 39.11 297 TRP B CA 1
ATOM 5495 C C . TRP B 1 298 ? -2.747 -15.149 -31.679 1.00 35.61 297 TRP B C 1
ATOM 5496 O O . TRP B 1 298 ? -3.409 -14.280 -31.115 1.00 39.70 297 TRP B O 1
ATOM 5507 N N . GLU B 1 299 ? -3.269 -16.289 -32.121 1.00 34.65 298 GLU B N 1
ATOM 5508 C CA . GLU B 1 299 ? -4.677 -16.617 -31.916 1.00 45.11 298 GLU B CA 1
ATOM 5509 C C . GLU B 1 299 ? -4.987 -16.725 -30.433 1.00 42.72 298 GLU B C 1
ATOM 5510 O O . GLU B 1 299 ? -6.036 -16.281 -29.972 1.00 58.33 298 GLU B O 1
ATOM 5516 N N . LYS B 1 300 ? -4.058 -17.315 -29.690 1.00 48.24 299 LYS B N 1
ATOM 5517 C CA . LYS B 1 300 ? -4.183 -17.447 -28.244 1.00 38.22 299 LYS B CA 1
ATOM 5518 C C . LYS B 1 300 ? -4.191 -16.083 -27.556 1.00 45.88 299 LYS B C 1
ATOM 5519 O O . LYS B 1 300 ? -4.973 -15.848 -26.633 1.00 46.47 299 LYS B O 1
ATOM 5525 N N . LEU B 1 301 ? -3.325 -15.183 -28.016 1.00 30.66 300 LEU B N 1
ATOM 5526 C CA . LEU B 1 301 ? -3.237 -13.840 -27.442 1.00 41.16 300 LEU B CA 1
ATOM 5527 C C . LEU B 1 301 ? -4.495 -13.018 -27.713 1.00 44.50 300 LEU B C 1
ATOM 5528 O O . LEU B 1 301 ? -4.957 -12.273 -26.847 1.00 40.40 300 LEU B O 1
ATOM 5533 N N . LYS B 1 302 ? -5.047 -13.156 -28.915 1.00 37.24 301 LYS B N 1
ATOM 5534 C CA . LYS B 1 302 ? -6.278 -12.461 -29.270 1.00 45.15 301 LYS B CA 1
ATOM 5535 C C . LYS B 1 302 ? -7.451 -13.030 -28.477 1.00 48.30 301 LYS B C 1
ATOM 5536 O O . LYS B 1 302 ? -8.391 -12.314 -28.140 1.00 39.40 301 LYS B O 1
ATOM 5542 N N . SER B 1 303 ? -7.374 -14.322 -28.170 1.00 29.69 302 SER B N 1
ATOM 5543 C CA . SER B 1 303 ? -8.418 -15.016 -27.425 1.00 42.17 302 SER B CA 1
ATOM 5544 C C . SER B 1 303 ? -8.510 -14.575 -25.968 1.00 42.84 302 SER B C 1
ATOM 5545 O O . SER B 1 303 ? -9.521 -14.808 -25.312 1.00 48.89 302 SER B O 1
ATOM 5548 N N . PHE B 1 304 ? -7.455 -13.942 -25.464 1.00 45.23 303 PHE B N 1
ATOM 5549 C CA . PHE B 1 304 ? -7.457 -13.418 -24.099 1.00 49.47 303 PHE B CA 1
ATOM 5550 C C . PHE B 1 304 ? -8.419 -12.246 -23.963 1.00 42.86 303 PHE B C 1
ATOM 5551 O O . PHE B 1 304 ? -8.972 -12.011 -22.891 1.00 43.68 303 PHE B O 1
ATOM 5559 N N . ASN B 1 305 ? -8.604 -11.512 -25.058 1.00 44.92 304 ASN B N 1
ATOM 5560 C CA . ASN B 1 305 ? -9.430 -10.304 -25.064 1.00 49.90 304 ASN B CA 1
ATOM 5561 C C . ASN B 1 305 ? -9.004 -9.308 -23.981 1.00 44.78 304 ASN B C 1
ATOM 5562 O O . ASN B 1 305 ? -9.819 -8.842 -23.186 1.00 49.68 304 ASN B O 1
ATOM 5567 N N . VAL B 1 306 ? -7.715 -8.985 -23.960 1.00 50.51 305 VAL B N 1
ATOM 5568 C CA . VAL B 1 306 ? -7.180 -7.993 -23.031 1.00 51.42 305 VAL B CA 1
ATOM 5569 C C . VAL B 1 306 ? -6.286 -7.034 -23.799 1.00 41.04 305 VAL B C 1
ATOM 5570 O O . VAL B 1 306 ? -5.856 -7.353 -24.910 1.00 43.59 305 VAL B O 1
ATOM 5574 N N . PRO B 1 307 ? -6.025 -5.845 -23.231 1.00 52.39 306 PRO B N 1
ATOM 5575 C CA . PRO B 1 307 ? -5.060 -4.961 -23.891 1.00 51.70 306 PRO B CA 1
ATOM 5576 C C . PRO B 1 307 ? -3.707 -5.660 -24.007 1.00 45.28 306 PRO B C 1
ATOM 5577 O O . PRO B 1 307 ? -3.265 -6.296 -23.050 1.00 47.99 306 PRO B O 1
ATOM 5581 N N . LEU B 1 308 ? -3.076 -5.569 -25.171 1.00 48.02 307 LEU B N 1
ATOM 5582 C CA . LEU B 1 308 ? -1.789 -6.215 -25.386 1.00 53.81 307 LEU B CA 1
ATOM 5583 C C . LEU B 1 308 ? -0.676 -5.179 -25.403 1.00 54.65 307 LEU B C 1
ATOM 5584 O O . LEU B 1 308 ? 0.399 -5.393 -24.845 1.00 64.27 307 LEU B O 1
ATOM 5589 N N . SER B 1 309 ? -0.951 -4.043 -26.031 1.00 39.58 308 SER B N 1
ATOM 5590 C CA . SER B 1 309 ? 0.048 -2.999 -26.205 1.00 50.61 308 SER B CA 1
ATOM 5591 C C . SER B 1 309 ? 0.220 -2.152 -24.946 1.00 49.56 308 SER B C 1
ATOM 5592 O O . SER B 1 309 ? -0.650 -2.128 -24.073 1.00 58.36 308 SER B O 1
ATOM 5595 N N . GLU B 1 310 ? 1.362 -1.476 -24.861 1.00 58.22 309 GLU B N 1
ATOM 5596 C CA . GLU B 1 310 ? 1.657 -0.527 -23.788 1.00 63.24 309 GLU B CA 1
ATOM 5597 C C . GLU B 1 310 ? 1.611 -1.141 -22.394 1.00 63.47 309 GLU B C 1
ATOM 5598 O O . GLU B 1 310 ? 1.226 -0.472 -21.433 1.00 68.57 309 GLU B O 1
ATOM 5604 N N . ARG B 1 311 ? 2.010 -2.402 -22.271 1.00 47.31 310 ARG B N 1
ATOM 5605 C CA . ARG B 1 311 ? 2.100 -3.005 -20.944 1.00 60.13 310 ARG B CA 1
ATOM 5606 C C . ARG B 1 311 ? 3.305 -3.917 -20.729 1.00 52.72 310 ARG B C 1
ATOM 5607 O O . ARG B 1 311 ? 3.963 -4.344 -21.679 1.00 44.85 310 ARG B O 1
ATOM 5615 N N . ILE B 1 312 ? 3.578 -4.202 -19.460 1.00 56.36 311 ILE B N 1
ATOM 5616 C CA . ILE B 1 312 ? 4.756 -4.962 -19.070 1.00 45.95 311 ILE B CA 1
ATOM 5617 C C . ILE B 1 312 ? 4.548 -6.467 -19.238 1.00 50.38 311 ILE B C 1
ATOM 5618 O O . ILE B 1 312 ? 3.588 -7.040 -18.718 1.00 40.96 311 ILE B O 1
ATOM 5623 N N . VAL B 1 313 ? 5.458 -7.099 -19.972 1.00 44.66 312 VAL B N 1
ATOM 5624 C CA . VAL B 1 313 ? 5.407 -8.539 -20.189 1.00 42.01 312 VAL B CA 1
ATOM 5625 C C . VAL B 1 313 ? 6.699 -9.196 -19.737 1.00 42.84 312 VAL B C 1
ATOM 5626 O O . VAL B 1 313 ? 7.776 -8.606 -19.830 1.00 44.07 312 VAL B O 1
ATOM 5630 N N . GLU B 1 314 ? 6.580 -10.418 -19.235 1.00 43.00 313 GLU B N 1
ATOM 5631 C CA . GLU B 1 314 ? 7.740 -11.217 -18.879 1.00 47.02 313 GLU B CA 1
ATOM 5632 C C . GLU B 1 314 ? 8.038 -12.170 -20.036 1.00 63.67 313 GLU B C 1
ATOM 5633 O O . GLU B 1 314 ? 7.163 -12.921 -20.472 1.00 52.31 313 GLU B O 1
ATOM 5639 N N . CYS B 1 315 ? 9.267 -12.122 -20.544 1.00 45.98 314 CYS B N 1
ATOM 5640 C CA . CYS B 1 315 ? 9.659 -12.960 -21.672 1.00 53.15 314 CYS B CA 1
ATOM 5641 C C . CYS B 1 315 ? 10.827 -13.876 -21.337 1.00 44.24 314 CYS B C 1
ATOM 5642 O O . CYS B 1 315 ? 11.584 -13.610 -20.408 1.00 57.01 314 CYS B O 1
ATOM 5645 N N . TYR B 1 316 ? 10.962 -14.954 -22.105 1.00 45.57 315 TYR B N 1
ATOM 5646 C CA . TYR B 1 316 ? 12.098 -15.863 -21.976 1.00 47.10 315 TYR B CA 1
ATOM 5647 C C . TYR B 1 316 ? 12.698 -16.171 -23.346 1.00 45.83 315 TYR B C 1
ATOM 5648 O O . TYR B 1 316 ? 12.032 -16.022 -24.371 1.00 43.84 315 TYR B O 1
ATOM 5657 N N . LEU B 1 317 ? 13.954 -16.609 -23.359 1.00 47.30 316 LEU B N 1
ATOM 5658 C CA . LEU B 1 317 ? 14.624 -16.993 -24.599 1.00 38.78 316 LEU B CA 1
ATOM 5659 C C . LEU B 1 317 ? 14.411 -18.476 -24.895 1.00 39.48 316 LEU B C 1
ATOM 5660 O O . LEU B 1 317 ? 14.609 -19.325 -24.019 1.00 47.26 316 LEU B O 1
ATOM 5665 N N . ASP B 1 318 ? 14.015 -18.788 -26.128 1.00 40.83 317 ASP B N 1
ATOM 5666 C CA . ASP B 1 318 ? 13.813 -20.179 -26.533 1.00 51.28 317 ASP B CA 1
ATOM 5667 C C . ASP B 1 318 ? 15.096 -20.827 -27.060 1.00 48.55 317 ASP B C 1
ATOM 5668 O O . ASP B 1 318 ? 16.190 -20.279 -26.907 1.00 41.54 317 ASP B O 1
ATOM 5673 N N . ASP B 1 319 ? 14.941 -21.987 -27.695 1.00 43.22 318 ASP B N 1
ATOM 5674 C CA . ASP B 1 319 ? 16.064 -22.756 -28.227 1.00 58.00 318 ASP B CA 1
ATOM 5675 C C . ASP B 1 319 ? 16.796 -22.033 -29.358 1.00 61.13 318 ASP B C 1
ATOM 5676 O O . ASP B 1 319 ? 17.979 -22.275 -29.597 1.00 58.65 318 ASP B O 1
ATOM 5681 N N . GLU B 1 320 ? 16.085 -21.150 -30.051 1.00 48.96 319 GLU B N 1
ATOM 5682 C CA . GLU B 1 320 ? 16.659 -20.393 -31.158 1.00 45.63 319 GLU B CA 1
ATOM 5683 C C . GLU B 1 320 ? 17.007 -18.969 -30.736 1.00 40.51 319 GLU B C 1
ATOM 5684 O O . GLU B 1 320 ? 17.179 -18.092 -31.581 1.00 45.67 319 GLU B O 1
ATOM 5690 N N . ASN B 1 321 ? 17.107 -18.756 -29.426 1.00 41.77 320 ASN B N 1
ATOM 5691 C CA . ASN B 1 321 ? 17.380 -17.438 -28.855 1.00 48.13 320 ASN B CA 1
ATOM 5692 C C . ASN B 1 321 ? 16.415 -16.349 -29.322 1.00 47.27 320 ASN B C 1
ATOM 5693 O O . ASN B 1 321 ? 16.817 -15.212 -29.575 1.00 47.14 320 ASN B O 1
ATOM 5698 N N . ARG B 1 322 ? 15.141 -16.711 -29.426 1.00 42.29 321 ARG B N 1
ATOM 5699 C CA . ARG B 1 322 ? 14.078 -15.754 -29.706 1.00 46.51 321 ARG B CA 1
ATOM 5700 C C . ARG B 1 322 ? 13.314 -15.457 -28.423 1.00 38.72 321 ARG B C 1
ATOM 5701 O O . ARG B 1 322 ? 13.101 -16.351 -27.602 1.00 42.43 321 ARG B O 1
ATOM 5709 N N . TRP B 1 323 ? 12.905 -14.206 -28.245 1.00 37.37 322 TRP B N 1
ATOM 5710 C CA . TRP B 1 323 ? 12.125 -13.840 -27.068 1.00 41.73 322 TRP B CA 1
ATOM 5711 C C . TRP B 1 323 ? 10.680 -14.327 -27.188 1.00 36.26 322 TRP B C 1
ATOM 5712 O O . TRP B 1 323 ? 10.033 -14.138 -28.220 1.00 39.99 322 TRP B O 1
ATOM 5723 N N . ARG B 1 324 ? 10.186 -14.958 -26.128 1.00 42.50 323 ARG B N 1
ATOM 5724 C CA . ARG B 1 324 ? 8.848 -15.538 -26.122 1.00 44.45 323 ARG B CA 1
ATOM 5725 C C . ARG B 1 324 ? 8.032 -15.013 -24.952 1.00 41.12 323 ARG B C 1
ATOM 5726 O O . ARG B 1 324 ? 8.554 -14.849 -23.854 1.00 40.94 323 ARG B O 1
ATOM 5734 N N . PHE B 1 325 ? 6.749 -14.764 -25.194 1.00 52.86 324 PHE B N 1
ATOM 5735 C CA . PHE B 1 325 ? 5.833 -14.332 -24.145 1.00 43.06 324 PHE B CA 1
ATOM 5736 C C . PHE B 1 325 ? 5.659 -15.424 -23.094 1.00 41.78 324 PHE B C 1
ATOM 5737 O O . PHE B 1 325 ? 5.450 -16.592 -23.429 1.00 36.89 324 PHE B O 1
ATOM 5745 N N . LEU B 1 326 ? 5.754 -15.040 -21.823 1.00 37.95 325 LEU B N 1
ATOM 5746 C CA . LEU B 1 326 ? 5.485 -15.959 -20.721 1.00 46.89 325 LEU B CA 1
ATOM 5747 C C . LEU B 1 326 ? 4.223 -15.547 -19.962 1.00 48.12 325 LEU B C 1
ATOM 5748 O O . LEU B 1 326 ? 3.296 -16.342 -19.816 1.00 43.36 325 LEU B O 1
ATOM 5753 N N . ARG B 1 327 ? 4.194 -14.301 -19.491 1.00 36.09 326 ARG B N 1
ATOM 5754 C CA . ARG B 1 327 ? 3.060 -13.786 -18.725 1.00 49.93 326 ARG B CA 1
ATOM 5755 C C . ARG B 1 327 ? 3.077 -12.266 -18.653 1.00 43.32 326 ARG B C 1
ATOM 5756 O O . ARG B 1 327 ? 4.110 -11.636 -18.878 1.00 35.02 326 ARG B O 1
ATOM 5764 N N . PHE B 1 328 ? 1.931 -11.676 -18.334 1.00 41.11 327 PHE B N 1
ATOM 5765 C CA . PHE B 1 328 ? 1.879 -10.244 -18.076 1.00 38.16 327 PHE B CA 1
ATOM 5766 C C . PHE B 1 328 ? 2.365 -9.970 -16.656 1.00 43.11 327 PHE B C 1
ATOM 5767 O O . PHE B 1 328 ? 2.257 -10.827 -15.779 1.00 39.63 327 PHE B O 1
ATOM 5775 N N . ARG B 1 329 ? 2.915 -8.782 -16.437 1.00 44.96 328 ARG B N 1
ATOM 5776 C CA . ARG B 1 329 ? 3.297 -8.356 -15.095 1.00 52.52 328 ARG B CA 1
ATOM 5777 C C . ARG B 1 329 ? 2.521 -7.098 -14.718 1.00 53.63 328 ARG B C 1
ATOM 5778 O O . ARG B 1 329 ? 2.895 -5.990 -15.103 1.00 61.05 328 ARG B O 1
ATOM 5786 N N . ASP B 1 330 ? 1.431 -7.281 -13.981 1.00 61.06 329 ASP B N 1
ATOM 5787 C CA . ASP B 1 330 ? 0.594 -6.165 -13.558 1.00 68.08 329 ASP B CA 1
ATOM 5788 C C . ASP B 1 330 ? 1.137 -5.536 -12.280 1.00 60.54 329 ASP B C 1
ATOM 5789 O O . ASP B 1 330 ? 0.700 -4.462 -11.868 1.00 72.32 329 ASP B O 1
ATOM 5794 N N . ASP B 1 331 ? 2.098 -6.215 -11.660 1.00 56.41 330 ASP B N 1
ATOM 5795 C CA . ASP B 1 331 ? 2.695 -5.761 -10.407 1.00 59.86 330 ASP B CA 1
ATOM 5796 C C . ASP B 1 331 ? 3.878 -4.818 -10.630 1.00 71.24 330 ASP B C 1
ATOM 5797 O O . ASP B 1 331 ? 4.323 -4.136 -9.706 1.00 65.97 330 ASP B O 1
ATOM 5802 N N . LYS B 1 332 ? 4.385 -4.780 -11.857 1.00 61.39 331 LYS B N 1
ATOM 5803 C CA . LYS B 1 332 ? 5.515 -3.919 -12.188 1.00 59.94 331 LYS B CA 1
ATOM 5804 C C . LYS B 1 332 ? 5.046 -2.616 -12.818 1.00 60.70 331 LYS B C 1
ATOM 5805 O O . LYS B 1 332 ? 4.130 -2.607 -13.643 1.00 70.78 331 LYS B O 1
ATOM 5811 N N . ARG B 1 333 ? 5.679 -1.517 -12.422 1.00 64.69 332 ARG B N 1
ATOM 5812 C CA . ARG B 1 333 ? 5.372 -0.210 -12.986 1.00 56.79 332 ARG B CA 1
ATOM 5813 C C . ARG B 1 333 ? 6.126 -0.019 -14.295 1.00 62.53 332 ARG B C 1
ATOM 5814 O O . ARG B 1 333 ? 5.558 0.418 -15.295 1.00 69.50 332 ARG B O 1
ATOM 5822 N N . ASP B 1 334 ? 7.412 -0.351 -14.279 1.00 59.83 333 ASP B N 1
ATOM 5823 C CA . ASP B 1 334 ? 8.248 -0.248 -15.468 1.00 62.24 333 ASP B CA 1
ATOM 5824 C C . ASP B 1 334 ? 8.864 -1.592 -15.843 1.00 61.32 333 ASP B C 1
ATOM 5825 O O . ASP B 1 334 ? 8.827 -2.549 -15.064 1.00 57.20 333 ASP B O 1
ATOM 5830 N N . ALA B 1 335 ? 9.431 -1.654 -17.044 1.00 57.36 334 ALA B N 1
ATOM 5831 C CA . ALA B 1 335 ? 10.185 -2.823 -17.475 1.00 71.38 334 ALA B CA 1
ATOM 5832 C C . ALA B 1 335 ? 11.486 -2.894 -16.683 1.00 46.85 334 ALA B C 1
ATOM 5833 O O . ALA B 1 335 ? 11.811 -1.966 -15.938 1.00 47.08 334 ALA B O 1
ATOM 5835 N N . ASN B 1 336 ? 12.228 -3.987 -16.834 1.00 52.63 335 ASN B N 1
ATOM 5836 C CA . ASN B 1 336 ? 13.555 -4.078 -16.236 1.00 52.63 335 ASN B CA 1
ATOM 5837 C C . ASN B 1 336 ? 14.451 -2.965 -16.762 1.00 53.84 335 ASN B C 1
ATOM 5838 O O . ASN B 1 336 ? 14.369 -2.601 -17.936 1.00 49.93 335 ASN B O 1
ATOM 5843 N N . HIS B 1 337 ? 15.293 -2.413 -15.894 1.00 50.89 336 HIS B N 1
ATOM 5844 C CA . HIS B 1 337 ? 16.246 -1.398 -16.327 1.00 59.03 336 HIS B CA 1
ATOM 5845 C C . HIS B 1 337 ? 17.267 -2.034 -17.267 1.00 45.14 336 HIS B C 1
ATOM 5846 O O . HIS B 1 337 ? 17.589 -3.216 -17.129 1.00 44.26 336 HIS B O 1
ATOM 5853 N N . ILE B 1 338 ? 17.763 -1.251 -18.222 1.00 45.54 337 ILE B N 1
ATOM 5854 C CA . ILE B 1 338 ? 18.740 -1.734 -19.199 1.00 56.35 337 ILE B CA 1
ATOM 5855 C C . ILE B 1 338 ? 19.935 -2.414 -18.523 1.00 52.80 337 ILE B C 1
ATOM 5856 O O . ILE B 1 338 ? 20.462 -3.410 -19.021 1.00 55.85 337 ILE B O 1
ATOM 5861 N N . SER B 1 339 ? 20.327 -1.895 -17.364 1.00 55.33 338 SER B N 1
ATOM 5862 C CA . SER B 1 339 ? 21.412 -2.476 -16.582 1.00 59.58 338 SER B CA 1
ATOM 5863 C C . SER B 1 339 ? 21.066 -3.875 -16.078 1.00 46.19 338 SER B C 1
ATOM 5864 O O . SER B 1 339 ? 21.924 -4.756 -16.037 1.00 61.29 338 SER B O 1
ATOM 5867 N N . THR B 1 340 ? 19.810 -4.070 -15.686 1.00 57.29 339 THR B N 1
ATOM 5868 C CA . THR B 1 340 ? 19.332 -5.378 -15.237 1.00 54.46 339 THR B CA 1
ATOM 5869 C C . THR B 1 340 ? 19.309 -6.373 -16.400 1.00 54.10 339 THR B C 1
ATOM 5870 O O . THR B 1 340 ? 19.712 -7.533 -16.255 1.00 50.95 339 THR B O 1
ATOM 5874 N N . VAL B 1 341 ? 18.828 -5.907 -17.548 1.00 35.97 340 VAL B N 1
ATOM 5875 C CA . VAL B 1 341 ? 18.794 -6.702 -18.768 1.00 55.38 340 VAL B CA 1
ATOM 5876 C C . VAL B 1 341 ? 20.178 -7.248 -19.094 1.00 53.44 340 VAL B C 1
ATOM 5877 O O . VAL B 1 341 ? 20.355 -8.455 -19.279 1.00 42.71 340 VAL B O 1
ATOM 5881 N N . LYS B 1 342 ? 21.156 -6.348 -19.145 1.00 45.03 341 LYS B N 1
ATOM 5882 C CA . LYS B 1 342 ? 22.543 -6.708 -19.419 1.00 44.69 341 LYS B CA 1
ATOM 5883 C C . LYS B 1 342 ? 23.056 -7.767 -18.447 1.00 44.53 341 LYS B C 1
ATOM 5884 O O . LYS B 1 342 ? 23.688 -8.736 -18.857 1.00 48.59 341 LYS B O 1
ATOM 5890 N N . SER B 1 343 ? 22.756 -7.590 -17.164 1.00 45.15 342 SER B N 1
ATOM 5891 C CA . SER B 1 343 ? 23.165 -8.542 -16.133 1.00 46.39 342 SER B CA 1
ATOM 5892 C C . SER B 1 343 ? 22.623 -9.944 -16.405 1.00 47.43 342 SER B C 1
ATOM 5893 O O . SER B 1 343 ? 23.326 -10.937 -16.215 1.00 55.85 342 SER B O 1
ATOM 5896 N N . VAL B 1 344 ? 21.371 -10.019 -16.848 1.00 44.13 343 VAL B N 1
ATOM 5897 C CA . VAL B 1 344 ? 20.736 -11.301 -17.138 1.00 47.30 343 VAL B CA 1
ATOM 5898 C C . VAL B 1 344 ? 21.314 -11.945 -18.396 1.00 53.70 343 VAL B C 1
ATOM 5899 O O . VAL B 1 344 ? 21.629 -13.135 -18.404 1.00 46.52 343 VAL B O 1
ATOM 5903 N N . LEU B 1 345 ? 21.456 -11.156 -19.456 1.00 41.36 344 LEU B N 1
ATOM 5904 C CA . LEU B 1 345 ? 22.042 -11.652 -20.696 1.00 49.06 344 LEU B CA 1
ATOM 5905 C C . LEU B 1 345 ? 23.502 -12.053 -20.502 1.00 51.05 344 LEU B C 1
ATOM 5906 O O . LEU B 1 345 ? 23.985 -12.991 -21.132 1.00 42.93 344 LEU B O 1
ATOM 5911 N N . GLN B 1 346 ? 24.198 -11.348 -19.619 1.00 41.09 345 GLN B N 1
ATOM 5912 C CA . GLN B 1 346 ? 25.577 -11.693 -19.293 1.00 54.33 345 GLN B CA 1
ATOM 5913 C C . GLN B 1 346 ? 25.630 -13.076 -18.654 1.00 49.45 345 GLN B C 1
ATOM 5914 O O . GLN B 1 346 ? 26.482 -13.894 -18.991 1.00 56.62 345 GLN B O 1
ATOM 5920 N N . SER B 1 347 ? 24.695 -13.342 -17.750 1.00 48.75 346 SER B N 1
ATOM 5921 C CA . SER B 1 347 ? 24.625 -14.637 -17.081 1.00 50.44 346 SER B CA 1
ATOM 5922 C C . SER B 1 347 ? 24.281 -15.756 -18.061 1.00 50.90 346 SER B C 1
ATOM 5923 O O . SER B 1 347 ? 24.635 -16.913 -17.843 1.00 58.19 346 SER B O 1
ATOM 5926 N N . ILE B 1 348 ? 23.590 -15.401 -19.139 1.00 55.66 347 ILE B N 1
ATOM 5927 C CA . ILE B 1 348 ? 23.234 -16.357 -20.182 1.00 59.54 347 ILE B CA 1
ATOM 5928 C C . ILE B 1 348 ? 24.430 -16.650 -21.090 1.00 58.70 347 ILE B C 1
ATOM 5929 O O . ILE B 1 348 ? 24.685 -17.801 -21.448 1.00 64.96 347 ILE B O 1
ATOM 5934 N N . GLU B 1 349 ? 25.169 -15.605 -21.452 1.00 66.65 348 GLU B N 1
ATOM 5935 C CA . GLU B 1 349 ? 26.362 -15.760 -22.283 1.00 77.25 348 GLU B CA 1
ATOM 5936 C C . GLU B 1 349 ? 27.505 -16.448 -21.542 1.00 76.71 348 GLU B C 1
ATOM 5937 O O . GLU B 1 349 ? 28.256 -17.222 -22.135 1.00 57.89 348 GLU B O 1
ATOM 5943 N N . ASP B 1 350 ? 27.634 -16.162 -20.249 1.00 69.50 349 ASP B N 1
ATOM 5944 C CA . ASP B 1 350 ? 28.656 -16.796 -19.420 1.00 62.23 349 ASP B CA 1
ATOM 5945 C C . ASP B 1 350 ? 28.183 -18.153 -18.917 1.00 74.16 349 ASP B C 1
ATOM 5946 O O . ASP B 1 350 ? 28.967 -18.938 -18.386 1.00 69.69 349 ASP B O 1
ATOM 5951 N N . GLY B 1 351 ? 26.895 -18.421 -19.092 1.00 69.59 350 GLY B N 1
ATOM 5952 C CA . GLY B 1 351 ? 26.294 -19.635 -18.578 1.00 68.86 350 GLY B CA 1
ATOM 5953 C C . GLY B 1 351 ? 26.642 -20.888 -19.360 1.00 67.51 350 GLY B C 1
ATOM 5954 O O . GLY B 1 351 ? 27.400 -20.851 -20.330 1.00 80.85 350 GLY B O 1
ATOM 5955 N N . VAL B 1 352 ? 26.081 -22.007 -18.915 1.00 64.40 351 VAL B N 1
ATOM 5956 C CA . VAL B 1 352 ? 26.262 -23.292 -19.566 1.00 53.77 351 VAL B CA 1
ATOM 5957 C C . VAL B 1 352 ? 24.885 -23.852 -19.875 1.00 61.19 351 VAL B C 1
ATOM 5958 O O . VAL B 1 352 ? 24.037 -23.934 -18.989 1.00 70.39 351 VAL B O 1
ATOM 5962 N N . SER B 1 353 ? 24.655 -24.229 -21.128 1.00 63.94 352 SER B N 1
ATOM 5963 C CA . SER B 1 353 ? 23.360 -24.777 -21.520 1.00 83.04 352 SER B CA 1
ATOM 5964 C C . SER B 1 353 ? 23.103 -26.109 -20.824 1.00 81.10 352 SER B C 1
ATOM 5965 O O . SER B 1 353 ? 24.027 -26.723 -20.286 1.00 69.14 352 SER B O 1
ATOM 5968 N N . LYS B 1 354 ? 21.847 -26.548 -20.828 1.00 76.57 353 LYS B N 1
ATOM 5969 C CA . LYS B 1 354 ? 21.482 -27.827 -20.227 1.00 75.93 353 LYS B CA 1
ATOM 5970 C C . LYS B 1 354 ? 22.183 -28.980 -20.937 1.00 76.67 353 LYS B C 1
ATOM 5971 O O . LYS B 1 354 ? 22.674 -29.910 -20.300 1.00 89.36 353 LYS B O 1
ATOM 5977 N N . GLU B 1 355 ? 22.234 -28.899 -22.261 1.00 91.43 354 GLU B N 1
ATOM 5978 C CA . GLU B 1 355 ? 22.839 -29.942 -23.080 1.00 93.53 354 GLU B CA 1
ATOM 5979 C C . GLU B 1 355 ? 24.349 -30.018 -22.874 1.00 69.98 354 GLU B C 1
ATOM 5980 O O . GLU B 1 355 ? 24.917 -31.106 -22.800 1.00 80.36 354 GLU B O 1
ATOM 5986 N N . ASP B 1 356 ? 24.993 -28.859 -22.781 1.00 79.82 355 ASP B N 1
ATOM 5987 C CA . ASP B 1 356 ? 26.437 -28.794 -22.564 1.00 87.71 355 ASP B CA 1
ATOM 5988 C C . ASP B 1 356 ? 26.815 -29.235 -21.153 1.00 73.85 355 ASP B C 1
ATOM 5989 O O . ASP B 1 356 ? 27.942 -29.661 -20.909 1.00 89.46 355 ASP B O 1
ATOM 5994 N N . LEU B 1 357 ? 25.870 -29.126 -20.225 1.00 83.19 356 LEU B N 1
ATOM 5995 C CA . LEU B 1 357 ? 26.092 -29.576 -18.856 1.00 75.00 356 LEU B CA 1
ATOM 5996 C C . LEU B 1 357 ? 26.012 -31.098 -18.795 1.00 80.46 356 LEU B C 1
ATOM 5997 O O . LEU B 1 357 ? 26.811 -31.746 -18.121 1.00 78.68 356 LEU B O 1
ATOM 6002 N N . LEU B 1 358 ? 25.050 -31.657 -19.522 1.00 79.10 357 LEU B N 1
ATOM 6003 C CA . LEU B 1 358 ? 24.846 -33.103 -19.578 1.00 78.51 357 LEU B CA 1
ATOM 6004 C C . LEU B 1 358 ? 26.010 -33.837 -20.248 1.00 85.87 357 LEU B C 1
ATOM 6005 O O . LEU B 1 358 ? 26.327 -34.971 -19.888 1.00 84.61 357 LEU B O 1
ATOM 6010 N N . LYS B 1 359 ? 26.639 -33.188 -21.223 1.00 81.65 358 LYS B N 1
ATOM 6011 C CA . LYS B 1 359 ? 27.772 -33.773 -21.938 1.00 88.44 358 LYS B CA 1
ATOM 6012 C C . LYS B 1 359 ? 28.976 -33.969 -21.022 1.00 87.49 358 LYS B C 1
ATOM 6013 O O . LYS B 1 359 ? 29.761 -34.899 -21.200 1.00 96.15 358 LYS B O 1
ATOM 6019 N N . GLU B 1 360 ? 29.112 -33.083 -20.042 1.00 72.16 359 GLU B N 1
ATOM 6020 C CA . GLU B 1 360 ? 30.248 -33.109 -19.129 1.00 90.08 359 GLU B CA 1
ATOM 6021 C C . GLU B 1 360 ? 30.025 -34.063 -17.955 1.00 85.65 359 GLU B C 1
ATOM 6022 O O . GLU B 1 360 ? 30.932 -34.293 -17.157 1.00 82.67 359 GLU B O 1
ATOM 6028 N N . MET B 1 361 ? 28.818 -34.617 -17.860 1.00 87.73 360 MET B N 1
ATOM 6029 C CA . MET B 1 361 ? 28.458 -35.519 -16.760 1.00 83.85 360 MET B CA 1
ATOM 6030 C C . MET B 1 361 ? 29.355 -36.759 -16.589 1.00 87.40 360 MET B C 1
ATOM 6031 O O . MET B 1 361 ? 29.811 -37.031 -15.478 1.00 87.11 360 MET B O 1
ATOM 6036 N N . PRO B 1 362 ? 29.605 -37.520 -17.675 1.00 85.36 361 PRO B N 1
ATOM 6037 C CA . PRO B 1 362 ? 30.475 -38.693 -17.508 1.00 91.19 361 PRO B CA 1
ATOM 6038 C C . PRO B 1 362 ? 31.898 -38.324 -17.083 1.00 83.34 361 PRO B C 1
ATOM 6039 O O . PRO B 1 362 ? 32.513 -39.058 -16.310 1.00 70.31 361 PRO B O 1
ATOM 6043 N N . ILE B 1 363 ? 32.406 -37.203 -17.590 1.00 82.27 362 ILE B N 1
ATOM 6044 C CA . ILE B 1 363 ? 33.735 -36.712 -17.225 1.00 81.37 362 ILE B CA 1
ATOM 6045 C C . ILE B 1 363 ? 33.798 -36.350 -15.739 1.00 91.84 362 ILE B C 1
ATOM 6046 O O . ILE B 1 363 ? 34.811 -36.579 -15.073 1.00 91.06 362 ILE B O 1
ATOM 6051 N N . ILE B 1 364 ? 32.708 -35.780 -15.230 1.00 94.67 363 ILE B N 1
ATOM 6052 C CA . ILE B 1 364 ? 32.591 -35.433 -13.817 1.00 84.36 363 ILE B CA 1
ATOM 6053 C C . ILE B 1 364 ? 32.422 -36.699 -12.983 1.00 78.92 363 ILE B C 1
ATOM 6054 O O . ILE B 1 364 ? 32.936 -36.800 -11.867 1.00 68.01 363 ILE B O 1
ATOM 6059 N N . ARG B 1 365 ? 31.710 -37.671 -13.545 1.00 65.03 364 ARG B N 1
ATOM 6060 C CA . ARG B 1 365 ? 31.519 -38.962 -12.897 1.00 82.17 364 ARG B CA 1
ATOM 6061 C C . ARG B 1 365 ? 32.848 -39.674 -12.660 1.00 86.81 364 ARG B C 1
ATOM 6062 O O . ARG B 1 365 ? 33.189 -39.996 -11.522 1.00 92.32 364 ARG B O 1
ATOM 6070 N N . GLU B 1 366 ? 33.603 -39.902 -13.733 1.00 91.19 365 GLU B N 1
ATOM 6071 C CA . GLU B 1 366 ? 34.860 -40.648 -13.644 1.00 100.44 365 GLU B CA 1
ATOM 6072 C C . GLU B 1 366 ? 35.917 -39.952 -12.783 1.00 90.62 365 GLU B C 1
ATOM 6073 O O . GLU B 1 366 ? 36.748 -40.613 -12.162 1.00 94.46 365 GLU B O 1
ATOM 6079 N N . ALA B 1 367 ? 35.877 -38.624 -12.740 1.00 89.80 366 ALA B N 1
ATOM 6080 C CA . ALA B 1 367 ? 36.798 -37.865 -11.901 1.00 83.13 366 ALA B CA 1
ATOM 6081 C C . ALA B 1 367 ? 36.467 -38.059 -10.424 1.00 86.66 366 ALA B C 1
ATOM 6082 O O . ALA B 1 367 ? 37.360 -38.097 -9.581 1.00 92.40 366 ALA B O 1
ATOM 6084 N N . TYR B 1 368 ? 35.178 -38.181 -10.123 1.00 89.71 367 TYR B N 1
ATOM 6085 C CA . TYR B 1 368 ? 34.715 -38.433 -8.761 1.00 90.85 367 TYR B CA 1
ATOM 6086 C C . TYR B 1 368 ? 35.261 -39.751 -8.214 1.00 95.86 367 TYR B C 1
ATOM 6087 O O . TYR B 1 368 ? 35.683 -39.825 -7.060 1.00 80.22 367 TYR B O 1
ATOM 6096 N N . TYR B 1 369 ? 35.254 -40.785 -9.050 1.00 98.12 368 TYR B N 1
ATOM 6097 C CA . TYR B 1 369 ? 35.746 -42.101 -8.652 1.00 96.93 368 TYR B CA 1
ATOM 6098 C C . TYR B 1 369 ? 37.269 -42.150 -8.577 1.00 93.13 368 TYR B C 1
ATOM 6099 O O . TYR B 1 369 ? 37.835 -42.790 -7.691 1.00 97.55 368 TYR B O 1
ATOM 6108 N N . ASN B 1 370 ? 37.927 -41.469 -9.509 1.00 94.85 369 ASN B N 1
ATOM 6109 C CA . ASN B 1 370 ? 39.385 -41.423 -9.544 1.00 101.43 369 ASN B CA 1
ATOM 6110 C C . ASN B 1 370 ? 39.980 -40.640 -8.376 1.00 102.13 369 ASN B C 1
ATOM 6111 O O . ASN B 1 370 ? 41.168 -40.762 -8.078 1.00 101.14 369 ASN B O 1
ATOM 6116 N N . ARG B 1 371 ? 39.149 -39.835 -7.719 1.00 100.97 370 ARG B N 1
ATOM 6117 C CA . ARG B 1 371 ? 39.576 -39.104 -6.531 1.00 101.85 370 ARG B CA 1
ATOM 6118 C C . ARG B 1 371 ? 39.403 -39.963 -5.282 1.00 100.39 370 ARG B C 1
ATOM 6119 O O . ARG B 1 371 ? 39.782 -39.559 -4.183 1.00 90.94 370 ARG B O 1
ATOM 6127 N N . LYS B 1 372 ? 38.830 -41.150 -5.457 1.00 105.09 371 LYS B N 1
ATOM 6128 C CA . LYS B 1 372 ? 38.638 -42.077 -4.345 1.00 116.92 371 LYS B CA 1
ATOM 6129 C C . LYS B 1 372 ? 39.695 -43.180 -4.339 1.00 115.91 371 LYS B C 1
ATOM 6130 O O . LYS B 1 372 ? 40.159 -43.605 -3.280 1.00 113.49 371 LYS B O 1
ATOM 6146 N N . PRO C 2 6 ? 27.336 -39.597 12.604 1.00 113.59 106 PRO P N 1
ATOM 6147 C CA . PRO C 2 6 ? 26.414 -39.800 11.479 1.00 102.49 106 PRO P CA 1
ATOM 6148 C C . PRO C 2 6 ? 26.833 -39.024 10.233 1.00 94.02 106 PRO P C 1
ATOM 6149 O O . PRO C 2 6 ? 27.502 -37.993 10.333 1.00 81.28 106 PRO P O 1
ATOM 6153 N N . SER C 2 7 ? 26.430 -39.522 9.069 1.00 78.37 107 SER P N 1
ATOM 6154 C CA . SER C 2 7 ? 26.803 -38.911 7.799 1.00 95.28 107 SER P CA 1
ATOM 6155 C C . SER C 2 7 ? 25.756 -39.192 6.725 1.00 98.94 107 SER P C 1
ATOM 6156 O O . SER C 2 7 ? 25.261 -40.315 6.614 1.00 107.74 107 SER P O 1
ATOM 6159 N N . TYR C 2 8 ? 25.421 -38.172 5.939 1.00 100.34 108 TYR P N 1
ATOM 6160 C CA . TYR C 2 8 ? 24.472 -38.336 4.840 1.00 97.04 108 TYR P CA 1
ATOM 6161 C C . TYR C 2 8 ? 25.198 -38.627 3.528 1.00 96.33 108 TYR P C 1
ATOM 6162 O O . TYR C 2 8 ? 26.208 -37.996 3.211 1.00 92.38 108 TYR P O 1
ATOM 6181 N N . PRO C 2 10 ? 23.952 -39.889 -0.493 1.00 104.64 110 PRO P N 1
ATOM 6182 C CA . PRO C 2 10 ? 22.960 -40.333 -1.480 1.00 103.13 110 PRO P CA 1
ATOM 6183 C C . PRO C 2 10 ? 23.437 -41.545 -2.275 1.00 105.33 110 PRO P C 1
ATOM 6184 O O . PRO C 2 10 ? 24.558 -42.014 -2.080 1.00 102.68 110 PRO P O 1
ATOM 6188 N N . THR C 2 11 ? 22.586 -42.042 -3.167 1.00 116.38 111 THR P N 1
ATOM 6189 C CA . THR C 2 11 ? 22.945 -43.163 -4.027 1.00 123.29 111 THR P CA 1
ATOM 6190 C C . THR C 2 11 ? 23.396 -42.667 -5.399 1.00 118.17 111 THR P C 1
ATOM 6191 O O . THR C 2 11 ? 23.772 -41.506 -5.552 1.00 110.05 111 THR P O 1
ATOM 6214 N N . PRO D 2 6 ? 8.390 -3.511 -79.043 1.00 92.27 106 PRO Q N 1
ATOM 6215 C CA . PRO D 2 6 ? 9.272 -4.563 -78.521 1.00 85.45 106 PRO Q CA 1
ATOM 6216 C C . PRO D 2 6 ? 8.903 -5.016 -77.110 1.00 86.09 106 PRO Q C 1
ATOM 6217 O O . PRO D 2 6 ? 8.261 -4.278 -76.361 1.00 72.41 106 PRO Q O 1
ATOM 6221 N N . SER D 2 7 ? 9.321 -6.230 -76.764 1.00 90.91 107 SER Q N 1
ATOM 6222 C CA . SER D 2 7 ? 9.007 -6.821 -75.470 1.00 79.55 107 SER Q CA 1
ATOM 6223 C C . SER D 2 7 ? 10.127 -7.755 -75.020 1.00 76.76 107 SER Q C 1
ATOM 6224 O O . SER D 2 7 ? 10.686 -8.493 -75.832 1.00 79.15 107 SER Q O 1
ATOM 6227 N N . TYR D 2 8 ? 10.457 -7.718 -73.731 1.00 82.01 108 TYR Q N 1
ATOM 6228 C CA . TYR D 2 8 ? 11.479 -8.608 -73.180 1.00 78.60 108 TYR Q CA 1
ATOM 6229 C C . TYR D 2 8 ? 10.850 -9.852 -72.551 1.00 87.15 108 TYR Q C 1
ATOM 6230 O O . TYR D 2 8 ? 9.871 -9.755 -71.808 1.00 74.67 108 TYR Q O 1
ATOM 6249 N N . PRO D 2 10 ? 12.280 -13.882 -71.220 1.00 115.84 110 PRO Q N 1
ATOM 6250 C CA . PRO D 2 10 ? 13.234 -14.982 -71.043 1.00 117.02 110 PRO Q CA 1
ATOM 6251 C C . PRO D 2 10 ? 12.537 -16.329 -70.837 1.00 121.25 110 PRO Q C 1
ATOM 6252 O O . PRO D 2 10 ? 11.310 -16.364 -70.722 1.00 117.72 110 PRO Q O 1
ATOM 6256 N N . THR D 2 11 ? 13.318 -17.410 -70.789 1.00 127.45 111 THR Q N 1
ATOM 6257 C CA . THR D 2 11 ? 12.797 -18.763 -70.569 1.00 127.24 111 THR Q CA 1
ATOM 6258 C C . THR D 2 11 ? 13.939 -19.776 -70.420 1.00 134.34 111 THR Q C 1
ATOM 6259 O O . THR D 2 11 ? 14.901 -19.741 -71.189 1.00 113.69 111 THR Q O 1
#

CATH classification: 2.40.50.140 (+1 more: 3.30.470.30)

Foldseek 3Di:
DAFFECVVDPADDPQFAWDDPVQLQVVLVVLCVLQVHHSQAFQAEDEDADFPVVLVVLLQFWKKKAFAFDFAKWKKFWAAGPVGRQHTWIWTAHRNSTIGTFPLAAWDFPPDPVRRDGAHPWMFTWTWFWFADPPRDIAIETATQFTQDGRSRGCQQPFRCVGVVCCCPGTVVVVVVCCVPVVVSVVVGNHYYDYGDMDIPLCVVCCVPPPQVPTRGHTFFMWMGTRVGGGGGYYDHRIYTAGAQQSLKWKWQWAWAFDADPDDGTDPLDHTWIWTWADEDDNDIDTDATADDDPVVSVVVVVSVDDDHGFIFIWTQDPVRHTYTDGGYPVDPHTHYPVSVVVSVVSVVSHDHPVNSNVSSVSSVVSVVVVVD/DAFFEPVVDDADDDDAAFDDPVQLQVVLVVLCVLQVHHSQAFQAEDEDAAFPCCLVVLLQFWKKKAFAFPFAKWKWFWAAGPVGRQHIWIWIAHRNRGTGTFPLDFFAFPPDPVSRDHAHRWMFTWGWFWFADPPGDIAIATATQFTQDGRSRGCLQPFRCVGVVCCVPGTVVSVVVCCVPCVPSCVSGPHYYDYGDIGIPLCPVCCVPPNVVPTRGDTFFMWMATRPGGRGGYYDHRIYGYGAQQSLKWKWQWAWAFDADPPDGTDPLDHTWIWTWADADDVDIDTDATADADPVRSVVVVVNVDDDHGFIFMWTQDPVRHTYTDGGYPPDPHTHHPVVVCVSVVSVVRHAHPVRSNVSSVSSVVSVVVVD/DDDPD/DDDPD

Secondary structure (DSSP, 8-state):
-PPP-TTSS-----SSEEPPHHHHHHHHHHHHHHHTS-TTS--SEEEEEP-TTHHHHHHHS-EEEEEEESSEEEEEEEEE-SS-TTSEEEEEE-TT--EEEE-S---PPTT--SS-----SEEEEEEEEEEEETTTEEEEEEEEEEEEEETTEE-TTS-HHHHHHHHIIIIIHHHHHHHHH-HHHHTTSSSEEEE--EEETT-HHHIIIIIGGG-SS-EEEEEEEESSS---SEEEEEEEEE--GGG--EEEEEEEE----SSS---TTS--EEEEEEE-SSS-EEEEEE----HHHHHHHHHTTS--TTEEEEEEE-TT--EEEEEE-TT-SSPPBHHHHHHHHHHHHT---HHHHHTTHHHHHHHHHHH--/-PPP-TTSSPPPPPPSEEPPHHHHHHHHHHHHHHHTS-TTS---EEEEE--TTHHHHHHHS-EEEEEEESSEEEEEEEEE-SS-TTSEEEEEE-TT--EEEE-S---PPTT-SSS-----SEEEEEEEEEEEETTTEEEEEEEEEEEEEETTEE-TTS-HHHHHHHHIIIIIHHHHHHHHH-HHHHTT-SSEEEE---EETT-HHHIIIIIGGG-SS-EEEEEEEESSS---SEEEEEEEEE--GGG-EEEEEEEEE----SSS---TTS--EEEEEEE-STT-EEEEEEB---HHHHHHHHHT-S--TTEEEEEEE-TTS-EEEEEE-SS-SSPPBHHHHHHHHHHHHSS--HHHHHHTHHHHHHHHHHT-/-----/-----

Solvent-accessible surface area: 39378 Å² total

InterPro domains:
  IPR001339 mRNA capping enzyme, adenylation domain [PF01331] (9-244)
  IPR001339 mRNA capping enzyme, adenylation domain [cd07895] (21-243)
  IPR012340 Nucleic acid-binding, OB-fold [G3DSA:2.40.50.140] (241-372)
  IPR012340 Nucleic acid-binding, OB-fold [SSF50249] (245-372)
  IPR013846 mRNA capping enzyme, C-terminal domain [PF03919] (246-357)
  IPR017075 mRNA capping enzyme, alpha subunit [PIRSF036959] (1-397)

B-factor: mean 67.07, std 21.38, range [25.1, 168.41]

GO terms:
  GO:0004484 mRNA guanylyltransferase activity (F, IDA)
  GO:0006370 7-methylguanosine mRNA capping (P, IDA)
  GO:0005634 nucleus (C, HDA)
  GO:0099122 RNA polymerase II C-terminal domain binding (F, IPI)
  GO:0005515 protein binding (F, IPI)

Organism: Schizosaccharomyces pombe (strain 972 / ATCC 24843) (NCBI:txid284812)

Sequence (755 aa):
SMAPSEKDIEEVSVPGVLAPRDDVRVLKTRIAKLLGTSPDTFPGSQPVSFSKKHLQALKEKNYFVCEKSDGIRCLLYMTEHPRYENRPSVYLFDRKMNFYHVEKIFYPVENDKSGKKYHVDTLLDGELVLDIYPGGKKQLRYLVFDCLACDGIVYMSRLLDKRLGIFAKSIQKPLDEYTKTHMRETAIFPFLTSLKKMELGHGILKLFNEVIPRLRHGNDGLIFTCTETPYVSGTDQSLLKWKPKEMNTIDFMLKLEFAQPEEGDIDYSAMPEFQLGVWEGRNMYSFFAFMYVDEKEWEKLKSFNVPLSERIVECYLDDENRWRFLRFRDDKRDANHISTVKSVLQSIEDGVSKEDLLKEMPIIREAYYNRKKSMAPSEKDIEEVSVPGVLAPRDDVRVLKTRIAKLLGTSPDTFPGSQPVSFSKKHLQALKEKNYFVCEKSDGIRCLLYMTEHPRYENRPSVYLFDRKMNFYHVEKIFYPVENDKSGKKYHVDTLLDGELVLDIYPGGKKQLRYLVFDCLACDGIVYMSRLLDKRLGIFAKSIQKPLDEYTKTHMRETAIFPFLTSLKKMELGHGILKLFNEVIPRLRHGNDGLIFTCTETPYVSGTDQSLLKWKPKEMNTIDFMLKLEFAQPEEGDIDYSAMPEFQLGVWEGRNMYSFFAFMYVDEKEWEKLKSFNVPLSERIVECYLDDENRWRFLRFRDDKRDANHISTVKSVLQSIEDGVSKEDLLKEMPIIREAYYNRKPSYPTPSYPT

Nearest PDB structures (foldseek):
  4pz8-assembly1_A  TM=9.899E-01  e=3.138E-71  Schizosaccharomyces pombe 972h-
  1p16-assembly1_A  TM=8.935E-01  e=5.762E-42  Candida albicans
  1p16-assembly2_B  TM=8.611E-01  e=2.866E-41  Candida albicans
  3kyh-assembly1_D  TM=8.287E-01  e=8.957E-35  Saccharomyces cerevisiae
  3s24-assembly5_E  TM=7.702E-01  e=2.469E-27  Homo sapiens